Protein AF-0000000066918125 (afdb_homodimer)

Nearest PDB structures (foldseek):
  7vm0-assembly1_A  TM=7.387E-01  e=5.704E-17  Bacillus subtilis
  7vm0-assembly1_B  TM=7.144E-01  e=2.333E-16  Bacillus subtilis
  7cjx-assembly2_B  TM=9.044E-01  e=5.593E-10  Homo sapiens
  2o6l-assembly1_B  TM=8.848E-01  e=3.740E-10  Homo sapiens
  7yan-assembly2_D-2  TM=8.569E-01  e=4.136E-10  Homo sapiens

Structure (mmCIF, N/CA/C/O backbone):
data_AF-0000000066918125-model_v1
#
loop_
_entity.id
_entity.type
_entity.pdbx_description
1 polymer UDP-glucuronosyltransferase
#
loop_
_atom_site.group_PDB
_atom_site.id
_atom_site.type_symbol
_atom_site.label_atom_id
_atom_site.label_alt_id
_atom_site.label_comp_id
_atom_site.label_asym_id
_atom_site.label_entity_id
_atom_site.label_seq_id
_atom_site.pdbx_PDB_ins_code
_atom_site.Cartn_x
_atom_site.Cartn_y
_atom_site.Cartn_z
_atom_site.occupancy
_atom_site.B_iso_or_equiv
_atom_site.auth_seq_id
_atom_site.auth_comp_id
_atom_site.auth_asym_id
_atom_site.auth_atom_id
_atom_site.pdbx_PDB_model_num
ATOM 1 N N . MET A 1 1 ? 8.641 23.656 -49.906 1 49.31 1 MET A N 1
ATOM 2 C CA . MET A 1 1 ? 9.641 22.781 -49.281 1 49.31 1 MET A CA 1
ATOM 3 C C . MET A 1 1 ? 9.969 23.25 -47.875 1 49.31 1 MET A C 1
ATOM 5 O O . MET A 1 1 ? 10.211 22.438 -46.969 1 49.31 1 MET A O 1
ATOM 9 N N . ILE A 1 2 ? 9.742 24.562 -47.656 1 55.59 2 ILE A N 1
ATOM 10 C CA . ILE A 1 2 ? 10.078 25.094 -46.312 1 55.59 2 ILE A CA 1
ATOM 11 C C . ILE A 1 2 ? 8.938 24.812 -45.344 1 55.59 2 ILE A C 1
ATOM 13 O O . ILE A 1 2 ? 9.164 24.453 -44.188 1 55.59 2 ILE A O 1
ATOM 17 N N . LYS A 1 3 ? 7.672 24.906 -45.781 1 59.75 3 LYS A N 1
ATOM 18 C CA . LYS A 1 3 ? 6.547 24.656 -44.875 1 59.75 3 LYS A CA 1
ATOM 19 C C . LYS A 1 3 ? 6.477 23.203 -44.469 1 59.75 3 LYS A C 1
ATOM 21 O O . LYS A 1 3 ? 6.18 22.891 -43.312 1 59.75 3 LYS A O 1
ATOM 26 N N . SER A 1 4 ? 6.773 22.375 -45.469 1 57.41 4 SER A N 1
ATOM 27 C CA . SER A 1 4 ? 6.816 20.953 -45.094 1 57.41 4 SER A CA 1
ATOM 28 C C . SER A 1 4 ? 7.969 20.656 -44.156 1 57.41 4 SER A C 1
ATOM 30 O O . SER A 1 4 ? 7.832 19.828 -43.25 1 57.41 4 SER A O 1
ATOM 32 N N . PHE A 1 5 ? 9.062 21.516 -44.281 1 59.53 5 PHE A N 1
ATOM 33 C CA . PHE A 1 5 ? 10.188 21.328 -43.375 1 59.53 5 PHE A CA 1
ATOM 34 C C . PHE A 1 5 ? 9.859 21.844 -42 1 59.53 5 PHE A C 1
ATOM 36 O O . PHE A 1 5 ? 10.234 21.219 -41 1 59.53 5 PHE A O 1
ATOM 43 N N . MET A 1 6 ? 9.078 22.844 -41.938 1 59.34 6 MET A N 1
ATOM 44 C CA . MET A 1 6 ? 8.727 23.391 -40.625 1 59.34 6 MET A CA 1
ATOM 45 C C . MET A 1 6 ? 7.742 22.484 -39.906 1 59.34 6 MET A C 1
ATOM 47 O O . MET A 1 6 ? 7.82 22.312 -38.688 1 59.34 6 MET A O 1
ATOM 51 N N . TYR A 1 7 ? 6.844 21.906 -40.688 1 56.81 7 TYR A N 1
ATOM 52 C CA . TYR A 1 7 ? 5.93 20.969 -40.031 1 56.81 7 TYR A CA 1
ATOM 53 C C . TYR A 1 7 ? 6.668 19.703 -39.594 1 56.81 7 TYR A C 1
ATOM 55 O O . TYR A 1 7 ? 6.363 19.141 -38.531 1 56.81 7 TYR A O 1
ATOM 63 N N . LEU A 1 8 ? 7.738 19.359 -40.375 1 54.28 8 LEU A N 1
ATOM 64 C CA . LEU A 1 8 ? 8.547 18.234 -39.938 1 54.28 8 LEU A CA 1
ATOM 65 C C . LEU A 1 8 ? 9.344 18.578 -38.688 1 54.28 8 LEU A C 1
ATOM 67 O O . LEU A 1 8 ? 9.453 17.75 -37.781 1 54.28 8 LEU A O 1
ATOM 71 N N . ILE A 1 9 ? 9.891 19.797 -38.594 1 55.25 9 ILE A N 1
ATOM 72 C CA . ILE A 1 9 ? 10.625 20.203 -37.406 1 55.25 9 ILE A CA 1
ATOM 73 C C . ILE A 1 9 ? 9.656 20.328 -36.219 1 55.25 9 ILE A C 1
ATOM 75 O O . ILE A 1 9 ? 9.969 19.906 -35.125 1 55.25 9 ILE A O 1
ATOM 79 N N . LEU A 1 10 ? 8.445 20.797 -36.469 1 50.88 10 LEU A N 1
ATOM 80 C CA . LEU A 1 10 ? 7.48 20.906 -35.375 1 50.88 10 LEU A CA 1
ATOM 81 C C . LEU A 1 10 ? 6.996 19.531 -34.938 1 50.88 10 LEU A C 1
ATOM 83 O O . LEU A 1 10 ? 6.742 19.312 -33.75 1 50.88 10 LEU A O 1
ATOM 87 N N . PHE A 1 11 ? 6.863 18.625 -35.844 1 49.94 11 PHE A N 1
ATOM 88 C CA . PHE A 1 11 ? 6.496 17.266 -35.469 1 49.94 11 PHE A CA 1
ATOM 89 C C . PHE A 1 11 ? 7.609 16.594 -34.656 1 49.94 11 PHE A C 1
ATOM 91 O O . PHE A 1 11 ? 7.348 15.742 -33.812 1 49.94 11 PHE A O 1
ATOM 98 N N . LEU A 1 12 ? 8.875 16.906 -35 1 47.84 12 LEU A N 1
ATOM 99 C CA . LEU A 1 12 ? 9.969 16.297 -34.25 1 47.84 12 LEU A CA 1
ATOM 100 C C . LEU A 1 12 ? 10.023 16.859 -32.844 1 47.84 12 LEU A C 1
ATOM 102 O O . LEU A 1 12 ? 10.555 16.203 -31.922 1 47.84 12 LEU A O 1
ATOM 106 N N . ILE A 1 13 ? 9.562 18 -32.531 1 46.25 13 ILE A N 1
ATOM 107 C CA . ILE A 1 13 ? 9.711 18.609 -31.219 1 46.25 13 ILE A CA 1
ATOM 108 C C . ILE A 1 13 ? 8.695 18 -30.25 1 46.25 13 ILE A C 1
ATOM 110 O O . ILE A 1 13 ? 8.953 17.906 -29.062 1 46.25 13 ILE A O 1
ATOM 114 N N . PHE A 1 14 ? 7.52 17.609 -30.672 1 44.66 14 PHE A N 1
ATOM 115 C CA . PHE A 1 14 ? 6.555 17.156 -29.672 1 44.66 14 PHE A CA 1
ATOM 116 C C . PHE A 1 14 ? 6.652 15.656 -29.453 1 44.66 14 PHE A C 1
ATOM 118 O O . PHE A 1 14 ? 5.664 15.008 -29.094 1 44.66 14 PHE A O 1
ATOM 125 N N . PHE A 1 15 ? 7.594 14.961 -30.016 1 44.38 15 PHE A N 1
ATOM 126 C CA . PHE A 1 15 ? 7.637 13.586 -29.531 1 44.38 15 PHE A CA 1
ATOM 127 C C . PHE A 1 15 ? 7.941 13.547 -28.031 1 44.38 15 PHE A C 1
ATOM 129 O O . PHE A 1 15 ? 8.922 14.141 -27.578 1 44.38 15 PHE A O 1
ATOM 136 N N . PRO A 1 16 ? 7.047 13.32 -27.234 1 49.72 16 PRO A N 1
ATOM 137 C CA . PRO A 1 16 ? 7.43 13.117 -25.828 1 49.72 16 PRO A CA 1
ATOM 138 C C . PRO A 1 16 ? 8.758 12.383 -25.688 1 49.72 16 PRO A C 1
ATOM 140 O O . PRO A 1 16 ? 8.961 11.344 -26.328 1 49.72 16 PRO A O 1
ATOM 143 N N . LYS A 1 17 ? 9.906 13.102 -25.562 1 48.78 17 LYS A N 1
ATOM 144 C CA . LYS A 1 17 ? 11.203 12.492 -25.266 1 48.78 17 LYS A CA 1
ATOM 145 C C . LYS A 1 17 ? 11.047 11.289 -24.344 1 48.78 17 LYS A C 1
ATOM 147 O O . LYS A 1 17 ? 10.711 11.43 -23.172 1 48.78 17 LYS A O 1
ATOM 152 N N . TYR A 1 18 ? 10.594 10.172 -24.859 1 62.91 18 TYR A N 1
ATOM 153 C CA . TYR A 1 18 ? 10.656 8.938 -24.094 1 62.91 18 TYR A CA 1
ATOM 154 C C . TYR A 1 18 ? 12.102 8.555 -23.797 1 62.91 18 TYR A C 1
ATOM 156 O O . TYR A 1 18 ? 12.945 8.555 -24.688 1 62.91 18 TYR A O 1
ATOM 164 N N . ASP A 1 19 ? 12.531 8.766 -22.547 1 76.81 19 ASP A N 1
ATOM 165 C CA . ASP A 1 19 ? 13.852 8.312 -22.125 1 76.81 19 ASP A CA 1
ATOM 166 C C . ASP A 1 19 ? 14.055 6.832 -22.438 1 76.81 19 ASP A C 1
ATOM 168 O O . ASP A 1 19 ? 13.227 6 -22.062 1 76.81 19 ASP A O 1
ATOM 172 N N . CYS A 1 20 ? 14.797 6.52 -23.438 1 93.38 20 CYS A N 1
ATOM 173 C CA . CYS A 1 20 ? 15.195 5.148 -23.734 1 93.38 20 CYS A CA 1
ATOM 174 C C . CYS A 1 20 ? 16.234 4.648 -22.734 1 93.38 20 CYS A C 1
ATOM 176 O O . CYS A 1 20 ? 17.344 5.176 -22.672 1 93.38 20 CYS A O 1
ATOM 178 N N . TYR A 1 21 ? 15.844 3.701 -21.891 1 97.94 21 TYR A N 1
ATOM 179 C CA . TYR A 1 21 ? 16.75 3.164 -20.891 1 97.94 21 TYR A CA 1
ATOM 180 C C . TYR A 1 21 ? 17.344 1.834 -21.328 1 97.94 21 TYR A C 1
ATOM 182 O O . TYR A 1 21 ? 16.719 1.094 -22.094 1 97.94 21 TYR A O 1
ATOM 190 N N . LYS A 1 22 ? 18.562 1.578 -20.969 1 98.44 22 LYS A N 1
ATOM 191 C CA . LYS A 1 22 ? 19.172 0.26 -21.109 1 98.44 22 LYS A CA 1
ATOM 192 C C . LYS A 1 22 ? 18.781 -0.656 -19.953 1 98.44 22 LYS A C 1
ATOM 194 O O . LYS A 1 22 ? 19.203 -0.444 -18.812 1 98.44 22 LYS A O 1
ATOM 199 N N . ILE A 1 23 ? 18.016 -1.701 -20.297 1 98.81 23 ILE A N 1
ATOM 200 C CA . ILE A 1 23 ? 17.438 -2.535 -19.25 1 98.81 23 ILE A CA 1
ATOM 201 C C . ILE A 1 23 ? 17.906 -3.979 -19.422 1 98.81 23 ILE A C 1
ATOM 203 O O . ILE A 1 23 ? 17.906 -4.512 -20.531 1 98.81 23 ILE A O 1
ATOM 207 N N . LEU A 1 24 ? 18.391 -4.547 -18.359 1 98.81 24 LEU A N 1
ATOM 208 C CA . LEU A 1 24 ? 18.781 -5.949 -18.344 1 98.81 24 LEU A CA 1
ATOM 209 C C . LEU A 1 24 ? 17.766 -6.797 -17.594 1 98.81 24 LEU A C 1
ATOM 211 O O . LEU A 1 24 ? 17.469 -6.539 -16.422 1 98.81 24 LEU A O 1
ATOM 215 N N . VAL A 1 25 ? 17.203 -7.777 -18.25 1 98.62 25 VAL A N 1
ATOM 216 C CA . VAL A 1 25 ? 16.266 -8.711 -17.625 1 98.62 25 VAL A CA 1
ATOM 217 C C . VAL A 1 25 ? 16.953 -10.062 -17.422 1 98.62 25 VAL A C 1
ATOM 219 O O . VAL A 1 25 ? 17.469 -10.656 -18.375 1 98.62 25 VAL A O 1
ATOM 222 N N . PHE A 1 26 ? 16.984 -10.492 -16.203 1 98.06 26 PHE A N 1
ATOM 223 C CA . PHE A 1 26 ? 17.594 -11.781 -15.883 1 98.06 26 PHE A CA 1
ATOM 224 C C . PHE A 1 26 ? 16.531 -12.875 -15.82 1 98.06 26 PHE A C 1
ATOM 226 O O . PHE A 1 26 ? 15.648 -12.844 -14.961 1 98.06 26 PHE A O 1
ATOM 233 N N . ASN A 1 27 ? 16.578 -13.844 -16.641 1 96.19 27 ASN A N 1
ATOM 234 C CA . ASN A 1 27 ? 15.617 -14.945 -16.719 1 96.19 27 ASN A CA 1
ATOM 235 C C . ASN A 1 27 ? 16.266 -16.281 -16.375 1 96.19 27 ASN A C 1
ATOM 237 O O . ASN A 1 27 ? 17.125 -16.766 -17.125 1 96.19 27 ASN A O 1
ATOM 241 N N . HIS A 1 28 ? 15.719 -16.75 -15.188 1 91 28 HIS A N 1
ATOM 242 C CA . HIS A 1 28 ? 16.109 -18.125 -14.898 1 91 28 HIS A CA 1
ATOM 243 C C . HIS A 1 28 ? 15.297 -19.109 -15.727 1 91 28 HIS A C 1
ATOM 245 O O . HIS A 1 28 ? 14.078 -19.219 -15.562 1 91 28 HIS A O 1
ATOM 251 N N . VAL A 1 29 ? 15.852 -19.703 -16.75 1 88.06 29 VAL A N 1
ATOM 252 C CA . VAL A 1 29 ? 15.133 -20.609 -17.641 1 88.06 29 VAL A CA 1
ATOM 253 C C . VAL A 1 29 ? 14.898 -21.938 -16.938 1 88.06 29 VAL A C 1
ATOM 255 O O . VAL A 1 29 ? 15.352 -22.984 -17.406 1 88.06 29 VAL A O 1
ATOM 258 N N . PHE A 1 30 ? 14.148 -21.75 -15.734 1 84.69 30 PHE A N 1
ATOM 259 C CA . PHE A 1 30 ? 13.922 -22.875 -14.844 1 84.69 30 PHE A CA 1
ATOM 260 C C . PHE A 1 30 ? 12.617 -23.594 -15.188 1 84.69 30 PHE A C 1
ATOM 262 O O . PHE A 1 30 ? 12.625 -24.719 -15.68 1 84.69 30 PHE A O 1
ATOM 269 N N . VAL A 1 31 ? 11.508 -22.922 -15.008 1 82.75 31 VAL A N 1
ATOM 270 C CA . VAL A 1 31 ? 10.18 -23.438 -15.328 1 82.75 31 VAL A CA 1
ATOM 271 C C . VAL A 1 31 ? 9.484 -22.484 -16.297 1 82.75 31 VAL A C 1
ATOM 273 O O . VAL A 1 31 ? 9.766 -21.281 -16.312 1 82.75 31 VAL A O 1
ATOM 276 N N . SER A 1 32 ? 8.633 -23.094 -17.109 1 83 32 SER A N 1
ATOM 277 C CA . SER A 1 32 ? 8.016 -22.375 -18.219 1 83 32 SER A CA 1
ATOM 278 C C . SER A 1 32 ? 7.238 -21.156 -17.703 1 83 32 SER A C 1
ATOM 280 O O . SER A 1 32 ? 7.297 -20.078 -18.297 1 83 32 SER A O 1
ATOM 282 N N . SER A 1 33 ? 6.484 -21.281 -16.656 1 84.88 33 SER A N 1
ATOM 283 C CA . SER A 1 33 ? 5.645 -20.188 -16.172 1 84.88 33 SER A CA 1
ATOM 284 C C . SER A 1 33 ? 6.488 -19 -15.727 1 84.88 33 SER A C 1
ATOM 286 O O . SER A 1 33 ? 6.172 -17.844 -16.047 1 84.88 33 SER A O 1
ATOM 288 N N . HIS A 1 34 ? 7.566 -19.234 -15.008 1 89.75 34 HIS A N 1
ATOM 289 C CA . HIS A 1 34 ? 8.453 -18.172 -14.555 1 89.75 34 HIS A CA 1
ATOM 290 C C . HIS A 1 34 ? 9.195 -17.547 -15.727 1 89.75 34 HIS A C 1
ATOM 292 O O . HIS A 1 34 ? 9.312 -16.312 -15.805 1 89.75 34 HIS A O 1
ATOM 298 N N . SER A 1 35 ? 9.719 -18.438 -16.578 1 91.94 35 SER A N 1
ATOM 299 C CA . SER A 1 35 ? 10.445 -17.938 -17.75 1 91.94 35 SER A CA 1
ATOM 300 C C . SER A 1 35 ? 9.547 -17.094 -18.641 1 91.94 35 SER A C 1
ATOM 302 O O . SER A 1 35 ? 9.961 -16.016 -19.094 1 91.94 35 SER A O 1
ATOM 304 N N . ASN A 1 36 ? 8.328 -17.609 -18.891 1 90.94 36 ASN A N 1
ATOM 305 C CA . ASN A 1 36 ? 7.383 -16.859 -19.719 1 90.94 36 ASN A CA 1
ATOM 306 C C . ASN A 1 36 ? 7.082 -15.484 -19.109 1 90.94 36 ASN A C 1
ATOM 308 O O . ASN A 1 36 ? 6.902 -14.508 -19.844 1 90.94 36 ASN A O 1
ATOM 312 N N . PHE A 1 37 ? 6.977 -15.445 -17.859 1 93.31 37 PHE A N 1
ATOM 313 C CA . PHE A 1 37 ? 6.734 -14.188 -17.156 1 93.31 37 PHE A CA 1
ATOM 314 C C . PHE A 1 37 ? 7.848 -13.188 -17.438 1 93.31 37 PHE A C 1
ATOM 316 O O . PHE A 1 37 ? 7.586 -12.039 -17.797 1 93.31 37 PHE A O 1
ATOM 323 N N . MET A 1 38 ? 9.062 -13.602 -17.297 1 96.44 38 MET A N 1
ATOM 324 C CA . MET A 1 38 ? 10.211 -12.727 -17.516 1 96.44 38 MET A CA 1
ATOM 325 C C . MET A 1 38 ? 10.32 -12.32 -18.984 1 96.44 38 MET A C 1
ATOM 327 O O . MET A 1 38 ? 10.664 -11.18 -19.297 1 96.44 38 MET A O 1
ATOM 331 N N . VAL A 1 39 ? 10.031 -13.25 -19.844 1 96.38 39 VAL A N 1
ATOM 332 C CA . VAL A 1 39 ? 10.078 -12.977 -21.266 1 96.38 39 VAL A CA 1
ATOM 333 C C . VAL A 1 39 ? 9.039 -11.914 -21.625 1 96.38 39 VAL A C 1
ATOM 335 O O . VAL A 1 39 ? 9.336 -10.977 -22.375 1 96.38 39 VAL A O 1
ATOM 338 N N . LYS A 1 40 ? 7.852 -12.078 -21.078 1 95.94 40 LYS A N 1
ATOM 339 C CA . LYS A 1 40 ? 6.801 -11.102 -21.344 1 95.94 40 LYS A CA 1
ATOM 340 C C . LYS A 1 40 ? 7.203 -9.711 -20.844 1 95.94 40 LYS A C 1
ATOM 342 O O . LYS A 1 40 ? 6.879 -8.703 -21.484 1 95.94 40 LYS A O 1
ATOM 347 N N . ILE A 1 41 ? 7.867 -9.625 -19.734 1 97.88 41 ILE A N 1
ATOM 348 C CA . ILE A 1 41 ? 8.359 -8.359 -19.203 1 97.88 41 ILE A CA 1
ATOM 349 C C . ILE A 1 41 ? 9.359 -7.75 -20.172 1 97.88 41 ILE A C 1
ATOM 351 O O . ILE A 1 41 ? 9.258 -6.574 -20.531 1 97.88 41 ILE A O 1
ATOM 355 N N . ALA A 1 42 ? 10.289 -8.57 -20.609 1 98.31 42 ALA A N 1
ATOM 356 C CA . ALA A 1 42 ? 11.312 -8.094 -21.531 1 98.31 42 ALA A CA 1
ATOM 357 C C . ALA A 1 42 ? 10.688 -7.59 -22.828 1 98.31 42 ALA A C 1
ATOM 359 O O . ALA A 1 42 ? 11.055 -6.523 -23.328 1 98.31 42 ALA A O 1
ATOM 360 N N . ASN A 1 43 ? 9.766 -8.359 -23.344 1 97.75 43 ASN A N 1
ATOM 361 C CA . ASN A 1 43 ? 9.078 -7.961 -24.562 1 97.75 43 ASN A CA 1
ATOM 362 C C . ASN A 1 43 ? 8.32 -6.648 -24.375 1 97.75 43 ASN A C 1
ATOM 364 O O . ASN A 1 43 ? 8.367 -5.773 -25.25 1 97.75 43 ASN A O 1
ATOM 368 N N . LEU A 1 44 ? 7.598 -6.559 -23.281 1 97.25 44 LEU A N 1
ATOM 369 C CA . LEU A 1 44 ? 6.812 -5.363 -22.984 1 97.25 44 LEU A CA 1
ATOM 370 C C . LEU A 1 44 ? 7.703 -4.125 -22.938 1 97.25 44 LEU A C 1
ATOM 372 O O . LEU A 1 44 ? 7.352 -3.088 -23.516 1 97.25 44 LEU A O 1
ATOM 376 N N . LEU A 1 45 ? 8.82 -4.211 -22.297 1 98.25 45 LEU A N 1
ATOM 377 C CA . LEU A 1 45 ? 9.734 -3.086 -22.156 1 98.25 45 LEU A CA 1
ATOM 378 C C . LEU A 1 45 ? 10.375 -2.736 -23.5 1 98.25 45 LEU A C 1
ATOM 380 O O . LEU A 1 45 ? 10.57 -1.56 -23.812 1 98.25 45 LEU A O 1
ATOM 384 N N . SER A 1 46 ? 10.703 -3.789 -24.266 1 97.94 46 SER A N 1
ATOM 385 C CA . SER A 1 46 ? 11.227 -3.549 -25.609 1 97.94 46 SER A CA 1
ATOM 386 C C . SER A 1 46 ? 10.188 -2.859 -26.484 1 97.94 46 SER A C 1
ATOM 388 O O . SER A 1 46 ? 10.516 -1.923 -27.219 1 97.94 46 SER A O 1
ATOM 390 N N . ASP A 1 47 ? 8.977 -3.324 -26.422 1 96.5 47 ASP A N 1
ATOM 391 C CA . ASP A 1 47 ? 7.879 -2.732 -27.188 1 96.5 47 ASP A CA 1
ATOM 392 C C . ASP A 1 47 ? 7.664 -1.273 -26.797 1 96.5 47 ASP A C 1
ATOM 394 O O . ASP A 1 47 ? 7.219 -0.464 -27.609 1 96.5 47 ASP A O 1
ATOM 398 N N . ALA A 1 48 ? 7.914 -0.932 -25.562 1 96.69 48 ALA A N 1
ATOM 399 C CA . ALA A 1 48 ? 7.738 0.429 -25.062 1 96.69 48 ALA A CA 1
ATOM 400 C C . ALA A 1 48 ? 8.883 1.332 -25.516 1 96.69 48 ALA A C 1
ATOM 402 O O . ALA A 1 48 ? 8.891 2.529 -25.219 1 96.69 48 ALA A O 1
ATOM 403 N N . GLY A 1 49 ? 9.906 0.788 -26.188 1 97.06 49 GLY A N 1
ATOM 404 C CA . GLY A 1 49 ? 10.938 1.606 -26.797 1 97.06 49 GLY A CA 1
ATOM 405 C C . GLY A 1 49 ? 12.258 1.575 -26.047 1 97.06 49 GLY A C 1
ATOM 406 O O . GLY A 1 49 ? 13.203 2.271 -26.422 1 97.06 49 GLY A O 1
ATOM 407 N N . HIS A 1 50 ? 12.406 0.754 -25.031 1 98.25 50 HIS A N 1
ATOM 408 C CA . HIS A 1 50 ? 13.648 0.675 -24.281 1 98.25 50 HIS A CA 1
ATOM 409 C C . HIS A 1 50 ? 14.633 -0.284 -24.938 1 98.25 50 HIS A C 1
ATOM 411 O O . HIS A 1 50 ? 14.242 -1.118 -25.75 1 98.25 50 HIS A O 1
ATOM 417 N N . ASN A 1 51 ? 15.93 -0.082 -24.688 1 98.25 51 ASN A N 1
ATOM 418 C CA . ASN A 1 51 ? 16.984 -1.01 -25.094 1 98.25 51 ASN A CA 1
ATOM 419 C C . ASN A 1 51 ? 17.125 -2.164 -24.109 1 98.25 51 ASN A C 1
ATOM 421 O O . ASN A 1 51 ? 17.859 -2.057 -23.125 1 98.25 51 ASN A O 1
ATOM 425 N N . VAL A 1 52 ? 16.484 -3.283 -24.5 1 98.62 52 VAL A N 1
ATOM 426 C CA . VAL A 1 52 ? 16.359 -4.371 -23.531 1 98.62 52 VAL A CA 1
ATOM 427 C C . VAL A 1 52 ? 17.281 -5.527 -23.922 1 98.62 52 VAL A C 1
ATOM 429 O O . VAL A 1 52 ? 17.359 -5.891 -25.094 1 98.62 52 VAL A O 1
ATOM 432 N N . THR A 1 53 ? 18.016 -5.984 -23.016 1 98.62 53 THR A N 1
ATOM 433 C CA . THR A 1 53 ? 18.766 -7.234 -23.109 1 98.62 53 THR A CA 1
ATOM 434 C C . THR A 1 53 ? 18.219 -8.258 -22.125 1 98.62 53 THR A C 1
ATOM 436 O O . THR A 1 53 ? 17.984 -7.938 -20.953 1 98.62 53 THR A O 1
ATOM 439 N N . ILE A 1 54 ? 17.953 -9.422 -22.562 1 98.25 54 ILE A N 1
ATOM 440 C CA . ILE A 1 54 ? 17.516 -10.5 -21.672 1 98.25 54 ILE A CA 1
ATOM 441 C C . ILE A 1 54 ? 18.578 -11.586 -21.609 1 98.25 54 ILE A C 1
ATOM 443 O O . ILE A 1 54 ? 19.062 -12.062 -22.641 1 98.25 54 ILE A O 1
ATOM 447 N N . ILE A 1 55 ? 19 -11.898 -20.375 1 97.06 55 ILE A N 1
ATOM 448 C CA . ILE A 1 55 ? 19.938 -12.992 -20.156 1 97.06 55 ILE A CA 1
ATOM 449 C C . ILE A 1 55 ? 19.172 -14.289 -19.953 1 97.06 55 ILE A C 1
ATOM 451 O O . ILE A 1 55 ? 18.344 -14.398 -19.031 1 97.06 55 ILE A O 1
ATOM 455 N N . GLN A 1 56 ? 19.484 -15.195 -20.766 1 94.94 56 GLN A N 1
ATOM 456 C CA . GLN A 1 56 ? 18.953 -16.547 -20.594 1 94.94 56 GLN A CA 1
ATOM 457 C C . GLN A 1 56 ? 19.938 -17.438 -19.844 1 94.94 56 GLN A C 1
ATOM 459 O O . GLN A 1 56 ? 20.859 -17.984 -20.438 1 94.94 56 GLN A O 1
ATOM 464 N N . SER A 1 57 ? 19.719 -17.562 -18.516 1 91.94 57 SER A N 1
ATOM 465 C CA . SER A 1 57 ? 20.516 -18.484 -17.703 1 91.94 57 SER A CA 1
ATOM 466 C C . SER A 1 57 ? 20 -19.906 -17.828 1 91.94 57 SER A C 1
ATOM 468 O O . SER A 1 57 ? 19.047 -20.281 -17.125 1 91.94 57 SER A O 1
ATOM 470 N N . PRO A 1 58 ? 20.625 -20.719 -18.672 1 84.31 58 PRO A N 1
ATOM 471 C CA . PRO A 1 58 ? 20.016 -21.984 -19.078 1 84.31 58 PRO A CA 1
ATOM 472 C C . PRO A 1 58 ? 19.984 -23.016 -17.938 1 84.31 58 PRO A C 1
ATOM 474 O O . PRO A 1 58 ? 21.031 -23.328 -17.375 1 84.31 58 PRO A O 1
ATOM 477 N N . MET A 1 59 ? 18.844 -23.531 -17.656 1 89 59 MET A N 1
ATOM 478 C CA . MET A 1 59 ? 18.641 -24.578 -16.656 1 89 59 MET A CA 1
ATOM 479 C C . MET A 1 59 ? 17.859 -25.734 -17.25 1 89 59 MET A C 1
ATOM 481 O O . MET A 1 59 ? 18.188 -26.906 -17 1 89 59 MET A O 1
ATOM 485 N N . ASN A 1 60 ? 16.875 -25.375 -17.953 1 85.81 60 ASN A N 1
ATOM 486 C CA . ASN A 1 60 ? 15.969 -26.344 -18.578 1 85.81 60 ASN A CA 1
ATOM 487 C C . ASN A 1 60 ? 16.016 -26.25 -20.094 1 85.81 60 ASN A C 1
ATOM 489 O O . ASN A 1 60 ? 15.531 -25.281 -20.688 1 85.81 60 ASN A O 1
ATOM 493 N N . LYS A 1 61 ? 16.438 -27.312 -20.75 1 81.94 61 LYS A N 1
ATOM 494 C CA . LYS A 1 61 ? 16.672 -27.328 -22.188 1 81.94 61 LYS A CA 1
ATOM 495 C C . LYS A 1 61 ? 15.344 -27.328 -22.953 1 81.94 61 LYS A C 1
ATOM 497 O O . LYS A 1 61 ? 15.305 -26.969 -24.141 1 81.94 61 LYS A O 1
ATOM 502 N N . GLU A 1 62 ? 14.328 -27.625 -22.281 1 78.5 62 GLU A N 1
ATOM 503 C CA . GLU A 1 62 ? 13.039 -27.781 -22.953 1 78.5 62 GLU A CA 1
ATOM 504 C C . GLU A 1 62 ? 12.375 -26.422 -23.188 1 78.5 62 GLU A C 1
ATOM 506 O O . GLU A 1 62 ? 11.422 -26.328 -23.953 1 78.5 62 GLU A O 1
ATOM 511 N N . ILE A 1 63 ? 12.914 -25.469 -22.531 1 82.56 63 ILE A N 1
ATOM 512 C CA . ILE A 1 63 ? 12.297 -24.156 -22.656 1 82.56 63 ILE A CA 1
ATOM 513 C C . ILE A 1 63 ? 12.945 -23.391 -23.812 1 82.56 63 ILE A C 1
ATOM 515 O O . ILE A 1 63 ? 14.164 -23.203 -23.828 1 82.56 63 ILE A O 1
ATOM 519 N N . ASP A 1 64 ? 12.102 -23.047 -24.734 1 78.69 64 ASP A N 1
ATOM 520 C CA . ASP A 1 64 ? 12.602 -22.344 -25.922 1 78.69 64 ASP A CA 1
ATOM 521 C C . ASP A 1 64 ? 12.523 -20.828 -25.734 1 78.69 64 ASP A C 1
ATOM 523 O O . ASP A 1 64 ? 11.82 -20.344 -24.844 1 78.69 64 ASP A O 1
ATOM 527 N N . ASP A 1 65 ? 13.359 -20.188 -26.531 1 82.06 65 ASP A N 1
ATOM 528 C CA . ASP A 1 65 ? 13.445 -18.734 -26.438 1 82.06 65 ASP A CA 1
ATOM 529 C C . ASP A 1 65 ? 12.75 -18.078 -27.641 1 82.06 65 ASP A C 1
ATOM 531 O O . ASP A 1 65 ? 12.945 -16.891 -27.891 1 82.06 65 ASP A O 1
ATOM 535 N N . SER A 1 66 ? 11.914 -18.734 -28.328 1 82.81 66 SER A N 1
ATOM 536 C CA . SER A 1 66 ? 11.289 -18.219 -29.547 1 82.81 66 SER A CA 1
ATOM 537 C C . SER A 1 66 ? 10.305 -17.094 -29.234 1 82.81 66 SER A C 1
ATOM 539 O O . SER A 1 66 ? 9.961 -16.297 -30.109 1 82.81 66 SER A O 1
ATOM 541 N N . ASN A 1 67 ? 9.914 -17 -28.016 1 88.69 67 ASN A N 1
ATOM 542 C CA . ASN A 1 67 ? 8.914 -16.031 -27.625 1 88.69 67 ASN A CA 1
ATOM 543 C C . ASN A 1 67 ? 9.547 -14.688 -27.266 1 88.69 67 ASN A C 1
ATOM 545 O O . ASN A 1 67 ? 8.836 -13.703 -27.031 1 88.69 67 ASN A O 1
ATOM 549 N N . ILE A 1 68 ? 10.852 -14.648 -27.281 1 95.19 68 ILE A N 1
ATOM 550 C CA . ILE A 1 68 ? 11.539 -13.398 -26.984 1 95.19 68 ILE A CA 1
ATOM 551 C C . ILE A 1 68 ? 11.555 -12.516 -28.234 1 95.19 68 ILE A C 1
ATOM 553 O O . ILE A 1 68 ? 12.172 -12.875 -29.25 1 95.19 68 ILE A O 1
ATOM 557 N N . LYS A 1 69 ? 10.859 -11.469 -28.172 1 94.25 69 LYS A N 1
ATOM 558 C CA . LYS A 1 69 ? 10.719 -10.555 -29.312 1 94.25 69 LYS A CA 1
ATOM 559 C C . LYS A 1 69 ? 11.227 -9.164 -28.969 1 94.25 69 LYS A C 1
ATOM 561 O O . LYS A 1 69 ? 10.734 -8.531 -28.016 1 94.25 69 LYS A O 1
ATOM 566 N N . GLY A 1 70 ? 12.156 -8.688 -29.719 1 94.06 70 GLY A N 1
ATOM 567 C CA . GLY A 1 70 ? 12.602 -7.32 -29.516 1 94.06 70 GLY A CA 1
ATOM 568 C C . GLY A 1 70 ? 13.898 -7.23 -28.734 1 94.06 70 GLY A C 1
ATOM 569 O O . GLY A 1 70 ? 14.875 -6.641 -29.203 1 94.06 70 GLY A O 1
ATOM 570 N N . PRO A 1 71 ? 13.992 -7.832 -27.562 1 97.25 71 PRO A N 1
ATOM 571 C CA . PRO A 1 71 ? 15.203 -7.758 -26.734 1 97.25 71 PRO A CA 1
ATOM 572 C C . PRO A 1 71 ? 16.391 -8.461 -27.375 1 97.25 71 PRO A C 1
ATOM 574 O O . PRO A 1 71 ? 16.219 -9.422 -28.125 1 97.25 71 PRO A O 1
ATOM 577 N N . LYS A 1 72 ? 17.516 -7.977 -27.047 1 97.56 72 LYS A N 1
ATOM 578 C CA . LYS A 1 72 ? 18.734 -8.734 -27.359 1 97.56 72 LYS A CA 1
ATOM 579 C C . LYS A 1 72 ? 18.875 -9.93 -26.422 1 97.56 72 LYS A C 1
ATOM 581 O O . LYS A 1 72 ? 18.75 -9.805 -25.203 1 97.56 72 LYS A O 1
ATOM 586 N N . ILE A 1 73 ? 19.125 -11.055 -27.062 1 96.88 73 ILE A N 1
ATOM 587 C CA . ILE A 1 73 ? 19.25 -12.281 -26.266 1 96.88 73 ILE A CA 1
ATOM 588 C C . ILE A 1 73 ? 20.734 -12.586 -26.031 1 96.88 73 ILE A C 1
ATOM 590 O O . ILE A 1 73 ? 21.531 -12.57 -26.969 1 96.88 73 ILE A O 1
ATOM 594 N N . VAL A 1 74 ? 21.062 -12.828 -24.766 1 96.44 74 VAL A N 1
ATOM 595 C CA . VAL A 1 74 ? 22.422 -13.273 -24.453 1 96.44 74 VAL A CA 1
ATOM 596 C C . VAL A 1 74 ? 22.359 -14.484 -23.516 1 96.44 74 VAL A C 1
ATOM 598 O O . VAL A 1 74 ? 21.375 -14.672 -22.797 1 96.44 74 VAL A O 1
ATOM 601 N N . ALA A 1 75 ? 23.359 -15.289 -23.547 1 94.75 75 ALA A N 1
ATOM 602 C CA . ALA A 1 75 ? 23.469 -16.5 -22.734 1 94.75 75 ALA A CA 1
ATOM 603 C C . ALA A 1 75 ? 24.922 -16.922 -22.594 1 94.75 75 ALA A C 1
ATOM 605 O O . ALA A 1 75 ? 25.781 -16.484 -23.344 1 94.75 75 ALA A O 1
ATOM 606 N N . PRO A 1 76 ? 25.172 -17.719 -21.547 1 95.12 76 PRO A N 1
ATOM 607 C CA . PRO A 1 76 ? 26.516 -18.312 -21.5 1 95.12 76 PRO A CA 1
ATOM 608 C C . PRO A 1 76 ? 26.859 -19.109 -22.766 1 95.12 76 PRO A C 1
ATOM 610 O O . PRO A 1 76 ? 25.984 -19.703 -23.375 1 95.12 76 PRO A O 1
ATOM 613 N N . SER A 1 77 ? 28.156 -19.156 -23.078 1 93.56 77 SER A N 1
ATOM 614 C CA . SER A 1 77 ? 28.641 -19.766 -24.312 1 93.56 77 SER A CA 1
ATOM 615 C C . SER A 1 77 ? 28.438 -21.266 -24.328 1 93.56 77 SER A C 1
ATOM 617 O O . SER A 1 77 ? 28.312 -21.875 -25.391 1 93.56 77 SER A O 1
ATOM 619 N N . LYS A 1 78 ? 28.469 -21.875 -23.109 1 92.62 78 LYS A N 1
ATOM 620 C CA . LYS A 1 78 ? 28.266 -23.312 -22.984 1 92.62 78 LYS A CA 1
ATOM 621 C C . LYS A 1 78 ? 27.25 -23.641 -21.906 1 92.62 78 LYS A C 1
ATOM 623 O O . LYS A 1 78 ? 27.125 -22.891 -20.922 1 92.62 78 LYS A O 1
ATOM 628 N N . ARG A 1 79 ? 26.594 -24.703 -22.188 1 91.56 79 ARG A N 1
ATOM 629 C CA . ARG A 1 79 ? 25.75 -25.234 -21.125 1 91.56 79 ARG A CA 1
ATOM 630 C C . ARG A 1 79 ? 26.562 -26.094 -20.141 1 91.56 79 ARG A C 1
ATOM 632 O O . ARG A 1 79 ? 27.625 -26.594 -20.484 1 91.56 79 ARG A O 1
ATOM 639 N N . ASN A 1 80 ? 26.078 -26.188 -18.953 1 92 80 ASN A N 1
ATOM 640 C CA . ASN A 1 80 ? 26.672 -27.031 -17.922 1 92 80 ASN A CA 1
ATOM 641 C C . ASN A 1 80 ? 25.875 -28.312 -17.719 1 92 80 ASN A C 1
ATOM 643 O O . ASN A 1 80 ? 24.75 -28.281 -17.25 1 92 80 ASN A O 1
ATOM 647 N N . PRO A 1 81 ? 26.484 -29.453 -17.969 1 90.88 81 PRO A N 1
ATOM 648 C CA . PRO A 1 81 ? 25.75 -30.719 -17.891 1 90.88 81 PRO A CA 1
ATOM 649 C C . PRO A 1 81 ? 25.219 -31.016 -16.484 1 90.88 81 PRO A C 1
ATOM 651 O O . PRO A 1 81 ? 24.172 -31.641 -16.344 1 90.88 81 PRO A O 1
ATOM 654 N N . ASP A 1 82 ? 25.969 -30.609 -15.492 1 89.75 82 ASP A N 1
ATOM 655 C CA . ASP A 1 82 ? 25.516 -30.844 -14.125 1 89.75 82 ASP A CA 1
ATOM 656 C C . ASP A 1 82 ? 24.219 -30.078 -13.828 1 89.75 82 ASP A C 1
ATOM 658 O O . ASP A 1 82 ? 23.359 -30.562 -13.109 1 89.75 82 ASP A O 1
ATOM 662 N N . ILE A 1 83 ? 24.156 -28.906 -14.383 1 91.56 83 ILE A N 1
ATOM 663 C CA . ILE A 1 83 ? 22.953 -28.109 -14.227 1 91.56 83 ILE A CA 1
ATOM 664 C C . ILE A 1 83 ? 21.797 -28.719 -15.031 1 91.56 83 ILE A C 1
ATOM 666 O O . ILE A 1 83 ? 20.688 -28.844 -14.531 1 91.56 83 ILE A O 1
ATOM 670 N N . ASP A 1 84 ? 22.109 -29.172 -16.172 1 88.88 84 ASP A N 1
ATOM 671 C CA . ASP A 1 84 ? 21.109 -29.781 -17.031 1 88.88 84 ASP A CA 1
ATOM 672 C C . ASP A 1 84 ? 20.547 -31.062 -16.406 1 88.88 84 ASP A C 1
ATOM 674 O O . ASP A 1 84 ? 19.359 -31.344 -16.547 1 88.88 84 ASP A O 1
ATOM 678 N N . ALA A 1 85 ? 21.406 -31.734 -15.727 1 85.88 85 ALA A N 1
ATOM 679 C CA . ALA A 1 85 ? 21.016 -33.031 -15.141 1 85.88 85 ALA A CA 1
ATOM 680 C C . ALA A 1 85 ? 20.016 -32.844 -14.008 1 85.88 85 ALA A C 1
ATOM 682 O O . ALA A 1 85 ? 19.172 -33.688 -13.766 1 85.88 85 ALA A O 1
ATOM 683 N N . LYS A 1 86 ? 20.078 -31.734 -13.43 1 84.31 86 LYS A N 1
ATOM 684 C CA . LYS A 1 86 ? 19.203 -31.484 -12.289 1 84.31 86 LYS A CA 1
ATOM 685 C C . LYS A 1 86 ? 17.797 -31.141 -12.742 1 84.31 86 LYS A C 1
ATOM 687 O O . LYS A 1 86 ? 16.875 -31.016 -11.922 1 84.31 86 LYS A O 1
ATOM 692 N N . SER A 1 87 ? 17.641 -30.969 -14.008 1 79.56 87 SER A N 1
ATOM 693 C CA . SER A 1 87 ? 16.281 -30.75 -14.531 1 79.56 87 SER A CA 1
ATOM 694 C C . SER A 1 87 ? 15.375 -31.922 -14.219 1 79.56 87 SER A C 1
ATOM 696 O O . SER A 1 87 ? 14.148 -31.797 -14.242 1 79.56 87 SER A O 1
ATOM 698 N N . SER A 1 88 ? 16.047 -33 -13.891 1 72.06 88 SER A N 1
ATOM 699 C CA . SER A 1 88 ? 15.305 -34.188 -13.492 1 72.06 88 SER A CA 1
ATOM 700 C C . SER A 1 88 ? 14.453 -33.938 -12.258 1 72.06 88 SER A C 1
ATOM 702 O O . SER A 1 88 ? 13.445 -34.594 -12.031 1 72.06 88 SER A O 1
ATOM 704 N N . VAL A 1 89 ? 14.898 -32.969 -11.484 1 69.69 89 VAL A N 1
ATOM 705 C CA . VAL A 1 89 ? 14.133 -32.594 -10.312 1 69.69 89 VAL A CA 1
ATOM 706 C C . VAL A 1 89 ? 12.727 -32.156 -10.734 1 69.69 89 VAL A C 1
ATOM 708 O O . VAL A 1 89 ? 11.742 -32.469 -10.055 1 69.69 89 VAL A O 1
ATOM 711 N N . LEU A 1 90 ? 12.641 -31.422 -11.797 1 72.38 90 LEU A N 1
ATOM 712 C CA . LEU A 1 90 ? 11.352 -30.984 -12.32 1 72.38 90 LEU A CA 1
ATOM 713 C C . LEU A 1 90 ? 10.516 -32.188 -12.758 1 72.38 90 LEU A C 1
ATOM 715 O O . LEU A 1 90 ? 9.289 -32.156 -12.625 1 72.38 90 LEU A O 1
ATOM 719 N N . ASN A 1 91 ? 11.211 -33.156 -13.195 1 70.19 91 ASN A N 1
ATOM 720 C CA . ASN A 1 91 ? 10.5 -34.375 -13.594 1 70.19 91 ASN A CA 1
ATOM 721 C C . ASN A 1 91 ? 9.812 -35.031 -12.406 1 70.19 91 ASN A C 1
ATOM 723 O O . ASN A 1 91 ? 8.695 -35.531 -12.531 1 70.19 91 ASN A O 1
ATOM 727 N N . ARG A 1 92 ? 10.438 -34.906 -11.367 1 67.31 92 ARG A N 1
ATOM 728 C CA . ARG A 1 92 ? 9.844 -35.469 -10.156 1 67.31 92 ARG A CA 1
ATOM 729 C C . ARG A 1 92 ? 8.594 -34.688 -9.75 1 67.31 92 ARG A C 1
ATOM 731 O O . ARG A 1 92 ? 7.586 -35.281 -9.367 1 67.31 92 ARG A O 1
ATOM 738 N N . VAL A 1 93 ? 8.727 -33.438 -9.867 1 68.81 93 VAL A N 1
ATOM 739 C CA . VAL A 1 93 ? 7.566 -32.625 -9.539 1 68.81 93 VAL A CA 1
ATOM 740 C C . VAL A 1 93 ? 6.43 -32.906 -10.516 1 68.81 93 VAL A C 1
ATOM 742 O O . VAL A 1 93 ? 5.277 -33.094 -10.102 1 68.81 93 VAL A O 1
ATOM 745 N N . ASN A 1 94 ? 6.773 -33.062 -11.711 1 70.19 94 ASN A N 1
ATOM 746 C CA . ASN A 1 94 ? 5.793 -33.344 -12.758 1 70.19 94 ASN A CA 1
ATOM 747 C C . ASN A 1 94 ? 5.098 -34.688 -12.516 1 70.19 94 ASN A C 1
ATOM 749 O O . ASN A 1 94 ? 3.889 -34.812 -12.719 1 70.19 94 ASN A O 1
ATOM 753 N N . GLU A 1 95 ? 5.914 -35.531 -12.031 1 69.75 95 GLU A N 1
ATOM 754 C CA . GLU A 1 95 ? 5.406 -36.906 -11.891 1 69.75 95 GLU A CA 1
ATOM 755 C C . GLU A 1 95 ? 4.625 -37.062 -10.594 1 69.75 95 GLU A C 1
ATOM 757 O O . GLU A 1 95 ? 3.664 -37.844 -10.531 1 69.75 95 GLU A O 1
ATOM 762 N N . GLN A 1 96 ? 4.977 -36.25 -9.688 1 76.44 96 GLN A N 1
ATOM 763 C CA . GLN A 1 96 ? 4.438 -36.562 -8.367 1 76.44 96 GLN A CA 1
ATOM 764 C C . GLN A 1 96 ? 3.467 -35.469 -7.906 1 76.44 96 GLN A C 1
ATOM 766 O O . GLN A 1 96 ? 2.955 -35.531 -6.785 1 76.44 96 GLN A O 1
ATOM 771 N N . SER A 1 97 ? 3.18 -34.562 -8.734 1 81.06 97 SER A N 1
ATOM 772 C CA . SER A 1 97 ? 2.35 -33.438 -8.336 1 81.06 97 SER A CA 1
ATOM 773 C C . SER A 1 97 ? 0.948 -33.875 -7.945 1 81.06 97 SER A C 1
ATOM 775 O O . SER A 1 97 ? 0.343 -33.312 -7.027 1 81.06 97 SER A O 1
ATOM 777 N N . TRP A 1 98 ? 0.45 -34.969 -8.562 1 87.44 98 TRP A N 1
ATOM 778 C CA . TRP A 1 98 ? -0.917 -35.438 -8.336 1 87.44 98 TRP A CA 1
ATOM 779 C C . TRP A 1 98 ? -1.001 -36.281 -7.066 1 87.44 98 TRP A C 1
ATOM 781 O O . TRP A 1 98 ? -2.064 -36.375 -6.453 1 87.44 98 TRP A O 1
ATOM 791 N N . THR A 1 99 ? 0.133 -36.812 -6.695 1 82.06 99 THR A N 1
ATOM 792 C CA . THR A 1 99 ? 0.046 -37.812 -5.625 1 82.06 99 THR A CA 1
ATOM 793 C C . THR A 1 99 ? 0.815 -37.344 -4.391 1 82.06 99 THR A C 1
ATOM 795 O O . THR A 1 99 ? 0.533 -37.781 -3.273 1 82.06 99 THR A O 1
ATOM 798 N N . GLN A 1 100 ? 1.712 -36.531 -4.602 1 76.69 100 GLN A N 1
ATOM 799 C CA . GLN A 1 100 ? 2.572 -36.125 -3.488 1 76.69 100 GLN A CA 1
ATOM 800 C C . GLN A 1 100 ? 1.846 -35.188 -2.539 1 76.69 100 GLN A C 1
ATOM 802 O O . GLN A 1 100 ? 1.047 -34.375 -2.977 1 76.69 100 GLN A O 1
ATOM 807 N N . ASN A 1 101 ? 2.143 -35.531 -1.249 1 69.12 101 ASN A N 1
ATOM 808 C CA . ASN A 1 101 ? 1.617 -34.625 -0.251 1 69.12 101 ASN A CA 1
ATOM 809 C C . ASN A 1 101 ? 2.449 -33.344 -0.174 1 69.12 101 ASN A C 1
ATOM 811 O O . ASN A 1 101 ? 3.471 -33.312 0.516 1 69.12 101 ASN A O 1
ATOM 815 N N . ASN A 1 102 ? 2.031 -32.406 -0.842 1 63.5 102 ASN A N 1
ATOM 816 C CA . ASN A 1 102 ? 2.775 -31.156 -0.926 1 63.5 102 ASN A CA 1
ATOM 817 C C . ASN A 1 102 ? 2.348 -30.188 0.163 1 63.5 102 ASN A C 1
ATOM 819 O O . ASN A 1 102 ? 2.676 -29 0.1 1 63.5 102 ASN A O 1
ATOM 823 N N . GLU A 1 103 ? 1.634 -30.719 1.143 1 62.97 103 GLU A N 1
ATOM 824 C CA . GLU A 1 103 ? 1.152 -29.797 2.174 1 62.97 103 GLU A CA 1
ATOM 825 C C . GLU A 1 103 ? 2.006 -29.891 3.436 1 62.97 103 GLU A C 1
ATOM 827 O O . GLU A 1 103 ? 1.899 -29.047 4.328 1 62.97 103 GLU A O 1
ATOM 832 N N . ASN A 1 104 ? 2.889 -30.938 3.4 1 66.38 104 ASN A N 1
ATOM 833 C CA . ASN A 1 104 ? 3.826 -31.031 4.516 1 66.38 104 ASN A CA 1
ATOM 834 C C . ASN A 1 104 ? 4.926 -29.984 4.414 1 66.38 104 ASN A C 1
ATOM 836 O O . ASN A 1 104 ? 5.703 -29.984 3.461 1 66.38 104 ASN A O 1
ATOM 840 N N . PRO A 1 105 ? 4.953 -29.109 5.391 1 68.06 105 PRO A N 1
ATOM 841 C CA . PRO A 1 105 ? 5.902 -28 5.316 1 68.06 105 PRO A CA 1
ATOM 842 C C . PRO A 1 105 ? 7.352 -28.469 5.219 1 68.06 105 PRO A C 1
ATOM 844 O O . PRO A 1 105 ? 8.172 -27.828 4.555 1 68.06 105 PRO A O 1
ATOM 847 N N . ILE A 1 106 ? 7.645 -29.656 5.832 1 69.25 106 ILE A N 1
ATOM 848 C CA . ILE A 1 106 ? 9.016 -30.156 5.832 1 69.25 106 ILE A CA 1
ATOM 849 C C . ILE A 1 106 ? 9.414 -30.562 4.418 1 69.25 106 ILE A C 1
ATOM 851 O O . ILE A 1 106 ? 10.539 -30.312 3.982 1 69.25 106 ILE A O 1
ATOM 855 N N . ASP A 1 107 ? 8.516 -31.234 3.732 1 67.56 107 ASP A N 1
ATOM 856 C CA . ASP A 1 107 ? 8.781 -31.656 2.361 1 67.56 107 ASP A CA 1
ATOM 857 C C . ASP A 1 107 ? 8.945 -30.438 1.438 1 67.56 107 ASP A C 1
ATOM 859 O O . ASP A 1 107 ? 9.789 -30.453 0.538 1 67.56 107 ASP A O 1
ATOM 863 N N . ILE A 1 108 ? 8.25 -29.516 1.714 1 68.44 108 ILE A N 1
ATOM 864 C CA . ILE A 1 108 ? 8.32 -28.297 0.918 1 68.44 108 ILE A CA 1
ATOM 865 C C . ILE A 1 108 ? 9.672 -27.625 1.117 1 68.44 108 ILE A C 1
ATOM 867 O O . ILE A 1 108 ? 10.305 -27.188 0.152 1 68.44 108 ILE A O 1
ATOM 871 N N . ILE A 1 109 ? 10.125 -27.625 2.352 1 72.69 109 ILE A N 1
ATOM 872 C CA . ILE A 1 109 ? 11.398 -27 2.686 1 72.69 109 ILE A CA 1
ATOM 873 C C . ILE A 1 109 ? 12.531 -27.703 1.937 1 72.69 109 ILE A C 1
ATOM 875 O O . ILE A 1 109 ? 13.375 -27.047 1.319 1 72.69 109 ILE A O 1
ATOM 879 N N . ASN A 1 110 ? 12.453 -29.062 1.962 1 71.81 110 ASN A N 1
ATOM 880 C CA . ASN A 1 110 ? 13.539 -29.797 1.329 1 71.81 110 ASN A CA 1
ATOM 881 C C . ASN A 1 110 ? 13.531 -29.625 -0.186 1 71.81 110 ASN A C 1
ATOM 883 O O . ASN A 1 110 ? 14.594 -29.453 -0.798 1 71.81 110 ASN A O 1
ATOM 887 N N . GLU A 1 111 ? 12.406 -29.688 -0.741 1 70.88 111 GLU A N 1
ATOM 888 C CA . GLU A 1 111 ? 12.273 -29.5 -2.182 1 70.88 111 GLU A CA 1
ATOM 889 C C . GLU A 1 111 ? 12.734 -28.109 -2.604 1 70.88 111 GLU A C 1
ATOM 891 O O . GLU A 1 111 ? 13.414 -27.953 -3.619 1 70.88 111 GLU A O 1
ATOM 896 N N . LEU A 1 112 ? 12.492 -27.219 -1.829 1 76.38 112 LEU A N 1
ATOM 897 C CA . LEU A 1 112 ? 12.812 -25.844 -2.195 1 76.38 112 LEU A CA 1
ATOM 898 C C . LEU A 1 112 ? 14.281 -25.547 -1.935 1 76.38 112 LEU A C 1
ATOM 900 O O . LEU A 1 112 ? 14.883 -24.703 -2.619 1 76.38 112 LEU A O 1
ATOM 904 N N . LYS A 1 113 ? 14.836 -26.344 -1.001 1 78.38 113 LYS A N 1
ATOM 905 C CA . LYS A 1 113 ? 16.281 -26.219 -0.795 1 78.38 113 LYS A CA 1
ATOM 906 C C . LYS A 1 113 ? 17.047 -26.688 -2.025 1 78.38 113 LYS A C 1
ATOM 908 O O . LYS A 1 113 ? 17.984 -26.016 -2.461 1 78.38 113 LYS A O 1
ATOM 913 N N . ASP A 1 114 ? 16.703 -27.828 -2.541 1 80.88 114 ASP A N 1
ATOM 914 C CA . ASP A 1 114 ? 17.359 -28.359 -3.74 1 80.88 114 ASP A CA 1
ATOM 915 C C . ASP A 1 114 ? 17.203 -27.406 -4.914 1 80.88 114 ASP A C 1
ATOM 917 O O . ASP A 1 114 ? 18.141 -27.203 -5.684 1 80.88 114 ASP A O 1
ATOM 921 N N . THR A 1 115 ? 16.094 -26.922 -4.98 1 84.69 115 THR A N 1
ATOM 922 C CA . THR A 1 115 ? 15.82 -25.969 -6.051 1 84.69 115 THR A CA 1
ATOM 923 C C . THR A 1 115 ? 16.703 -24.734 -5.898 1 84.69 115 THR A C 1
ATOM 925 O O . THR A 1 115 ? 17.234 -24.219 -6.883 1 84.69 115 THR A O 1
ATOM 928 N N . SER A 1 116 ? 16.859 -24.281 -4.668 1 88.44 116 SER A N 1
ATOM 929 C CA . SER A 1 116 ? 17.688 -23.109 -4.41 1 88.44 116 SER A CA 1
ATOM 930 C C . SER A 1 116 ? 19.125 -23.344 -4.828 1 88.44 116 SER A C 1
ATOM 932 O O . SER A 1 116 ? 19.781 -22.453 -5.367 1 88.44 116 SER A O 1
ATOM 934 N N . GLU A 1 117 ? 19.609 -24.531 -4.586 1 89.25 117 GLU A N 1
ATOM 935 C CA . GLU A 1 117 ? 20.969 -24.875 -4.98 1 89.25 117 GLU A CA 1
ATOM 936 C C . GLU A 1 117 ? 21.109 -24.938 -6.5 1 89.25 117 GLU A C 1
ATOM 938 O O . GLU A 1 117 ? 22.125 -24.531 -7.055 1 89.25 117 GLU A O 1
ATOM 943 N N . TRP A 1 118 ? 20.109 -25.516 -7.078 1 90.94 118 TRP A N 1
ATOM 944 C CA . TRP A 1 118 ? 20.078 -25.594 -8.539 1 90.94 118 TRP A CA 1
ATOM 945 C C . TRP A 1 118 ? 20.141 -24.188 -9.148 1 90.94 118 TRP A C 1
ATOM 947 O O . TRP A 1 118 ? 20.953 -23.922 -10.031 1 90.94 118 TRP A O 1
ATOM 957 N N . LEU A 1 119 ? 19.344 -23.297 -8.625 1 92.94 119 LEU A N 1
ATOM 958 C CA . LEU A 1 119 ? 19.281 -21.922 -9.102 1 92.94 119 LEU A CA 1
ATOM 959 C C . LEU A 1 119 ? 20.594 -21.203 -8.867 1 92.94 119 LEU A C 1
ATOM 961 O O . LEU A 1 119 ? 21.078 -20.484 -9.742 1 92.94 119 LEU A O 1
ATOM 965 N N . ALA A 1 120 ? 21.156 -21.422 -7.711 1 93.5 120 ALA A N 1
ATOM 966 C CA . ALA A 1 120 ? 22.422 -20.797 -7.375 1 93.5 120 ALA A CA 1
ATOM 967 C C . ALA A 1 120 ? 23.531 -21.266 -8.312 1 93.5 120 ALA A C 1
ATOM 969 O O . ALA A 1 120 ? 24.391 -20.484 -8.719 1 93.5 120 ALA A O 1
ATOM 970 N N . SER A 1 121 ? 23.547 -22.531 -8.617 1 93.12 121 SER A N 1
ATOM 971 C CA . SER A 1 121 ? 24.547 -23.078 -9.531 1 93.12 121 SER A CA 1
ATOM 972 C C . SER A 1 121 ? 24.438 -22.453 -10.914 1 93.12 121 SER A C 1
ATOM 974 O O . SER A 1 121 ? 25.438 -22.219 -11.586 1 93.12 121 SER A O 1
ATOM 976 N N . SER A 1 122 ? 23.25 -22.281 -11.352 1 94.31 122 SER A N 1
ATOM 977 C CA . SER A 1 122 ? 23.016 -21.641 -12.641 1 94.31 122 SER A CA 1
ATOM 978 C C . SER A 1 122 ? 23.547 -20.219 -12.648 1 94.31 122 SER A C 1
ATOM 980 O O . SER A 1 122 ? 24.156 -19.781 -13.633 1 94.31 122 SER A O 1
ATOM 982 N N . CYS A 1 123 ? 23.312 -19.453 -11.586 1 95.38 123 CYS A N 1
ATOM 983 C CA . CYS A 1 123 ? 23.844 -18.094 -11.461 1 95.38 123 CYS A CA 1
ATOM 984 C C . CYS A 1 123 ? 25.375 -18.109 -11.508 1 95.38 123 CYS A C 1
ATOM 986 O O . CYS A 1 123 ? 25.984 -17.281 -12.188 1 95.38 123 CYS A O 1
ATOM 988 N N . GLU A 1 124 ? 25.922 -19.062 -10.773 1 94.94 124 GLU A N 1
ATOM 989 C CA . GLU A 1 124 ? 27.375 -19.203 -10.766 1 94.94 124 GLU A CA 1
ATOM 990 C C . GLU A 1 124 ? 27.906 -19.453 -12.172 1 94.94 124 GLU A C 1
ATOM 992 O O . GLU A 1 124 ? 28.891 -18.828 -12.594 1 94.94 124 GLU A O 1
ATOM 997 N N . HIS A 1 125 ? 27.328 -20.359 -12.828 1 95.19 125 HIS A N 1
ATOM 998 C CA . HIS A 1 125 ? 27.734 -20.703 -14.188 1 95.19 125 HIS A CA 1
ATOM 999 C C . HIS A 1 125 ? 27.641 -19.484 -15.102 1 95.19 125 HIS A C 1
ATOM 1001 O O . HIS A 1 125 ? 28.516 -19.266 -15.953 1 95.19 125 HIS A O 1
ATOM 1007 N N . THR A 1 126 ? 26.641 -18.688 -14.969 1 96.06 126 THR A N 1
ATOM 1008 C CA . THR A 1 126 ? 26.391 -17.516 -15.805 1 96.06 126 THR A CA 1
ATOM 1009 C C . THR A 1 126 ? 27.5 -16.484 -15.609 1 96.06 126 THR A C 1
ATOM 1011 O O . THR A 1 126 ? 28.062 -15.984 -16.578 1 96.06 126 THR A O 1
ATOM 1014 N N . ILE A 1 127 ? 27.844 -16.172 -14.383 1 95.12 127 ILE A N 1
ATOM 1015 C CA . ILE A 1 127 ? 28.797 -15.094 -14.125 1 95.12 127 ILE A CA 1
ATOM 1016 C C . ILE A 1 127 ? 30.219 -15.578 -14.414 1 95.12 127 ILE A C 1
ATOM 1018 O O . ILE A 1 127 ? 31.141 -14.773 -14.586 1 95.12 127 ILE A O 1
ATOM 1022 N N . LYS A 1 128 ? 30.453 -16.844 -14.484 1 94.19 128 LYS A N 1
ATOM 1023 C CA . LYS A 1 128 ? 31.781 -17.391 -14.727 1 94.19 128 LYS A CA 1
ATOM 1024 C C . LYS A 1 128 ? 32.125 -17.406 -16.219 1 94.19 128 LYS A C 1
ATOM 1026 O O . LYS A 1 128 ? 33.25 -17.656 -16.609 1 94.19 128 LYS A O 1
ATOM 1031 N N . ASP A 1 129 ? 31.109 -17.219 -17.031 1 95.81 129 ASP A N 1
ATOM 1032 C CA . ASP A 1 129 ? 31.391 -17.062 -18.453 1 95.81 129 ASP A CA 1
ATOM 1033 C C . ASP A 1 129 ? 32.125 -15.758 -18.734 1 95.81 129 ASP A C 1
ATOM 1035 O O . ASP A 1 129 ? 31.562 -14.672 -18.625 1 95.81 129 ASP A O 1
ATOM 1039 N N . PRO A 1 130 ? 33.375 -15.844 -19.125 1 94.38 130 PRO A N 1
ATOM 1040 C CA . PRO A 1 130 ? 34.188 -14.633 -19.203 1 94.38 130 PRO A CA 1
ATOM 1041 C C . PRO A 1 130 ? 33.688 -13.672 -20.297 1 94.38 130 PRO A C 1
ATOM 1043 O O . PRO A 1 130 ? 33.625 -12.461 -20.062 1 94.38 130 PRO A O 1
ATOM 1046 N N . ASN A 1 131 ? 33.406 -14.195 -21.469 1 95.38 131 ASN A N 1
ATOM 1047 C CA . ASN A 1 131 ? 32.969 -13.336 -22.562 1 95.38 131 ASN A CA 1
ATOM 1048 C C . ASN A 1 131 ? 31.656 -12.617 -22.219 1 95.38 131 ASN A C 1
ATOM 1050 O O . ASN A 1 131 ? 31.5 -11.43 -22.484 1 95.38 131 ASN A O 1
ATOM 1054 N N . LEU A 1 132 ? 30.75 -13.359 -21.688 1 96.44 132 LEU A N 1
ATOM 1055 C CA . LEU A 1 132 ? 29.484 -12.773 -21.281 1 96.44 132 LEU A CA 1
ATOM 1056 C C . LEU A 1 132 ? 29.672 -11.703 -20.219 1 96.44 132 LEU A C 1
ATOM 1058 O O . LEU A 1 132 ? 29.078 -10.625 -20.297 1 96.44 132 LEU A O 1
ATOM 1062 N N . THR A 1 133 ? 30.453 -11.992 -19.281 1 95.06 133 THR A N 1
ATOM 1063 C CA . THR A 1 133 ? 30.688 -11.078 -18.172 1 95.06 133 THR A CA 1
ATOM 1064 C C . THR A 1 133 ? 31.281 -9.766 -18.672 1 95.06 133 THR A C 1
ATOM 1066 O O . THR A 1 133 ? 30.844 -8.688 -18.266 1 95.06 133 THR A O 1
ATOM 1069 N N . VAL A 1 134 ? 32.281 -9.891 -19.5 1 96 134 VAL A N 1
ATOM 1070 C CA . VAL A 1 134 ? 32.938 -8.688 -20.031 1 96 134 VAL A CA 1
ATOM 1071 C C . VAL A 1 134 ? 31.891 -7.84 -20.781 1 96 134 VAL A C 1
ATOM 1073 O O . VAL A 1 134 ? 31.797 -6.633 -20.547 1 96 134 VAL A O 1
ATOM 1076 N N . LYS A 1 135 ? 31.141 -8.477 -21.594 1 96.31 135 LYS A N 1
ATOM 1077 C CA . LYS A 1 135 ? 30.125 -7.785 -22.391 1 96.31 135 LYS A CA 1
ATOM 1078 C C . LYS A 1 135 ? 29.094 -7.094 -21.5 1 96.31 135 LYS A C 1
ATOM 1080 O O . LYS A 1 135 ? 28.766 -5.93 -21.719 1 96.31 135 LYS A O 1
ATOM 1085 N N . MET A 1 136 ? 28.578 -7.785 -20.531 1 97 136 MET A N 1
ATOM 1086 C CA . MET A 1 136 ? 27.516 -7.266 -19.672 1 97 136 MET A CA 1
ATOM 1087 C C . MET A 1 136 ? 28.016 -6.133 -18.797 1 97 136 MET A C 1
ATOM 1089 O O . MET A 1 136 ? 27.312 -5.156 -18.562 1 97 136 MET A O 1
ATOM 1093 N N . ARG A 1 137 ? 29.172 -6.207 -18.281 1 95.5 137 ARG A N 1
ATOM 1094 C CA . ARG A 1 137 ? 29.719 -5.184 -17.406 1 95.5 137 ARG A CA 1
ATOM 1095 C C . ARG A 1 137 ? 30.016 -3.896 -18.172 1 95.5 137 ARG A C 1
ATOM 1097 O O . ARG A 1 137 ? 29.922 -2.801 -17.609 1 95.5 137 ARG A O 1
ATOM 1104 N N . GLU A 1 138 ? 30.281 -3.986 -19.406 1 96.5 138 GLU A N 1
ATOM 1105 C CA . GLU A 1 138 ? 30.625 -2.83 -20.234 1 96.5 138 GLU A CA 1
ATOM 1106 C C . GLU A 1 138 ? 29.375 -2.09 -20.688 1 96.5 138 GLU A C 1
ATOM 1108 O O . GLU A 1 138 ? 29.453 -0.916 -21.062 1 96.5 138 GLU A O 1
ATOM 1113 N N . GLU A 1 139 ? 28.266 -2.727 -20.656 1 96.19 139 GLU A N 1
ATOM 1114 C CA . GLU A 1 139 ? 27.031 -2.145 -21.172 1 96.19 139 GLU A CA 1
ATOM 1115 C C . GLU A 1 139 ? 26.547 -1.01 -20.281 1 96.19 139 GLU A C 1
ATOM 1117 O O . GLU A 1 139 ? 25.859 -0.1 -20.734 1 96.19 139 GLU A O 1
ATOM 1122 N N . ASN A 1 140 ? 26.859 -1.048 -18.938 1 95.06 140 ASN A N 1
ATOM 1123 C CA . ASN A 1 140 ? 26.422 -0.036 -17.984 1 95.06 140 ASN A CA 1
ATOM 1124 C C . ASN A 1 140 ? 24.906 0.119 -18 1 95.06 140 ASN A C 1
ATOM 1126 O O . ASN A 1 140 ? 24.391 1.221 -18.203 1 95.06 140 ASN A O 1
ATOM 1130 N N . PHE A 1 141 ? 24.172 -0.897 -17.688 1 98.56 141 PHE A N 1
ATOM 1131 C CA . PHE A 1 141 ? 22.719 -0.926 -17.688 1 98.56 141 PHE A CA 1
ATOM 1132 C C . PHE A 1 141 ? 22.156 0.041 -16.656 1 98.56 141 PHE A C 1
ATOM 1134 O O . PHE A 1 141 ? 22.688 0.151 -15.547 1 98.56 141 PHE A O 1
ATOM 1141 N N . ASP A 1 142 ? 21.062 0.745 -17.062 1 98.38 142 ASP A N 1
ATOM 1142 C CA . ASP A 1 142 ? 20.375 1.662 -16.172 1 98.38 142 ASP A CA 1
ATOM 1143 C C . ASP A 1 142 ? 19.594 0.899 -15.102 1 98.38 142 ASP A C 1
ATOM 1145 O O . ASP A 1 142 ? 19.453 1.365 -13.969 1 98.38 142 ASP A O 1
ATOM 1149 N N . LEU A 1 143 ? 19.047 -0.197 -15.531 1 98.69 143 LEU A N 1
ATOM 1150 C CA . LEU A 1 143 ? 18.156 -0.933 -14.648 1 98.69 143 LEU A CA 1
ATOM 1151 C C . LEU A 1 143 ? 18.219 -2.43 -14.93 1 98.69 143 LEU A C 1
ATOM 1153 O O . LEU A 1 143 ? 18.328 -2.842 -16.094 1 98.69 143 LEU A O 1
ATOM 1157 N N . GLY A 1 144 ? 18.203 -3.176 -13.883 1 98.75 144 GLY A N 1
ATOM 1158 C CA . GLY A 1 144 ? 18.078 -4.621 -13.953 1 98.75 144 GLY A CA 1
ATOM 1159 C C . GLY A 1 144 ? 16.797 -5.141 -13.305 1 98.75 144 GLY A C 1
ATOM 1160 O O . GLY A 1 144 ? 16.328 -4.59 -12.312 1 98.75 144 GLY A O 1
ATOM 1161 N N . ILE A 1 145 ? 16.234 -6.242 -13.867 1 98.69 145 ILE A N 1
ATOM 1162 C CA . ILE A 1 145 ? 15.047 -6.867 -13.312 1 98.69 145 ILE A CA 1
ATOM 1163 C C . ILE A 1 145 ? 15.297 -8.352 -13.07 1 98.69 145 ILE A C 1
ATOM 1165 O O . ILE A 1 145 ? 15.812 -9.055 -13.945 1 98.69 145 ILE A O 1
ATOM 1169 N N . SER A 1 146 ? 15 -8.781 -11.891 1 97.44 146 SER A N 1
ATOM 1170 C CA . SER A 1 146 ? 15.133 -10.188 -11.523 1 97.44 146 SER A CA 1
ATOM 1171 C C . SER A 1 146 ? 13.938 -10.656 -10.703 1 97.44 146 SER A C 1
ATOM 1173 O O . SER A 1 146 ? 13.273 -9.852 -10.055 1 97.44 146 SER A O 1
ATOM 1175 N N . GLU A 1 147 ? 13.688 -11.922 -10.789 1 95.5 147 GLU A N 1
ATOM 1176 C CA . GLU A 1 147 ? 12.602 -12.508 -10.008 1 95.5 147 GLU A CA 1
ATOM 1177 C C . GLU A 1 147 ? 13.086 -12.938 -8.625 1 95.5 147 GLU A C 1
ATOM 1179 O O . GLU A 1 147 ? 14.195 -13.461 -8.484 1 95.5 147 GLU A O 1
ATOM 1184 N N . ILE A 1 148 ? 12.258 -12.781 -7.621 1 93.38 148 ILE A N 1
ATOM 1185 C CA . ILE A 1 148 ? 12.672 -13.008 -6.242 1 93.38 148 ILE A CA 1
ATOM 1186 C C . ILE A 1 148 ? 12.633 -14.5 -5.93 1 93.38 148 ILE A C 1
ATOM 1188 O O . ILE A 1 148 ? 13.203 -14.953 -4.934 1 93.38 148 ILE A O 1
ATOM 1192 N N . PHE A 1 149 ? 11.977 -15.273 -6.777 1 88 149 PHE A N 1
ATOM 1193 C CA . PHE A 1 149 ? 12.008 -16.719 -6.605 1 88 149 PHE A CA 1
ATOM 1194 C C . PHE A 1 149 ? 13.445 -17.234 -6.594 1 88 149 PHE A C 1
ATOM 1196 O O . PHE A 1 149 ? 13.75 -18.203 -5.91 1 88 149 PHE A O 1
ATOM 1203 N N . ALA A 1 150 ? 14.289 -16.531 -7.348 1 90 150 ALA A N 1
ATOM 1204 C CA . ALA A 1 150 ? 15.727 -16.812 -7.383 1 90 150 ALA A CA 1
ATOM 1205 C C . ALA A 1 150 ? 16.531 -15.578 -6.996 1 90 150 ALA A C 1
ATOM 1207 O O . ALA A 1 150 ? 17.062 -14.875 -7.867 1 90 150 ALA A O 1
ATOM 1208 N N . PRO A 1 151 ? 16.766 -15.469 -5.711 1 93.75 151 PRO A N 1
ATOM 1209 C CA . PRO A 1 151 ? 17.391 -14.227 -5.262 1 93.75 151 PRO A CA 1
ATOM 1210 C C . PRO A 1 151 ? 18.812 -14.047 -5.797 1 93.75 151 PRO A C 1
ATOM 1212 O O . PRO A 1 151 ? 19.312 -12.922 -5.84 1 93.75 151 PRO A O 1
ATOM 1215 N N . CYS A 1 152 ? 19.453 -15.156 -6.23 1 95.56 152 CYS A N 1
ATOM 1216 C CA . CYS A 1 152 ? 20.812 -15.055 -6.758 1 95.56 152 CYS A CA 1
ATOM 1217 C C . CYS A 1 152 ? 20.844 -14.188 -8.016 1 95.56 152 CYS A C 1
ATOM 1219 O O . CYS A 1 152 ? 21.891 -13.664 -8.383 1 95.56 152 CYS A O 1
ATOM 1221 N N . GLY A 1 153 ? 19.688 -14.055 -8.703 1 97.06 153 GLY A N 1
ATOM 1222 C CA . GLY A 1 153 ? 19.609 -13.164 -9.844 1 97.06 153 GLY A CA 1
ATOM 1223 C C . GLY A 1 153 ? 20 -11.734 -9.516 1 97.06 153 GLY A C 1
ATOM 1224 O O . GLY A 1 153 ? 20.562 -11.023 -10.352 1 97.06 153 GLY A O 1
ATOM 1225 N N . LEU A 1 154 ? 19.703 -11.273 -8.305 1 97.38 154 LEU A N 1
ATOM 1226 C CA . LEU A 1 154 ? 20.094 -9.945 -7.852 1 97.38 154 LEU A CA 1
ATOM 1227 C C . LEU A 1 154 ? 21.609 -9.82 -7.789 1 97.38 154 LEU A C 1
ATOM 1229 O O . LEU A 1 154 ? 22.172 -8.758 -8.078 1 97.38 154 LEU A O 1
ATOM 1233 N N . GLY A 1 155 ? 22.219 -10.906 -7.355 1 97.06 155 GLY A N 1
ATOM 1234 C CA . GLY A 1 155 ? 23.672 -10.922 -7.336 1 97.06 155 GLY A CA 1
ATOM 1235 C C . GLY A 1 155 ? 24.281 -10.812 -8.719 1 97.06 155 GLY A C 1
ATOM 1236 O O . GLY A 1 155 ? 25.297 -10.133 -8.898 1 97.06 155 GLY A O 1
ATOM 1237 N N . VAL A 1 156 ? 23.688 -11.484 -9.664 1 97.31 156 VAL A N 1
ATOM 1238 C CA . VAL A 1 156 ? 24.156 -11.43 -11.047 1 97.31 156 VAL A CA 1
ATOM 1239 C C . VAL A 1 156 ? 24.062 -9.992 -11.562 1 97.31 156 VAL A C 1
ATOM 1241 O O . VAL A 1 156 ? 25 -9.492 -12.188 1 97.31 156 VAL A O 1
ATOM 1244 N N . LEU A 1 157 ? 22.938 -9.352 -11.305 1 97.75 157 LEU A N 1
ATOM 1245 C CA . LEU A 1 157 ? 22.766 -7.969 -11.734 1 97.75 157 LEU A CA 1
ATOM 1246 C C . LEU A 1 157 ? 23.828 -7.066 -11.125 1 97.75 157 LEU A C 1
ATOM 1248 O O . LEU A 1 157 ? 24.391 -6.211 -11.805 1 97.75 157 LEU A O 1
ATOM 1252 N N . LYS A 1 158 ? 24.047 -7.27 -9.828 1 96.56 158 LYS A N 1
ATOM 1253 C CA . LYS A 1 158 ? 25.094 -6.504 -9.164 1 96.56 158 LYS A CA 1
ATOM 1254 C C . LYS A 1 158 ? 26.469 -6.809 -9.773 1 96.56 158 LYS A C 1
ATOM 1256 O O . LYS A 1 158 ? 27.266 -5.895 -10.008 1 96.56 158 LYS A O 1
ATOM 1261 N N . TYR A 1 159 ? 26.734 -8.094 -10.008 1 96.06 159 TYR A N 1
ATOM 1262 C CA . TYR A 1 159 ? 27.984 -8.539 -10.602 1 96.06 159 TYR A CA 1
ATOM 1263 C C . TYR A 1 159 ? 28.219 -7.887 -11.961 1 96.06 159 TYR A C 1
ATOM 1265 O O . TYR A 1 159 ? 29.359 -7.598 -12.336 1 96.06 159 TYR A O 1
ATOM 1273 N N . TYR A 1 160 ? 27.219 -7.574 -12.68 1 96.81 160 TYR A N 1
ATOM 1274 C CA . TYR A 1 160 ? 27.312 -7 -14.016 1 96.81 160 TYR A CA 1
ATOM 1275 C C . TYR A 1 160 ? 27.188 -5.48 -13.969 1 96.81 160 TYR A C 1
ATOM 1277 O O . TYR A 1 160 ? 26.953 -4.836 -14.992 1 96.81 160 TYR A O 1
ATOM 1285 N N . ASN A 1 161 ? 27.188 -4.848 -12.844 1 95.38 161 ASN A N 1
ATOM 1286 C CA . ASN A 1 161 ? 27.281 -3.41 -12.609 1 95.38 161 ASN A CA 1
ATOM 1287 C C . ASN A 1 161 ? 26 -2.691 -13.016 1 95.38 161 ASN A C 1
ATOM 1289 O O . ASN A 1 161 ? 26.047 -1.592 -13.57 1 95.38 161 ASN A O 1
ATOM 1293 N N . VAL A 1 162 ? 24.922 -3.373 -12.828 1 97.62 162 VAL A N 1
ATOM 1294 C CA . VAL A 1 162 ? 23.656 -2.705 -13.078 1 97.62 162 VAL A CA 1
ATOM 1295 C C . VAL A 1 162 ? 23.422 -1.612 -12.039 1 97.62 162 VAL A C 1
ATOM 1297 O O . VAL A 1 162 ? 23.656 -1.826 -10.844 1 97.62 162 VAL A O 1
ATOM 1300 N N . ARG A 1 163 ? 22.953 -0.471 -12.469 1 97.12 163 ARG A N 1
ATOM 1301 C CA . ARG A 1 163 ? 22.906 0.701 -11.602 1 97.12 163 ARG A CA 1
ATOM 1302 C C . ARG A 1 163 ? 21.75 0.598 -10.609 1 97.12 163 ARG A C 1
ATOM 1304 O O . ARG A 1 163 ? 21.906 0.886 -9.422 1 97.12 163 ARG A O 1
ATOM 1311 N N . ASN A 1 164 ? 20.562 0.281 -11.109 1 98 164 ASN A N 1
ATOM 1312 C CA . ASN A 1 164 ? 19.344 0.16 -10.305 1 98 164 ASN A CA 1
ATOM 1313 C C . ASN A 1 164 ? 18.641 -1.174 -10.547 1 98 164 ASN A C 1
ATOM 1315 O O . ASN A 1 164 ? 18.891 -1.835 -11.555 1 98 164 ASN A O 1
ATOM 1319 N N . THR A 1 165 ? 17.844 -1.576 -9.578 1 98.12 165 THR A N 1
ATOM 1320 C CA . THR A 1 165 ? 17.203 -2.875 -9.742 1 98.12 165 THR A CA 1
ATOM 1321 C C . THR A 1 165 ? 15.734 -2.801 -9.336 1 98.12 165 THR A C 1
ATOM 1323 O O . THR A 1 165 ? 15.359 -1.99 -8.484 1 98.12 165 THR A O 1
ATOM 1326 N N . ILE A 1 166 ? 14.945 -3.576 -10 1 98 166 ILE A N 1
ATOM 1327 C CA . ILE A 1 166 ? 13.586 -3.932 -9.617 1 98 166 ILE A CA 1
ATOM 1328 C C . ILE A 1 166 ? 13.477 -5.445 -9.445 1 98 166 ILE A C 1
ATOM 1330 O O . ILE A 1 166 ? 14.039 -6.207 -10.234 1 98 166 ILE A O 1
ATOM 1334 N N . THR A 1 167 ? 12.797 -5.816 -8.383 1 97.19 167 THR A N 1
ATOM 1335 C CA . THR A 1 167 ? 12.492 -7.23 -8.195 1 97.19 167 THR A CA 1
ATOM 1336 C C . THR A 1 167 ? 11.031 -7.516 -8.531 1 97.19 167 THR A C 1
ATOM 1338 O O . THR A 1 167 ? 10.156 -6.699 -8.242 1 97.19 167 THR A O 1
ATOM 1341 N N . VAL A 1 168 ? 10.805 -8.672 -9.156 1 96.88 168 VAL A N 1
ATOM 1342 C CA . VAL A 1 168 ? 9.445 -9.023 -9.539 1 96.88 168 VAL A CA 1
ATOM 1343 C C . VAL A 1 168 ? 9.102 -10.414 -9.016 1 96.88 168 VAL A C 1
ATOM 1345 O O . VAL A 1 168 ? 9.992 -11.18 -8.641 1 96.88 168 VAL A O 1
ATOM 1348 N N . SER A 1 169 ? 7.828 -10.656 -8.938 1 94.69 169 SER A N 1
ATOM 1349 C CA . SER A 1 169 ? 7.312 -11.984 -8.609 1 94.69 169 SER A CA 1
ATOM 1350 C C . SER A 1 169 ? 6.199 -12.391 -9.57 1 94.69 169 SER A C 1
ATOM 1352 O O . SER A 1 169 ? 5.234 -11.648 -9.766 1 94.69 169 SER A O 1
ATOM 1354 N N . SER A 1 170 ? 6.336 -13.562 -10.156 1 92 170 SER A N 1
ATOM 1355 C CA . SER A 1 170 ? 5.332 -14.07 -11.086 1 92 170 SER A CA 1
ATOM 1356 C C . SER A 1 170 ? 4.086 -14.547 -10.352 1 92 170 SER A C 1
ATOM 1358 O O . SER A 1 170 ? 3.021 -14.695 -10.945 1 92 170 SER A O 1
ATOM 1360 N N . GLY A 1 171 ? 4.164 -14.781 -9.094 1 87.5 171 GLY A N 1
ATOM 1361 C CA . GLY A 1 171 ? 3.047 -15.18 -8.258 1 87.5 171 GLY A CA 1
ATOM 1362 C C . GLY A 1 171 ? 2.736 -14.172 -7.164 1 87.5 171 GLY A C 1
ATOM 1363 O O . GLY A 1 171 ? 2.922 -12.969 -7.352 1 87.5 171 GLY A O 1
ATOM 1364 N N . ALA A 1 172 ? 2.031 -14.664 -6.133 1 79.88 172 ALA A N 1
ATOM 1365 C CA . ALA A 1 172 ? 1.69 -13.805 -4.996 1 79.88 172 ALA A CA 1
ATOM 1366 C C . ALA A 1 172 ? 2.916 -13.523 -4.133 1 79.88 172 ALA A C 1
ATOM 1368 O O . ALA A 1 172 ? 4.012 -14.023 -4.418 1 79.88 172 ALA A O 1
ATOM 1369 N N . TYR A 1 173 ? 2.686 -12.797 -3.143 1 74.19 173 TYR A N 1
ATOM 1370 C CA . TYR A 1 173 ? 3.695 -12.469 -2.143 1 74.19 173 TYR A CA 1
ATOM 1371 C C . TYR A 1 173 ? 4.066 -13.688 -1.313 1 74.19 173 TYR A C 1
ATOM 1373 O O . TYR A 1 173 ? 3.201 -14.5 -0.97 1 74.19 173 TYR A O 1
ATOM 1381 N N . PHE A 1 174 ? 5.367 -13.781 -1.169 1 83.25 174 PHE A N 1
ATOM 1382 C CA . PHE A 1 174 ? 5.727 -14.664 -0.06 1 83.25 174 PHE A CA 1
ATOM 1383 C C . PHE A 1 174 ? 5.895 -13.859 1.228 1 83.25 174 PHE A C 1
ATOM 1385 O O . PHE A 1 174 ? 6.465 -12.773 1.218 1 83.25 174 PHE A O 1
ATOM 1392 N N . ASP A 1 175 ? 5.402 -14.344 2.252 1 87.56 175 ASP A N 1
ATOM 1393 C CA . ASP A 1 175 ? 5.422 -13.648 3.537 1 87.56 175 ASP A CA 1
ATOM 1394 C C . ASP A 1 175 ? 6.852 -13.328 3.965 1 87.56 175 ASP A C 1
ATOM 1396 O O . ASP A 1 175 ? 7.102 -12.297 4.594 1 87.56 175 ASP A O 1
ATOM 1400 N N . SER A 1 176 ? 7.723 -14.156 3.527 1 87.56 176 SER A N 1
ATOM 1401 C CA . SER A 1 176 ? 9.125 -13.953 3.865 1 87.56 176 SER A CA 1
ATOM 1402 C C . SER A 1 176 ? 9.68 -12.703 3.182 1 87.56 176 SER A C 1
ATOM 1404 O O . SER A 1 176 ? 10.578 -12.047 3.711 1 87.56 176 SER A O 1
ATOM 1406 N N . ASN A 1 177 ? 9.18 -12.398 2.016 1 88.25 177 ASN A N 1
ATOM 1407 C CA . ASN A 1 177 ? 9.68 -11.242 1.282 1 88.25 177 ASN A CA 1
ATOM 1408 C C . ASN A 1 177 ? 9.234 -9.93 1.931 1 88.25 177 ASN A C 1
ATOM 1410 O O . ASN A 1 177 ? 10.023 -8.984 2.023 1 88.25 177 ASN A O 1
ATOM 1414 N N . TYR A 1 178 ? 8.023 -9.891 2.381 1 85.75 178 TYR A N 1
ATOM 1415 C CA . TYR A 1 178 ? 7.578 -8.688 3.072 1 85.75 178 TYR A CA 1
ATOM 1416 C C . TYR A 1 178 ? 8.305 -8.523 4.402 1 85.75 178 TYR A C 1
ATOM 1418 O O . TYR A 1 178 ? 8.68 -7.406 4.777 1 85.75 178 TYR A O 1
ATOM 1426 N N . ALA A 1 179 ? 8.469 -9.641 4.988 1 86.31 179 ALA A N 1
ATOM 1427 C CA . ALA A 1 179 ? 9.211 -9.602 6.25 1 86.31 179 ALA A CA 1
ATOM 1428 C C . ALA A 1 179 ? 10.633 -9.094 6.031 1 86.31 179 ALA A C 1
ATOM 1430 O O . ALA A 1 179 ? 11.164 -8.344 6.855 1 86.31 179 ALA A O 1
ATOM 1431 N N . ALA A 1 180 ? 11.18 -9.508 4.973 1 87.81 180 ALA A N 1
ATOM 1432 C CA . ALA A 1 180 ? 12.547 -9.125 4.66 1 87.81 180 ALA A CA 1
ATOM 1433 C C . ALA A 1 180 ? 12.656 -7.621 4.422 1 87.81 180 ALA A C 1
ATOM 1435 O O . ALA A 1 180 ? 13.727 -7.031 4.613 1 87.81 180 ALA A O 1
ATOM 1436 N N . LEU A 1 181 ? 11.609 -7.004 4.039 1 86.81 181 LEU A N 1
ATOM 1437 C CA . LEU A 1 181 ? 11.609 -5.566 3.805 1 86.81 181 LEU A CA 1
ATOM 1438 C C . LEU A 1 181 ? 11.164 -4.812 5.055 1 86.81 181 LEU A C 1
ATOM 1440 O O . LEU A 1 181 ? 10.969 -3.596 5.016 1 86.81 181 LEU A O 1
ATOM 1444 N N . GLY A 1 182 ? 10.969 -5.574 6.133 1 81.94 182 GLY A N 1
ATOM 1445 C CA . GLY A 1 182 ? 10.758 -4.957 7.434 1 81.94 182 GLY A CA 1
ATOM 1446 C C . GLY A 1 182 ? 9.289 -4.84 7.805 1 81.94 182 GLY A C 1
ATOM 1447 O O . GLY A 1 182 ? 8.953 -4.254 8.836 1 81.94 182 GLY A O 1
ATOM 1448 N N . LEU A 1 183 ? 8.43 -5.359 7.016 1 85.62 183 LEU A N 1
ATOM 1449 C CA . LEU A 1 183 ? 7.004 -5.301 7.309 1 85.62 183 LEU A CA 1
ATOM 1450 C C . LEU A 1 183 ? 6.602 -6.406 8.281 1 85.62 183 LEU A C 1
ATOM 1452 O O . LEU A 1 183 ? 6.961 -7.57 8.086 1 85.62 183 LEU A O 1
ATOM 1456 N N . PRO A 1 184 ? 5.895 -5.957 9.312 1 83.94 184 PRO A N 1
ATOM 1457 C CA . PRO A 1 184 ? 5.363 -7.004 10.195 1 83.94 184 PRO A CA 1
ATOM 1458 C C . PRO A 1 184 ? 4.344 -7.898 9.492 1 83.94 184 PRO A C 1
ATOM 1460 O O . PRO A 1 184 ? 3.447 -7.398 8.805 1 83.94 184 PRO A O 1
ATOM 1463 N N . VAL A 1 185 ? 4.566 -9.211 9.688 1 85.81 185 VAL A N 1
ATOM 1464 C CA . VAL A 1 185 ? 3.641 -10.18 9.109 1 85.81 185 VAL A CA 1
ATOM 1465 C C . VAL A 1 185 ? 2.627 -10.625 10.156 1 85.81 185 VAL A C 1
ATOM 1467 O O . VAL A 1 185 ? 3 -11.195 11.18 1 85.81 185 VAL A O 1
ATOM 1470 N N . PRO A 1 186 ? 1.364 -10.289 9.891 1 87.62 186 PRO A N 1
ATOM 1471 C CA . PRO A 1 186 ? 0.358 -10.711 10.867 1 87.62 186 PRO A CA 1
ATOM 1472 C C . PRO A 1 186 ? -0.011 -12.188 10.742 1 87.62 186 PRO A C 1
ATOM 1474 O O . PRO A 1 186 ? -1.127 -12.516 10.328 1 87.62 186 PRO A O 1
ATOM 1477 N N . VAL A 1 187 ? 0.811 -12.992 11.266 1 88.62 187 VAL A N 1
ATOM 1478 C CA . VAL A 1 187 ? 0.712 -14.438 11.078 1 88.62 187 VAL A CA 1
ATOM 1479 C C . VAL A 1 187 ? -0.531 -14.961 11.781 1 88.62 187 VAL A C 1
ATOM 1481 O O . VAL A 1 187 ? -1.117 -15.961 11.359 1 88.62 187 VAL A O 1
ATOM 1484 N N . SER A 1 188 ? -0.933 -14.281 12.797 1 89.62 188 SER A N 1
ATOM 1485 C CA . SER A 1 188 ? -2.098 -14.727 13.555 1 89.62 188 SER A CA 1
ATOM 1486 C C . SER A 1 188 ? -3.395 -14.344 12.852 1 89.62 188 SER A C 1
ATOM 1488 O O . SER A 1 188 ? -4.465 -14.852 13.195 1 89.62 188 SER A O 1
ATOM 1490 N N . GLN A 1 189 ? -3.336 -13.492 11.883 1 88.19 189 GLN A N 1
ATOM 1491 C CA . GLN A 1 189 ? -4.535 -12.953 11.25 1 88.19 189 GLN A CA 1
ATOM 1492 C C . GLN A 1 189 ? -4.641 -13.406 9.797 1 88.19 189 GLN A C 1
ATOM 1494 O O . GLN A 1 189 ? -5.742 -13.633 9.289 1 88.19 189 GLN A O 1
ATOM 1499 N N . LEU A 1 190 ? -3.545 -13.508 9.203 1 86.44 190 LEU A N 1
ATOM 1500 C CA . LEU A 1 190 ? -3.51 -13.766 7.766 1 86.44 190 LEU A CA 1
ATOM 1501 C C . LEU A 1 190 ? -2.793 -15.078 7.465 1 86.44 190 LEU A C 1
ATOM 1503 O O . LEU A 1 190 ? -1.69 -15.312 7.965 1 86.44 190 LEU A O 1
ATOM 1507 N N . SER A 1 191 ? -3.49 -15.812 6.676 1 86.69 191 SER A N 1
ATOM 1508 C CA . SER A 1 191 ? -2.857 -17.062 6.277 1 86.69 191 SER A CA 1
ATOM 1509 C C . SER A 1 191 ? -1.665 -16.812 5.359 1 86.69 191 SER A C 1
ATOM 1511 O O . SER A 1 191 ? -1.685 -15.891 4.547 1 86.69 191 SER A O 1
ATOM 1513 N N . THR A 1 192 ? -0.687 -17.656 5.551 1 85.75 192 THR A N 1
ATOM 1514 C CA . THR A 1 192 ? 0.521 -17.516 4.742 1 85.75 192 THR A CA 1
ATOM 1515 C C . THR A 1 192 ? 0.289 -18.047 3.33 1 85.75 192 THR A C 1
ATOM 1517 O O . THR A 1 192 ? -0.718 -18.703 3.066 1 85.75 192 THR A O 1
ATOM 1520 N N . THR A 1 193 ? 1.19 -17.781 2.453 1 78.94 193 THR A N 1
ATOM 1521 C CA . THR A 1 193 ? 1.081 -18.109 1.036 1 78.94 193 THR A CA 1
ATOM 1522 C C . THR A 1 193 ? 1.023 -19.625 0.836 1 78.94 193 THR A C 1
ATOM 1524 O O . THR A 1 193 ? 0.38 -20.109 -0.097 1 78.94 193 THR A O 1
ATOM 1527 N N . ILE A 1 194 ? 1.606 -20.406 1.73 1 75.75 194 ILE A N 1
ATOM 1528 C CA . ILE A 1 194 ? 1.716 -21.844 1.468 1 75.75 194 ILE A CA 1
ATOM 1529 C C . ILE A 1 194 ? 0.771 -22.609 2.389 1 75.75 194 ILE A C 1
ATOM 1531 O O . ILE A 1 194 ? 0.701 -23.844 2.33 1 75.75 194 ILE A O 1
ATOM 1535 N N . ALA A 1 195 ? 0.025 -21.812 3.217 1 76.62 195 ALA A N 1
ATOM 1536 C CA . ALA A 1 195 ? -0.913 -22.484 4.109 1 76.62 195 ALA A CA 1
ATOM 1537 C C . ALA A 1 195 ? -2.348 -22.344 3.611 1 76.62 195 ALA A C 1
ATOM 1539 O O . ALA A 1 195 ? -2.902 -21.234 3.617 1 76.62 195 ALA A O 1
ATOM 1540 N N . PRO A 1 196 ? -2.926 -23.344 3.08 1 74.31 196 PRO A N 1
ATOM 1541 C CA . PRO A 1 196 ? -4.312 -23.297 2.605 1 74.31 196 PRO A CA 1
ATOM 1542 C C . PRO A 1 196 ? -5.316 -23.109 3.738 1 74.31 196 PRO A C 1
ATOM 1544 O O . PRO A 1 196 ? -6.238 -23.906 3.896 1 74.31 196 PRO A O 1
ATOM 1547 N N . LEU A 1 197 ? -5.121 -22.031 4.453 1 83.56 197 LEU A N 1
ATOM 1548 C CA . LEU A 1 197 ? -5.965 -21.844 5.625 1 83.56 197 LEU A CA 1
ATOM 1549 C C . LEU A 1 197 ? -7 -20.75 5.379 1 83.56 197 LEU A C 1
ATOM 1551 O O . LEU A 1 197 ? -6.809 -19.906 4.512 1 83.56 197 LEU A O 1
ATOM 1555 N N . PRO A 1 198 ? -8.039 -20.938 6.105 1 82.31 198 PRO A N 1
ATOM 1556 C CA . PRO A 1 198 ? -9.07 -19.891 5.969 1 82.31 198 PRO A CA 1
ATOM 1557 C C . PRO A 1 198 ? -8.656 -18.578 6.609 1 82.31 198 PRO A C 1
ATOM 1559 O O . PRO A 1 198 ? -7.699 -18.531 7.387 1 82.31 198 PRO A O 1
ATOM 1562 N N . GLN A 1 199 ? -9.391 -17.516 6.227 1 78.25 199 GLN A N 1
ATOM 1563 C CA . GLN A 1 199 ? -9.133 -16.188 6.785 1 78.25 199 GLN A CA 1
ATOM 1564 C C . GLN A 1 199 ? -9.375 -16.172 8.289 1 78.25 199 GLN A C 1
ATOM 1566 O O . GLN A 1 199 ? -8.625 -15.547 9.039 1 78.25 199 GLN A O 1
ATOM 1571 N N . GLU A 1 200 ? -10.477 -16.812 8.672 1 84.38 200 GLU A N 1
ATOM 1572 C CA . GLU A 1 200 ? -10.719 -16.984 10.102 1 84.38 200 GLU A CA 1
ATOM 1573 C C . GLU A 1 200 ? -10.172 -18.312 10.594 1 84.38 200 GLU A C 1
ATOM 1575 O O . GLU A 1 200 ? -10.742 -19.375 10.312 1 84.38 200 GLU A O 1
ATOM 1580 N N . MET A 1 201 ? -9.141 -18.172 11.352 1 89.62 201 MET A N 1
ATOM 1581 C CA . MET A 1 201 ? -8.438 -19.375 11.781 1 89.62 201 MET A CA 1
ATOM 1582 C C . MET A 1 201 ? -8.766 -19.703 13.234 1 89.62 201 MET A C 1
ATOM 1584 O O . MET A 1 201 ? -8.867 -18.812 14.07 1 89.62 201 MET A O 1
ATOM 1588 N N . ASN A 1 202 ? -8.977 -20.984 13.5 1 90.69 202 ASN A N 1
ATOM 1589 C CA . ASN A 1 202 ? -9.031 -21.422 14.891 1 90.69 202 ASN A CA 1
ATOM 1590 C C . ASN A 1 202 ? -7.641 -21.547 15.492 1 90.69 202 ASN A C 1
ATOM 1592 O O . ASN A 1 202 ? -6.641 -21.234 14.844 1 90.69 202 ASN A O 1
ATOM 1596 N N . MET A 1 203 ? -7.559 -21.984 16.719 1 91 203 MET A N 1
ATOM 1597 C CA . MET A 1 203 ? -6.289 -22 17.438 1 91 203 MET A CA 1
ATOM 1598 C C . MET A 1 203 ? -5.289 -22.938 16.75 1 91 203 MET A C 1
ATOM 1600 O O . MET A 1 203 ? -4.125 -22.562 16.562 1 91 203 MET A O 1
ATOM 1604 N N . PHE A 1 204 ? -5.723 -24.141 16.422 1 90 204 PHE A N 1
ATOM 1605 C CA . PHE A 1 204 ? -4.848 -25.109 15.773 1 90 204 PHE A CA 1
ATOM 1606 C C . PHE A 1 204 ? -4.402 -24.609 14.406 1 90 204 PHE A C 1
ATOM 1608 O O . PHE A 1 204 ? -3.236 -24.766 14.031 1 90 204 PHE A O 1
ATOM 1615 N N . GLU A 1 205 ? -5.262 -24 13.672 1 90.19 205 GLU A N 1
ATOM 1616 C CA . GLU A 1 205 ? -4.949 -23.453 12.359 1 90.19 205 GLU A CA 1
ATOM 1617 C C . GLU A 1 205 ? -3.934 -22.312 12.461 1 90.19 205 GLU A C 1
ATOM 1619 O O . GLU A 1 205 ? -3.045 -22.188 11.617 1 90.19 205 GLU A O 1
ATOM 1624 N N . ARG A 1 206 ? -4.098 -21.531 13.453 1 92.12 206 ARG A N 1
ATOM 1625 C CA . ARG A 1 206 ? -3.146 -20.453 13.68 1 92.12 206 ARG A CA 1
ATOM 1626 C C . ARG A 1 206 ? -1.748 -21 13.945 1 92.12 206 ARG A C 1
ATOM 1628 O O . ARG A 1 206 ? -0.753 -20.406 13.523 1 92.12 206 ARG A O 1
ATOM 1635 N N . LEU A 1 207 ? -1.721 -22.109 14.695 1 89.88 207 LEU A N 1
ATOM 1636 C CA . LEU A 1 207 ? -0.433 -22.734 14.961 1 89.88 207 LEU A CA 1
ATOM 1637 C C . LEU A 1 207 ? 0.188 -23.281 13.68 1 89.88 207 LEU A C 1
ATOM 1639 O O . LEU A 1 207 ? 1.385 -23.094 13.445 1 89.88 207 LEU A O 1
ATOM 1643 N N . ILE A 1 208 ? -0.619 -23.906 12.875 1 87.62 208 ILE A N 1
ATOM 1644 C CA . ILE A 1 208 ? -0.149 -24.422 11.594 1 87.62 208 ILE A CA 1
ATOM 1645 C C . ILE A 1 208 ? 0.366 -23.266 10.742 1 87.62 208 ILE A C 1
ATOM 1647 O O . ILE A 1 208 ? 1.396 -23.391 10.07 1 87.62 208 ILE A O 1
ATOM 1651 N N . ASN A 1 209 ? -0.345 -22.172 10.836 1 90.12 209 ASN A N 1
ATOM 1652 C CA . ASN A 1 209 ? 0.046 -21 10.078 1 90.12 209 ASN A CA 1
ATOM 1653 C C . ASN A 1 209 ? 1.4 -20.453 10.531 1 90.12 209 ASN A C 1
ATOM 1655 O O . ASN A 1 209 ? 2.209 -20.031 9.711 1 90.12 209 ASN A O 1
ATOM 1659 N N . LEU A 1 210 ? 1.591 -20.5 11.789 1 90.19 210 LEU A N 1
ATOM 1660 C CA . LEU A 1 210 ? 2.871 -20.047 12.336 1 90.19 210 LEU A CA 1
ATOM 1661 C C . LEU A 1 210 ? 4.008 -20.938 11.844 1 90.19 210 LEU A C 1
ATOM 1663 O O . LEU A 1 210 ? 5.066 -20.438 11.461 1 90.19 210 LEU A O 1
ATOM 1667 N N . ILE A 1 211 ? 3.795 -22.188 11.852 1 87.62 211 ILE A N 1
ATOM 1668 C CA . ILE A 1 211 ? 4.793 -23.141 11.383 1 87.62 211 ILE A CA 1
ATOM 1669 C C . ILE A 1 211 ? 5.062 -22.922 9.898 1 87.62 211 ILE A C 1
ATOM 1671 O O . ILE A 1 211 ? 6.215 -22.969 9.453 1 87.62 211 ILE A O 1
ATOM 1675 N N . SER A 1 212 ? 3.99 -22.719 9.188 1 85.81 212 SER A N 1
ATOM 1676 C CA . SER A 1 212 ? 4.125 -22.438 7.762 1 85.81 212 SER A CA 1
ATOM 1677 C C . SER A 1 212 ? 4.961 -21.188 7.512 1 85.81 212 SER A C 1
ATOM 1679 O O . SER A 1 212 ? 5.793 -21.172 6.602 1 85.81 212 SER A O 1
ATOM 1681 N N . PHE A 1 213 ? 4.75 -20.203 8.305 1 89.19 213 PHE A N 1
ATOM 1682 C CA . PHE A 1 213 ? 5.516 -18.969 8.172 1 89.19 213 PHE A CA 1
ATOM 1683 C C . PHE A 1 213 ? 6.996 -19.219 8.438 1 89.19 213 PHE A C 1
ATOM 1685 O O . PHE A 1 213 ? 7.855 -18.734 7.703 1 89.19 213 PHE A O 1
ATOM 1692 N N . MET A 1 214 ? 7.254 -19.984 9.445 1 88 214 MET A N 1
ATOM 1693 C CA . MET A 1 214 ? 8.641 -20.297 9.797 1 88 214 MET A CA 1
ATOM 1694 C C . MET A 1 214 ? 9.305 -21.109 8.688 1 88 214 MET A C 1
ATOM 1696 O O . MET A 1 214 ? 10.492 -20.906 8.391 1 88 214 MET A O 1
ATOM 1700 N N . ALA A 1 215 ? 8.562 -21.922 8.094 1 84.81 215 ALA A N 1
ATOM 1701 C CA . ALA A 1 215 ? 9.086 -22.719 6.984 1 84.81 215 ALA A CA 1
ATOM 1702 C C . ALA A 1 215 ? 9.422 -21.828 5.789 1 84.81 215 ALA A C 1
ATOM 1704 O O . ALA A 1 215 ? 10.477 -22 5.168 1 84.81 215 ALA A O 1
ATOM 1705 N N . GLU A 1 216 ? 8.516 -20.938 5.473 1 85.62 216 GLU A N 1
ATOM 1706 C CA . GLU A 1 216 ? 8.766 -20.016 4.367 1 85.62 216 GLU A CA 1
ATOM 1707 C C . GLU A 1 216 ? 10.016 -19.172 4.625 1 85.62 216 GLU A C 1
ATOM 1709 O O . GLU A 1 216 ? 10.812 -18.953 3.713 1 85.62 216 GLU A O 1
ATOM 1714 N N . LYS A 1 217 ? 10.109 -18.734 5.766 1 87.81 217 LYS A N 1
ATOM 1715 C CA . LYS A 1 217 ? 11.273 -17.938 6.133 1 87.81 217 LYS A CA 1
ATOM 1716 C C . LYS A 1 217 ? 12.562 -18.734 6.012 1 87.81 217 LYS A C 1
ATOM 1718 O O . LYS A 1 217 ? 13.586 -18.219 5.562 1 87.81 217 LYS A O 1
ATOM 1723 N N . LYS A 1 218 ? 12.531 -19.953 6.484 1 88.69 218 LYS A N 1
ATOM 1724 C CA . LYS A 1 218 ? 13.703 -20.812 6.391 1 88.69 218 LYS A CA 1
ATOM 1725 C C . LYS A 1 218 ? 14.117 -21.016 4.938 1 88.69 218 LYS A C 1
ATOM 1727 O O . LYS A 1 218 ? 15.297 -20.922 4.602 1 88.69 218 LYS A O 1
ATOM 1732 N N . VAL A 1 219 ? 13.133 -21.25 4.125 1 86.88 219 VAL A N 1
ATOM 1733 C CA . VAL A 1 219 ? 13.398 -21.484 2.707 1 86.88 219 VAL A CA 1
ATOM 1734 C C . VAL A 1 219 ? 14.031 -20.234 2.102 1 86.88 219 VAL A C 1
ATOM 1736 O O . VAL A 1 219 ? 15.008 -20.328 1.35 1 86.88 219 VAL A O 1
ATOM 1739 N N . TYR A 1 220 ? 13.5 -19.156 2.42 1 90.25 220 TYR A N 1
ATOM 1740 C CA . TYR A 1 220 ? 14.031 -17.891 1.922 1 90.25 220 TYR A CA 1
ATOM 1741 C C . TYR A 1 220 ? 15.461 -17.672 2.395 1 90.25 220 TYR A C 1
ATOM 1743 O O . TYR A 1 220 ? 16.344 -17.312 1.602 1 90.25 220 TYR A O 1
ATOM 1751 N N . ASN A 1 221 ? 15.695 -17.891 3.646 1 90.75 221 ASN A N 1
ATOM 1752 C CA . ASN A 1 221 ? 17.031 -17.703 4.211 1 90.75 221 ASN A CA 1
ATOM 1753 C C . ASN A 1 221 ? 18.031 -18.672 3.605 1 90.75 221 ASN A C 1
ATOM 1755 O O . ASN A 1 221 ? 19.188 -18.312 3.373 1 90.75 221 ASN A O 1
ATOM 1759 N N . ASP A 1 222 ? 17.625 -19.859 3.398 1 90.38 222 ASP A N 1
ATOM 1760 C CA . ASP A 1 222 ? 18.5 -20.844 2.77 1 90.38 222 ASP A CA 1
ATOM 1761 C C . ASP A 1 222 ? 18.859 -20.422 1.347 1 90.38 222 ASP A C 1
ATOM 1763 O O . ASP A 1 222 ? 20 -20.594 0.922 1 90.38 222 ASP A O 1
ATOM 1767 N N . ALA A 1 223 ? 17.875 -19.953 0.641 1 92.25 223 ALA A N 1
ATOM 1768 C CA . ALA A 1 223 ? 18.125 -19.484 -0.718 1 92.25 223 ALA A CA 1
ATOM 1769 C C . ALA A 1 223 ? 19.141 -18.344 -0.723 1 92.25 223 ALA A C 1
ATOM 1771 O O . ALA A 1 223 ? 20.016 -18.281 -1.594 1 92.25 223 ALA A O 1
ATOM 1772 N N . LEU A 1 224 ? 19 -17.438 0.229 1 94.31 224 LEU A N 1
ATOM 1773 C CA . LEU A 1 224 ? 19.953 -16.344 0.356 1 94.31 224 LEU A CA 1
ATOM 1774 C C . LEU A 1 224 ? 21.359 -16.875 0.67 1 94.31 224 LEU A C 1
ATOM 1776 O O . LEU A 1 224 ? 22.344 -16.391 0.11 1 94.31 224 LEU A O 1
ATOM 1780 N N . GLU A 1 225 ? 21.375 -17.828 1.555 1 93.75 225 GLU A N 1
ATOM 1781 C CA . GLU A 1 225 ? 22.656 -18.375 1.983 1 93.75 225 GLU A CA 1
ATOM 1782 C C . GLU A 1 225 ? 23.375 -19.047 0.823 1 93.75 225 GLU A C 1
ATOM 1784 O O . GLU A 1 225 ? 24.562 -18.797 0.598 1 93.75 225 GLU A O 1
ATOM 1789 N N . VAL A 1 226 ? 22.734 -19.891 0.112 1 93.44 226 VAL A N 1
ATOM 1790 C CA . VAL A 1 226 ? 23.344 -20.609 -1 1 93.44 226 VAL A CA 1
ATOM 1791 C C . VAL A 1 226 ? 23.75 -19.625 -2.094 1 93.44 226 VAL A C 1
ATOM 1793 O O . VAL A 1 226 ? 24.812 -19.766 -2.705 1 93.44 226 VAL A O 1
ATOM 1796 N N . GLY A 1 227 ? 22.875 -18.641 -2.377 1 94.38 227 GLY A N 1
ATOM 1797 C CA . GLY A 1 227 ? 23.219 -17.625 -3.348 1 94.38 227 GLY A CA 1
ATOM 1798 C C . GLY A 1 227 ? 24.422 -16.781 -2.945 1 94.38 227 GLY A C 1
ATOM 1799 O O . GLY A 1 227 ? 25.297 -16.531 -3.766 1 94.38 227 GLY A O 1
ATOM 1800 N N . ASN A 1 228 ? 24.406 -16.375 -1.684 1 95.88 228 ASN A N 1
ATOM 1801 C CA . ASN A 1 228 ? 25.531 -15.578 -1.179 1 95.88 228 ASN A CA 1
ATOM 1802 C C . ASN A 1 228 ? 26.844 -16.344 -1.287 1 95.88 228 ASN A C 1
ATOM 1804 O O . ASN A 1 228 ? 27.891 -15.75 -1.552 1 95.88 228 ASN A O 1
ATOM 1808 N N . ALA A 1 229 ? 26.812 -17.609 -1.04 1 93.62 229 ALA A N 1
ATOM 1809 C CA . ALA A 1 229 ? 28 -18.453 -1.108 1 93.62 229 ALA A CA 1
ATOM 1810 C C . ALA A 1 229 ? 28.625 -18.406 -2.504 1 93.62 229 ALA A C 1
ATOM 1812 O O . ALA A 1 229 ? 29.844 -18.469 -2.648 1 93.62 229 ALA A O 1
ATOM 1813 N N . VAL A 1 230 ? 27.828 -18.281 -3.518 1 93.69 230 VAL A N 1
ATOM 1814 C CA . VAL A 1 230 ? 28.312 -18.219 -4.895 1 93.69 230 VAL A CA 1
ATOM 1815 C C . VAL A 1 230 ? 29.156 -16.953 -5.082 1 93.69 230 VAL A C 1
ATOM 1817 O O . VAL A 1 230 ? 30.266 -17.031 -5.629 1 93.69 230 VAL A O 1
ATOM 1820 N N . PHE A 1 231 ? 28.656 -15.867 -4.605 1 93.94 231 PHE A N 1
ATOM 1821 C CA . PHE A 1 231 ? 29.281 -14.578 -4.898 1 93.94 231 PHE A CA 1
ATOM 1822 C C . PHE A 1 231 ? 30.438 -14.32 -3.953 1 93.94 231 PHE A C 1
ATOM 1824 O O . PHE A 1 231 ? 31.328 -13.523 -4.262 1 93.94 231 PHE A O 1
ATOM 1831 N N . LYS A 1 232 ? 30.375 -14.891 -2.803 1 91.31 232 LYS A N 1
ATOM 1832 C CA . LYS A 1 232 ? 31.5 -14.773 -1.885 1 91.31 232 LYS A CA 1
ATOM 1833 C C . LYS A 1 232 ? 32.781 -15.297 -2.521 1 91.31 232 LYS A C 1
ATOM 1835 O O . LYS A 1 232 ? 33.875 -14.766 -2.266 1 91.31 232 LYS A O 1
ATOM 1840 N N . LYS A 1 233 ? 32.719 -16.141 -3.418 1 84.94 233 LYS A N 1
ATOM 1841 C CA . LYS A 1 233 ? 33.844 -16.797 -4.055 1 84.94 233 LYS A CA 1
ATOM 1842 C C . LYS A 1 233 ? 34.344 -16 -5.266 1 84.94 233 LYS A C 1
ATOM 1844 O O . LYS A 1 233 ? 35.531 -16.031 -5.602 1 84.94 233 LYS A O 1
ATOM 1849 N N . VAL A 1 234 ? 33.406 -15.297 -5.859 1 82.88 234 VAL A N 1
ATOM 1850 C CA . VAL A 1 234 ? 33.719 -14.875 -7.223 1 82.88 234 VAL A CA 1
ATOM 1851 C C . VAL A 1 234 ? 33.719 -13.352 -7.312 1 82.88 234 VAL A C 1
ATOM 1853 O O . VAL A 1 234 ? 34.219 -12.781 -8.273 1 82.88 234 VAL A O 1
ATOM 1856 N N . TYR A 1 235 ? 33.219 -12.625 -6.363 1 82.31 235 TYR A N 1
ATOM 1857 C CA . TYR A 1 235 ? 33.062 -11.188 -6.5 1 82.31 235 TYR A CA 1
ATOM 1858 C C . TYR A 1 235 ? 34.25 -10.453 -5.871 1 82.31 235 TYR A C 1
ATOM 1860 O O . TYR A 1 235 ? 34.25 -10.211 -4.66 1 82.31 235 TYR A O 1
ATOM 1868 N N . PRO A 1 236 ? 35.156 -10.047 -6.57 1 71.94 236 PRO A N 1
ATOM 1869 C CA . PRO A 1 236 ? 36.438 -9.484 -6.094 1 71.94 236 PRO A CA 1
ATOM 1870 C C . PRO A 1 236 ? 36.25 -8.102 -5.469 1 71.94 236 PRO A C 1
ATOM 1872 O O . PRO A 1 236 ? 37.062 -7.695 -4.625 1 71.94 236 PRO A O 1
ATOM 1875 N N . GLU A 1 237 ? 35.281 -7.367 -5.879 1 77.56 237 GLU A N 1
ATOM 1876 C CA . GLU A 1 237 ? 35.156 -5.953 -5.543 1 77.56 237 GLU A CA 1
ATOM 1877 C C . GLU A 1 237 ? 34.562 -5.773 -4.156 1 77.56 237 GLU A C 1
ATOM 1879 O O . GLU A 1 237 ? 34.469 -4.652 -3.656 1 77.56 237 GLU A O 1
ATOM 1884 N N . GLY A 1 238 ? 34.188 -6.926 -3.555 1 80.44 238 GLY A N 1
ATOM 1885 C CA . GLY A 1 238 ? 33.562 -6.801 -2.25 1 80.44 238 GLY A CA 1
ATOM 1886 C C . GLY A 1 238 ? 32.688 -7.98 -1.896 1 80.44 238 GLY A C 1
ATOM 1887 O O . GLY A 1 238 ? 33.062 -9.133 -2.127 1 80.44 238 GLY A O 1
ATOM 1888 N N . GLN A 1 239 ? 31.703 -7.578 -1.147 1 87.56 239 GLN A N 1
ATOM 1889 C CA . GLN A 1 239 ? 30.766 -8.602 -0.718 1 87.56 239 GLN A CA 1
ATOM 1890 C C . GLN A 1 239 ? 29.375 -8.336 -1.277 1 87.56 239 GLN A C 1
ATOM 1892 O O . GLN A 1 239 ? 28.906 -7.195 -1.292 1 87.56 239 GLN A O 1
ATOM 1897 N N . ILE A 1 240 ? 28.938 -9.312 -1.963 1 92.62 240 ILE A N 1
ATOM 1898 C CA . ILE A 1 240 ? 27.547 -9.281 -2.379 1 92.62 240 ILE A CA 1
ATOM 1899 C C . ILE A 1 240 ? 26.672 -9.961 -1.326 1 92.62 240 ILE A C 1
ATOM 1901 O O . ILE A 1 240 ? 26.953 -11.094 -0.923 1 92.62 240 ILE A O 1
ATOM 1905 N N . ASP A 1 241 ? 25.766 -9.219 -0.762 1 95.12 241 ASP A N 1
ATOM 1906 C CA . ASP A 1 241 ? 24.734 -9.703 0.163 1 95.12 241 ASP A CA 1
ATOM 1907 C C . ASP A 1 241 ? 23.344 -9.625 -0.462 1 95.12 241 ASP A C 1
ATOM 1909 O O . ASP A 1 241 ? 22.781 -8.539 -0.596 1 95.12 241 ASP A O 1
ATOM 1913 N N . LEU A 1 242 ? 22.844 -10.781 -0.735 1 96.19 242 LEU A N 1
ATOM 1914 C CA . LEU A 1 242 ? 21.578 -10.844 -1.465 1 96.19 242 LEU A CA 1
ATOM 1915 C C . LEU A 1 242 ? 20.453 -10.219 -0.653 1 96.19 242 LEU A C 1
ATOM 1917 O O . LEU A 1 242 ? 19.531 -9.617 -1.218 1 96.19 242 LEU A O 1
ATOM 1921 N N . HIS A 1 243 ? 20.469 -10.375 0.635 1 93.56 243 HIS A N 1
ATOM 1922 C CA . HIS A 1 243 ? 19.453 -9.75 1.488 1 93.56 243 HIS A CA 1
ATOM 1923 C C . HIS A 1 243 ? 19.516 -8.227 1.375 1 93.56 243 HIS A C 1
ATOM 1925 O O . HIS A 1 243 ? 18.469 -7.574 1.271 1 93.56 243 HIS A O 1
ATOM 1931 N N . LYS A 1 244 ? 20.672 -7.711 1.417 1 93.12 244 LYS A N 1
ATOM 1932 C CA . LYS A 1 244 ? 20.859 -6.273 1.271 1 93.12 244 LYS A CA 1
ATOM 1933 C C . LYS A 1 244 ? 20.406 -5.793 -0.106 1 93.12 244 LYS A C 1
ATOM 1935 O O . LYS A 1 244 ? 19.766 -4.746 -0.226 1 93.12 244 LYS A O 1
ATOM 1940 N N . LEU A 1 245 ? 20.766 -6.562 -1.13 1 95.44 245 LEU A N 1
ATOM 1941 C CA . LEU A 1 245 ? 20.375 -6.188 -2.484 1 95.44 245 LEU A CA 1
ATOM 1942 C C . LEU A 1 245 ? 18.844 -6.164 -2.625 1 95.44 245 LEU A C 1
ATOM 1944 O O . LEU A 1 245 ? 18.297 -5.293 -3.301 1 95.44 245 LEU A O 1
ATOM 1948 N N . PHE A 1 246 ? 18.203 -7.117 -2.068 1 94.81 246 PHE A N 1
ATOM 1949 C CA . PHE A 1 246 ? 16.75 -7.145 -2.125 1 94.81 246 PHE A CA 1
ATOM 1950 C C . PHE A 1 246 ? 16.156 -5.914 -1.447 1 94.81 246 PHE A C 1
ATOM 1952 O O . PHE A 1 246 ? 15.234 -5.289 -1.979 1 94.81 246 PHE A O 1
ATOM 1959 N N . LYS A 1 247 ? 16.688 -5.531 -0.304 1 91.75 247 LYS A N 1
ATOM 1960 C CA . LYS A 1 247 ? 16.219 -4.355 0.42 1 91.75 247 LYS A CA 1
ATOM 1961 C C . LYS A 1 247 ? 16.438 -3.084 -0.392 1 91.75 247 LYS A C 1
ATOM 1963 O O . LYS A 1 247 ? 15.672 -2.125 -0.28 1 91.75 247 LYS A O 1
ATOM 1968 N N . GLU A 1 248 ? 17.406 -3.164 -1.207 1 93.31 248 GLU A N 1
ATOM 1969 C CA . GLU A 1 248 ? 17.812 -1.968 -1.939 1 93.31 248 GLU A CA 1
ATOM 1970 C C . GLU A 1 248 ? 17.109 -1.879 -3.289 1 93.31 248 GLU A C 1
ATOM 1972 O O . GLU A 1 248 ? 17.281 -0.904 -4.023 1 93.31 248 GLU A O 1
ATOM 1977 N N . THR A 1 249 ? 16.328 -2.891 -3.637 1 95.56 249 THR A N 1
ATOM 1978 C CA . THR A 1 249 ? 15.57 -2.791 -4.883 1 95.56 249 THR A CA 1
ATOM 1979 C C . THR A 1 249 ? 14.648 -1.577 -4.859 1 95.56 249 THR A C 1
ATOM 1981 O O . THR A 1 249 ? 14.141 -1.197 -3.801 1 95.56 249 THR A O 1
ATOM 1984 N N . ALA A 1 250 ? 14.438 -0.973 -6.008 1 96.81 250 ALA A N 1
ATOM 1985 C CA . ALA A 1 250 ? 13.586 0.211 -6.074 1 96.81 250 ALA A CA 1
ATOM 1986 C C . ALA A 1 250 ? 12.133 -0.145 -5.793 1 96.81 250 ALA A C 1
ATOM 1988 O O . ALA A 1 250 ? 11.461 0.529 -5.004 1 96.81 250 ALA A O 1
ATOM 1989 N N . TYR A 1 251 ? 11.695 -1.198 -6.453 1 96.44 251 TYR A N 1
ATOM 1990 C CA . TYR A 1 251 ? 10.336 -1.688 -6.273 1 96.44 251 TYR A CA 1
ATOM 1991 C C . TYR A 1 251 ? 10.297 -3.211 -6.27 1 96.44 251 TYR A C 1
ATOM 1993 O O . TYR A 1 251 ? 11.164 -3.859 -6.867 1 96.44 251 TYR A O 1
ATOM 2001 N N . PHE A 1 252 ? 9.383 -3.721 -5.531 1 95.31 252 PHE A N 1
ATOM 2002 C CA . PHE A 1 252 ? 8.984 -5.125 -5.594 1 95.31 252 PHE A CA 1
ATOM 2003 C C . PHE A 1 252 ? 7.609 -5.273 -6.227 1 95.31 252 PHE A C 1
ATOM 2005 O O . PHE A 1 252 ? 6.594 -5 -5.582 1 95.31 252 PHE A O 1
ATOM 2012 N N . ILE A 1 253 ? 7.582 -5.738 -7.484 1 96.38 253 ILE A N 1
ATOM 2013 C CA . ILE A 1 253 ? 6.34 -5.762 -8.25 1 96.38 253 ILE A CA 1
ATOM 2014 C C . ILE A 1 253 ? 5.828 -7.195 -8.359 1 96.38 253 ILE A C 1
ATOM 2016 O O . ILE A 1 253 ? 6.527 -8.078 -8.867 1 96.38 253 ILE A O 1
ATOM 2020 N N . ILE A 1 254 ? 4.605 -7.352 -7.953 1 93.44 254 ILE A N 1
ATOM 2021 C CA . ILE A 1 254 ? 4.062 -8.695 -7.801 1 93.44 254 ILE A CA 1
ATOM 2022 C C . ILE A 1 254 ? 2.912 -8.906 -8.781 1 93.44 254 ILE A C 1
ATOM 2024 O O . ILE A 1 254 ? 2.107 -7.992 -9.008 1 93.44 254 ILE A O 1
ATOM 2028 N N . ASN A 1 255 ? 2.854 -10.125 -9.289 1 93.62 255 ASN A N 1
ATOM 2029 C CA . ASN A 1 255 ? 1.795 -10.484 -10.227 1 93.62 255 ASN A CA 1
ATOM 2030 C C . ASN A 1 255 ? 0.526 -10.914 -9.5 1 93.62 255 ASN A C 1
ATOM 2032 O O . ASN A 1 255 ? -0.001 -12 -9.758 1 93.62 255 ASN A O 1
ATOM 2036 N N . SER A 1 256 ? 0.074 -10.234 -8.547 1 92.5 256 SER A N 1
ATOM 2037 C CA . SER A 1 256 ? -1.204 -10.406 -7.867 1 92.5 256 SER A CA 1
ATOM 2038 C C . SER A 1 256 ? -2.047 -9.141 -7.941 1 92.5 256 SER A C 1
ATOM 2040 O O . SER A 1 256 ? -1.517 -8.047 -8.141 1 92.5 256 SER A O 1
ATOM 2042 N N . ASP A 1 257 ? -3.283 -9.367 -7.891 1 94.25 257 ASP A N 1
ATOM 2043 C CA . ASP A 1 257 ? -4.227 -8.25 -7.93 1 94.25 257 ASP A CA 1
ATOM 2044 C C . ASP A 1 257 ? -4.977 -8.125 -6.605 1 94.25 257 ASP A C 1
ATOM 2046 O O . ASP A 1 257 ? -5.5 -9.109 -6.082 1 94.25 257 ASP A O 1
ATOM 2050 N N . PRO A 1 258 ? -5.027 -6.863 -6.117 1 92.62 258 PRO A N 1
ATOM 2051 C CA . PRO A 1 258 ? -5.727 -6.695 -4.84 1 92.62 258 PRO A CA 1
ATOM 2052 C C . PRO A 1 258 ? -7.18 -7.156 -4.898 1 92.62 258 PRO A C 1
ATOM 2054 O O . PRO A 1 258 ? -7.734 -7.594 -3.887 1 92.62 258 PRO A O 1
ATOM 2057 N N . LEU A 1 259 ? -7.832 -7.121 -6.008 1 95.25 259 LEU A N 1
ATOM 2058 C CA . LEU A 1 259 ? -9.25 -7.438 -6.129 1 95.25 259 LEU A CA 1
ATOM 2059 C C . LEU A 1 259 ? -9.492 -8.938 -5.977 1 95.25 259 LEU A C 1
ATOM 2061 O O . LEU A 1 259 ? -10.625 -9.375 -5.762 1 95.25 259 LEU A O 1
ATOM 2065 N N . VAL A 1 260 ? -8.43 -9.727 -6.105 1 94.06 260 VAL A N 1
ATOM 2066 C CA . VAL A 1 260 ? -8.578 -11.164 -5.938 1 94.06 260 VAL A CA 1
ATOM 2067 C C . VAL A 1 260 ? -7.562 -11.672 -4.918 1 94.06 260 VAL A C 1
ATOM 2069 O O . VAL A 1 260 ? -7.047 -12.789 -5.047 1 94.06 260 VAL A O 1
ATOM 2072 N N . SER A 1 261 ? -7.18 -10.805 -4.023 1 88.94 261 SER A N 1
ATOM 2073 C CA . SER A 1 261 ? -6.305 -11.133 -2.906 1 88.94 261 SER A CA 1
ATOM 2074 C C . SER A 1 261 ? -6.816 -10.531 -1.602 1 88.94 261 SER A C 1
ATOM 2076 O O . SER A 1 261 ? -7.523 -9.523 -1.613 1 88.94 261 SER A O 1
ATOM 2078 N N . TYR A 1 262 ? -6.469 -11.188 -0.49 1 82.56 262 TYR A N 1
ATOM 2079 C CA . TYR A 1 262 ? -6.762 -10.57 0.8 1 82.56 262 TYR A CA 1
ATOM 2080 C C . TYR A 1 262 ? -5.906 -9.328 1.022 1 82.56 262 TYR A C 1
ATOM 2082 O O . TYR A 1 262 ? -4.832 -9.195 0.434 1 82.56 262 TYR A O 1
ATOM 2090 N N . GLY A 1 263 ? -6.531 -8.547 1.859 1 81.5 263 GLY A N 1
ATOM 2091 C CA . GLY A 1 263 ? -5.719 -7.41 2.258 1 81.5 263 GLY A CA 1
ATOM 2092 C C . GLY A 1 263 ? -4.418 -7.809 2.934 1 81.5 263 GLY A C 1
ATOM 2093 O O . GLY A 1 263 ? -4.418 -8.625 3.857 1 81.5 263 GLY A O 1
ATOM 2094 N N . THR A 1 264 ? -3.279 -7.465 2.361 1 82.56 264 THR A N 1
ATOM 2095 C CA . THR A 1 264 ? -1.951 -7.75 2.895 1 82.56 264 THR A CA 1
ATOM 2096 C C . THR A 1 264 ? -1.201 -6.453 3.193 1 82.56 264 THR A C 1
ATOM 2098 O O . THR A 1 264 ? -1.342 -5.469 2.469 1 82.56 264 THR A O 1
ATOM 2101 N N . PRO A 1 265 ? -0.454 -6.531 4.332 1 83.81 265 PRO A N 1
ATOM 2102 C CA . PRO A 1 265 ? 0.378 -5.355 4.59 1 83.81 265 PRO A CA 1
ATOM 2103 C C . PRO A 1 265 ? 1.297 -5.016 3.416 1 83.81 265 PRO A C 1
ATOM 2105 O O . PRO A 1 265 ? 1.837 -5.914 2.77 1 83.81 265 PRO A O 1
ATOM 2108 N N . SER A 1 266 ? 1.422 -3.771 3.221 1 87.94 266 SER A N 1
ATOM 2109 C CA . SER A 1 266 ? 2.232 -3.293 2.107 1 87.94 266 SER A CA 1
ATOM 2110 C C . SER A 1 266 ? 2.959 -2.002 2.467 1 87.94 266 SER A C 1
ATOM 2112 O O . SER A 1 266 ? 2.787 -1.473 3.566 1 87.94 266 SER A O 1
ATOM 2114 N N . THR A 1 267 ? 3.908 -1.565 1.639 1 88.56 267 THR A N 1
ATOM 2115 C CA . THR A 1 267 ? 4.582 -0.272 1.64 1 88.56 267 THR A CA 1
ATOM 2116 C C . THR A 1 267 ? 4.629 0.315 0.232 1 88.56 267 THR A C 1
ATOM 2118 O O . THR A 1 267 ? 4.281 -0.359 -0.739 1 88.56 267 THR A O 1
ATOM 2121 N N . PRO A 1 268 ? 5.031 1.542 0.103 1 89.69 268 PRO A N 1
ATOM 2122 C CA . PRO A 1 268 ? 5.129 2.115 -1.24 1 89.69 268 PRO A CA 1
ATOM 2123 C C . PRO A 1 268 ? 6.105 1.358 -2.139 1 89.69 268 PRO A C 1
ATOM 2125 O O . PRO A 1 268 ? 6.07 1.513 -3.361 1 89.69 268 PRO A O 1
ATOM 2128 N N . LYS A 1 269 ? 6.891 0.557 -1.561 1 91.69 269 LYS A N 1
ATOM 2129 C CA . LYS A 1 269 ? 7.848 -0.235 -2.326 1 91.69 269 LYS A CA 1
ATOM 2130 C C . LYS A 1 269 ? 7.172 -1.433 -2.984 1 91.69 269 LYS A C 1
ATOM 2132 O O . LYS A 1 269 ? 7.625 -1.916 -4.023 1 91.69 269 LYS A O 1
ATOM 2137 N N . PHE A 1 270 ? 6.09 -1.912 -2.432 1 92 270 PHE A N 1
ATOM 2138 C CA . PHE A 1 270 ? 5.375 -3.096 -2.891 1 92 270 PHE A CA 1
ATOM 2139 C C . PHE A 1 270 ? 4.234 -2.707 -3.824 1 92 270 PHE A C 1
ATOM 2141 O O . PHE A 1 270 ? 3.359 -1.924 -3.453 1 92 270 PHE A O 1
ATOM 2148 N N . LEU A 1 271 ? 4.293 -3.281 -4.992 1 93.5 271 LEU A N 1
ATOM 2149 C CA . LEU A 1 271 ? 3.25 -2.965 -5.965 1 93.5 271 LEU A CA 1
ATOM 2150 C C . LEU A 1 271 ? 2.561 -4.234 -6.457 1 93.5 271 LEU A C 1
ATOM 2152 O O . LEU A 1 271 ? 3.217 -5.133 -6.988 1 93.5 271 LEU A O 1
ATOM 2156 N N . GLN A 1 272 ? 1.252 -4.352 -6.25 1 93.44 272 GLN A N 1
ATOM 2157 C CA . GLN A 1 272 ? 0.448 -5.426 -6.82 1 93.44 272 GLN A CA 1
ATOM 2158 C C . GLN A 1 272 ? -0.164 -5.004 -8.156 1 93.44 272 GLN A C 1
ATOM 2160 O O . GLN A 1 272 ? -1.188 -4.32 -8.188 1 93.44 272 GLN A O 1
ATOM 2165 N N . LEU A 1 273 ? 0.452 -5.477 -9.227 1 95.06 273 LEU A N 1
ATOM 2166 C CA . LEU A 1 273 ? -0.004 -5.094 -10.555 1 95.06 273 LEU A CA 1
ATOM 2167 C C . LEU A 1 273 ? -0.427 -6.316 -11.367 1 95.06 273 LEU A C 1
ATOM 2169 O O . LEU A 1 273 ? -0.015 -6.48 -12.516 1 95.06 273 LEU A O 1
ATOM 2173 N N . GLY A 1 274 ? -1.204 -7.133 -10.719 1 92.38 274 GLY A N 1
ATOM 2174 C CA . GLY A 1 274 ? -1.612 -8.391 -11.312 1 92.38 274 GLY A CA 1
ATOM 2175 C C . GLY A 1 274 ? -2.236 -8.234 -12.688 1 92.38 274 GLY A C 1
ATOM 2176 O O . GLY A 1 274 ? -3.064 -7.344 -12.898 1 92.38 274 GLY A O 1
ATOM 2177 N N . GLY A 1 275 ? -1.759 -9.094 -13.695 1 89.12 275 GLY A N 1
ATOM 2178 C CA . GLY A 1 275 ? -2.326 -9.133 -15.031 1 89.12 275 GLY A CA 1
ATOM 2179 C C . GLY A 1 275 ? -1.771 -8.062 -15.953 1 89.12 275 GLY A C 1
ATOM 2180 O O . GLY A 1 275 ? -2.289 -7.848 -17.047 1 89.12 275 GLY A O 1
ATOM 2181 N N . PHE A 1 276 ? -0.711 -7.352 -15.516 1 90.19 276 PHE A N 1
ATOM 2182 C CA . PHE A 1 276 ? -0.183 -6.258 -16.312 1 90.19 276 PHE A CA 1
ATOM 2183 C C . PHE A 1 276 ? 0.446 -6.785 -17.609 1 90.19 276 PHE A C 1
ATOM 2185 O O . PHE A 1 276 ? 0.693 -6.02 -18.531 1 90.19 276 PHE A O 1
ATOM 2192 N N . LEU A 1 277 ? 0.606 -8.094 -17.719 1 91.06 277 LEU A N 1
ATOM 2193 C CA . LEU A 1 277 ? 1.208 -8.68 -18.906 1 91.06 277 LEU A CA 1
ATOM 2194 C C . LEU A 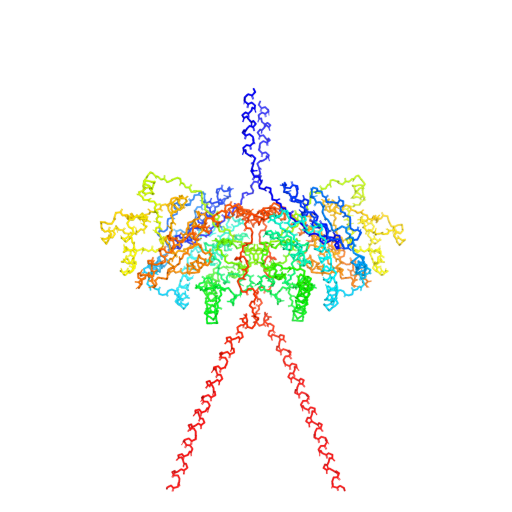1 277 ? 0.142 -9.305 -19.797 1 91.06 277 LEU A C 1
ATOM 2196 O O . LEU A 1 277 ? 0.464 -9.93 -20.812 1 91.06 277 LEU A O 1
ATOM 2200 N N . ASN A 1 278 ? -1.09 -9.156 -19.328 1 86.94 278 ASN A N 1
ATOM 2201 C CA . ASN A 1 278 ? -2.164 -9.734 -20.141 1 86.94 278 ASN A CA 1
ATOM 2202 C C . ASN A 1 278 ? -2.334 -8.992 -21.453 1 86.94 278 ASN A C 1
ATOM 2204 O O . ASN A 1 278 ? -2.268 -7.762 -21.5 1 86.94 278 ASN A O 1
ATOM 2208 N N . SER A 1 279 ? -2.457 -9.719 -22.484 1 85 279 SER A N 1
ATOM 2209 C CA . SER A 1 279 ? -2.721 -9.164 -23.812 1 85 279 SER A CA 1
ATOM 2210 C C . SER A 1 279 ? -4.219 -9.062 -24.078 1 85 279 SER A C 1
ATOM 2212 O O . SER A 1 279 ? -5.031 -9.484 -23.25 1 85 279 SER A O 1
ATOM 2214 N N . ASN A 1 280 ? -4.504 -8.461 -25.156 1 90.94 280 ASN A N 1
ATOM 2215 C CA . ASN A 1 280 ? -5.883 -8.516 -25.625 1 90.94 280 ASN A CA 1
ATOM 2216 C C . ASN A 1 280 ? -6.219 -9.883 -26.219 1 90.94 280 ASN A C 1
ATOM 2218 O O . ASN A 1 280 ? -5.391 -10.484 -26.906 1 90.94 280 ASN A O 1
ATOM 2222 N N . PRO A 1 281 ? -7.367 -10.336 -2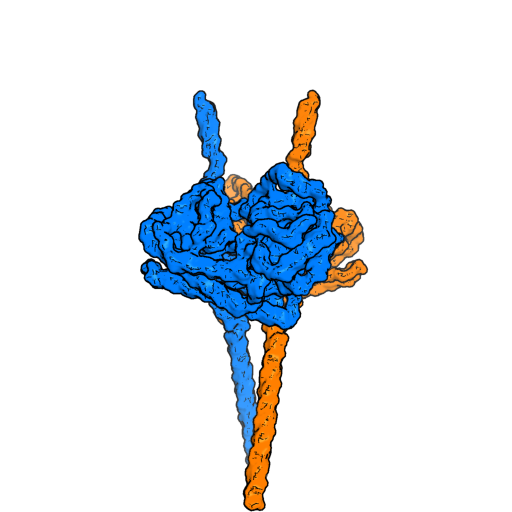5.797 1 94.94 281 PRO A N 1
ATOM 2223 C CA . PRO A 1 281 ? -7.762 -11.617 -26.375 1 94.94 281 PRO A CA 1
ATOM 2224 C C . PRO A 1 281 ? -7.914 -11.562 -27.891 1 94.94 281 PRO A C 1
ATOM 2226 O O . PRO A 1 281 ? -8.344 -10.539 -28.438 1 94.94 281 PRO A O 1
ATOM 2229 N N . LYS A 1 282 ? -7.637 -12.633 -28.531 1 94.5 282 LYS A N 1
ATOM 2230 C CA . LYS A 1 282 ? -7.805 -12.773 -29.984 1 94.5 282 LYS A CA 1
ATOM 2231 C C . LYS A 1 282 ? -9.117 -13.484 -30.312 1 94.5 282 LYS A C 1
ATOM 2233 O O . LYS A 1 282 ? -9.617 -14.289 -29.516 1 94.5 282 LYS A O 1
ATOM 2238 N N . PRO A 1 283 ? -9.57 -13.133 -31.516 1 95.06 283 PRO A N 1
ATOM 2239 C CA . PRO A 1 283 ? -10.773 -13.859 -31.938 1 95.06 283 PRO A CA 1
ATOM 2240 C C . PRO A 1 283 ? -10.531 -15.359 -32.094 1 95.06 283 PRO A C 1
ATOM 2242 O O . PRO A 1 283 ? -9.477 -15.773 -32.594 1 95.06 283 PRO A O 1
ATOM 2245 N N . LEU A 1 284 ? -11.57 -16.094 -31.719 1 96.81 284 LEU A N 1
ATOM 2246 C CA . LEU A 1 284 ? -11.461 -17.547 -31.812 1 96.81 284 LEU A CA 1
ATOM 2247 C C . LEU A 1 284 ? -11.594 -18 -33.25 1 96.81 284 LEU A C 1
ATOM 2249 O O . LEU A 1 284 ? -12.383 -17.438 -34.031 1 96.81 284 LEU A O 1
ATOM 2253 N N . SER A 1 285 ? -10.805 -19.016 -33.656 1 96.5 285 SER A N 1
ATOM 2254 C CA . SER A 1 285 ? -10.953 -19.625 -35 1 96.5 285 SER A CA 1
ATOM 2255 C C . SER A 1 285 ? -12.305 -20.297 -35.156 1 96.5 285 SER A C 1
ATOM 2257 O O . SER A 1 285 ? -13.039 -20.453 -34.188 1 96.5 285 SER A O 1
ATOM 2259 N N . GLU A 1 286 ? -12.594 -20.672 -36.344 1 96.62 286 GLU A N 1
ATOM 2260 C CA . GLU A 1 286 ? -13.867 -21.312 -36.656 1 96.62 286 GLU A CA 1
ATOM 2261 C C . GLU A 1 286 ? -14.016 -22.625 -35.906 1 96.62 286 GLU A C 1
ATOM 2263 O O . GLU A 1 286 ? -15.117 -22.984 -35.469 1 96.62 286 GLU A O 1
ATOM 2268 N N . LYS A 1 287 ? -12.961 -23.219 -35.719 1 96.38 287 LYS A N 1
ATOM 2269 C CA . LYS A 1 287 ? -12.961 -24.5 -35.031 1 96.38 287 LYS A CA 1
ATOM 2270 C C . LYS A 1 287 ? -13.508 -24.344 -33.594 1 96.38 287 LYS A C 1
ATOM 2272 O O . LYS A 1 287 ? -14.438 -25.047 -33.219 1 96.38 287 LYS A O 1
ATOM 2277 N N . TRP A 1 288 ? -12.977 -23.469 -32.906 1 97.25 288 TRP A N 1
ATOM 2278 C CA . TRP A 1 288 ? -13.375 -23.266 -31.5 1 97.25 288 TRP A CA 1
ATOM 2279 C C . TRP A 1 288 ? -14.789 -22.688 -31.422 1 97.25 288 TRP A C 1
ATOM 2281 O O . TRP A 1 288 ? -15.555 -23.047 -30.531 1 97.25 288 TRP A O 1
ATOM 2291 N N . ASN A 1 289 ? -15.102 -21.797 -32.344 1 96.75 289 ASN A N 1
ATOM 2292 C CA . ASN A 1 289 ? -16.438 -21.234 -32.406 1 96.75 289 ASN A CA 1
ATOM 2293 C C . ASN A 1 289 ? -17.5 -22.312 -32.594 1 96.75 289 ASN A C 1
ATOM 2295 O O . ASN A 1 289 ? -18.547 -22.281 -31.922 1 96.75 289 ASN A O 1
ATOM 2299 N N . LYS A 1 290 ? -17.234 -23.219 -33.438 1 97.12 290 LYS A N 1
ATOM 2300 C CA . LYS A 1 290 ? -18.172 -24.312 -33.688 1 97.12 290 LYS A CA 1
ATOM 2301 C C . LYS A 1 290 ? -18.359 -25.156 -32.438 1 97.12 290 LYS A C 1
ATOM 2303 O O . LYS A 1 290 ? -19.5 -25.516 -32.094 1 97.12 290 LYS A O 1
ATOM 2308 N N . LEU A 1 291 ? -17.312 -25.469 -31.781 1 97.56 291 LEU A N 1
ATOM 2309 C CA . LEU A 1 291 ? -17.375 -26.312 -30.594 1 97.56 291 LEU A CA 1
ATOM 2310 C C . LEU A 1 291 ? -18.188 -25.625 -29.484 1 97.56 291 LEU A C 1
ATOM 2312 O O . LEU A 1 291 ? -18.969 -26.281 -28.797 1 97.56 291 LEU A O 1
ATOM 2316 N N . LEU A 1 292 ? -18.016 -24.312 -29.312 1 98.06 292 LEU A N 1
ATOM 2317 C CA . LEU A 1 292 ? -18.672 -23.562 -28.25 1 98.06 292 LEU A CA 1
ATOM 2318 C C . LEU A 1 292 ? -20.172 -23.438 -28.531 1 98.06 292 LEU A C 1
ATOM 2320 O O . LEU A 1 292 ? -20.938 -23.094 -27.625 1 98.06 292 LEU A O 1
ATOM 2324 N N . ASN A 1 293 ? -20.562 -23.719 -29.766 1 97.75 293 ASN A N 1
ATOM 2325 C CA . ASN A 1 293 ? -21.969 -23.625 -30.125 1 97.75 293 ASN A CA 1
ATOM 2326 C C . ASN A 1 293 ? -22.656 -24.984 -30.078 1 97.75 293 ASN A C 1
ATOM 2328 O O . ASN A 1 293 ? -23.875 -25.062 -30.234 1 97.75 293 ASN A O 1
ATOM 2332 N N . GLU A 1 294 ? -21.906 -26.031 -29.828 1 97.5 294 GLU A N 1
ATOM 2333 C CA . GLU A 1 294 ? -22.469 -27.375 -29.844 1 97.5 294 GLU A CA 1
ATOM 2334 C C . GLU A 1 294 ? -23.484 -27.562 -28.703 1 97.5 294 GLU A C 1
ATOM 2336 O O . GLU A 1 294 ? -24.469 -28.266 -28.859 1 97.5 294 GLU A O 1
ATOM 2341 N N . ARG A 1 295 ? -23.172 -27.016 -27.609 1 97.88 295 ARG A N 1
ATOM 2342 C CA . ARG A 1 295 ? -24.031 -27.078 -26.438 1 97.88 295 ARG A CA 1
ATOM 2343 C C . ARG A 1 295 ? -24.141 -25.719 -25.766 1 97.88 295 ARG A C 1
ATOM 2345 O O . ARG A 1 295 ? -23.375 -24.797 -26.062 1 97.88 295 ARG A O 1
ATOM 2352 N N . LYS A 1 296 ? -25.047 -25.547 -24.875 1 96.44 296 LYS A N 1
ATOM 2353 C CA . LYS A 1 296 ? -25.328 -24.266 -24.234 1 96.44 296 LYS A CA 1
ATOM 2354 C C . LYS A 1 296 ? -24.297 -23.969 -23.156 1 96.44 296 LYS A C 1
ATOM 2356 O O . LYS A 1 296 ? -24.031 -22.797 -22.844 1 96.44 296 LYS A O 1
ATOM 2361 N N . THR A 1 297 ? -23.844 -25 -22.547 1 98.06 297 THR A N 1
ATOM 2362 C CA . THR A 1 297 ? -22.891 -24.859 -21.453 1 98.06 297 THR A CA 1
ATOM 2363 C C . THR A 1 297 ? -21.516 -25.391 -21.844 1 98.06 297 THR A C 1
ATOM 2365 O O . THR A 1 297 ? -21.406 -26.516 -22.375 1 98.06 297 THR A O 1
ATOM 2368 N N . ASN A 1 298 ? -20.484 -24.609 -21.641 1 98.69 298 ASN A N 1
ATOM 2369 C CA . ASN A 1 298 ? -19.125 -24.984 -22 1 98.69 298 ASN A CA 1
ATOM 2370 C C . ASN A 1 298 ? -18.188 -24.875 -20.781 1 98.69 298 ASN A C 1
ATOM 2372 O O . ASN A 1 298 ? -18.234 -23.906 -20.031 1 98.69 298 ASN A O 1
ATOM 2376 N N . VAL A 1 299 ? -17.359 -25.891 -20.609 1 98.81 299 VAL A N 1
ATOM 2377 C CA . VAL A 1 299 ? -16.406 -25.953 -19.516 1 98.81 299 VAL A CA 1
ATOM 2378 C C . VAL A 1 299 ? -15 -26.141 -20.062 1 98.81 299 VAL A C 1
ATOM 2380 O O . VAL A 1 299 ? -14.766 -27.031 -20.875 1 98.81 299 VAL A O 1
ATOM 2383 N N . LEU A 1 300 ? -14.102 -25.266 -19.688 1 98.75 300 LEU A N 1
ATOM 2384 C CA . LEU A 1 300 ? -12.688 -25.422 -20 1 98.75 300 LEU A CA 1
ATOM 2385 C C . LEU A 1 300 ? -11.953 -26.172 -18.891 1 98.75 300 LEU A C 1
ATOM 2387 O O . LEU A 1 300 ? -12.078 -25.812 -17.719 1 98.75 300 LEU A O 1
ATOM 2391 N N . VAL A 1 301 ? -11.242 -27.219 -19.266 1 98.38 301 VAL A N 1
ATOM 2392 C CA . VAL A 1 301 ? -10.469 -28.016 -18.312 1 98.38 301 VAL A CA 1
ATOM 2393 C C . VAL A 1 301 ? -8.992 -27.938 -18.656 1 98.38 301 VAL A C 1
ATOM 2395 O O . VAL A 1 301 ? -8.562 -28.484 -19.688 1 98.38 301 VAL A O 1
ATOM 2398 N N . SER A 1 302 ? -8.242 -27.281 -17.844 1 96.75 302 SER A N 1
ATOM 2399 C CA . SER A 1 302 ? -6.809 -27.109 -18.062 1 96.75 302 SER A CA 1
ATOM 2400 C C . SER A 1 302 ? -6.047 -27.031 -16.75 1 96.75 302 SER A C 1
ATOM 2402 O O . SER A 1 302 ? -6.355 -26.203 -15.898 1 96.75 302 SER A O 1
ATOM 2404 N N . PHE A 1 303 ? -5.023 -27.844 -16.547 1 92.75 303 PHE A N 1
ATOM 2405 C CA . PHE A 1 303 ? -4.266 -27.891 -15.305 1 92.75 303 PHE A CA 1
ATOM 2406 C C . PHE A 1 303 ? -2.867 -27.312 -15.5 1 92.75 303 PHE A C 1
ATOM 2408 O O . PHE A 1 303 ? -1.899 -27.812 -14.922 1 92.75 303 PHE A O 1
ATOM 2415 N N . GLY A 1 304 ? -2.719 -26.375 -16.391 1 82.56 304 GLY A N 1
ATOM 2416 C CA . GLY A 1 304 ? -1.482 -25.625 -16.547 1 82.56 304 GLY A CA 1
ATOM 2417 C C . GLY A 1 304 ? -0.469 -26.328 -17.438 1 82.56 304 GLY A C 1
ATOM 2418 O O . GLY A 1 304 ? -0.806 -27.266 -18.156 1 82.56 304 GLY A O 1
ATOM 2419 N N . SER A 1 305 ? 0.767 -25.828 -17.453 1 72.31 305 SER A N 1
ATOM 2420 C CA . SER A 1 305 ? 1.789 -26.281 -18.391 1 72.31 305 SER A CA 1
ATOM 2421 C C . SER A 1 305 ? 2.742 -27.266 -17.719 1 72.31 305 SER A C 1
ATOM 2423 O O . SER A 1 305 ? 3.449 -28.016 -18.406 1 72.31 305 SER A O 1
ATOM 2425 N N . ILE A 1 306 ? 2.688 -27.281 -16.422 1 74.5 306 ILE A N 1
ATOM 2426 C CA . ILE A 1 306 ? 3.703 -28.047 -15.719 1 74.5 306 ILE A CA 1
ATOM 2427 C C . ILE A 1 306 ? 3.213 -29.484 -15.516 1 74.5 306 ILE A C 1
ATOM 2429 O O . ILE A 1 306 ? 3.908 -30.438 -15.867 1 74.5 306 ILE A O 1
ATOM 2433 N N . VAL A 1 307 ? 2.002 -29.594 -15.102 1 83.06 307 VAL A N 1
ATOM 2434 C CA . VAL A 1 307 ? 1.489 -30.906 -14.719 1 83.06 307 VAL A CA 1
ATOM 2435 C C . VAL A 1 307 ? 0.905 -31.609 -15.945 1 83.06 307 VAL A C 1
ATOM 2437 O O . VAL A 1 307 ? 0.37 -30.953 -16.844 1 83.06 307 VAL A O 1
ATOM 2440 N N . LYS A 1 308 ? 1.076 -32.906 -15.906 1 87.88 308 LYS A N 1
ATOM 2441 C CA . LYS A 1 308 ? 0.529 -33.75 -16.969 1 87.88 308 LYS A CA 1
ATOM 2442 C C . LYS A 1 308 ? -0.727 -34.469 -16.5 1 87.88 308 LYS A C 1
ATOM 2444 O O . LYS A 1 308 ? -0.646 -35.406 -15.703 1 87.88 308 LYS A O 1
ATOM 2449 N N . PRO A 1 309 ? -1.81 -34.094 -17.047 1 91.88 309 PRO A N 1
ATOM 2450 C CA . PRO A 1 309 ? -3.061 -34.719 -16.625 1 91.88 309 PRO A CA 1
ATOM 2451 C C . PRO A 1 309 ? -3.047 -36.219 -16.812 1 91.88 309 PRO A C 1
ATOM 2453 O O . PRO A 1 309 ? -3.762 -36.938 -16.109 1 91.88 309 PRO A O 1
ATOM 2456 N N . SER A 1 310 ? -2.244 -36.719 -17.734 1 91.62 310 SER A N 1
ATOM 2457 C CA . SER A 1 310 ? -2.17 -38.156 -17.938 1 91.62 310 SER A CA 1
ATOM 2458 C C . SER A 1 310 ? -1.611 -38.875 -16.719 1 91.62 310 SER A C 1
ATOM 2460 O O . SER A 1 310 ? -1.768 -40.094 -16.578 1 91.62 310 SER A O 1
ATOM 2462 N N . LYS A 1 311 ? -0.957 -38.125 -15.852 1 90.25 311 LYS A N 1
ATOM 2463 C CA . LYS A 1 311 ? -0.324 -38.719 -14.672 1 90.25 311 LYS A CA 1
ATOM 2464 C C . LYS A 1 311 ? -1.273 -38.719 -13.477 1 90.25 311 LYS A C 1
ATOM 2466 O O . LYS A 1 311 ? -0.905 -39.156 -12.391 1 90.25 311 LYS A O 1
ATOM 2471 N N . MET A 1 312 ? -2.449 -38.25 -13.703 1 93.19 312 MET A N 1
ATOM 2472 C CA . MET A 1 312 ? -3.471 -38.438 -12.68 1 93.19 312 MET A CA 1
ATOM 2473 C C . MET A 1 312 ? -3.592 -39.875 -12.273 1 93.19 312 MET A C 1
ATOM 2475 O O . MET A 1 312 ? -3.344 -40.781 -13.086 1 93.19 312 MET A O 1
ATOM 2479 N N . THR A 1 313 ? -3.967 -40.094 -11.031 1 93.44 313 THR A N 1
ATOM 2480 C CA . THR A 1 313 ? -4.246 -41.469 -10.641 1 93.44 313 THR A CA 1
ATOM 2481 C C . THR A 1 313 ? -5.418 -42.031 -11.438 1 93.44 313 THR A C 1
ATOM 2483 O O . THR A 1 313 ? -6.195 -41.281 -12.023 1 93.44 313 THR A O 1
ATOM 2486 N N . ASN A 1 314 ? -5.477 -43.312 -11.43 1 94.69 314 ASN A N 1
ATOM 2487 C CA . ASN A 1 314 ? -6.605 -43.938 -12.117 1 94.69 314 ASN A CA 1
ATOM 2488 C C . ASN A 1 314 ? -7.938 -43.5 -11.523 1 94.69 314 ASN A C 1
ATOM 2490 O O . ASN A 1 314 ? -8.906 -43.281 -12.258 1 94.69 314 ASN A O 1
ATOM 2494 N N . ASN A 1 315 ? -7.941 -43.375 -10.25 1 96.25 315 ASN A N 1
ATOM 2495 C CA . ASN A 1 315 ? -9.156 -42.906 -9.586 1 96.25 315 ASN A CA 1
ATOM 2496 C C . ASN A 1 315 ? -9.539 -41.5 -10.016 1 96.25 315 ASN A C 1
ATOM 2498 O O . ASN A 1 315 ? -10.719 -41.219 -10.266 1 96.25 315 ASN A O 1
ATOM 2502 N N . MET A 1 316 ? -8.602 -40.625 -10.07 1 96.5 316 MET A N 1
ATOM 2503 C CA . MET A 1 316 ? -8.852 -39.25 -10.492 1 96.5 316 MET A CA 1
ATOM 2504 C C . MET A 1 316 ? -9.398 -39.219 -11.922 1 96.5 316 MET A C 1
ATOM 2506 O O . MET A 1 316 ? -10.367 -38.5 -12.195 1 96.5 316 MET A O 1
ATOM 2510 N N . LYS A 1 317 ? -8.781 -39.969 -12.789 1 96.19 317 LYS A N 1
ATOM 2511 C CA . LYS A 1 317 ? -9.242 -40.031 -14.172 1 96.19 317 LYS A CA 1
ATOM 2512 C C . LYS A 1 317 ? -10.672 -40.562 -14.25 1 96.19 317 LYS A C 1
ATOM 2514 O O . LYS A 1 317 ? -11.516 -39.969 -14.93 1 96.19 317 LYS A O 1
ATOM 2519 N N . ASN A 1 318 ? -10.836 -41.594 -13.562 1 96.75 318 ASN A N 1
ATOM 2520 C CA . ASN A 1 318 ? -12.164 -42.188 -13.547 1 96.75 318 ASN A CA 1
ATOM 2521 C C . ASN A 1 318 ? -13.211 -41.188 -13.055 1 96.75 318 ASN A C 1
ATOM 2523 O O . ASN A 1 318 ? -14.297 -41.094 -13.633 1 96.75 318 ASN A O 1
ATOM 2527 N N . ASN A 1 319 ? -12.891 -40.531 -11.984 1 97.81 319 ASN A N 1
ATOM 2528 C CA . ASN A 1 319 ? -13.82 -39.562 -11.422 1 97.81 319 ASN A CA 1
ATOM 2529 C C . ASN A 1 319 ? -14.094 -38.406 -12.391 1 97.81 319 ASN A C 1
ATOM 2531 O O . ASN A 1 319 ? -15.242 -38.031 -12.594 1 97.81 319 ASN A O 1
ATOM 2535 N N . LEU A 1 320 ? -13.062 -37.906 -12.969 1 97.75 320 LEU A N 1
ATOM 2536 C CA . LEU A 1 320 ? -13.188 -36.781 -13.906 1 97.75 320 LEU A CA 1
ATOM 2537 C C . LEU A 1 320 ? -14.016 -37.188 -15.117 1 97.75 320 LEU A C 1
ATOM 2539 O O . LEU A 1 320 ? -14.922 -36.469 -15.531 1 97.75 320 LEU A O 1
ATOM 2543 N N . PHE A 1 321 ? -13.742 -38.344 -15.672 1 97.38 321 PHE A N 1
ATOM 2544 C CA . PHE A 1 321 ? -14.406 -38.812 -16.891 1 97.38 321 PHE A CA 1
ATOM 2545 C C . PHE A 1 321 ? -15.844 -39.219 -16.594 1 97.38 321 PHE A C 1
ATOM 2547 O O . PHE A 1 321 ? -16.734 -39.031 -17.438 1 97.38 321 PHE A O 1
ATOM 2554 N N . ARG A 1 322 ? -16.016 -39.812 -15.438 1 97.44 322 ARG A N 1
ATOM 2555 C CA . ARG A 1 322 ? -17.391 -40.094 -15.016 1 97.44 322 ARG A CA 1
ATOM 2556 C C . ARG A 1 322 ? -18.219 -38.812 -14.953 1 97.44 322 ARG A C 1
ATOM 2558 O O . ARG A 1 322 ? -19.375 -38.781 -15.359 1 97.44 322 ARG A O 1
ATOM 2565 N N . LEU A 1 323 ? -17.641 -37.75 -14.406 1 98.19 323 LEU A N 1
ATOM 2566 C CA . LEU A 1 323 ? -18.297 -36.438 -14.359 1 98.19 323 LEU A CA 1
ATOM 2567 C C . LEU A 1 323 ? -18.703 -35.969 -15.75 1 98.19 323 LEU A C 1
ATOM 2569 O O . LEU A 1 323 ? -19.812 -35.5 -15.953 1 98.19 323 LEU A O 1
ATOM 2573 N N . PHE A 1 324 ? -17.828 -36.156 -16.734 1 98.25 324 PHE A N 1
ATOM 2574 C CA . PHE A 1 324 ? -18.094 -35.781 -18.109 1 98.25 324 PHE A CA 1
ATOM 2575 C C . PHE A 1 324 ? -19.281 -36.594 -18.656 1 98.25 324 PHE A C 1
ATOM 2577 O O . PHE A 1 324 ? -20.188 -36 -19.281 1 98.25 324 PHE A O 1
ATOM 2584 N N . LYS A 1 325 ? -19.203 -37.812 -18.391 1 97.31 325 LYS A N 1
ATOM 2585 C CA . LYS A 1 325 ? -20.219 -38.75 -18.922 1 97.31 325 LYS A CA 1
ATOM 2586 C C . LYS A 1 325 ? -21.594 -38.438 -18.344 1 97.31 325 LYS A C 1
ATOM 2588 O O . LYS A 1 325 ? -22.609 -38.562 -19.031 1 97.31 325 LYS A O 1
ATOM 2593 N N . GLU A 1 326 ? -21.594 -38.062 -17.156 1 97.31 326 GLU A N 1
ATOM 2594 C CA . GLU A 1 326 ? -22.844 -37.812 -16.469 1 97.31 326 GLU A CA 1
ATOM 2595 C C . GLU A 1 326 ? -23.438 -36.469 -16.859 1 97.31 326 GLU A C 1
ATOM 2597 O O . GLU A 1 326 ? -24.562 -36.156 -16.5 1 97.31 326 GLU A O 1
ATOM 2602 N N . HIS A 1 327 ? -22.766 -35.688 -17.609 1 97.75 327 HIS A N 1
ATOM 2603 C CA . HIS A 1 327 ? -23.25 -34.375 -18.062 1 97.75 327 HIS A CA 1
ATOM 2604 C C . HIS A 1 327 ? -23.125 -34.25 -19.562 1 97.75 327 HIS A C 1
ATOM 2606 O O . HIS A 1 327 ? -22.422 -33.375 -20.062 1 97.75 327 HIS A O 1
ATOM 2612 N N . PRO A 1 328 ? -23.875 -35 -20.281 1 97 328 PRO A N 1
ATOM 2613 C CA . PRO A 1 328 ? -23.75 -35.031 -21.75 1 97 328 PRO A CA 1
ATOM 2614 C C . PRO A 1 328 ? -24.188 -33.719 -22.391 1 97 328 PRO A C 1
ATOM 2616 O O . PRO A 1 328 ? -23.875 -33.469 -23.562 1 97 328 PRO A O 1
ATOM 2619 N N . ASN A 1 329 ? -24.859 -32.875 -21.672 1 97.31 329 ASN A N 1
ATOM 2620 C CA . ASN A 1 329 ? -25.359 -31.594 -22.219 1 97.31 329 ASN A CA 1
ATOM 2621 C C . ASN A 1 329 ? -24.312 -30.484 -22.094 1 97.31 329 ASN A C 1
ATOM 2623 O O . ASN A 1 329 ? -24.562 -29.344 -22.484 1 97.31 329 ASN A O 1
ATOM 2627 N N . ILE A 1 330 ? -23.172 -30.812 -21.562 1 98.44 330 ILE A N 1
ATOM 2628 C CA . ILE A 1 330 ? -22.094 -29.859 -21.375 1 98.44 330 ILE A CA 1
ATOM 2629 C C . ILE A 1 330 ? -20.938 -30.188 -22.297 1 98.44 330 ILE A C 1
ATOM 2631 O O . ILE A 1 330 ? -20.578 -31.359 -22.469 1 98.44 330 ILE A O 1
ATOM 2635 N N . THR A 1 331 ? -20.453 -29.188 -23 1 98.69 331 THR A N 1
ATOM 2636 C CA . THR A 1 331 ? -19.203 -29.344 -23.75 1 98.69 331 THR A CA 1
ATOM 2637 C C . THR A 1 331 ? -18 -29.172 -22.844 1 98.69 331 THR A C 1
ATOM 2639 O O . THR A 1 331 ? -17.859 -28.141 -22.188 1 98.69 331 THR A O 1
ATOM 2642 N N . PHE A 1 332 ? -17.172 -30.172 -22.812 1 98.62 332 PHE A N 1
ATOM 2643 C CA . PHE A 1 332 ? -15.922 -30.078 -22.062 1 98.62 332 PHE A CA 1
ATOM 2644 C C . PHE A 1 332 ? -14.734 -29.938 -23.016 1 98.62 332 PHE A C 1
ATOM 2646 O O . PHE A 1 332 ? -14.469 -30.844 -23.828 1 98.62 332 PHE A O 1
ATOM 2653 N N . LEU A 1 333 ? -14.078 -28.828 -23 1 98.38 333 LEU A N 1
ATOM 2654 C CA . LEU A 1 333 ? -12.805 -28.625 -23.688 1 98.38 333 LEU A CA 1
ATOM 2655 C C . LEU A 1 333 ? -11.633 -28.938 -22.75 1 98.38 333 LEU A C 1
ATOM 2657 O O . LEU A 1 333 ? -11.312 -28.141 -21.875 1 98.38 333 LEU A O 1
ATOM 2661 N N . CYS A 1 334 ? -10.953 -30.016 -23.031 1 97.5 334 CYS A N 1
ATOM 2662 C CA . CYS A 1 334 ? -10.016 -30.547 -22.047 1 97.5 334 CYS A CA 1
ATOM 2663 C C . CYS A 1 334 ? -8.602 -30.594 -22.609 1 97.5 334 CYS A C 1
ATOM 2665 O O . CYS A 1 334 ? -8.359 -31.234 -23.641 1 97.5 334 CYS A O 1
ATOM 2667 N N . LYS A 1 335 ? -7.699 -29.922 -21.953 1 96.81 335 LYS A N 1
ATOM 2668 C CA . LYS A 1 335 ? -6.281 -30.062 -22.266 1 96.81 335 LYS A CA 1
ATOM 2669 C C . LYS A 1 335 ? -5.723 -31.359 -21.688 1 96.81 335 LYS A C 1
ATOM 2671 O O . LYS A 1 335 ? -5.844 -31.609 -20.484 1 96.81 335 LYS A O 1
ATOM 2676 N N . TYR A 1 336 ? -5.141 -32.156 -22.547 1 94.75 336 TYR A N 1
ATOM 2677 C CA . TYR A 1 336 ? -4.582 -33.469 -22.172 1 94.75 336 TYR A CA 1
ATOM 2678 C C . TYR A 1 336 ? -3.303 -33.75 -22.938 1 94.75 336 TYR A C 1
ATOM 2680 O O . TYR A 1 336 ? -3.227 -33.5 -24.141 1 94.75 336 TYR A O 1
ATOM 2688 N N . ASP A 1 337 ? -2.256 -34.188 -22.25 1 91.44 337 ASP A N 1
ATOM 2689 C CA . ASP A 1 337 ? -0.917 -34.281 -22.828 1 91.44 337 ASP A CA 1
ATOM 2690 C C . ASP A 1 337 ? -0.751 -35.531 -23.656 1 91.44 337 ASP A C 1
ATOM 2692 O O . ASP A 1 337 ? 0.244 -35.688 -24.375 1 91.44 337 ASP A O 1
ATOM 2696 N N . GLU A 1 338 ? -1.697 -36.438 -23.625 1 93.06 338 GLU A N 1
ATOM 2697 C CA . GLU A 1 338 ? -1.666 -37.688 -24.422 1 93.06 338 GLU A CA 1
ATOM 2698 C C . GLU A 1 338 ? -2.867 -37.781 -25.359 1 93.06 338 GLU A C 1
ATOM 2700 O O . GLU A 1 338 ? -3.631 -36.812 -25.484 1 93.06 338 GLU A O 1
ATOM 2705 N N . LYS A 1 339 ? -2.838 -38.906 -26 1 93 339 LYS A N 1
ATOM 2706 C CA . LYS A 1 339 ? -3.994 -39.156 -26.859 1 93 339 LYS A CA 1
ATOM 2707 C C . LYS A 1 339 ? -5.262 -39.344 -26.031 1 93 339 LYS A C 1
ATOM 2709 O O . LYS A 1 339 ? -5.188 -39.625 -24.828 1 93 339 LYS A O 1
ATOM 2714 N N . ARG A 1 340 ? -6.336 -39.156 -26.719 1 94.62 340 ARG A N 1
ATOM 2715 C CA . ARG A 1 340 ? -7.629 -39.344 -26.078 1 94.62 340 ARG A CA 1
ATOM 2716 C C . ARG A 1 340 ? -7.68 -40.656 -25.297 1 94.62 340 ARG A C 1
ATOM 2718 O O . ARG A 1 340 ? -7.426 -41.719 -25.859 1 94.62 340 ARG A O 1
ATOM 2725 N N . PRO A 1 341 ? -7.965 -40.562 -24.047 1 94.06 341 PRO A N 1
ATOM 2726 C CA . PRO A 1 341 ? -8.055 -41.781 -23.25 1 94.06 341 PRO A CA 1
ATOM 2727 C C . PRO A 1 341 ? -9.164 -42.719 -23.719 1 94.06 341 PRO A C 1
ATOM 2729 O O . PRO A 1 341 ? -10.242 -42.25 -24.109 1 94.06 341 PRO A O 1
ATOM 2732 N N . GLU A 1 342 ? -8.961 -43.969 -23.531 1 92.06 342 GLU A N 1
ATOM 2733 C CA . GLU A 1 342 ? -9.914 -44.969 -23.953 1 92.06 342 GLU A CA 1
ATOM 2734 C C . GLU A 1 342 ? -11.234 -44.844 -23.203 1 92.06 342 GLU A C 1
ATOM 2736 O O . GLU A 1 342 ? -12.305 -45.125 -23.766 1 92.06 342 GLU A O 1
ATOM 2741 N N . LEU A 1 343 ? -11.102 -44.5 -22 1 91.31 343 LEU A N 1
ATOM 2742 C CA . LEU A 1 343 ? -12.281 -44.375 -21.141 1 91.31 343 LEU A CA 1
ATOM 2743 C C . LEU A 1 343 ? -13.258 -43.344 -21.703 1 91.31 343 LEU A C 1
ATOM 2745 O O . LEU A 1 343 ? -14.422 -43.312 -21.297 1 91.31 343 LEU A O 1
ATOM 2749 N N . LEU A 1 344 ? -12.781 -42.5 -22.531 1 94.31 344 LEU A N 1
ATOM 2750 C CA . LEU A 1 344 ? -13.625 -41.438 -23.094 1 94.31 344 LEU A CA 1
ATOM 2751 C C . LEU A 1 344 ? -14.094 -41.812 -24.5 1 94.31 344 LEU A C 1
ATOM 2753 O O . LEU A 1 344 ? -14.656 -40.969 -25.203 1 94.31 344 LEU A O 1
ATOM 2757 N N . ASN A 1 345 ? -13.828 -43.062 -24.703 1 90.56 345 ASN A N 1
ATOM 2758 C CA . ASN A 1 345 ? -14.328 -43.5 -26 1 90.56 345 ASN A CA 1
ATOM 2759 C C . ASN A 1 345 ? -15.852 -43.406 -26.078 1 90.56 345 ASN A C 1
ATOM 2761 O O . ASN A 1 345 ? -16.547 -43.688 -25.094 1 90.56 345 ASN A O 1
ATOM 2765 N N . LYS A 1 346 ? -16.469 -42.906 -26.953 1 90.38 346 LYS A N 1
ATOM 2766 C CA . LYS A 1 346 ? -17.906 -42.781 -27.234 1 90.38 346 LYS A CA 1
ATOM 2767 C C . LYS A 1 346 ? -18.516 -41.625 -26.438 1 90.38 346 LYS A C 1
ATOM 2769 O O . LYS A 1 346 ? -19.719 -41.594 -26.203 1 90.38 346 LYS A O 1
ATOM 2774 N N . VAL A 1 347 ? -17.703 -40.969 -25.766 1 95.25 347 VAL A N 1
ATOM 2775 C CA . VAL A 1 347 ? -18.172 -39.75 -25.094 1 95.25 347 VAL A CA 1
ATOM 2776 C C . VAL A 1 347 ? -18.062 -38.562 -26.031 1 95.25 347 VAL A C 1
ATOM 2778 O O . VAL A 1 347 ? -16.953 -38.094 -26.297 1 95.25 347 VAL A O 1
ATOM 2781 N N . ASP A 1 348 ? -19.094 -38 -26.516 1 95.31 348 ASP A N 1
ATOM 2782 C CA . ASP A 1 348 ? -19.078 -37.062 -27.656 1 95.31 348 ASP A CA 1
ATOM 2783 C C . ASP A 1 348 ? -19.031 -35.625 -27.172 1 95.31 348 ASP A C 1
ATOM 2785 O O . ASP A 1 348 ? -18.844 -34.688 -27.984 1 95.31 348 ASP A O 1
ATOM 2789 N N . ASN A 1 349 ? -19.203 -35.438 -25.875 1 98 349 ASN A N 1
ATOM 2790 C CA . ASN A 1 349 ? -19.234 -34.031 -25.406 1 98 349 ASN A CA 1
ATOM 2791 C C . ASN A 1 349 ? -17.891 -33.625 -24.844 1 98 349 ASN A C 1
ATOM 2793 O O . ASN A 1 349 ? -17.781 -32.562 -24.203 1 98 349 ASN A O 1
ATOM 2797 N N . VAL A 1 350 ? -16.844 -34.469 -24.969 1 98.19 350 VAL A N 1
ATOM 2798 C CA . VAL A 1 350 ? -15.516 -34.156 -24.469 1 98.19 350 VAL A CA 1
ATOM 2799 C C . VAL A 1 350 ? -14.539 -34 -25.625 1 98.19 350 VAL A C 1
ATOM 2801 O O . VAL A 1 350 ? -14.367 -34.906 -26.438 1 98.19 350 VAL A O 1
ATOM 2804 N N . TYR A 1 351 ? -13.914 -32.875 -25.703 1 97.62 351 TYR A N 1
ATOM 2805 C CA . TYR A 1 351 ? -12.922 -32.594 -26.75 1 97.62 351 TYR A CA 1
ATOM 2806 C C . TYR A 1 351 ? -11.531 -32.469 -26.141 1 97.62 351 TYR A C 1
ATOM 2808 O O . TYR A 1 351 ? -11.273 -31.578 -25.344 1 97.62 351 TYR A O 1
ATOM 2816 N N . ILE A 1 352 ? -10.641 -33.312 -26.547 1 96.56 352 ILE A N 1
ATOM 2817 C CA . ILE A 1 352 ? -9.305 -33.438 -25.969 1 96.56 352 ILE A CA 1
ATOM 2818 C C . ILE A 1 352 ? -8.281 -32.812 -26.922 1 96.56 352 ILE A C 1
ATOM 2820 O O . ILE A 1 352 ? -8.25 -33.156 -28.109 1 96.56 352 ILE A O 1
ATOM 2824 N N . TYR A 1 353 ? -7.492 -31.922 -26.391 1 95.5 353 TYR A N 1
ATOM 2825 C CA . TYR A 1 353 ? -6.434 -31.297 -27.172 1 95.5 353 TYR A CA 1
ATOM 2826 C C . TYR A 1 353 ? -5.145 -31.203 -26.359 1 95.5 353 TYR A C 1
ATOM 2828 O O . TYR A 1 353 ? -5.184 -31.062 -25.141 1 95.5 353 TYR A O 1
ATOM 2836 N N . LYS A 1 354 ? -4.035 -31.25 -27.016 1 93.75 354 LYS A N 1
ATOM 2837 C CA . LYS A 1 354 ? -2.746 -31.062 -26.359 1 93.75 354 LYS A CA 1
ATOM 2838 C C . LYS A 1 354 ? -2.518 -29.594 -26.016 1 93.75 354 LYS A C 1
ATOM 2840 O O . LYS A 1 354 ? -1.793 -29.281 -25.062 1 93.75 354 LYS A O 1
ATOM 2845 N N . TRP A 1 355 ? -3.084 -28.812 -26.844 1 91.88 355 TRP A N 1
ATOM 2846 C CA . TRP A 1 355 ? -3.002 -27.375 -26.625 1 91.88 355 TRP A CA 1
ATOM 2847 C C . TRP A 1 355 ? -4.348 -26.703 -26.875 1 91.88 355 TRP A C 1
ATOM 2849 O O . TRP A 1 355 ? -5.082 -27.094 -27.781 1 91.88 355 TRP A O 1
ATOM 2859 N N . LEU A 1 356 ? -4.711 -25.703 -26 1 94.81 356 LEU A N 1
ATOM 2860 C CA . LEU A 1 356 ? -5.918 -24.891 -26.125 1 94.81 356 LEU A CA 1
ATOM 2861 C C . LEU A 1 356 ? -5.594 -23.406 -26 1 94.81 356 LEU A C 1
ATOM 2863 O O . LEU A 1 356 ? -4.711 -23.016 -25.219 1 94.81 356 LEU A O 1
ATOM 2867 N N . PRO A 1 357 ? -6.215 -22.578 -26.766 1 95.5 357 PRO A N 1
ATOM 2868 C CA . PRO A 1 357 ? -6.074 -21.141 -26.531 1 95.5 357 PRO A CA 1
ATOM 2869 C C . PRO A 1 357 ? -6.812 -20.672 -25.281 1 95.5 357 PRO A C 1
ATOM 2871 O O . PRO A 1 357 ? -7.805 -19.953 -25.375 1 95.5 357 PRO A O 1
ATOM 2874 N N . GLN A 1 358 ? -6.301 -21.031 -24.172 1 95.75 358 GLN A N 1
ATOM 2875 C CA . GLN A 1 358 ? -6.941 -20.859 -22.859 1 95.75 358 GLN A CA 1
ATOM 2876 C C . GLN A 1 358 ? -7.418 -19.422 -22.688 1 95.75 358 GLN A C 1
ATOM 2878 O O . GLN A 1 358 ? -8.578 -19.188 -22.344 1 95.75 358 GLN A O 1
ATOM 2883 N N . TYR A 1 359 ? -6.508 -18.469 -22.922 1 95.69 359 TYR A N 1
ATOM 2884 C CA . TYR A 1 359 ? -6.809 -17.062 -22.703 1 95.69 359 TYR A CA 1
ATOM 2885 C C . TYR A 1 359 ? -7.984 -16.609 -23.562 1 95.69 359 TYR A C 1
ATOM 2887 O O . TYR A 1 359 ? -8.906 -15.961 -23.062 1 95.69 359 TYR A O 1
ATOM 2895 N N . ASP A 1 360 ? -7.961 -16.969 -24.797 1 97.75 360 ASP A N 1
ATOM 2896 C CA . ASP A 1 360 ? -9 -16.578 -25.75 1 97.75 360 ASP A CA 1
ATOM 2897 C C . ASP A 1 360 ? -10.32 -17.281 -25.438 1 97.75 360 ASP A C 1
ATOM 2899 O O . ASP A 1 360 ? -11.391 -16.703 -25.625 1 97.75 360 ASP A O 1
ATOM 2903 N N . LEU A 1 361 ? -10.25 -18.484 -25.031 1 98.12 361 LEU A N 1
ATOM 2904 C CA . LEU A 1 361 ? -11.453 -19.219 -24.656 1 98.12 361 LEU A CA 1
ATOM 2905 C C . LEU A 1 361 ? -12.094 -18.609 -23.422 1 98.12 361 LEU A C 1
ATOM 2907 O O . LEU A 1 361 ? -13.312 -18.438 -23.375 1 98.12 361 LEU A O 1
ATOM 2911 N N . LEU A 1 362 ? -11.273 -18.266 -22.469 1 98.06 362 LEU A N 1
ATOM 2912 C CA . LEU A 1 362 ? -11.781 -17.641 -21.25 1 98.06 362 LEU A CA 1
ATOM 2913 C C . LEU A 1 362 ? -12.461 -16.312 -21.562 1 98.06 362 LEU A C 1
ATOM 2915 O O . LEU A 1 362 ? -13.406 -15.922 -20.875 1 98.06 362 LEU A O 1
ATOM 2919 N N . ALA A 1 363 ? -11.992 -15.672 -22.547 1 97.94 363 ALA A N 1
ATOM 2920 C CA . ALA A 1 363 ? -12.516 -14.359 -22.922 1 97.94 363 ALA A CA 1
ATOM 2921 C C . ALA A 1 363 ? -13.867 -14.484 -23.609 1 97.94 363 ALA A C 1
ATOM 2923 O O . ALA A 1 363 ? -14.578 -13.492 -23.781 1 97.94 363 ALA A O 1
ATOM 2924 N N . ASP A 1 364 ? -14.266 -15.68 -24.062 1 98 364 ASP A N 1
ATOM 2925 C CA . ASP A 1 364 ? -15.531 -15.883 -24.766 1 98 364 ASP A CA 1
ATOM 2926 C C . ASP A 1 364 ? -16.703 -15.945 -23.797 1 98 364 ASP A C 1
ATOM 2928 O O . ASP A 1 364 ? -16.672 -16.719 -22.828 1 98 364 ASP A O 1
ATOM 2932 N N . PRO A 1 365 ? -17.703 -15.172 -24.031 1 96.06 365 PRO A N 1
ATOM 2933 C CA . PRO A 1 365 ? -18.828 -15.125 -23.094 1 96.06 365 PRO A CA 1
ATOM 2934 C C . PRO A 1 365 ? -19.578 -16.453 -23 1 96.06 365 PRO A C 1
ATOM 2936 O O . PRO A 1 365 ? -20.359 -16.656 -22.062 1 96.06 365 PRO A O 1
ATOM 2939 N N . ARG A 1 366 ? -19.422 -17.406 -23.922 1 97.56 366 ARG A N 1
ATOM 2940 C CA . ARG A 1 366 ? -20.125 -18.688 -23.906 1 97.56 366 ARG A CA 1
ATOM 2941 C C . ARG A 1 366 ? -19.438 -19.672 -22.969 1 97.56 366 ARG A C 1
ATOM 2943 O O . ARG A 1 366 ? -19.953 -20.766 -22.719 1 97.56 366 ARG A O 1
ATOM 2950 N N . LEU A 1 367 ? -18.188 -19.312 -22.375 1 98.25 367 LEU A N 1
ATOM 2951 C CA . LEU A 1 367 ? -17.531 -20.172 -21.406 1 98.25 367 LEU A CA 1
ATOM 2952 C C . LEU A 1 367 ? -18.172 -20.016 -20.016 1 98.25 367 LEU A C 1
ATOM 2954 O O . LEU A 1 367 ? -18.312 -18.906 -19.516 1 98.25 367 LEU A O 1
ATOM 2958 N N . ASN A 1 368 ? -18.453 -21.172 -19.391 1 98.38 368 ASN A N 1
ATOM 2959 C CA . ASN A 1 368 ? -19.25 -21.125 -18.172 1 98.38 368 ASN A CA 1
ATOM 2960 C C . ASN A 1 368 ? -18.422 -21.438 -16.938 1 98.38 368 ASN A C 1
ATOM 2962 O O . ASN A 1 368 ? -18.734 -21 -15.828 1 98.38 368 ASN A O 1
ATOM 2966 N N . LEU A 1 369 ? -17.453 -22.203 -17.125 1 98.75 369 LEU A N 1
ATOM 2967 C CA . LEU A 1 369 ? -16.672 -22.672 -15.992 1 98.75 369 LEU A CA 1
ATOM 2968 C C . LEU A 1 369 ? -15.25 -23.016 -16.406 1 98.75 369 LEU A C 1
ATOM 2970 O O . LEU A 1 369 ? -15.023 -23.531 -17.516 1 98.75 369 LEU A O 1
ATOM 2974 N N . PHE A 1 370 ? -14.305 -22.734 -15.602 1 98.81 370 PHE A N 1
ATOM 2975 C CA . PHE A 1 370 ? -12.898 -23.062 -15.797 1 98.81 370 PHE A CA 1
ATOM 2976 C C . PHE A 1 370 ? -12.414 -24.031 -14.727 1 98.81 370 PHE A C 1
ATOM 2978 O O . PHE A 1 370 ? -12.336 -23.688 -13.547 1 98.81 370 PHE A O 1
ATOM 2985 N N . VAL A 1 371 ? -12.148 -25.266 -15.062 1 98.62 371 VAL A N 1
ATOM 2986 C CA . VAL A 1 371 ? -11.531 -26.25 -14.18 1 98.62 371 VAL A CA 1
ATOM 2987 C C . VAL A 1 371 ? -10.016 -26.156 -14.289 1 98.62 371 VAL A C 1
ATOM 2989 O O . VAL A 1 371 ? -9.445 -26.391 -15.359 1 98.62 371 VAL A O 1
ATOM 2992 N N . THR A 1 372 ? -9.336 -25.859 -13.188 1 97.56 372 THR A N 1
ATOM 2993 C CA . THR A 1 372 ? -7.91 -25.531 -13.242 1 97.56 372 THR A CA 1
ATOM 2994 C C . THR A 1 372 ? -7.219 -25.938 -11.938 1 97.56 372 THR A C 1
ATOM 2996 O O . THR A 1 372 ? -7.875 -26.344 -10.984 1 97.56 372 THR A O 1
ATOM 2999 N N . HIS A 1 373 ? -5.93 -25.953 -11.969 1 94.38 373 HIS A N 1
ATOM 3000 C CA . HIS A 1 373 ? -5.172 -26.219 -10.75 1 94.38 373 HIS A CA 1
ATOM 3001 C C . HIS A 1 373 ? -5.09 -24.969 -9.875 1 94.38 373 HIS A C 1
ATOM 3003 O O . HIS A 1 373 ? -4.648 -25.047 -8.727 1 94.38 373 HIS A O 1
ATOM 3009 N N . GLY A 1 374 ? -5.484 -23.797 -10.422 1 93.5 374 GLY A N 1
ATOM 3010 C CA . GLY A 1 374 ? -5.641 -22.609 -9.594 1 93.5 374 GLY A CA 1
ATOM 3011 C C . GLY A 1 374 ? -4.352 -21.828 -9.422 1 93.5 374 GLY A C 1
ATOM 3012 O O . GLY A 1 374 ? -4.102 -21.25 -8.359 1 93.5 374 GLY A O 1
ATOM 3013 N N . GLY A 1 375 ? -3.459 -21.812 -10.461 1 91.69 375 GLY A N 1
ATOM 3014 C CA . GLY A 1 375 ? -2.293 -20.953 -10.438 1 91.69 375 GLY A CA 1
ATOM 3015 C C . GLY A 1 375 ? -2.643 -19.469 -10.539 1 91.69 375 GLY A C 1
ATOM 3016 O O . GLY A 1 375 ? -3.775 -19.125 -10.875 1 91.69 375 GLY A O 1
ATOM 3017 N N . MET A 1 376 ? -1.694 -18.641 -10.273 1 91.44 376 MET A N 1
ATOM 3018 C CA . MET A 1 376 ? -1.93 -17.203 -10.234 1 91.44 376 MET A CA 1
ATOM 3019 C C . MET A 1 376 ? -2.393 -16.688 -11.594 1 91.44 376 MET A C 1
ATOM 3021 O O . MET A 1 376 ? -3.338 -15.906 -11.68 1 91.44 376 MET A O 1
ATOM 3025 N N . ASN A 1 377 ? -1.749 -17.125 -12.688 1 92.06 377 ASN A N 1
ATOM 3026 C CA . ASN A 1 377 ? -2.156 -16.672 -14.016 1 92.06 377 ASN A CA 1
ATOM 3027 C C . ASN A 1 377 ? -3.582 -17.109 -14.344 1 92.06 377 ASN A C 1
ATOM 3029 O O . ASN A 1 377 ? -4.355 -16.344 -14.914 1 92.06 377 ASN A O 1
ATOM 3033 N N . SER A 1 378 ? -3.859 -18.375 -14.008 1 94.38 378 SER A N 1
ATOM 3034 C CA . SER A 1 378 ? -5.211 -18.875 -14.234 1 94.38 378 SER A CA 1
ATOM 3035 C C . SER A 1 378 ? -6.242 -18.062 -13.453 1 94.38 378 SER A C 1
ATOM 3037 O O . SER A 1 378 ? -7.293 -17.719 -13.992 1 94.38 378 SER A O 1
ATOM 3039 N N . LEU A 1 379 ? -5.887 -17.828 -12.25 1 95.56 379 LEU A N 1
ATOM 3040 C CA . LEU A 1 379 ? -6.777 -17.031 -11.398 1 95.56 379 LEU A CA 1
ATOM 3041 C C . LEU A 1 379 ? -7.004 -15.648 -11.984 1 95.56 379 LEU A C 1
ATOM 3043 O O . LEU A 1 379 ? -8.148 -15.195 -12.094 1 95.56 379 LEU A O 1
ATOM 3047 N N . LEU A 1 380 ? -5.973 -14.984 -12.383 1 95.94 380 LEU A N 1
ATOM 3048 C CA . LEU A 1 380 ? -6.066 -13.633 -12.914 1 95.94 380 LEU A CA 1
ATOM 3049 C C . LEU A 1 380 ? -6.836 -13.617 -14.234 1 95.94 380 LEU A C 1
ATOM 3051 O O . LEU A 1 380 ? -7.641 -12.711 -14.477 1 95.94 380 LEU A O 1
ATOM 3055 N N . GLU A 1 381 ? -6.602 -14.625 -15.102 1 96.38 381 GLU A N 1
ATOM 3056 C CA . GLU A 1 381 ? -7.301 -14.703 -16.375 1 96.38 381 GLU A CA 1
ATOM 3057 C C . GLU A 1 381 ? -8.797 -14.93 -16.188 1 96.38 381 GLU A C 1
ATOM 3059 O O . GLU A 1 381 ? -9.625 -14.242 -16.781 1 96.38 381 GLU A O 1
ATOM 3064 N N . ALA A 1 382 ? -9.078 -15.883 -15.328 1 97.81 382 ALA A N 1
ATOM 3065 C CA . ALA A 1 382 ? -10.477 -16.188 -15.062 1 97.81 382 ALA A CA 1
ATOM 3066 C C . ALA A 1 382 ? -11.188 -14.977 -14.453 1 97.81 382 ALA A C 1
ATOM 3068 O O . ALA A 1 382 ? -12.312 -14.656 -14.836 1 97.81 382 ALA A O 1
ATOM 3069 N N . ALA A 1 383 ? -10.547 -14.312 -13.523 1 97.5 383 ALA A N 1
ATOM 3070 C CA . ALA A 1 383 ? -11.117 -13.133 -12.875 1 97.5 383 ALA A CA 1
ATOM 3071 C C . ALA A 1 383 ? -11.336 -12.008 -13.883 1 97.5 383 ALA A C 1
ATOM 3073 O O . ALA A 1 383 ? -12.375 -11.352 -13.875 1 97.5 383 ALA A O 1
ATOM 3074 N N . LYS A 1 384 ? -10.383 -11.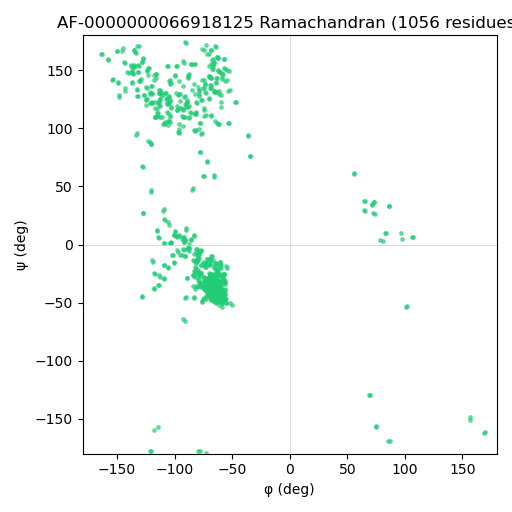805 -14.695 1 97.44 384 LYS A N 1
ATOM 3075 C CA . LYS A 1 384 ? -10.453 -10.758 -15.703 1 97.44 384 LYS A CA 1
ATOM 3076 C C . LYS A 1 384 ? -11.688 -10.922 -16.594 1 97.44 384 LYS A C 1
ATOM 3078 O O . LYS A 1 384 ? -12.344 -9.945 -16.938 1 97.44 384 LYS A O 1
ATOM 3083 N N . PHE A 1 385 ? -12.008 -12.156 -16.906 1 98.19 385 PHE A N 1
ATOM 3084 C CA . PHE A 1 385 ? -13.062 -12.391 -17.891 1 98.19 385 PHE A CA 1
ATOM 3085 C C . PHE A 1 385 ? -14.352 -12.836 -17.203 1 98.19 385 PHE A C 1
ATOM 3087 O O . PHE A 1 385 ? -15.352 -13.109 -17.875 1 98.19 385 PHE A O 1
ATOM 3094 N N . GLY A 1 386 ? -14.367 -12.922 -15.883 1 98.44 386 GLY A N 1
ATOM 3095 C CA . GLY A 1 386 ? -15.562 -13.195 -15.109 1 98.44 386 GLY A CA 1
ATOM 3096 C C . GLY A 1 386 ? -16.016 -14.633 -15.211 1 98.44 386 GLY A C 1
ATOM 3097 O O . GLY A 1 386 ? -17.219 -14.906 -15.281 1 98.44 386 GLY A O 1
ATOM 3098 N N . VAL A 1 387 ? -15.078 -15.57 -15.273 1 98.75 387 VAL A N 1
ATOM 3099 C CA . VAL A 1 387 ? -15.414 -16.984 -15.383 1 98.75 387 VAL A CA 1
ATOM 3100 C C . VAL A 1 387 ? -15.211 -17.672 -14.031 1 98.75 387 VAL A C 1
ATOM 3102 O O . VAL A 1 387 ? -14.109 -17.641 -13.477 1 98.75 387 VAL A O 1
ATOM 3105 N N . PRO A 1 388 ? -16.25 -18.344 -13.477 1 98.81 388 PRO A N 1
ATOM 3106 C CA . PRO A 1 388 ? -16.062 -19.094 -12.242 1 98.81 388 PRO A CA 1
ATOM 3107 C C . PRO A 1 388 ? -15.047 -20.234 -12.391 1 98.81 388 PRO A C 1
ATOM 3109 O O . PRO A 1 388 ? -14.812 -20.719 -13.5 1 98.81 388 PRO A O 1
ATOM 3112 N N . MET A 1 389 ? -14.539 -20.672 -11.234 1 98.81 389 MET A N 1
ATOM 3113 C CA . MET A 1 389 ? -13.461 -21.656 -11.305 1 98.81 389 MET A CA 1
ATOM 3114 C C . MET A 1 389 ? -13.758 -22.859 -10.414 1 98.81 389 MET A C 1
ATOM 3116 O O . MET A 1 389 ? -14.336 -22.719 -9.336 1 98.81 389 MET A O 1
ATOM 3120 N N . LEU A 1 390 ? -13.422 -23.984 -10.852 1 98.81 390 LEU A N 1
ATOM 3121 C CA . LEU A 1 390 ? -13.219 -25.172 -10.031 1 98.81 390 LEU A CA 1
ATOM 3122 C C . LEU A 1 390 ? -11.734 -25.484 -9.875 1 98.81 390 LEU A C 1
ATOM 3124 O O . LEU A 1 390 ? -11.102 -26.016 -10.781 1 98.81 390 LEU A O 1
ATOM 3128 N N . ASP A 1 391 ? -11.25 -25.188 -8.672 1 97.5 391 ASP A N 1
ATOM 3129 C CA . ASP A 1 391 ? -9.812 -25.297 -8.445 1 97.5 391 ASP A CA 1
ATOM 3130 C C . ASP A 1 391 ? -9.461 -26.656 -7.828 1 97.5 391 ASP A C 1
ATOM 3132 O O . ASP A 1 391 ? -10.078 -27.078 -6.852 1 97.5 391 ASP A O 1
ATOM 3136 N N . ILE A 1 392 ? -8.523 -27.281 -8.414 1 95.94 392 ILE A N 1
ATOM 3137 C CA . ILE A 1 392 ? -7.895 -28.484 -7.875 1 95.94 392 ILE A CA 1
ATOM 3138 C C . ILE A 1 392 ? -6.398 -28.234 -7.672 1 95.94 392 ILE A C 1
ATOM 3140 O O . ILE A 1 392 ? -5.582 -28.641 -8.5 1 95.94 392 ILE A O 1
ATOM 3144 N N . PRO A 1 393 ? -6.059 -27.688 -6.516 1 92 393 PRO A N 1
ATOM 3145 C CA . PRO A 1 393 ? -4.66 -27.312 -6.297 1 92 393 PRO A CA 1
ATOM 3146 C C . PRO A 1 393 ? -3.73 -28.516 -6.195 1 92 393 PRO A C 1
ATOM 3148 O O . PRO A 1 393 ? -4.102 -29.531 -5.613 1 92 393 PRO A O 1
ATOM 3151 N N . LEU A 1 394 ? -2.566 -28.359 -6.727 1 87.94 394 LEU A N 1
ATOM 3152 C CA . LEU A 1 394 ? -1.63 -29.469 -6.781 1 87.94 394 LEU A CA 1
ATOM 3153 C C . LEU A 1 394 ? -0.366 -29.156 -5.984 1 87.94 394 LEU A C 1
ATOM 3155 O O . LEU A 1 394 ? 0.222 -30.062 -5.375 1 87.94 394 LEU A O 1
ATOM 3159 N N . PHE A 1 395 ? 0.099 -27.922 -6.035 1 79.88 395 PHE A N 1
ATOM 3160 C CA . PHE A 1 395 ? 1.314 -27.578 -5.309 1 79.88 395 PHE A CA 1
ATOM 3161 C C . PHE A 1 395 ? 1.441 -26.062 -5.152 1 79.88 395 PHE A C 1
ATOM 3163 O O . PHE A 1 395 ? 0.692 -25.297 -5.77 1 79.88 395 PHE A O 1
ATOM 3170 N N . GLY A 1 396 ? 2.311 -25.672 -4.234 1 78.88 396 GLY A N 1
ATOM 3171 C CA . GLY A 1 396 ? 2.729 -24.281 -4.082 1 78.88 396 GLY A CA 1
ATOM 3172 C C . GLY A 1 396 ? 1.628 -23.391 -3.555 1 78.88 396 GLY A C 1
ATOM 3173 O O . GLY A 1 396 ? 0.997 -23.688 -2.543 1 78.88 396 GLY A O 1
ATOM 3174 N N . ASP A 1 397 ? 1.474 -22.266 -4.32 1 81.69 397 ASP A N 1
ATOM 3175 C CA . ASP A 1 397 ? 0.55 -21.234 -3.873 1 81.69 397 ASP A CA 1
ATOM 3176 C C . ASP A 1 397 ? -0.875 -21.516 -4.336 1 81.69 397 ASP A C 1
ATOM 3178 O O . ASP A 1 397 ? -1.805 -20.781 -4.016 1 81.69 397 ASP A O 1
ATOM 3182 N N . GLN A 1 398 ? -1.071 -22.641 -4.961 1 89.5 398 GLN A N 1
ATOM 3183 C CA . GLN A 1 398 ? -2.363 -22.953 -5.566 1 89.5 398 GLN A CA 1
ATOM 3184 C C . GLN A 1 398 ? -3.436 -23.156 -4.5 1 89.5 398 GLN A C 1
ATOM 3186 O O . GLN A 1 398 ? -4.594 -22.781 -4.695 1 89.5 398 GLN A O 1
ATOM 3191 N N . SER A 1 399 ? -2.994 -23.75 -3.424 1 87.5 399 SER A N 1
ATOM 3192 C CA . SER A 1 399 ? -3.967 -23.984 -2.363 1 87.5 399 SER A CA 1
ATOM 3193 C C . SER A 1 399 ? -4.484 -22.672 -1.781 1 87.5 399 SER A C 1
ATOM 3195 O O . SER A 1 399 ? -5.672 -22.562 -1.471 1 87.5 399 SER A O 1
ATOM 3197 N N . LYS A 1 400 ? -3.604 -21.766 -1.592 1 86.94 400 LYS A N 1
ATOM 3198 C CA . LYS A 1 400 ? -4.023 -20.453 -1.107 1 86.94 400 LYS A CA 1
ATOM 3199 C C . LYS A 1 400 ? -4.914 -19.75 -2.127 1 86.94 400 LYS A C 1
ATOM 3201 O O . LYS A 1 400 ? -5.914 -19.141 -1.762 1 86.94 400 LYS A O 1
ATOM 3206 N N . ASN A 1 401 ? -4.535 -19.812 -3.367 1 91.69 401 ASN A N 1
ATOM 3207 C CA . ASN A 1 401 ? -5.359 -19.234 -4.422 1 91.69 401 ASN A CA 1
ATOM 3208 C C . ASN A 1 401 ? -6.766 -19.844 -4.426 1 91.69 401 ASN A C 1
ATOM 3210 O O . ASN A 1 401 ? -7.754 -19.109 -4.547 1 91.69 401 ASN A O 1
ATOM 3214 N N . ALA A 1 402 ? -6.77 -21.141 -4.289 1 93.5 402 ALA A N 1
ATOM 3215 C CA . ALA A 1 402 ? -8.047 -21.859 -4.285 1 93.5 402 ALA A CA 1
ATOM 3216 C C . ALA A 1 402 ? -8.922 -21.406 -3.117 1 93.5 402 ALA A C 1
ATOM 3218 O O . ALA A 1 402 ? -10.133 -21.25 -3.264 1 93.5 402 ALA A O 1
ATOM 3219 N N . LYS A 1 403 ? -8.328 -21.25 -2.027 1 91.12 403 LYS A N 1
ATOM 3220 C CA . LYS A 1 403 ? -9.07 -20.781 -0.861 1 91.12 403 LYS A CA 1
ATOM 3221 C C . LYS A 1 403 ? -9.617 -19.375 -1.089 1 91.12 403 LYS A C 1
ATOM 3223 O O . LYS A 1 403 ? -10.734 -19.062 -0.679 1 91.12 403 LYS A O 1
ATOM 3228 N N . THR A 1 404 ? -8.859 -18.562 -1.632 1 90.56 404 THR A N 1
ATOM 3229 C CA . THR A 1 404 ? -9.289 -17.203 -1.965 1 90.56 404 THR A CA 1
ATOM 3230 C C . THR A 1 404 ? -10.477 -17.234 -2.924 1 90.56 404 THR A C 1
ATOM 3232 O O . THR A 1 404 ? -11.445 -16.5 -2.748 1 90.56 404 THR A O 1
ATOM 3235 N N . VAL A 1 405 ? -10.375 -18.094 -3.889 1 95.56 405 VAL A N 1
ATOM 3236 C CA . VAL A 1 405 ? -11.445 -18.266 -4.867 1 95.56 405 VAL A CA 1
ATOM 3237 C C . VAL A 1 405 ? -12.742 -18.641 -4.156 1 95.56 405 VAL A C 1
ATOM 3239 O O . VAL A 1 405 ? -13.805 -18.094 -4.457 1 95.56 405 VAL A O 1
ATOM 3242 N N . GLU A 1 406 ? -12.648 -19.469 -3.221 1 94.94 406 GLU A N 1
ATOM 3243 C CA . GLU A 1 406 ? -13.82 -19.906 -2.471 1 94.94 406 GLU A CA 1
ATOM 3244 C C . GLU A 1 406 ? -14.367 -18.766 -1.598 1 94.94 406 GLU A C 1
ATOM 3246 O O . GLU A 1 406 ? -15.57 -18.5 -1.594 1 94.94 406 GLU A O 1
ATOM 3251 N N . GLU A 1 407 ? -13.523 -18.141 -0.975 1 91.75 407 GLU A N 1
ATOM 3252 C CA . GLU A 1 407 ? -13.938 -17.109 -0.015 1 91.75 407 GLU A CA 1
ATOM 3253 C C . GLU A 1 407 ? -14.555 -15.914 -0.72 1 91.75 407 GLU A C 1
ATOM 3255 O O . GLU A 1 407 ? -15.469 -15.281 -0.191 1 91.75 407 GLU A O 1
ATOM 3260 N N . LEU A 1 408 ? -14.078 -15.617 -1.844 1 93.75 408 LEU A N 1
ATOM 3261 C CA . LEU A 1 408 ? -14.602 -14.477 -2.59 1 93.75 408 LEU A CA 1
ATOM 3262 C C . LEU A 1 408 ? -15.789 -14.891 -3.457 1 93.75 408 LEU A C 1
ATOM 3264 O O . LEU A 1 408 ? -16.344 -14.062 -4.176 1 93.75 408 LEU A O 1
ATOM 3268 N N . LYS A 1 409 ? -16.109 -16.172 -3.441 1 97.06 409 LYS A N 1
ATOM 3269 C CA . LYS A 1 409 ? -17.234 -16.734 -4.195 1 97.06 409 LYS A CA 1
ATOM 3270 C C . LYS A 1 409 ? -17 -16.609 -5.699 1 97.06 409 LYS A C 1
ATOM 3272 O O . LYS A 1 409 ? -17.922 -16.281 -6.453 1 97.06 409 LYS A O 1
ATOM 3277 N N . LEU A 1 410 ? -15.758 -16.797 -6.074 1 98.12 410 LEU A N 1
ATOM 3278 C CA . LEU A 1 410 ? -15.383 -16.828 -7.484 1 98.12 410 LEU A CA 1
ATOM 3279 C C . LEU A 1 410 ? -15.445 -18.25 -8.031 1 98.12 410 LEU A C 1
ATOM 3281 O O . LEU A 1 410 ? -15.336 -18.469 -9.234 1 98.12 410 LEU A O 1
ATOM 3285 N N . GLY A 1 411 ? -15.602 -19.125 -7.156 1 98.5 411 GLY A N 1
ATOM 3286 C CA . GLY A 1 411 ? -15.641 -20.547 -7.48 1 98.5 411 GLY A CA 1
ATOM 3287 C C . GLY A 1 411 ? -15.578 -21.438 -6.258 1 98.5 411 GLY A C 1
ATOM 3288 O O . GLY A 1 411 ? -15.953 -21.031 -5.16 1 98.5 411 GLY A O 1
ATOM 3289 N N . ARG A 1 412 ? -15.227 -22.672 -6.547 1 98.25 412 ARG A N 1
ATOM 3290 C CA . ARG A 1 412 ? -15.047 -23.688 -5.512 1 98.25 412 ARG A CA 1
ATOM 3291 C C . ARG A 1 412 ? -13.766 -24.469 -5.734 1 98.25 412 ARG A C 1
ATOM 3293 O O . ARG A 1 412 ? -13.133 -24.359 -6.789 1 98.25 412 ARG A O 1
ATOM 3300 N N . SER A 1 413 ? -13.398 -25.188 -4.684 1 96.75 413 SER A N 1
ATOM 3301 C CA . SER A 1 413 ? -12.188 -26 -4.805 1 96.75 413 SER A CA 1
ATOM 3302 C C . SER A 1 413 ? -12.398 -27.406 -4.242 1 96.75 413 SER A C 1
ATOM 3304 O O . SER A 1 413 ? -13.32 -27.625 -3.457 1 96.75 413 SER A O 1
ATOM 3306 N N . ILE A 1 414 ? -11.648 -28.312 -4.73 1 96.06 414 ILE A N 1
ATOM 3307 C CA . ILE A 1 414 ? -11.594 -29.672 -4.195 1 96.06 414 ILE A CA 1
ATOM 3308 C C . ILE A 1 414 ? -10.133 -30.094 -4.039 1 96.06 414 ILE A C 1
ATOM 3310 O O . ILE A 1 414 ? -9.305 -29.828 -4.91 1 96.06 414 ILE A O 1
ATOM 3314 N N . SER A 1 415 ? -9.805 -30.672 -2.875 1 91.88 415 SER A N 1
ATOM 3315 C CA . SER A 1 415 ? -8.438 -31.141 -2.68 1 91.88 415 SER A CA 1
ATOM 3316 C C . SER A 1 415 ? -8.117 -32.312 -3.609 1 91.88 415 SER A C 1
ATOM 3318 O O . SER A 1 415 ? -9.016 -33.031 -4.023 1 91.88 415 SER A O 1
ATOM 3320 N N . LYS A 1 416 ? -6.93 -32.438 -3.9 1 91.81 416 LYS A N 1
ATOM 3321 C CA . LYS A 1 416 ? -6.555 -33.562 -4.766 1 91.81 416 LYS A CA 1
ATOM 3322 C C . LYS A 1 416 ? -6.879 -34.906 -4.109 1 91.81 416 LYS A C 1
ATOM 3324 O O . LYS A 1 416 ? -7.168 -35.875 -4.797 1 91.81 416 LYS A O 1
ATOM 3329 N N . TYR A 1 417 ? -6.957 -34.906 -2.82 1 92.19 417 TYR A N 1
ATOM 3330 C CA . TYR A 1 417 ? -7.293 -36.125 -2.104 1 92.19 417 TYR A CA 1
ATOM 3331 C C . TYR A 1 417 ? -8.781 -36.438 -2.242 1 92.19 417 TYR A C 1
ATOM 3333 O O . TYR A 1 417 ? -9.148 -37.594 -2.502 1 92.19 417 TYR A O 1
ATOM 3341 N N . ASP A 1 418 ? -9.5 -35.438 -2.037 1 94.62 418 ASP A N 1
ATOM 3342 C CA . ASP A 1 418 ? -10.938 -35.625 -2.225 1 94.62 418 ASP A CA 1
ATOM 3343 C C . ASP A 1 418 ? -11.266 -35.906 -3.686 1 94.62 418 ASP A C 1
ATOM 3345 O O . ASP A 1 418 ? -12.156 -36.719 -3.975 1 94.62 418 ASP A O 1
ATOM 3349 N N . PHE A 1 419 ? -10.57 -35.281 -4.551 1 95.94 419 PHE A N 1
ATOM 3350 C CA . PHE A 1 419 ? -10.727 -35.531 -5.977 1 95.94 419 PHE A CA 1
ATOM 3351 C C . PHE A 1 419 ? -10.445 -37 -6.312 1 95.94 419 PHE A C 1
ATOM 3353 O O . PHE A 1 419 ? -11.133 -37.594 -7.137 1 95.94 419 PHE A O 1
ATOM 3360 N N . ASP A 1 420 ? -9.5 -37.531 -5.691 1 95.44 420 ASP A N 1
ATOM 3361 C CA . ASP A 1 420 ? -9.086 -38.938 -5.918 1 95.44 420 ASP A CA 1
ATOM 3362 C C . ASP A 1 420 ? -10.078 -39.906 -5.297 1 95.44 420 ASP A C 1
ATOM 3364 O O . ASP A 1 420 ? -10.422 -40.906 -5.914 1 95.44 420 ASP A O 1
ATOM 3368 N N . LYS A 1 421 ? -10.617 -39.594 -4.148 1 95.31 421 LYS A N 1
ATOM 3369 C CA . LYS A 1 421 ? -11.281 -40.625 -3.348 1 95.31 421 LYS A CA 1
ATOM 3370 C C . LYS A 1 421 ? -12.797 -40.469 -3.414 1 95.31 421 LYS A C 1
ATOM 3372 O O . LYS A 1 421 ? -13.531 -41.438 -3.119 1 95.31 421 LYS A O 1
ATOM 3377 N N . ASP A 1 422 ? -13.234 -39.312 -3.771 1 96.25 422 ASP A N 1
ATOM 3378 C CA . ASP A 1 422 ? -14.641 -39.031 -3.516 1 96.25 422 ASP A CA 1
ATOM 3379 C C . ASP A 1 422 ? -15.312 -38.438 -4.746 1 96.25 422 ASP A C 1
ATOM 3381 O O . ASP A 1 422 ? -15.453 -37.219 -4.84 1 96.25 422 ASP A O 1
ATOM 3385 N N . TYR A 1 423 ? -15.938 -39.25 -5.496 1 97.94 423 TYR A N 1
ATOM 3386 C CA . TYR A 1 423 ? -16.609 -38.781 -6.691 1 97.94 423 TYR A CA 1
ATOM 3387 C C . TYR A 1 423 ? -17.812 -37.906 -6.324 1 97.94 423 TYR A C 1
ATOM 3389 O O . TYR A 1 423 ? -18.109 -36.906 -7 1 97.94 423 TYR A O 1
ATOM 3397 N N . ASP A 1 424 ? -18.547 -38.25 -5.32 1 98.19 424 ASP A N 1
ATOM 3398 C CA . ASP A 1 424 ? -19.734 -37.5 -4.926 1 98.19 424 ASP A CA 1
ATOM 3399 C C . ASP A 1 424 ? -19.406 -36.062 -4.547 1 98.19 424 ASP A C 1
ATOM 3401 O O . ASP A 1 424 ? -20.156 -35.156 -4.844 1 98.19 424 ASP A O 1
ATOM 3405 N N . LYS A 1 425 ? -18.312 -35.969 -3.922 1 97.94 425 LYS A N 1
ATOM 3406 C CA . LYS A 1 425 ? -17.875 -34.594 -3.574 1 97.94 425 LYS A CA 1
ATOM 3407 C C . LYS A 1 425 ? -17.578 -33.781 -4.828 1 97.94 425 LYS A C 1
ATOM 3409 O O . LYS A 1 425 ? -17.953 -32.625 -4.922 1 97.94 425 LYS A O 1
ATOM 3414 N N . LEU A 1 426 ? -16.844 -34.406 -5.707 1 98.31 426 LEU A N 1
ATOM 3415 C CA . LEU A 1 426 ? -16.547 -33.75 -6.973 1 98.31 426 LEU A CA 1
ATOM 3416 C C . LEU A 1 426 ? -17.844 -33.344 -7.68 1 98.31 426 LEU A C 1
ATOM 3418 O O . LEU A 1 426 ? -17.969 -32.219 -8.125 1 98.31 426 LEU A O 1
ATOM 3422 N N . LYS A 1 427 ? -18.734 -34.281 -7.781 1 98.31 427 LYS A N 1
ATOM 3423 C CA . LYS A 1 427 ? -20 -34.031 -8.453 1 98.31 427 LYS A CA 1
ATOM 3424 C C . LYS A 1 427 ? -20.781 -32.906 -7.77 1 98.31 427 LYS A C 1
ATOM 3426 O O . LYS A 1 427 ? -21.344 -32.031 -8.438 1 98.31 427 LYS A O 1
ATOM 3431 N N . ASN A 1 428 ? -20.812 -32.938 -6.453 1 98.25 428 ASN A N 1
ATOM 3432 C CA . ASN A 1 428 ? -21.547 -31.906 -5.699 1 98.25 428 ASN A CA 1
ATOM 3433 C C . ASN A 1 428 ? -20.953 -30.531 -5.91 1 98.25 428 ASN A C 1
ATOM 3435 O O . ASN A 1 428 ? -21.688 -29.547 -6.078 1 98.25 428 ASN A O 1
ATOM 3439 N N . VAL A 1 429 ? -19.641 -30.438 -5.82 1 98.31 429 VAL A N 1
ATOM 3440 C CA . VAL A 1 429 ? -18.953 -29.156 -6.027 1 98.31 429 VAL A CA 1
ATOM 3441 C C . VAL A 1 429 ? -19.25 -28.641 -7.434 1 98.31 429 VAL A C 1
ATOM 3443 O O . VAL A 1 429 ? -19.578 -27.469 -7.613 1 98.31 429 VAL A O 1
ATOM 3446 N N . PHE A 1 430 ? -19.156 -29.547 -8.422 1 98.5 430 PHE A N 1
ATOM 3447 C CA . PHE A 1 430 ? -19.406 -29.172 -9.812 1 98.5 430 PHE A CA 1
ATOM 3448 C C . PHE A 1 430 ? -20.828 -28.703 -10 1 98.5 430 PHE A C 1
ATOM 3450 O O . PHE A 1 430 ? -21.062 -27.656 -10.609 1 98.5 430 PHE A O 1
ATOM 3457 N N . ASN A 1 431 ? -21.75 -29.406 -9.461 1 98.25 431 ASN A N 1
ATOM 3458 C CA . ASN A 1 431 ? -23.156 -29.047 -9.602 1 98.25 431 ASN A CA 1
ATOM 3459 C C . ASN A 1 431 ? -23.469 -27.719 -8.922 1 98.25 431 ASN A C 1
ATOM 3461 O O . ASN A 1 431 ? -24.281 -26.938 -9.422 1 98.25 431 ASN A O 1
ATOM 3465 N N . ASP A 1 432 ? -22.891 -27.516 -7.797 1 98.31 432 ASP A N 1
ATOM 3466 C CA . ASP A 1 432 ? -23.062 -26.234 -7.117 1 98.31 432 ASP A CA 1
ATOM 3467 C C . ASP A 1 432 ? -22.578 -25.078 -7.988 1 98.31 432 ASP A C 1
ATOM 3469 O O . ASP A 1 432 ? -23.266 -24.062 -8.102 1 98.31 432 ASP A O 1
ATOM 3473 N N . LEU A 1 433 ? -21.469 -25.266 -8.617 1 98.38 433 LEU A N 1
ATOM 3474 C CA . LEU A 1 433 ? -20.891 -24.234 -9.477 1 98.38 433 LEU A CA 1
ATOM 3475 C C . LEU A 1 433 ? -21.781 -23.984 -10.68 1 98.38 433 LEU A C 1
ATOM 3477 O O . LEU A 1 433 ? -21.938 -22.828 -11.109 1 98.38 433 LEU A O 1
ATOM 3481 N N . MET A 1 434 ? -22.375 -25.031 -11.203 1 97.19 434 MET A N 1
ATOM 3482 C CA . MET A 1 434 ? -23.172 -24.938 -12.43 1 97.19 434 MET A CA 1
ATOM 3483 C C . MET A 1 434 ? -24.547 -24.328 -12.133 1 97.19 434 MET A C 1
ATOM 3485 O O . MET A 1 434 ? -25.125 -23.672 -12.992 1 97.19 434 MET A O 1
ATOM 3489 N N . ASN A 1 435 ? -24.969 -24.469 -10.891 1 96.88 435 ASN A N 1
ATOM 3490 C CA . ASN A 1 435 ? -26.359 -24.141 -10.641 1 96.88 435 ASN A CA 1
ATOM 3491 C C . ASN A 1 435 ? -26.5 -22.922 -9.742 1 96.88 435 ASN A C 1
ATOM 3493 O O . ASN A 1 435 ? -27.547 -22.297 -9.695 1 96.88 435 ASN A O 1
ATOM 3497 N N . ASN A 1 436 ? -25.531 -22.672 -8.938 1 97.81 436 ASN A N 1
ATOM 3498 C CA . ASN A 1 436 ? -25.578 -21.531 -8.039 1 97.81 436 ASN A CA 1
ATOM 3499 C C . ASN A 1 436 ? -25.047 -20.266 -8.711 1 97.81 436 ASN A C 1
ATOM 3501 O O . ASN A 1 436 ? -23.859 -20.141 -8.961 1 97.81 436 ASN A O 1
ATOM 3505 N N . LYS A 1 437 ? -25.844 -19.328 -8.922 1 97.69 437 LYS A N 1
ATOM 3506 C CA . LYS A 1 437 ? -25.547 -18.141 -9.711 1 97.69 437 LYS A CA 1
ATOM 3507 C C . LYS A 1 437 ? -24.578 -17.219 -8.977 1 97.69 437 LYS A C 1
ATOM 3509 O O . LYS A 1 437 ? -24.016 -16.297 -9.578 1 97.69 437 LYS A O 1
ATOM 3514 N N . ILE A 1 438 ? -24.375 -17.469 -7.719 1 98.31 438 ILE A N 1
ATOM 3515 C CA . ILE A 1 438 ? -23.547 -16.562 -6.914 1 98.31 438 ILE A CA 1
ATOM 3516 C C . ILE A 1 438 ? -22.141 -16.516 -7.484 1 98.31 438 ILE A C 1
ATOM 3518 O O . ILE A 1 438 ? -21.5 -15.461 -7.477 1 98.31 438 ILE A O 1
ATOM 3522 N N . TYR A 1 439 ? -21.672 -17.594 -8.008 1 98.5 439 TYR A N 1
ATOM 3523 C CA . TYR A 1 439 ? -20.297 -17.656 -8.508 1 98.5 439 TYR A CA 1
ATOM 3524 C C . TYR A 1 439 ? -20.156 -16.875 -9.805 1 98.5 439 TYR A C 1
ATOM 3526 O O . TYR A 1 439 ? -19.188 -16.125 -9.992 1 98.5 439 TYR A O 1
ATOM 3534 N N . LEU A 1 440 ? -21.125 -17.062 -10.688 1 98.25 440 LEU A N 1
ATOM 3535 C CA . LEU A 1 440 ? -21.094 -16.312 -11.938 1 98.25 440 LEU A CA 1
ATOM 3536 C C . LEU A 1 440 ? -21.266 -14.82 -11.688 1 98.25 440 LEU A C 1
ATOM 3538 O O . LEU A 1 440 ? -20.547 -14 -12.25 1 98.25 440 LEU A O 1
ATOM 3542 N N . ASP A 1 441 ? -22.219 -14.469 -10.836 1 98.12 441 ASP A N 1
ATOM 3543 C CA . ASP A 1 441 ? -22.5 -13.07 -10.547 1 98.12 441 ASP A CA 1
ATOM 3544 C C . ASP A 1 441 ? -21.281 -12.375 -9.93 1 98.12 441 ASP A C 1
ATOM 3546 O O . ASP A 1 441 ? -20.938 -11.258 -10.32 1 98.12 441 ASP A O 1
ATOM 3550 N N . THR A 1 442 ? -20.656 -13.023 -9.008 1 97.94 442 THR A N 1
ATOM 3551 C CA . THR A 1 442 ? -19.5 -12.438 -8.344 1 97.94 442 THR A CA 1
ATOM 3552 C C . THR A 1 442 ? -18.312 -12.336 -9.305 1 97.94 442 THR A C 1
ATOM 3554 O O . THR A 1 442 ? -17.578 -11.344 -9.289 1 97.94 442 THR A O 1
ATOM 3557 N N . SER A 1 443 ? -18.109 -13.359 -10.094 1 98.5 443 SER A N 1
ATOM 3558 C CA . SER A 1 443 ? -17.031 -13.336 -11.078 1 98.5 443 SER A CA 1
ATOM 3559 C C . SER A 1 443 ? -17.219 -12.188 -12.062 1 98.5 443 SER A C 1
ATOM 3561 O O . SER A 1 443 ? -16.25 -11.5 -12.406 1 98.5 443 SER A O 1
ATOM 3563 N N . LYS A 1 444 ? -18.406 -12.008 -12.484 1 98.31 444 LYS A N 1
ATOM 3564 C CA . LYS A 1 444 ? -18.688 -10.914 -13.414 1 98.31 444 LYS A CA 1
ATOM 3565 C C . LYS A 1 444 ? -18.469 -9.555 -12.75 1 98.31 444 LYS A C 1
ATOM 3567 O O . LYS A 1 444 ? -17.969 -8.625 -13.391 1 98.31 444 LYS A O 1
ATOM 3572 N N . LYS A 1 445 ? -18.891 -9.469 -11.531 1 97.75 445 LYS A N 1
ATOM 3573 C CA . LYS A 1 445 ? -18.672 -8.234 -10.789 1 97.75 445 LYS A CA 1
ATOM 3574 C C . LYS A 1 445 ? -17.172 -7.918 -10.688 1 97.75 445 LYS A C 1
ATOM 3576 O O . LYS A 1 445 ? -16.766 -6.781 -10.938 1 97.75 445 LYS A O 1
ATOM 3581 N N . ILE A 1 446 ? -16.391 -8.906 -10.352 1 97.69 446 ILE A N 1
ATOM 3582 C CA . ILE A 1 446 ? -14.953 -8.719 -10.219 1 97.69 446 ILE A CA 1
ATOM 3583 C C . ILE A 1 446 ? -14.359 -8.352 -11.578 1 97.69 446 ILE A C 1
ATOM 3585 O O . ILE A 1 446 ? -13.492 -7.48 -11.664 1 97.69 446 ILE A O 1
ATOM 3589 N N . SER A 1 447 ? -14.805 -9.023 -12.562 1 97.88 447 SER A N 1
ATOM 3590 C CA . SER A 1 447 ? -14.359 -8.703 -13.914 1 97.88 447 SER A CA 1
ATOM 3591 C C . SER A 1 447 ? -14.617 -7.238 -14.25 1 97.88 447 SER A C 1
ATOM 3593 O O . SER A 1 447 ? -13.734 -6.559 -14.781 1 97.88 447 SER A O 1
ATOM 3595 N N . LEU A 1 448 ? -15.789 -6.781 -13.953 1 97.81 448 LEU A N 1
ATOM 3596 C CA . LEU A 1 448 ? -16.141 -5.387 -14.203 1 97.81 448 LEU A CA 1
ATOM 3597 C C . LEU A 1 448 ? -15.273 -4.449 -13.375 1 97.81 448 LEU A C 1
ATOM 3599 O O . LEU A 1 448 ? -14.836 -3.404 -13.867 1 97.81 448 LEU A O 1
ATOM 3603 N N . MET A 1 449 ? -15.031 -4.758 -12.125 1 97.5 449 MET A N 1
ATOM 3604 C CA . MET A 1 449 ? -14.172 -3.959 -11.25 1 97.5 449 MET A CA 1
ATOM 3605 C C . MET A 1 449 ? -12.758 -3.863 -11.82 1 97.5 449 MET A C 1
ATOM 3607 O O . MET A 1 449 ? -12.156 -2.789 -11.82 1 97.5 449 MET A O 1
ATOM 3611 N N . MET A 1 450 ? -12.273 -4.992 -12.289 1 96.44 450 MET A N 1
ATOM 3612 C CA . MET A 1 450 ? -10.93 -5.004 -12.859 1 96.44 450 MET A CA 1
ATOM 3613 C C . MET A 1 450 ? -10.859 -4.137 -14.109 1 96.44 450 MET A C 1
ATOM 3615 O O . MET A 1 450 ? -9.867 -3.443 -14.336 1 96.44 450 MET A O 1
ATOM 3619 N N . ALA A 1 451 ? -11.906 -4.16 -14.883 1 95.62 451 ALA A N 1
ATOM 3620 C CA . ALA A 1 451 ? -11.961 -3.387 -16.125 1 95.62 451 ALA A CA 1
ATOM 3621 C C . ALA A 1 451 ? -12.023 -1.891 -15.828 1 95.62 451 ALA A C 1
ATOM 3623 O O . ALA A 1 451 ? -11.57 -1.076 -16.641 1 95.62 451 ALA A O 1
ATOM 3624 N N . GLN A 1 452 ? -12.539 -1.567 -14.656 1 95.5 452 GLN A N 1
ATOM 3625 C CA . GLN A 1 452 ? -12.781 -0.158 -14.367 1 95.5 452 GLN A CA 1
ATOM 3626 C C . GLN A 1 452 ? -11.898 0.321 -13.219 1 95.5 452 GLN A C 1
ATOM 3628 O O . GLN A 1 452 ? -12.172 1.358 -12.609 1 95.5 452 GLN A O 1
ATOM 3633 N N . ARG A 1 453 ? -10.953 -0.474 -12.867 1 94.38 453 ARG A N 1
ATOM 3634 C CA . ARG A 1 453 ? -10.102 -0.067 -11.758 1 94.38 453 ARG A CA 1
ATOM 3635 C C . ARG A 1 453 ? -9.445 1.281 -12.039 1 94.38 453 ARG A C 1
ATOM 3637 O O . ARG A 1 453 ? -9.32 1.688 -13.195 1 94.38 453 ARG A O 1
ATOM 3644 N N . PRO A 1 454 ? -8.977 2.01 -11.023 1 94.75 454 PRO A N 1
ATOM 3645 C CA . PRO A 1 454 ? -8.539 3.406 -11.125 1 94.75 454 PRO A CA 1
ATOM 3646 C C . PRO A 1 454 ? -7.25 3.566 -11.922 1 94.75 454 PRO A C 1
ATOM 3648 O O . PRO A 1 454 ? -6.891 4.684 -12.297 1 94.75 454 PRO A O 1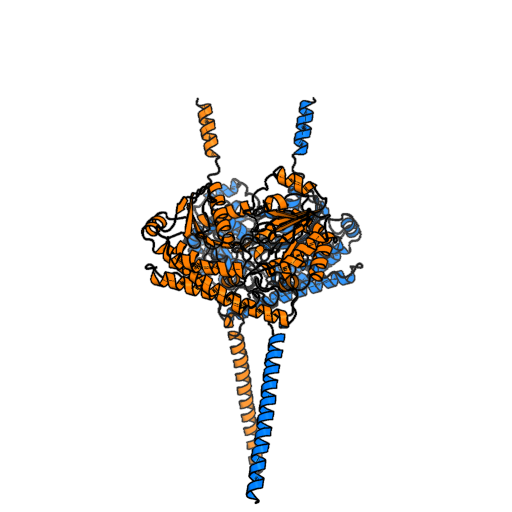
ATOM 3651 N N . TYR A 1 455 ? -6.566 2.484 -12.188 1 94.06 455 TYR A N 1
ATOM 3652 C CA . TYR A 1 455 ? -5.316 2.559 -12.93 1 94.06 455 TYR A CA 1
ATOM 3653 C C . TYR A 1 455 ? -5.164 1.362 -13.867 1 94.06 455 TYR A C 1
ATOM 3655 O O . TYR A 1 455 ? -5.797 0.323 -13.656 1 94.06 455 TYR A O 1
ATOM 3663 N N . ASP A 1 456 ? -4.379 1.532 -14.891 1 94.44 456 ASP A N 1
ATOM 3664 C CA . ASP A 1 456 ? -3.99 0.434 -15.766 1 94.44 456 ASP A CA 1
ATOM 3665 C C . ASP A 1 456 ? -2.676 -0.196 -15.312 1 94.44 456 ASP A C 1
ATOM 3667 O O . ASP A 1 456 ? -1.633 0.462 -15.312 1 94.44 456 ASP A O 1
ATOM 3671 N N . PRO A 1 457 ? -2.721 -1.426 -14.938 1 95.5 457 PRO A N 1
ATOM 3672 C CA . PRO A 1 457 ? -1.525 -2.045 -14.359 1 95.5 457 PRO A CA 1
ATOM 3673 C C . PRO A 1 457 ? -0.334 -2.035 -15.312 1 95.5 457 PRO A C 1
ATOM 3675 O O . PRO A 1 457 ? 0.81 -1.88 -14.875 1 95.5 457 PRO A O 1
ATOM 3678 N N . LYS A 1 458 ? -0.555 -2.23 -16.578 1 96 458 LYS A N 1
ATOM 3679 C CA . LYS A 1 458 ? 0.522 -2.242 -17.562 1 96 458 LYS A CA 1
ATOM 3680 C C . LYS A 1 458 ? 1.215 -0.886 -17.641 1 96 458 LYS A C 1
ATOM 3682 O O . LYS A 1 458 ? 2.445 -0.807 -17.594 1 96 458 LYS A O 1
ATOM 3687 N N . THR A 1 459 ? 0.423 0.157 -17.75 1 95.81 459 THR A N 1
ATOM 3688 C CA . THR A 1 459 ? 0.96 1.512 -17.797 1 95.81 459 THR A CA 1
ATOM 3689 C C . THR A 1 459 ? 1.723 1.84 -16.516 1 95.81 459 THR A C 1
ATOM 3691 O O . THR A 1 459 ? 2.805 2.432 -16.578 1 95.81 459 THR A O 1
ATOM 3694 N N . LEU A 1 460 ? 1.147 1.496 -15.453 1 96.56 460 LEU A N 1
ATOM 3695 C CA . LEU A 1 460 ? 1.794 1.769 -14.172 1 96.56 460 LEU A CA 1
ATOM 3696 C C . LEU A 1 460 ? 3.125 1.033 -14.07 1 96.56 460 LEU A C 1
ATOM 3698 O O . LEU A 1 460 ? 4.102 1.578 -13.547 1 96.56 460 LEU A O 1
ATOM 3702 N N . PHE A 1 461 ? 3.154 -0.212 -14.562 1 97.56 461 PHE A N 1
ATOM 3703 C CA . PHE A 1 461 ? 4.398 -0.97 -14.555 1 97.56 461 PHE A CA 1
ATOM 3704 C C . PHE A 1 461 ? 5.484 -0.239 -15.336 1 97.56 461 PHE A C 1
ATOM 3706 O O . PHE A 1 461 ? 6.598 -0.054 -14.836 1 97.56 461 PHE A O 1
ATOM 3713 N N . LEU A 1 462 ? 5.172 0.166 -16.516 1 97.88 462 LEU A N 1
ATOM 3714 C CA . LEU A 1 462 ? 6.129 0.859 -17.359 1 97.88 462 LEU A CA 1
ATOM 3715 C C . LEU A 1 462 ? 6.629 2.135 -16.703 1 97.88 462 LEU A C 1
ATOM 3717 O O . LEU A 1 462 ? 7.832 2.4 -16.688 1 97.88 462 LEU A O 1
ATOM 3721 N N . LYS A 1 463 ? 5.742 2.852 -16.094 1 97.5 463 LYS A N 1
ATOM 3722 C CA . LYS A 1 463 ? 6.109 4.121 -15.477 1 97.5 463 LYS A CA 1
ATOM 3723 C C . LYS A 1 463 ? 6.984 3.896 -14.242 1 97.5 463 LYS A C 1
ATOM 3725 O O . LYS A 1 463 ? 7.898 4.676 -13.977 1 97.5 463 LYS A O 1
ATOM 3730 N N . TYR A 1 464 ? 6.703 2.857 -13.492 1 97.88 464 TYR A N 1
ATOM 3731 C CA . TYR A 1 464 ? 7.523 2.551 -12.328 1 97.88 464 TYR A CA 1
ATOM 3732 C C . TYR A 1 464 ? 8.922 2.105 -12.75 1 97.88 464 TYR A C 1
ATOM 3734 O O . TYR A 1 464 ? 9.906 2.434 -12.086 1 97.88 464 TYR A O 1
ATOM 3742 N N . VAL A 1 465 ? 8.945 1.329 -13.82 1 98.12 465 VAL A N 1
ATOM 3743 C CA . VAL A 1 465 ? 10.242 0.905 -14.344 1 98.12 465 VAL A CA 1
ATOM 3744 C C . VAL A 1 465 ? 11.055 2.129 -14.758 1 98.12 465 VAL A C 1
ATOM 3746 O O . VAL A 1 465 ? 12.234 2.242 -14.398 1 98.12 465 VAL A O 1
ATOM 3749 N N . GLU A 1 466 ? 10.469 3.025 -15.461 1 98.19 466 GLU A N 1
ATOM 3750 C CA . GLU A 1 466 ? 11.156 4.234 -15.906 1 98.19 466 GLU A CA 1
ATOM 3751 C C . GLU A 1 466 ? 11.578 5.098 -14.719 1 98.19 466 GLU A C 1
ATOM 3753 O O . GLU A 1 466 ? 12.68 5.645 -14.703 1 98.19 466 GLU A O 1
ATOM 3758 N N . PHE A 1 467 ? 10.664 5.234 -13.781 1 98 467 PHE A N 1
ATOM 3759 C CA . PHE A 1 467 ? 10.969 5.996 -12.57 1 98 467 PHE A CA 1
ATOM 3760 C C . PHE A 1 467 ? 12.164 5.398 -11.844 1 98 467 PHE A C 1
ATOM 3762 O O . PHE A 1 467 ? 13.055 6.125 -11.398 1 98 467 PHE A O 1
ATOM 3769 N N . ALA A 1 468 ? 12.195 4.086 -11.742 1 98.06 468 ALA A N 1
ATOM 3770 C CA . ALA A 1 468 ? 13.289 3.387 -11.07 1 98.06 468 ALA A CA 1
ATOM 3771 C C . ALA A 1 468 ? 14.594 3.516 -11.859 1 98.06 468 ALA A C 1
ATOM 3773 O O . ALA A 1 468 ? 15.672 3.621 -11.273 1 98.06 468 ALA A O 1
ATOM 3774 N N . ALA A 1 469 ? 14.484 3.449 -13.156 1 98.12 469 ALA A N 1
ATOM 3775 C CA . ALA A 1 469 ? 15.672 3.584 -13.992 1 98.12 469 ALA A CA 1
ATOM 3776 C C . ALA A 1 469 ? 16.312 4.961 -13.82 1 98.12 469 ALA A C 1
ATOM 3778 O O . ALA A 1 469 ? 17.531 5.086 -13.797 1 98.12 469 ALA A O 1
ATOM 3779 N N . LYS A 1 470 ? 15.523 5.898 -13.648 1 97.25 470 LYS A N 1
ATOM 3780 C CA . LYS A 1 470 ? 16 7.277 -13.594 1 97.25 470 LYS A CA 1
ATOM 3781 C C . LYS A 1 470 ? 16.5 7.629 -12.195 1 97.25 470 LYS A C 1
ATOM 3783 O O . LYS A 1 470 ? 17.562 8.234 -12.039 1 97.25 470 LYS A O 1
ATOM 3788 N N . PHE A 1 471 ? 15.727 7.246 -11.125 1 96.75 471 PHE A N 1
ATOM 3789 C CA . PHE A 1 471 ? 15.984 7.793 -9.797 1 96.75 471 PHE A CA 1
ATOM 3790 C C . PHE A 1 471 ? 16.578 6.73 -8.883 1 96.75 471 PHE A C 1
ATOM 3792 O O . PHE A 1 471 ? 17.141 7.051 -7.832 1 96.75 471 PHE A O 1
ATOM 3799 N N . GLY A 1 472 ? 16.422 5.445 -9.281 1 96.25 472 GLY A N 1
ATOM 3800 C CA . GLY A 1 472 ? 16.969 4.371 -8.477 1 96.25 472 GLY A CA 1
ATOM 3801 C C . GLY A 1 472 ? 16.156 4.098 -7.219 1 96.25 472 GLY A C 1
ATOM 3802 O O . GLY A 1 472 ? 14.938 4.277 -7.203 1 96.25 472 GLY A O 1
ATOM 3803 N N . ARG A 1 473 ? 16.797 3.537 -6.281 1 93.12 473 ARG A N 1
ATOM 3804 C CA . ARG A 1 473 ? 16.141 3.125 -5.047 1 93.12 473 ARG A CA 1
ATOM 3805 C C . ARG A 1 473 ? 15.742 4.332 -4.207 1 93.12 473 ARG A C 1
ATOM 3807 O O . ARG A 1 473 ? 16.438 5.348 -4.199 1 93.12 473 ARG A O 1
ATOM 3814 N N . ILE A 1 474 ? 14.633 4.219 -3.533 1 92.12 474 ILE A N 1
ATOM 3815 C CA . ILE A 1 474 ? 14.164 5.184 -2.541 1 92.12 474 ILE A CA 1
ATOM 3816 C C . ILE A 1 474 ? 14.258 4.57 -1.145 1 92.12 474 ILE A C 1
ATOM 3818 O O . ILE A 1 474 ? 13.375 3.824 -0.725 1 92.12 474 ILE A O 1
ATOM 3822 N N . ASP A 1 475 ? 15.18 4.934 -0.434 1 86.81 475 ASP A N 1
ATOM 3823 C CA . ASP A 1 475 ? 15.547 4.27 0.811 1 86.81 475 ASP A CA 1
ATOM 3824 C C . ASP A 1 475 ? 14.406 4.316 1.821 1 86.81 475 ASP A C 1
ATOM 3826 O O . ASP A 1 475 ? 14.141 3.332 2.518 1 86.81 475 ASP A O 1
ATOM 3830 N N . HIS A 1 476 ? 13.75 5.402 1.815 1 87.75 476 HIS A N 1
ATOM 3831 C CA . HIS A 1 476 ? 12.781 5.586 2.891 1 87.75 476 HIS A CA 1
ATOM 3832 C C . HIS A 1 476 ? 11.461 4.906 2.564 1 87.75 476 HIS A C 1
ATOM 3834 O O . HIS A 1 476 ? 10.492 5.016 3.326 1 87.75 476 HIS A O 1
ATOM 3840 N N . PHE A 1 477 ? 11.406 4.148 1.487 1 90.19 477 PHE A N 1
ATOM 3841 C CA . PHE A 1 477 ? 10.25 3.307 1.213 1 90.19 477 PHE A CA 1
ATOM 3842 C C . PHE A 1 477 ? 10.305 2.025 2.035 1 90.19 477 PHE A C 1
ATOM 3844 O O . PHE A 1 477 ? 9.289 1.34 2.193 1 90.19 477 PHE A O 1
ATOM 3851 N N . THR A 1 478 ? 11.5 1.658 2.426 1 86.19 478 THR A N 1
ATOM 3852 C CA . THR A 1 478 ? 11.664 0.541 3.35 1 86.19 478 THR A CA 1
ATOM 3853 C C . THR A 1 478 ? 11.398 0.983 4.785 1 86.19 478 THR A C 1
ATOM 3855 O O . THR A 1 478 ? 11.812 2.07 5.191 1 86.19 478 THR A O 1
ATOM 3858 N N . ILE A 1 479 ? 10.633 0.136 5.527 1 85.06 479 ILE A N 1
ATOM 3859 C CA . ILE A 1 479 ? 10.391 0.472 6.93 1 85.06 479 ILE A CA 1
ATOM 3860 C C . ILE A 1 479 ? 11.719 0.523 7.684 1 85.06 479 ILE A C 1
ATOM 3862 O O . ILE A 1 479 ? 12.539 -0.386 7.562 1 85.06 479 ILE A O 1
ATOM 3866 N N . PRO A 1 480 ? 11.859 1.579 8.344 1 79.81 480 PRO A N 1
ATOM 3867 C CA . PRO A 1 480 ? 13.102 1.683 9.109 1 79.81 480 PRO A CA 1
ATOM 3868 C C . PRO A 1 480 ? 13.273 0.546 10.117 1 79.81 480 PRO A C 1
ATOM 3870 O O . PRO A 1 480 ? 12.289 0.066 10.688 1 79.81 480 PRO A O 1
ATOM 3873 N N . GLY A 1 481 ? 14.539 0.121 10.273 1 78.31 481 GLY A N 1
ATOM 3874 C CA . GLY A 1 481 ? 14.828 -0.924 11.242 1 78.31 481 GLY A CA 1
ATOM 3875 C C . GLY A 1 481 ? 14.352 -2.295 10.805 1 78.31 481 GLY A C 1
ATOM 3876 O O . GLY A 1 481 ? 13.969 -3.123 11.633 1 78.31 481 GLY A O 1
ATOM 3877 N N . ALA A 1 482 ? 14.273 -2.506 9.602 1 78.56 482 ALA A N 1
ATOM 3878 C CA . ALA A 1 482 ? 13.781 -3.762 9.039 1 78.56 482 ALA A CA 1
ATOM 3879 C C . ALA A 1 482 ? 14.555 -4.953 9.602 1 78.56 482 ALA A C 1
ATOM 3881 O O . ALA A 1 482 ? 14.023 -6.062 9.68 1 78.56 482 ALA A O 1
ATOM 3882 N N . ASP A 1 483 ? 15.742 -4.707 10.133 1 80.44 483 ASP A N 1
ATOM 3883 C CA . ASP A 1 483 ? 16.562 -5.805 10.633 1 80.44 483 ASP A CA 1
ATOM 3884 C C . ASP A 1 483 ? 16.641 -5.785 12.156 1 80.44 483 ASP A C 1
ATOM 3886 O O . ASP A 1 483 ? 17.547 -6.355 12.75 1 80.44 483 ASP A O 1
ATOM 3890 N N . ILE A 1 484 ? 15.688 -5.156 12.711 1 83.88 484 ILE A N 1
ATOM 3891 C CA . ILE A 1 484 ? 15.664 -5.113 14.172 1 83.88 484 ILE A CA 1
ATOM 3892 C C . ILE A 1 484 ? 15.445 -6.52 14.727 1 83.88 484 ILE A C 1
ATOM 3894 O O . ILE A 1 484 ? 14.633 -7.281 14.195 1 83.88 484 ILE A O 1
ATOM 3898 N N . PRO A 1 485 ? 16.266 -6.879 15.688 1 86.06 485 PRO A N 1
ATOM 3899 C CA . PRO A 1 485 ? 16.031 -8.211 16.266 1 86.06 485 PRO A CA 1
ATOM 3900 C C . PRO A 1 485 ? 14.703 -8.32 17 1 86.06 485 PRO A C 1
ATOM 3902 O O . PRO A 1 485 ? 14.195 -7.32 17.516 1 86.06 485 PRO A O 1
ATOM 3905 N N . TYR A 1 486 ? 14.211 -9.555 17.109 1 82.38 486 TYR A N 1
ATOM 3906 C CA . TYR A 1 486 ? 12.891 -9.789 17.672 1 82.38 486 TYR A CA 1
ATOM 3907 C C . TYR A 1 486 ? 12.836 -9.352 19.141 1 82.38 486 TYR A C 1
ATOM 3909 O O . TYR A 1 486 ? 11.797 -8.891 19.609 1 82.38 486 TYR A O 1
ATOM 3917 N N . TRP A 1 487 ? 13.906 -9.555 19.844 1 87.69 487 TRP A N 1
ATOM 3918 C CA . TRP A 1 487 ? 13.883 -9.203 21.25 1 87.69 487 TRP A CA 1
ATOM 3919 C C . TRP A 1 487 ? 13.75 -7.691 21.438 1 87.69 487 TRP A C 1
ATOM 3921 O O . TRP A 1 487 ? 13.18 -7.223 22.422 1 87.69 487 TRP A O 1
ATOM 3931 N N . LYS A 1 488 ? 14.25 -6.957 20.469 1 88.81 488 LYS A N 1
ATOM 3932 C CA . LYS A 1 488 ? 14.047 -5.508 20.469 1 88.81 488 LYS A CA 1
ATOM 3933 C C . LYS A 1 488 ? 12.672 -5.145 19.938 1 88.81 488 LYS A C 1
ATOM 3935 O O . LYS A 1 488 ? 12 -4.254 20.469 1 88.81 488 LYS A O 1
ATOM 3940 N N . PHE A 1 489 ? 12.289 -5.91 18.984 1 86.81 489 PHE A N 1
ATOM 3941 C CA . PHE A 1 489 ? 11.008 -5.648 18.344 1 86.81 489 PHE A CA 1
ATOM 3942 C C . PHE A 1 489 ? 9.852 -5.852 19.312 1 86.81 489 PHE A C 1
ATOM 3944 O O . PHE A 1 489 ? 8.891 -5.086 19.312 1 86.81 489 PHE A O 1
ATOM 3951 N N . LEU A 1 490 ? 10 -6.797 20.234 1 84.88 490 LEU A N 1
ATOM 3952 C CA . LEU A 1 490 ? 8.93 -7.16 21.156 1 84.88 490 LEU A CA 1
ATOM 3953 C C . LEU A 1 490 ? 9.141 -6.52 22.516 1 84.88 490 LEU A C 1
ATOM 3955 O O . LEU A 1 490 ? 8.477 -6.883 23.5 1 84.88 490 LEU A O 1
ATOM 3959 N N . TYR A 1 491 ? 10.062 -5.664 22.688 1 90.38 491 TYR A N 1
ATOM 3960 C CA . TYR A 1 491 ? 10.336 -4.902 23.891 1 90.38 491 TYR A CA 1
ATOM 3961 C C . TYR A 1 491 ? 10.766 -5.82 25.031 1 90.38 491 TYR A C 1
ATOM 3963 O O . TYR A 1 491 ? 10.477 -5.547 26.203 1 90.38 491 TYR A O 1
ATOM 3971 N N . ILE A 1 492 ? 11.383 -6.898 24.672 1 89.19 492 ILE A N 1
ATOM 3972 C CA . ILE A 1 492 ? 11.859 -7.816 25.703 1 89.19 492 ILE A CA 1
ATOM 3973 C C . ILE A 1 492 ? 12.969 -7.152 26.516 1 89.19 492 ILE A C 1
ATOM 3975 O O . ILE A 1 492 ? 13.07 -7.355 27.719 1 89.19 492 ILE A O 1
ATOM 3979 N N . ASP A 1 493 ? 13.789 -6.418 25.812 1 90.38 493 ASP A N 1
ATOM 3980 C CA . ASP A 1 493 ? 14.852 -5.684 26.5 1 90.38 493 ASP A CA 1
ATOM 3981 C C . ASP A 1 493 ? 14.281 -4.715 27.531 1 90.38 493 ASP A C 1
ATOM 3983 O O . ASP A 1 493 ? 14.734 -4.676 28.672 1 90.38 493 ASP A O 1
ATOM 3987 N N . VAL A 1 494 ? 13.227 -4.016 27.203 1 90.12 494 VAL A N 1
ATOM 3988 C CA . VAL A 1 494 ? 12.586 -3.057 28.094 1 90.12 494 VAL A CA 1
ATOM 3989 C C . VAL A 1 494 ? 11.883 -3.799 29.234 1 90.12 494 VAL A C 1
ATOM 3991 O O . VAL A 1 494 ? 12.008 -3.416 30.391 1 90.12 494 VAL A O 1
ATOM 3994 N N . MET A 1 495 ? 11.203 -4.84 28.922 1 89.88 495 MET A N 1
ATOM 3995 C CA . MET A 1 495 ? 10.484 -5.621 29.922 1 89.88 495 MET A CA 1
ATOM 3996 C C . MET A 1 495 ? 11.445 -6.238 30.922 1 89.88 495 MET A C 1
ATOM 3998 O O . MET A 1 495 ? 11.164 -6.281 32.125 1 89.88 495 MET A O 1
ATOM 4002 N N . THR A 1 496 ? 12.531 -6.719 30.453 1 90.19 496 THR A N 1
ATOM 4003 C CA . THR A 1 496 ? 13.523 -7.34 31.312 1 90.19 496 THR A CA 1
ATOM 4004 C C . THR A 1 496 ? 14.062 -6.332 32.344 1 90.19 496 THR A C 1
ATOM 4006 O O . THR A 1 496 ? 14.234 -6.652 33.5 1 90.19 496 THR A O 1
ATOM 4009 N N . ILE A 1 497 ? 14.297 -5.176 31.906 1 90.06 497 ILE A N 1
ATOM 4010 C CA . ILE A 1 497 ? 14.797 -4.129 32.781 1 90.06 497 ILE A CA 1
ATOM 4011 C C . ILE A 1 497 ? 13.719 -3.771 33.812 1 90.06 497 ILE A C 1
ATOM 4013 O O . ILE A 1 497 ? 14.016 -3.619 35 1 90.06 497 ILE A O 1
ATOM 4017 N N . PHE A 1 498 ? 12.539 -3.688 33.344 1 89.94 498 PHE A N 1
ATOM 4018 C CA . PHE A 1 498 ? 11.43 -3.354 34.25 1 89.94 498 PHE A CA 1
ATOM 4019 C C . PHE A 1 498 ? 11.219 -4.445 35.281 1 89.94 498 PHE A C 1
ATOM 4021 O O . PHE A 1 498 ? 11.094 -4.16 36.469 1 89.94 498 PHE A O 1
ATOM 4028 N N . ILE A 1 499 ? 11.156 -5.648 34.844 1 91.06 499 ILE A N 1
ATOM 4029 C CA . ILE A 1 499 ? 10.969 -6.781 35.75 1 91.06 499 ILE A CA 1
ATOM 4030 C C . ILE A 1 499 ? 12.156 -6.887 36.688 1 91.06 499 ILE A C 1
ATOM 4032 O O . ILE A 1 499 ? 11.984 -7.121 37.906 1 91.06 499 ILE A O 1
ATOM 4036 N N . GLY A 1 500 ? 13.32 -6.68 36.188 1 91.06 500 GLY A N 1
ATOM 4037 C CA . GLY A 1 500 ? 14.508 -6.684 37.031 1 91.06 500 GLY A CA 1
ATOM 4038 C C . GLY A 1 500 ? 14.477 -5.625 38.094 1 91.06 500 GLY A C 1
ATOM 4039 O O . GLY A 1 500 ? 14.82 -5.898 39.25 1 91.06 500 GLY A O 1
ATOM 4040 N N . THR A 1 501 ? 14.078 -4.504 37.75 1 91.69 501 THR A N 1
ATOM 4041 C CA . THR A 1 501 ? 13.977 -3.406 38.688 1 91.69 501 THR A CA 1
ATOM 4042 C C . THR A 1 501 ? 12.93 -3.709 39.75 1 91.69 501 THR A C 1
ATOM 4044 O O . THR A 1 501 ? 13.148 -3.443 40.938 1 91.69 501 THR A O 1
ATOM 4047 N N . LEU A 1 502 ? 11.867 -4.254 39.312 1 92.44 502 LEU A N 1
ATOM 4048 C CA . LEU A 1 502 ? 10.828 -4.633 40.25 1 92.44 502 LEU A CA 1
ATOM 4049 C C . LEU A 1 502 ? 11.328 -5.707 41.219 1 92.44 502 LEU A C 1
ATOM 4051 O O . LEU A 1 502 ? 11.039 -5.652 42.406 1 92.44 502 LEU A O 1
ATOM 4055 N N . CYS A 1 503 ? 11.992 -6.617 40.625 1 93.56 503 CYS A N 1
ATOM 4056 C CA . CYS A 1 503 ? 12.562 -7.672 41.469 1 93.56 503 CYS A CA 1
ATOM 4057 C C . CYS A 1 503 ? 13.562 -7.098 42.469 1 93.56 503 CYS A C 1
ATOM 4059 O O . CYS A 1 503 ? 13.586 -7.508 43.625 1 93.56 503 CYS A O 1
ATOM 4061 N N . LEU A 1 504 ? 14.328 -6.199 42.031 1 94.19 504 LEU A N 1
ATOM 4062 C CA . LEU A 1 504 ? 15.305 -5.551 42.906 1 94.19 504 LEU A CA 1
ATOM 4063 C C . LEU A 1 504 ? 14.609 -4.789 44.031 1 94.19 504 LEU A C 1
ATOM 4065 O O . LEU A 1 504 ? 15.039 -4.852 45.188 1 94.19 504 LEU A O 1
ATOM 4069 N N . ILE A 1 505 ? 13.617 -4.078 43.656 1 93.81 505 ILE A N 1
ATOM 4070 C CA . ILE A 1 505 ? 12.844 -3.342 44.656 1 93.81 505 ILE A CA 1
ATOM 4071 C C . ILE A 1 505 ? 12.258 -4.316 45.656 1 93.81 505 ILE A C 1
ATOM 4073 O O . ILE A 1 505 ? 12.297 -4.066 46.875 1 93.81 505 ILE A O 1
ATOM 4077 N N . PHE A 1 506 ? 11.695 -5.371 45.125 1 94.38 506 PHE A N 1
ATOM 4078 C CA . PHE A 1 506 ? 11.125 -6.395 46 1 94.38 506 PHE A CA 1
ATOM 4079 C C . PHE A 1 506 ? 12.188 -6.977 46.938 1 94.38 506 PHE A C 1
ATOM 4081 O O . PHE A 1 506 ? 11.945 -7.152 48.125 1 94.38 506 PHE A O 1
ATOM 4088 N N . PHE A 1 507 ? 13.305 -7.23 46.406 1 94.31 507 PHE A N 1
ATOM 4089 C CA . PHE A 1 507 ? 14.406 -7.797 47.156 1 94.31 507 PHE A CA 1
ATOM 4090 C C . PHE A 1 507 ? 14.859 -6.828 48.25 1 94.31 507 PHE A C 1
ATOM 4092 O O . PHE A 1 507 ? 15.07 -7.23 49.406 1 94.31 507 PHE A O 1
ATOM 4099 N N . ILE A 1 508 ? 15 -5.621 47.906 1 95 508 ILE A N 1
ATOM 4100 C CA . ILE A 1 508 ? 15.43 -4.598 48.844 1 95 508 ILE A CA 1
ATOM 4101 C C . ILE A 1 508 ? 14.391 -4.434 49.938 1 95 508 ILE A C 1
ATOM 4103 O O . ILE A 1 508 ? 14.734 -4.328 51.125 1 95 508 ILE A O 1
ATOM 4107 N N . THR A 1 509 ? 13.18 -4.363 49.531 1 94.94 509 THR A N 1
ATOM 4108 C CA . THR A 1 509 ? 12.094 -4.23 50.5 1 94.94 509 THR A CA 1
ATOM 4109 C C . THR A 1 509 ? 12.086 -5.41 51.469 1 94.94 509 THR A C 1
ATOM 4111 O O . THR A 1 509 ? 11.898 -5.227 52.656 1 94.94 509 THR A O 1
ATOM 4114 N N . LYS A 1 510 ? 12.242 -6.555 50.906 1 94.69 510 LYS A N 1
ATOM 4115 C CA . LYS A 1 510 ? 12.297 -7.754 51.75 1 94.69 510 LYS A CA 1
ATOM 4116 C C . LYS A 1 510 ? 13.461 -7.691 52.719 1 94.69 510 LYS A C 1
ATOM 4118 O O . LYS A 1 510 ? 13.32 -8.078 53.875 1 94.69 510 LYS A O 1
ATOM 4123 N N . MET A 1 511 ? 14.547 -7.234 52.281 1 94.94 511 MET A N 1
ATOM 4124 C CA . MET A 1 511 ? 15.727 -7.109 53.125 1 94.94 511 MET A CA 1
ATOM 4125 C C . MET A 1 511 ? 15.508 -6.082 54.219 1 94.94 511 MET A C 1
ATOM 4127 O O . MET A 1 511 ? 15.93 -6.285 55.375 1 94.94 511 MET A O 1
ATOM 4131 N N . VAL A 1 512 ? 14.867 -5.039 53.781 1 94.56 512 VAL A N 1
ATOM 4132 C CA . VAL A 1 512 ? 14.586 -3.969 54.719 1 94.56 512 VAL A CA 1
ATOM 4133 C C . VAL A 1 512 ? 13.625 -4.469 55.812 1 94.56 512 VAL A C 1
ATOM 4135 O O . VAL A 1 512 ? 13.828 -4.23 57 1 94.56 512 VAL A O 1
ATOM 4138 N N . ILE A 1 513 ? 12.625 -5.172 55.375 1 94.19 513 ILE A N 1
ATOM 4139 C CA . ILE A 1 513 ? 11.641 -5.723 56.312 1 94.19 513 ILE A CA 1
ATOM 4140 C C . ILE A 1 513 ? 12.312 -6.73 57.219 1 94.19 513 ILE A C 1
ATOM 4142 O O . ILE A 1 513 ? 12.055 -6.738 58.438 1 94.19 513 ILE A O 1
ATOM 4146 N N . LYS A 1 514 ? 13.133 -7.523 56.688 1 93.88 514 LYS A N 1
ATOM 4147 C CA . LYS A 1 514 ? 13.859 -8.516 57.469 1 93.88 514 LYS A CA 1
ATOM 4148 C C . LYS A 1 514 ? 14.75 -7.84 58.5 1 93.88 514 LYS A C 1
ATOM 4150 O O . LYS A 1 514 ? 14.828 -8.289 59.656 1 93.88 514 LYS A O 1
ATOM 4155 N N . ASN A 1 515 ? 15.352 -6.746 58.188 1 92.75 515 ASN A N 1
ATOM 4156 C CA . ASN A 1 515 ? 16.219 -6.016 59.094 1 92.75 515 ASN A CA 1
ATOM 4157 C C . ASN A 1 515 ? 15.43 -5.309 60.188 1 92.75 515 ASN A C 1
ATOM 4159 O O . ASN A 1 515 ? 15.867 -5.258 61.344 1 92.75 515 ASN A O 1
ATOM 4163 N N . ILE A 1 516 ? 14.328 -4.801 59.781 1 92.69 516 ILE A N 1
ATOM 4164 C CA . ILE A 1 516 ? 13.461 -4.137 60.75 1 92.69 516 ILE A CA 1
ATOM 4165 C C . ILE A 1 516 ? 12.938 -5.16 61.75 1 92.69 516 ILE A C 1
ATOM 4167 O O . ILE A 1 516 ? 12.922 -4.902 62.969 1 92.69 516 ILE A O 1
ATOM 4171 N N . LYS A 1 517 ? 12.547 -6.281 61.281 1 91.94 517 LYS A N 1
ATOM 4172 C CA . LYS A 1 517 ? 12.07 -7.352 62.156 1 91.94 517 LYS A CA 1
ATOM 4173 C C . LYS A 1 517 ? 13.172 -7.816 63.094 1 91.94 517 LYS A C 1
ATOM 4175 O O . LYS A 1 517 ? 12.914 -8.078 64.25 1 91.94 517 LYS A O 1
ATOM 4180 N N . LYS A 1 518 ? 14.32 -7.848 62.656 1 91.62 518 LYS A N 1
ATOM 4181 C CA . LYS A 1 518 ? 15.461 -8.242 63.469 1 91.62 518 LYS A CA 1
ATOM 4182 C C . LYS A 1 518 ? 15.719 -7.211 64.562 1 91.62 518 LYS A C 1
ATOM 4184 O O . LYS A 1 518 ? 16.016 -7.574 65.688 1 91.62 518 LYS A O 1
ATOM 4189 N N . ILE A 1 519 ? 15.523 -5.98 64.25 1 89.88 519 ILE A N 1
ATOM 4190 C CA . ILE A 1 519 ? 15.758 -4.898 65.25 1 89.88 519 ILE A CA 1
ATOM 4191 C C . ILE A 1 519 ? 14.664 -4.91 66.312 1 89.88 519 ILE A C 1
ATOM 4193 O O . ILE A 1 519 ? 14.953 -4.777 67.5 1 89.88 519 ILE A O 1
ATOM 4197 N N . PHE A 1 520 ? 13.516 -5.188 65.938 1 89.06 520 PHE A N 1
ATOM 4198 C CA . PHE A 1 520 ? 12.398 -5.195 66.875 1 89.06 520 PHE A CA 1
ATOM 4199 C C . PHE A 1 520 ? 12.414 -6.457 67.688 1 89.06 520 PHE A C 1
ATOM 4201 O O . PHE A 1 520 ? 12.062 -6.418 68.875 1 89.06 520 PHE A O 1
ATOM 4208 N N . PHE A 1 521 ? 12.789 -7.555 67.125 1 84.5 521 PHE A N 1
ATOM 4209 C CA . PHE A 1 521 ? 12.852 -8.797 67.875 1 84.5 521 PHE A CA 1
ATOM 4210 C C . PHE A 1 521 ? 14.047 -8.797 68.812 1 84.5 521 PHE A C 1
ATOM 4212 O O . PHE A 1 521 ? 13.984 -9.359 69.938 1 84.5 521 PHE A O 1
ATOM 4219 N N . ASN A 1 522 ? 15.039 -8.195 68.438 1 79.38 522 ASN A N 1
ATOM 4220 C CA . ASN A 1 522 ? 16.188 -8.086 69.375 1 79.38 522 ASN A CA 1
ATOM 4221 C C . ASN A 1 522 ? 15.922 -7.102 70.5 1 79.38 522 ASN A C 1
ATOM 4223 O O . ASN A 1 522 ? 16.406 -7.297 71.625 1 79.38 522 ASN A O 1
ATOM 4227 N N . ASN A 1 523 ? 15.195 -6.203 70.312 1 74.06 523 ASN A N 1
ATOM 4228 C CA . ASN A 1 523 ? 14.828 -5.273 71.375 1 74.06 523 ASN A CA 1
ATOM 4229 C C . ASN A 1 523 ? 13.852 -5.906 72.375 1 74.06 523 ASN A C 1
ATOM 4231 O O . ASN A 1 523 ? 13.828 -5.551 73.562 1 74.06 523 ASN A O 1
ATOM 4235 N N . LYS A 1 524 ? 13.133 -6.727 72.062 1 65.88 524 LYS A N 1
ATOM 4236 C CA . LYS A 1 524 ? 12.266 -7.441 72.938 1 65.88 524 LYS A CA 1
ATOM 4237 C C . LYS A 1 524 ? 13.062 -8.43 73.812 1 65.88 524 LYS A C 1
ATOM 4239 O O . LYS A 1 524 ? 12.758 -8.641 75 1 65.88 524 LYS A O 1
ATOM 4244 N N . LYS A 1 525 ? 13.898 -8.961 73.25 1 61.62 525 LYS A N 1
ATOM 4245 C CA . LYS A 1 525 ? 14.688 -9.906 74.062 1 61.62 525 LYS A CA 1
ATOM 4246 C C . LYS A 1 525 ? 15.523 -9.18 75.125 1 61.62 525 LYS A C 1
ATOM 4248 O O . LYS A 1 525 ? 15.719 -9.688 76.25 1 61.62 525 LYS A O 1
ATOM 4253 N N . ASN A 1 526 ? 15.969 -8.148 75 1 66 526 ASN A N 1
ATOM 4254 C CA . ASN A 1 526 ? 16.75 -7.395 76 1 66 526 ASN A CA 1
ATOM 4255 C C . ASN A 1 526 ? 15.852 -6.746 77.062 1 66 526 ASN A C 1
ATOM 4257 O O . ASN A 1 526 ? 16.312 -6.422 78.125 1 66 526 ASN A O 1
ATOM 4261 N N . GLN A 1 527 ? 14.797 -6.508 76.875 1 56.31 527 GLN A N 1
ATOM 4262 C CA . GLN A 1 527 ? 13.938 -5.965 77.938 1 56.31 527 GLN A CA 1
ATOM 4263 C C . GLN A 1 527 ? 13.461 -7.062 78.875 1 56.31 527 GLN A C 1
ATOM 4265 O O . GLN A 1 527 ? 12.977 -6.777 79.938 1 56.31 527 GLN A O 1
ATOM 4270 N N . LYS A 1 528 ? 13.312 -8.242 78.375 1 53.69 528 LYS A N 1
ATOM 4271 C CA . LYS A 1 528 ? 12.906 -9.242 79.375 1 53.69 528 LYS A CA 1
ATOM 4272 C C . LYS A 1 528 ? 14.055 -9.594 80.312 1 53.69 528 LYS A C 1
ATOM 4274 O O . LYS A 1 528 ? 13.867 -10.328 81.312 1 53.69 528 LYS A O 1
ATOM 4279 N N . ILE A 1 529 ? 15.141 -9.391 80.062 1 57.75 529 ILE A N 1
ATOM 4280 C CA . ILE A 1 529 ? 16.234 -9.703 81 1 57.75 529 ILE A CA 1
ATOM 4281 C C . ILE A 1 529 ? 16.453 -8.523 81.938 1 57.75 529 ILE A C 1
ATOM 4283 O O . ILE A 1 529 ? 17.203 -8.641 82.875 1 57.75 529 ILE A O 1
ATOM 4287 N N . ASP A 1 530 ? 15.797 -7.453 81.75 1 41.38 530 ASP A N 1
ATOM 4288 C CA . ASP A 1 530 ? 15.836 -6.559 82.938 1 41.38 530 ASP A CA 1
ATOM 4289 C C . ASP A 1 530 ? 14.602 -6.734 83.812 1 41.38 530 ASP A C 1
ATOM 4291 O O . ASP A 1 530 ? 13.484 -6.871 83.25 1 41.38 530 ASP A O 1
ATOM 4295 N N . MET B 1 1 ? -28.047 19.734 -44 1 49.34 1 MET B N 1
ATOM 4296 C CA . MET B 1 1 ? -28.625 19.703 -42.656 1 49.34 1 MET B CA 1
ATOM 4297 C C . MET B 1 1 ? -28.531 18.297 -42.062 1 49.34 1 MET B C 1
ATOM 4299 O O . MET B 1 1 ? -28.328 18.141 -40.844 1 49.34 1 MET B O 1
ATOM 4303 N N . ILE B 1 2 ? -28.438 17.297 -42.938 1 55.41 2 ILE B N 1
ATOM 4304 C CA . ILE B 1 2 ? -28.391 15.922 -42.438 1 55.41 2 ILE B CA 1
ATOM 4305 C C . ILE B 1 2 ? -26.953 15.562 -42.062 1 55.41 2 ILE B C 1
ATOM 4307 O O . ILE B 1 2 ? -26.719 14.914 -41.031 1 55.41 2 ILE B O 1
ATOM 4311 N N . LYS B 1 3 ? -25.969 16.031 -42.781 1 60.34 3 LYS B N 1
ATOM 4312 C CA . LYS B 1 3 ? -24.578 15.695 -42.469 1 60.34 3 LYS B CA 1
ATOM 4313 C C . LYS B 1 3 ? -24.141 16.375 -41.188 1 60.34 3 LYS B C 1
ATOM 4315 O O . LYS B 1 3 ? -23.422 15.773 -40.375 1 60.34 3 LYS B O 1
ATOM 4320 N N . SER B 1 4 ? -24.594 17.578 -41.062 1 57.97 4 SER B N 1
ATOM 4321 C CA . SER B 1 4 ? -24.297 18.25 -39.812 1 57.97 4 SER B CA 1
ATOM 4322 C C . SER B 1 4 ? -24.984 17.562 -38.625 1 57.97 4 SER B C 1
ATOM 4324 O O . SER B 1 4 ? -24.422 17.469 -37.531 1 57.97 4 SER B O 1
ATOM 4326 N N . PHE B 1 5 ? -26.203 16.938 -38.969 1 60.06 5 PHE B N 1
ATOM 4327 C CA . PHE B 1 5 ? -26.906 16.219 -37.938 1 60.06 5 PHE B CA 1
ATOM 4328 C C . PHE B 1 5 ? -26.219 14.906 -37.594 1 60.06 5 PHE B C 1
ATOM 4330 O O . PHE B 1 5 ? -26.125 14.523 -36.438 1 60.06 5 PHE B O 1
ATOM 4337 N N . MET B 1 6 ? -25.609 14.312 -38.562 1 59.53 6 MET B N 1
ATOM 4338 C CA . MET B 1 6 ? -24.938 13.047 -38.312 1 59.53 6 MET B CA 1
ATOM 4339 C C . MET B 1 6 ? -23.625 13.273 -37.562 1 59.53 6 MET B C 1
ATOM 4341 O O . MET B 1 6 ? -23.266 12.484 -36.688 1 59.53 6 MET B O 1
ATOM 4345 N N . TYR B 1 7 ? -22.969 14.359 -37.906 1 57.03 7 TYR B N 1
ATOM 4346 C CA . TYR B 1 7 ? -21.75 14.656 -37.156 1 57.03 7 TYR B CA 1
ATOM 4347 C C . TYR B 1 7 ? -22.078 15.047 -35.719 1 57.03 7 TYR B C 1
ATOM 4349 O O . TYR B 1 7 ? -21.344 14.695 -34.781 1 57.03 7 TYR B O 1
ATOM 4357 N N . LEU B 1 8 ? -23.281 15.68 -35.562 1 54.62 8 LEU B N 1
ATOM 4358 C CA . LEU B 1 8 ? -23.719 16 -34.219 1 54.62 8 LEU B CA 1
ATOM 4359 C C . LEU B 1 8 ? -24.078 14.727 -33.438 1 54.62 8 LEU B C 1
ATOM 4361 O O . LEU B 1 8 ? -23.734 14.586 -32.25 1 54.62 8 LEU B O 1
ATOM 4365 N N . ILE B 1 9 ? -24.734 13.758 -34.125 1 55.91 9 ILE B N 1
ATOM 4366 C CA . ILE B 1 9 ? -25.062 12.5 -33.438 1 55.91 9 ILE B CA 1
ATOM 4367 C C . ILE B 1 9 ? -23.797 11.703 -33.188 1 55.91 9 ILE B C 1
ATOM 4369 O O . ILE B 1 9 ? -23.641 11.117 -32.094 1 55.91 9 ILE B O 1
ATOM 4373 N N . LEU B 1 10 ? -22.828 11.773 -34.062 1 51.5 10 LEU B N 1
ATOM 4374 C CA . LEU B 1 10 ? -21.578 11.055 -33.844 1 51.5 10 LEU B CA 1
ATOM 4375 C C . LEU B 1 10 ? -20.766 11.711 -32.719 1 51.5 10 LEU B C 1
ATOM 4377 O O . LEU B 1 10 ? -20.094 11.023 -31.953 1 51.5 10 LEU B O 1
ATOM 4381 N N . PHE B 1 11 ? -20.812 12.992 -32.656 1 50.56 11 PHE B N 1
ATOM 4382 C CA . PHE B 1 11 ? -20.125 13.672 -31.562 1 50.56 11 PHE B CA 1
ATOM 4383 C C . PHE B 1 11 ? -20.781 13.352 -30.234 1 50.56 11 PHE B C 1
ATOM 4385 O O . PHE B 1 11 ? -20.094 13.297 -29.203 1 50.56 11 PHE B O 1
ATOM 4392 N N . LEU B 1 12 ? -22.109 13.211 -30.203 1 48.44 12 LEU B N 1
ATOM 4393 C CA . LEU B 1 12 ? -22.781 12.891 -28.953 1 48.44 12 LEU B CA 1
ATOM 4394 C C . LEU B 1 12 ? -22.438 11.469 -28.5 1 48.44 12 LEU B C 1
ATOM 4396 O O . LEU B 1 12 ? -22.5 11.164 -27.312 1 48.44 12 LEU B O 1
ATOM 4400 N N . ILE B 1 13 ? -22.094 10.586 -29.328 1 46.53 13 ILE B N 1
ATOM 4401 C CA . ILE B 1 13 ? -21.891 9.195 -28.953 1 46.53 13 ILE B CA 1
ATOM 4402 C C . ILE B 1 13 ? -20.516 9.047 -28.281 1 46.53 13 ILE B C 1
ATOM 4404 O O . ILE B 1 13 ? -20.328 8.18 -27.422 1 46.53 13 ILE B O 1
ATOM 4408 N N . PHE B 1 14 ? -19.516 9.805 -28.609 1 44.91 14 PHE B N 1
ATOM 4409 C CA . PHE B 1 14 ? -18.219 9.523 -28.016 1 44.91 14 PHE B CA 1
ATOM 4410 C C . PHE B 1 14 ? -18 10.336 -26.75 1 44.91 14 PHE B C 1
ATOM 4412 O O . PHE B 1 14 ? -16.875 10.672 -26.391 1 44.91 14 PHE B O 1
ATOM 4419 N N . PHE B 1 15 ? -18.953 11.055 -26.25 1 44.72 15 PHE B N 1
ATOM 4420 C CA . PHE B 1 15 ? -18.625 11.602 -24.938 1 44.72 15 PHE B CA 1
ATOM 4421 C C . PHE B 1 15 ? -18.375 10.484 -23.938 1 44.72 15 PHE B C 1
ATOM 4423 O O . PHE B 1 15 ? -19.203 9.586 -23.766 1 44.72 15 PHE B O 1
ATOM 4430 N N . PRO B 1 16 ? -17.219 10.219 -23.609 1 49.75 16 PRO B N 1
ATOM 4431 C CA . PRO B 1 16 ? -17.047 9.266 -22.516 1 49.75 16 PRO B CA 1
ATOM 4432 C C . PRO B 1 16 ? -18.125 9.414 -21.438 1 49.75 16 PRO B C 1
ATOM 4434 O O . PRO B 1 16 ? -18.391 10.523 -20.969 1 49.75 16 PRO B O 1
ATOM 4437 N N . LYS B 1 17 ? -19.234 8.641 -21.5 1 48.94 17 LYS B N 1
ATOM 4438 C CA . LYS B 1 17 ? -20.25 8.586 -20.453 1 48.94 17 LYS B CA 1
ATOM 4439 C C 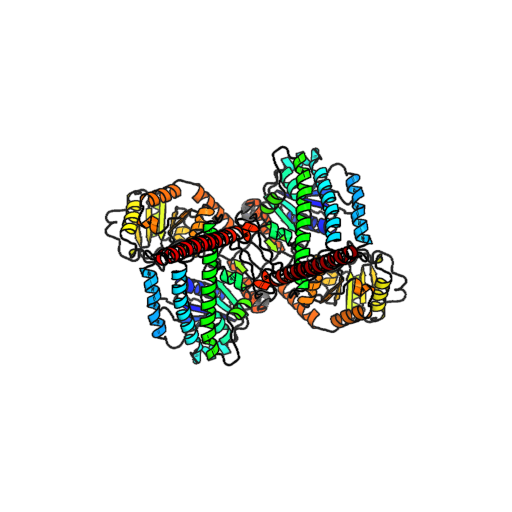. LYS B 1 17 ? -19.609 8.75 -19.078 1 48.94 17 LYS B C 1
ATOM 4441 O O . LYS B 1 17 ? -18.891 7.863 -18.609 1 48.94 17 LYS B O 1
ATOM 4446 N N . TYR B 1 18 ? -19.234 9.961 -18.703 1 62.88 18 TYR B N 1
ATOM 4447 C CA . TYR B 1 18 ? -18.844 10.195 -17.328 1 62.88 18 TYR B CA 1
ATOM 4448 C C . TYR B 1 18 ? -20.031 9.984 -16.391 1 62.88 18 TYR B C 1
ATOM 4450 O O . TYR B 1 18 ? -21.125 10.5 -16.625 1 62.88 18 TYR B O 1
ATOM 4458 N N . ASP B 1 19 ? -20.016 8.859 -15.656 1 76.56 19 ASP B N 1
ATOM 4459 C CA . ASP B 1 19 ? -21.031 8.625 -14.633 1 76.56 19 ASP B CA 1
ATOM 4460 C C . ASP B 1 19 ? -21.109 9.789 -13.648 1 76.56 19 ASP B C 1
ATOM 4462 O O . ASP B 1 19 ? -20.078 10.203 -13.102 1 76.56 19 ASP B O 1
ATOM 4466 N N . CYS B 1 20 ? -22.094 10.609 -13.742 1 93.38 20 CYS B N 1
ATOM 4467 C CA . CYS B 1 20 ? -22.344 11.664 -12.766 1 93.38 20 CYS B CA 1
ATOM 4468 C C . CYS B 1 20 ? -22.906 11.086 -11.477 1 93.38 20 CYS B C 1
ATOM 4470 O O . CYS B 1 20 ? -24.016 10.531 -11.469 1 93.38 20 CYS B O 1
ATOM 4472 N N . TYR B 1 21 ? -22.125 11.125 -10.414 1 97.94 21 TYR B N 1
ATOM 4473 C CA . TYR B 1 21 ? -22.547 10.578 -9.125 1 97.94 21 TYR B CA 1
ATOM 4474 C C . TYR B 1 21 ? -23.031 11.68 -8.195 1 97.94 21 TYR B C 1
ATOM 4476 O O . TYR B 1 21 ? -22.594 12.828 -8.297 1 97.94 21 TYR B O 1
ATOM 4484 N N . LYS B 1 22 ? -24.016 11.383 -7.395 1 98.44 22 LYS B N 1
ATOM 4485 C CA . LYS B 1 22 ? -24.422 12.25 -6.293 1 98.44 22 LYS B CA 1
ATOM 4486 C C . LYS B 1 22 ? -23.531 12.047 -5.07 1 98.44 22 LYS B C 1
ATOM 4488 O O . LYS B 1 22 ? -23.578 10.992 -4.434 1 98.44 22 LYS B O 1
ATOM 4493 N N . ILE B 1 23 ? -22.781 13.094 -4.746 1 98.81 23 ILE B N 1
ATOM 4494 C CA . ILE B 1 23 ? -21.766 12.945 -3.709 1 98.81 23 ILE B CA 1
ATOM 4495 C C . ILE B 1 23 ? -22.031 13.938 -2.58 1 98.81 23 ILE B C 1
ATOM 4497 O O . ILE B 1 23 ? -22.297 15.109 -2.828 1 98.81 23 ILE B O 1
ATOM 4501 N N . LEU B 1 24 ? -22.016 13.453 -1.39 1 98.81 24 LEU B N 1
ATOM 4502 C CA . LEU B 1 24 ? -22.156 14.273 -0.196 1 98.81 24 LEU B CA 1
ATOM 4503 C C . LEU B 1 24 ? -20.828 14.43 0.526 1 98.81 24 LEU B C 1
ATOM 4505 O O . LEU B 1 24 ? -20.203 13.438 0.917 1 98.81 24 LEU B O 1
ATOM 4509 N N . VAL B 1 25 ? -20.375 15.633 0.692 1 98.62 25 VAL B N 1
ATOM 4510 C CA . VAL B 1 25 ? -19.156 15.93 1.437 1 98.62 25 VAL B CA 1
ATOM 4511 C C . VAL B 1 25 ? -19.5 16.547 2.787 1 98.62 25 VAL B C 1
ATOM 4513 O O . VAL B 1 25 ? -20.219 17.547 2.85 1 98.62 25 VAL B O 1
ATOM 4516 N N . PHE B 1 26 ? -19.062 15.898 3.824 1 98.12 26 PHE B N 1
ATOM 4517 C CA . PHE B 1 26 ? -19.312 16.406 5.168 1 98.12 26 PHE B CA 1
ATOM 4518 C C . PHE B 1 26 ? -18.141 17.234 5.664 1 98.12 26 PHE B C 1
ATOM 4520 O O . PHE B 1 26 ? -17.031 16.703 5.848 1 98.12 26 PHE B O 1
ATOM 4527 N N . ASN B 1 27 ? -18.297 18.469 5.93 1 96.31 27 ASN B N 1
ATOM 4528 C CA . ASN B 1 27 ? -17.266 19.391 6.379 1 96.31 27 ASN B CA 1
ATOM 4529 C C . ASN B 1 27 ? -17.531 19.891 7.793 1 96.31 27 ASN B C 1
ATOM 4531 O O . ASN B 1 27 ? -18.5 20.609 8.023 1 96.31 27 ASN B O 1
ATOM 4535 N N . HIS B 1 28 ? -16.562 19.406 8.633 1 91.06 28 HIS B N 1
ATOM 4536 C CA . HIS B 1 28 ? -16.594 20.016 9.961 1 91.06 28 HIS B CA 1
ATOM 4537 C C . HIS B 1 28 ? -15.969 21.406 9.938 1 91.06 28 HIS B C 1
ATOM 4539 O O . HIS B 1 28 ? -14.766 21.547 9.703 1 91.06 28 HIS B O 1
ATOM 4545 N N . VAL B 1 29 ? -16.703 22.453 9.984 1 88.44 29 VAL B N 1
ATOM 4546 C CA . VAL B 1 29 ? -16.203 23.812 9.906 1 88.44 29 VAL B CA 1
ATOM 4547 C C . VAL B 1 29 ? -15.547 24.203 11.234 1 88.44 29 VAL B C 1
ATOM 4549 O O . VAL B 1 29 ? -15.969 25.156 11.891 1 88.44 29 VAL B O 1
ATOM 4552 N N . PHE B 1 30 ? -14.484 23.312 11.531 1 84.88 30 PHE B N 1
ATOM 4553 C CA . PHE B 1 30 ? -13.812 23.422 12.82 1 84.88 30 PHE B CA 1
ATOM 4554 C C . PHE B 1 30 ? -12.594 24.328 12.719 1 84.88 30 PHE B C 1
ATOM 4556 O O . PHE B 1 30 ? -12.57 25.422 13.289 1 84.88 30 PHE B O 1
ATOM 4563 N N . VAL B 1 31 ? -11.609 23.938 11.953 1 83.06 31 VAL B N 1
ATOM 4564 C CA . VAL B 1 31 ? -10.398 24.719 11.711 1 83.06 31 VAL B CA 1
ATOM 4565 C C . VAL B 1 31 ? -10.219 24.938 10.211 1 83.06 31 VAL B C 1
ATOM 4567 O O . VAL B 1 31 ? -10.672 24.109 9.398 1 83.06 31 VAL B O 1
ATOM 4570 N N . SER B 1 32 ? -9.617 26.062 9.914 1 83.19 32 SER B N 1
ATOM 4571 C CA . SER B 1 32 ? -9.523 26.5 8.531 1 83.19 32 SER B CA 1
ATOM 4572 C C . SER B 1 32 ? -8.82 25.469 7.66 1 83.19 32 SER B C 1
ATOM 4574 O O . SER B 1 32 ? -9.242 25.203 6.531 1 83.19 32 SER B O 1
ATOM 4576 N N . SER B 1 33 ? -7.75 24.875 8.102 1 85.19 33 SER B N 1
ATOM 4577 C CA . SER B 1 33 ? -6.98 23.938 7.289 1 85.19 33 SER B CA 1
ATOM 4578 C C . SER B 1 33 ? -7.805 22.703 6.934 1 85.19 33 SER B C 1
ATOM 4580 O O . SER B 1 33 ? -7.805 22.266 5.785 1 85.19 33 SER B O 1
ATOM 4582 N N . HIS B 1 34 ? -8.531 22.156 7.895 1 90 34 HIS B N 1
ATOM 4583 C CA . HIS B 1 34 ? -9.375 20.984 7.66 1 90 34 HIS B CA 1
ATOM 4584 C C . HIS B 1 34 ? -10.555 21.344 6.758 1 90 34 HIS B C 1
ATOM 4586 O O . HIS B 1 34 ? -10.875 20.594 5.832 1 90 34 HIS B O 1
ATOM 4592 N N . SER B 1 35 ? -11.188 22.469 7.105 1 92.06 35 SER B N 1
ATOM 4593 C CA . SER B 1 35 ? -12.328 22.906 6.312 1 92.06 35 SER B CA 1
ATOM 4594 C C . SER B 1 35 ? -11.93 23.156 4.863 1 92.06 35 SER B C 1
ATOM 4596 O O . SER B 1 35 ? -12.633 22.75 3.936 1 92.06 35 SER B O 1
ATOM 4598 N N . ASN B 1 36 ? -10.797 23.875 4.688 1 91.19 36 ASN B N 1
ATOM 4599 C CA . ASN B 1 36 ? -10.312 24.156 3.34 1 91.19 36 ASN B CA 1
ATOM 4600 C C . ASN B 1 36 ? -10.047 22.875 2.564 1 91.19 36 ASN B C 1
ATOM 4602 O O . ASN B 1 36 ? -10.273 22.812 1.354 1 91.19 36 ASN B O 1
ATOM 4606 N N . PHE B 1 37 ? -9.531 21.922 3.227 1 93.5 37 PHE B N 1
ATOM 4607 C CA . PHE B 1 37 ? -9.266 20.625 2.609 1 93.5 37 PHE B CA 1
ATOM 4608 C C . PHE B 1 37 ? -10.547 20 2.076 1 93.5 37 PHE B C 1
ATOM 4610 O O . PHE B 1 37 ? -10.602 19.578 0.922 1 93.5 37 PHE B O 1
ATOM 4617 N N . MET B 1 38 ? -11.57 19.984 2.863 1 96.62 38 MET B N 1
ATOM 4618 C CA . MET B 1 38 ? -12.844 19.391 2.471 1 96.62 38 MET B CA 1
ATOM 4619 C C . MET B 1 38 ? -13.5 20.203 1.357 1 96.62 38 MET B C 1
ATOM 4621 O O . MET B 1 38 ? -14.102 19.641 0.442 1 96.62 38 MET B O 1
ATOM 4625 N N . VAL B 1 39 ? -13.367 21.484 1.464 1 96.5 39 VAL B N 1
ATOM 4626 C CA . VAL B 1 39 ? -13.938 22.375 0.449 1 96.5 39 VAL B CA 1
ATOM 4627 C C . VAL B 1 39 ? -13.258 22.125 -0.895 1 96.5 39 VAL B C 1
ATOM 4629 O O . VAL B 1 39 ? -13.922 22.016 -1.927 1 96.5 39 VAL B O 1
ATOM 4632 N N . LYS B 1 40 ? -11.945 22 -0.854 1 96.12 40 LYS B N 1
ATOM 4633 C CA . LYS B 1 40 ? -11.211 21.734 -2.086 1 96.12 40 LYS B CA 1
ATOM 4634 C C . LYS B 1 40 ? -11.633 20.406 -2.697 1 96.12 40 LYS B C 1
ATOM 4636 O O . LYS B 1 40 ? -11.695 20.266 -3.922 1 96.12 40 LYS B O 1
ATOM 4641 N N . ILE B 1 41 ? -11.891 19.406 -1.897 1 98 41 ILE B N 1
ATOM 4642 C CA . ILE B 1 41 ? -12.367 18.109 -2.377 1 98 41 ILE B CA 1
ATOM 4643 C C . ILE B 1 41 ? -13.727 18.281 -3.059 1 98 41 ILE B C 1
ATOM 4645 O O . ILE B 1 41 ? -13.93 17.797 -4.176 1 98 41 ILE B O 1
ATOM 4649 N N . ALA B 1 42 ? -14.594 19 -2.383 1 98.38 42 ALA B N 1
ATOM 4650 C CA . ALA B 1 42 ? -15.93 19.219 -2.936 1 98.38 42 ALA B CA 1
ATOM 4651 C C . ALA B 1 42 ? -15.859 19.953 -4.27 1 98.38 42 ALA B C 1
ATOM 4653 O O . ALA B 1 42 ? -16.531 19.578 -5.234 1 98.38 42 ALA B O 1
ATOM 4654 N N . ASN B 1 43 ? -15.055 20.984 -4.297 1 97.88 43 ASN B N 1
ATOM 4655 C CA . ASN B 1 43 ? -14.883 21.734 -5.531 1 97.88 43 ASN B CA 1
ATOM 4656 C C . ASN B 1 43 ? -14.328 20.875 -6.656 1 97.88 43 ASN B C 1
ATOM 4658 O O . ASN B 1 43 ? -14.797 20.938 -7.793 1 97.88 43 ASN B O 1
ATOM 4662 N N . LEU B 1 44 ? -13.297 20.094 -6.328 1 97.38 44 LEU B N 1
ATOM 4663 C CA . LEU B 1 44 ? -12.664 19.219 -7.305 1 97.38 44 LEU B CA 1
ATOM 4664 C C . LEU B 1 44 ? -13.672 18.25 -7.91 1 97.38 44 LEU B C 1
ATOM 4666 O O . LEU B 1 44 ? -13.695 18.062 -9.125 1 97.38 44 LEU B O 1
ATOM 4670 N N . LEU B 1 45 ? -14.484 17.656 -7.098 1 98.31 45 LEU B N 1
ATOM 4671 C CA . LEU B 1 45 ? -15.469 16.688 -7.551 1 98.31 45 LEU B CA 1
ATOM 4672 C C . LEU B 1 45 ? -16.562 17.344 -8.383 1 98.31 45 LEU B C 1
ATOM 4674 O O . LEU B 1 45 ? -17.031 16.781 -9.367 1 98.31 45 LEU B O 1
ATOM 4678 N N . SER B 1 46 ? -16.953 18.547 -7.93 1 97.94 46 SER B N 1
ATOM 4679 C CA . SER B 1 46 ? -17.922 19.312 -8.711 1 97.94 46 SER B CA 1
ATOM 4680 C C . SER B 1 46 ? -17.359 19.672 -10.086 1 97.94 46 SER B C 1
ATOM 4682 O O . SER B 1 46 ? -18.047 19.562 -11.094 1 97.94 46 SER B O 1
ATOM 4684 N N . ASP B 1 47 ? -16.141 20.125 -10.109 1 96.56 47 ASP B N 1
ATOM 4685 C CA . ASP B 1 47 ? -15.469 20.469 -11.352 1 96.56 47 ASP B CA 1
ATOM 4686 C C . ASP B 1 47 ? -15.359 19.266 -12.281 1 96.56 47 ASP B C 1
ATOM 4688 O O . ASP B 1 47 ? -15.352 19.422 -13.5 1 96.56 47 ASP B O 1
ATOM 4692 N N . ALA B 1 48 ? -15.25 18.094 -11.727 1 96.69 48 ALA B N 1
ATOM 4693 C CA . ALA B 1 48 ? -15.133 16.859 -12.508 1 96.69 48 ALA B CA 1
ATOM 4694 C C . ALA B 1 48 ? -16.484 16.438 -13.062 1 96.69 48 ALA B C 1
ATOM 4696 O O . ALA B 1 48 ? -16.578 15.445 -13.789 1 96.69 48 ALA B O 1
ATOM 4697 N N . GLY B 1 49 ? -17.578 17.125 -12.703 1 97.06 49 GLY B N 1
ATOM 4698 C CA . GLY B 1 49 ? -18.875 16.891 -13.328 1 97.06 49 GLY B CA 1
ATOM 4699 C C . GLY B 1 49 ? -19.844 16.156 -12.43 1 97.06 49 GLY B C 1
ATOM 4700 O O . GLY B 1 49 ? -20.953 15.828 -12.844 1 97.06 49 GLY B O 1
ATOM 4701 N N . HIS B 1 50 ? -19.516 15.906 -11.18 1 98.25 50 HIS B N 1
ATOM 4702 C CA . HIS B 1 50 ? -20.406 15.203 -10.266 1 98.25 50 HIS B CA 1
ATOM 4703 C C . HIS B 1 50 ? -21.391 16.156 -9.602 1 98.25 50 HIS B C 1
ATOM 4705 O O . HIS B 1 50 ? -21.172 17.375 -9.594 1 98.25 50 HIS B O 1
ATOM 4711 N N . ASN B 1 51 ? -22.547 15.648 -9.164 1 98.25 51 ASN B N 1
ATOM 4712 C CA . ASN B 1 51 ? -23.5 16.391 -8.359 1 98.25 51 ASN B CA 1
ATOM 4713 C C . ASN B 1 51 ? -23.125 16.375 -6.883 1 98.25 51 ASN B C 1
ATOM 4715 O O . ASN B 1 51 ? -23.5 15.461 -6.148 1 98.25 51 ASN B O 1
ATOM 4719 N N . VAL B 1 52 ? -22.484 17.5 -6.492 1 98.62 52 VAL B N 1
ATOM 4720 C CA . VAL B 1 52 ? -21.875 17.5 -5.172 1 98.62 52 VAL B CA 1
ATOM 4721 C C . VAL B 1 52 ? -22.672 18.406 -4.23 1 98.62 52 VAL B C 1
ATOM 4723 O O . VAL B 1 52 ? -23.062 19.5 -4.605 1 98.62 52 VAL B O 1
ATOM 4726 N N . THR B 1 53 ? -22.984 17.906 -3.121 1 98.62 53 THR B N 1
ATOM 4727 C CA . THR B 1 53 ? -23.516 18.672 -1.993 1 98.62 53 THR B CA 1
ATOM 4728 C C . THR B 1 53 ? -22.516 18.672 -0.835 1 98.62 53 THR B C 1
ATOM 4730 O O . THR B 1 53 ? -21.969 17.641 -0.479 1 98.62 53 THR B O 1
ATOM 4733 N N . ILE B 1 54 ? -22.234 19.797 -0.314 1 98.25 54 ILE B N 1
ATOM 4734 C CA . ILE B 1 54 ? -21.359 19.906 0.85 1 98.25 54 ILE B CA 1
ATOM 4735 C C . ILE B 1 54 ? -22.172 20.391 2.055 1 98.25 54 ILE B C 1
ATOM 4737 O O . ILE B 1 54 ? -22.875 21.406 1.973 1 98.25 54 ILE B O 1
ATOM 4741 N N . ILE B 1 55 ? -22.094 19.609 3.131 1 97.19 55 ILE B N 1
ATOM 4742 C CA . ILE B 1 55 ? -22.719 20.016 4.391 1 97.19 55 ILE B CA 1
ATOM 4743 C C . ILE B 1 55 ? -21.719 20.828 5.219 1 97.19 55 ILE B C 1
ATOM 4745 O O . ILE B 1 55 ? -20.625 20.344 5.531 1 97.19 55 ILE B O 1
ATOM 4749 N N . GLN B 1 56 ? -22.156 21.969 5.539 1 95 56 GLN B N 1
ATOM 4750 C CA . GLN B 1 56 ? -21.375 22.781 6.461 1 95 56 GLN B CA 1
ATOM 4751 C C . GLN B 1 56 ? -21.891 22.656 7.891 1 95 56 GLN B C 1
ATOM 4753 O O . GLN B 1 56 ? -22.859 23.328 8.273 1 95 56 GLN B O 1
ATOM 4758 N N . SER B 1 57 ? -21.25 21.766 8.68 1 92 57 SER B N 1
ATOM 4759 C CA . SER B 1 57 ? -21.562 21.641 10.094 1 92 57 SER B CA 1
ATOM 4760 C C . SER B 1 57 ? -20.906 22.75 10.914 1 92 57 SER B C 1
ATOM 4762 O O . SER B 1 57 ? -19.719 22.656 11.242 1 92 57 SER B O 1
ATOM 4764 N N . PRO B 1 58 ? -21.688 23.797 11.242 1 84.88 58 PRO B N 1
ATOM 4765 C CA . PRO B 1 58 ? -21.062 25.016 11.75 1 84.88 58 PRO B CA 1
ATOM 4766 C C . PRO B 1 58 ? -20.484 24.859 13.156 1 84.88 58 PRO B C 1
ATOM 4768 O O . PRO B 1 58 ? -21.219 24.484 14.086 1 84.88 58 PRO B O 1
ATOM 4771 N N . MET B 1 59 ? -19.25 25.156 13.312 1 89.44 59 MET B N 1
ATOM 4772 C CA . MET B 1 59 ? -18.562 25.125 14.594 1 89.44 59 MET B CA 1
ATOM 4773 C C . MET B 1 59 ? -17.844 26.438 14.852 1 89.44 59 MET B C 1
ATOM 4775 O O . MET B 1 59 ? -17.891 26.969 15.961 1 89.44 59 MET B O 1
ATOM 4779 N N . ASN B 1 60 ? -17.203 26.875 13.852 1 86.19 60 ASN B N 1
ATOM 4780 C CA . ASN B 1 60 ? -16.422 28.109 13.898 1 86.19 60 ASN B CA 1
ATOM 4781 C C . ASN B 1 60 ? -16.984 29.172 12.961 1 86.19 60 ASN B C 1
ATOM 4783 O O . ASN B 1 60 ? -16.859 29.062 11.742 1 86.19 60 ASN B O 1
ATOM 4787 N N . LYS B 1 61 ? -17.438 30.281 13.508 1 82.12 61 LYS B N 1
ATOM 4788 C CA . LYS B 1 61 ? -18.125 31.328 12.75 1 82.12 61 LYS B CA 1
ATOM 4789 C C . LYS B 1 61 ? -17.156 32.094 11.875 1 82.12 61 LYS B C 1
ATOM 4791 O O . LYS B 1 61 ? -17.562 32.75 10.914 1 82.12 61 LYS B O 1
ATOM 4796 N N . GLU B 1 62 ? -15.922 31.969 12.156 1 79 62 GLU B N 1
ATOM 4797 C CA . GLU B 1 62 ? -14.922 32.781 11.461 1 79 62 GLU B CA 1
ATOM 4798 C C . GLU B 1 62 ? -14.586 32.156 10.102 1 79 62 GLU B C 1
ATOM 4800 O O . GLU B 1 62 ? -13.953 32.812 9.266 1 79 62 GLU B O 1
ATOM 4805 N N . ILE B 1 63 ? -15.016 30.953 9.945 1 82.69 63 ILE B N 1
ATOM 4806 C CA . ILE B 1 63 ? -14.672 30.297 8.695 1 82.69 63 ILE B CA 1
ATOM 4807 C C . ILE B 1 63 ? -15.75 30.578 7.648 1 82.69 63 ILE B C 1
ATOM 4809 O O . ILE B 1 63 ? -16.938 30.312 7.879 1 82.69 63 ILE B O 1
ATOM 4813 N N . ASP B 1 64 ? -15.281 31.156 6.555 1 79.06 64 ASP B N 1
ATOM 4814 C CA . ASP B 1 64 ? -16.219 31.531 5.492 1 79.06 64 ASP B CA 1
ATOM 4815 C C . ASP B 1 64 ? -16.359 30.406 4.469 1 79.06 64 ASP B C 1
ATOM 4817 O O . ASP B 1 64 ? -15.516 29.516 4.387 1 79.06 64 ASP B O 1
ATOM 4821 N N . ASP B 1 65 ? -17.531 30.5 3.828 1 82.81 65 ASP B N 1
ATOM 4822 C CA . ASP B 1 65 ? -17.844 29.469 2.834 1 82.81 65 ASP B CA 1
ATOM 4823 C C . ASP B 1 65 ? -17.688 30.016 1.417 1 82.81 65 ASP B C 1
ATOM 4825 O O . ASP B 1 65 ? -18.141 29.406 0.454 1 82.81 65 ASP B O 1
ATOM 4829 N N . SER B 1 66 ? -17.031 31.094 1.215 1 83.25 66 SER B N 1
ATOM 4830 C CA . SER B 1 66 ? -16.922 31.75 -0.083 1 83.25 66 SER B CA 1
ATOM 4831 C C . SER B 1 66 ? -16.094 30.922 -1.056 1 83.25 66 SER B C 1
ATOM 4833 O O . SER B 1 66 ? -16.188 31.094 -2.271 1 83.25 66 SER B O 1
ATOM 4835 N N . ASN B 1 67 ? -15.344 30.016 -0.543 1 89.06 67 ASN B N 1
ATOM 4836 C CA . ASN B 1 67 ? -14.445 29.234 -1.384 1 89.06 67 ASN B CA 1
ATOM 4837 C C . ASN B 1 67 ? -15.141 28 -1.949 1 89.06 67 ASN B C 1
ATOM 4839 O O . ASN B 1 67 ? -14.562 27.281 -2.77 1 89.06 67 ASN B O 1
ATOM 4843 N N . ILE B 1 68 ? -16.359 27.812 -1.55 1 95.5 68 ILE B N 1
ATOM 4844 C CA . ILE B 1 68 ? -17.109 26.672 -2.076 1 95.5 68 ILE B CA 1
ATOM 4845 C C . ILE B 1 68 ? -17.688 27.031 -3.449 1 95.5 68 ILE B C 1
ATOM 4847 O O . ILE B 1 68 ? -18.547 27.906 -3.568 1 95.5 68 ILE B O 1
ATOM 4851 N N . LYS B 1 69 ? -17.188 26.406 -4.434 1 94.5 69 LYS B N 1
ATOM 4852 C CA . LYS B 1 69 ? -17.578 26.688 -5.812 1 94.5 69 LYS B CA 1
ATOM 4853 C C . LYS B 1 69 ? -18.141 25.438 -6.488 1 94.5 69 LYS B C 1
ATOM 4855 O O . LYS B 1 69 ? -17.453 24.422 -6.598 1 94.5 69 LYS B O 1
ATOM 4860 N N . GLY B 1 70 ? -19.328 25.531 -6.945 1 94.38 70 GLY B N 1
ATOM 4861 C CA . GLY B 1 70 ? -19.891 24.422 -7.691 1 94.38 70 GLY B CA 1
ATOM 4862 C C . GLY B 1 70 ? -20.859 23.578 -6.871 1 94.38 70 GLY B C 1
ATOM 4863 O O . GLY B 1 70 ? -22.016 23.391 -7.262 1 94.38 70 GLY B O 1
ATOM 4864 N N . PRO B 1 71 ? -20.469 23.094 -5.688 1 97.38 71 PRO B N 1
ATOM 4865 C CA . PRO B 1 71 ? -21.344 22.25 -4.867 1 97.38 71 PRO B CA 1
ATOM 4866 C C . PRO B 1 71 ? -22.547 23 -4.324 1 97.38 71 PRO B C 1
ATOM 4868 O O . PRO B 1 71 ? -22.484 24.203 -4.113 1 97.38 71 PRO B O 1
ATOM 4871 N N . LYS B 1 72 ? -23.578 22.266 -4.129 1 97.62 72 LYS B N 1
ATOM 4872 C CA . LYS B 1 72 ? -24.672 22.797 -3.334 1 97.62 72 LYS B CA 1
ATOM 4873 C C . LYS B 1 72 ? -24.312 22.859 -1.854 1 97.62 72 LYS B C 1
ATOM 4875 O O . LYS B 1 72 ? -23.797 21.891 -1.292 1 97.62 72 LYS B O 1
ATOM 4880 N N . ILE B 1 73 ? -24.562 24.031 -1.307 1 96.94 73 ILE B N 1
ATOM 4881 C CA . ILE B 1 73 ? -24.234 24.219 0.1 1 96.94 73 ILE B CA 1
ATOM 4882 C C . ILE B 1 73 ? -25.469 24.016 0.963 1 96.94 73 ILE B C 1
ATOM 4884 O O . ILE B 1 73 ? -26.531 24.578 0.685 1 96.94 73 ILE B O 1
ATOM 4888 N N . VAL B 1 74 ? -25.328 23.172 1.98 1 96.44 74 VAL B N 1
ATOM 4889 C CA . VAL B 1 74 ? -26.406 23 2.947 1 96.44 74 VAL B CA 1
ATOM 4890 C C . VAL B 1 74 ? -25.844 23.109 4.367 1 96.44 74 VAL B C 1
ATOM 4892 O O . VAL B 1 74 ? -24.672 22.844 4.598 1 96.44 74 VAL B O 1
ATOM 4895 N N . ALA B 1 75 ? -26.656 23.5 5.277 1 94.69 75 ALA B N 1
ATOM 4896 C CA . ALA B 1 75 ? -26.297 23.656 6.684 1 94.69 75 ALA B CA 1
ATOM 4897 C C . ALA B 1 75 ? -27.531 23.594 7.574 1 94.69 75 ALA B C 1
ATOM 4899 O O . ALA B 1 75 ? -28.656 23.75 7.098 1 94.69 75 ALA B O 1
ATOM 4900 N N . PRO B 1 76 ? -27.281 23.297 8.852 1 95 76 PRO B N 1
ATOM 4901 C CA . PRO B 1 76 ? -28.422 23.422 9.766 1 95 76 PRO B CA 1
ATOM 4902 C C . PRO B 1 76 ? -29.031 24.828 9.742 1 95 76 PRO B C 1
ATOM 4904 O O . PRO B 1 76 ? -28.328 25.812 9.547 1 95 76 PRO B O 1
ATOM 4907 N N . SER B 1 77 ? -30.328 24.906 10.031 1 93.44 77 SER B N 1
ATOM 4908 C CA . SER B 1 77 ? -31.109 26.125 9.93 1 93.44 77 SER B CA 1
ATOM 4909 C C . SER B 1 77 ? -30.672 27.141 10.984 1 93.44 77 SER B C 1
ATOM 4911 O O . SER B 1 77 ? -30.812 28.359 10.781 1 93.44 77 SER B O 1
ATOM 4913 N N . LYS B 1 78 ? -30.219 26.625 12.133 1 92.5 78 LYS B N 1
ATOM 4914 C CA . LYS B 1 78 ? -29.781 27.5 13.219 1 92.5 78 LYS B CA 1
ATOM 4915 C C . LYS B 1 78 ? -28.422 27.047 13.75 1 92.5 78 LYS B C 1
ATOM 4917 O O . LYS B 1 78 ? -28.078 25.875 13.695 1 92.5 78 LYS B O 1
ATOM 4922 N N . ARG B 1 79 ? -27.734 28.062 14.18 1 91.5 79 ARG B N 1
ATOM 4923 C CA . ARG B 1 79 ? -26.5 27.75 14.898 1 91.5 79 ARG B CA 1
ATOM 4924 C C . ARG B 1 79 ? -26.797 27.438 16.359 1 91.5 79 ARG B C 1
ATOM 4926 O O . ARG B 1 79 ? -27.828 27.859 16.906 1 91.5 79 ARG B O 1
ATOM 4933 N N . ASN B 1 80 ? -25.938 26.703 16.953 1 92 80 ASN B N 1
ATOM 4934 C CA . ASN B 1 80 ? -26.016 26.391 18.375 1 92 80 ASN B CA 1
ATOM 4935 C C . ASN B 1 80 ? -25.016 27.203 19.188 1 92 80 ASN B C 1
ATOM 4937 O O . ASN B 1 80 ? -23.812 27.016 19.062 1 92 80 ASN B O 1
ATOM 4941 N N . PRO B 1 81 ? -25.484 28.016 20.094 1 91 81 PRO B N 1
ATOM 4942 C CA . PRO B 1 81 ? -24.594 28.906 20.844 1 91 81 PRO B CA 1
ATOM 4943 C C . PRO B 1 81 ? -23.578 28.141 21.688 1 91 81 PRO B C 1
ATOM 4945 O O . PRO B 1 81 ? -22.453 28.609 21.875 1 91 81 PRO B O 1
ATOM 4948 N N . ASP B 1 82 ? -24 27.016 22.203 1 89.81 82 ASP B N 1
ATOM 4949 C CA . ASP B 1 82 ? -23.078 26.219 23.016 1 89.81 82 ASP B CA 1
ATOM 4950 C C . ASP B 1 82 ? -21.906 25.703 22.188 1 89.81 82 ASP B C 1
ATOM 4952 O O . ASP B 1 82 ? -20.781 25.625 22.688 1 89.81 82 ASP B O 1
ATOM 4956 N N . ILE B 1 83 ? -22.203 25.375 20.984 1 91.62 83 ILE B N 1
ATOM 4957 C CA . ILE B 1 83 ? -21.156 24.922 20.062 1 91.62 83 ILE B CA 1
ATOM 4958 C C . ILE B 1 83 ? -20.281 26.109 19.672 1 91.62 83 ILE B C 1
ATOM 4960 O O . ILE B 1 83 ? -19.047 26 19.672 1 91.62 83 ILE B O 1
ATOM 4964 N N . ASP B 1 84 ? -20.875 27.203 19.453 1 89 84 ASP B N 1
ATOM 4965 C CA . ASP B 1 84 ? -20.141 28.406 19.078 1 89 84 ASP B CA 1
ATOM 4966 C C . ASP B 1 84 ? -19.203 28.844 20.203 1 89 84 ASP B C 1
ATOM 4968 O O . ASP B 1 84 ? -18.094 29.328 19.938 1 89 84 ASP B O 1
ATOM 4972 N N . ALA B 1 85 ? -19.656 28.641 21.391 1 86 85 ALA B N 1
ATOM 4973 C CA . ALA B 1 85 ? -18.906 29.094 22.547 1 86 85 ALA B CA 1
ATOM 4974 C C . ALA B 1 85 ? -17.625 28.281 22.719 1 86 85 ALA B C 1
ATOM 4976 O O . ALA B 1 85 ? -16.625 28.797 23.234 1 86 85 ALA B O 1
ATOM 4977 N N . LYS B 1 86 ? -17.656 27.141 22.25 1 84.56 86 LYS B N 1
ATOM 4978 C CA . LYS B 1 86 ? -16.5 26.266 22.406 1 84.56 86 LYS B CA 1
ATOM 4979 C C . LYS B 1 86 ? -15.391 26.594 21.422 1 84.56 86 LYS B C 1
ATOM 4981 O O . LYS B 1 86 ? -14.297 26.047 21.484 1 84.56 86 LYS B O 1
ATOM 4986 N N . SER B 1 87 ? -15.711 27.469 20.5 1 79.69 87 SER B N 1
ATOM 4987 C CA . SER B 1 87 ? -14.672 27.922 19.594 1 79.69 87 SER B CA 1
ATOM 4988 C C . SER B 1 87 ? -13.531 28.609 20.344 1 79.69 87 SER B C 1
ATOM 4990 O O . SER B 1 87 ? -12.422 28.734 19.812 1 79.69 87 SER B O 1
ATOM 4992 N N . SER B 1 88 ? -13.859 28.953 21.562 1 72.44 88 SER B N 1
ATOM 4993 C CA . SER B 1 88 ? -12.852 29.547 22.438 1 72.44 88 SER B CA 1
ATOM 4994 C C . SER B 1 88 ? -11.688 28.594 22.656 1 72.44 88 SER B C 1
ATOM 4996 O O . SER B 1 88 ? -10.57 29.016 22.953 1 72.44 88 SER B O 1
ATOM 4998 N N . VAL B 1 89 ? -12 27.312 22.516 1 70.5 89 VAL B N 1
ATOM 4999 C CA . VAL B 1 89 ? -10.945 26.312 22.641 1 70.5 89 VAL B CA 1
ATOM 5000 C C . VAL B 1 89 ? -9.852 26.578 21.609 1 70.5 89 VAL B C 1
ATOM 5002 O O . VAL B 1 89 ? -8.664 26.422 21.906 1 70.5 89 VAL B O 1
ATOM 5005 N N . LEU B 1 90 ? -10.234 26.938 20.438 1 72.94 90 LEU B N 1
ATOM 5006 C CA . LEU B 1 90 ? -9.273 27.25 19.391 1 72.94 90 LEU B CA 1
ATOM 5007 C C . LEU B 1 90 ? -8.445 28.469 19.75 1 72.94 90 LEU B C 1
ATOM 5009 O O . LEU B 1 90 ? -7.262 28.547 19.406 1 72.94 90 LEU B O 1
ATOM 5013 N N . ASN B 1 91 ? -9.078 29.312 20.469 1 70.81 91 ASN B N 1
ATOM 5014 C CA . ASN B 1 91 ? -8.352 30.5 20.922 1 70.81 91 ASN B CA 1
ATOM 5015 C C . ASN B 1 91 ? -7.219 30.125 21.875 1 70.81 91 ASN B C 1
ATOM 5017 O O . ASN B 1 91 ? -6.141 30.734 21.828 1 70.81 91 ASN B O 1
ATOM 5021 N N . ARG B 1 92 ? -7.492 29.172 22.562 1 67.94 92 ARG B N 1
ATOM 5022 C CA . ARG B 1 92 ? -6.461 28.703 23.484 1 67.94 92 ARG B CA 1
ATOM 5023 C C . ARG B 1 92 ? -5.281 28.094 22.734 1 67.94 92 ARG B C 1
ATOM 5025 O O . ARG B 1 92 ? -4.125 28.359 23.078 1 67.94 92 ARG B O 1
ATOM 5032 N N . VAL B 1 93 ? -5.633 27.375 21.781 1 69.44 93 VAL B N 1
ATOM 5033 C CA . VAL B 1 93 ? -4.582 26.781 20.969 1 69.44 93 VAL B CA 1
ATOM 5034 C C . VAL B 1 93 ? -3.789 27.875 20.25 1 69.44 93 VAL B C 1
ATOM 5036 O O . VAL B 1 93 ? -2.557 27.844 20.234 1 69.44 93 VAL B O 1
ATOM 5039 N N . ASN B 1 94 ? -4.484 28.812 19.781 1 70.75 94 ASN B N 1
ATOM 5040 C CA . ASN B 1 94 ? -3.863 29.922 19.078 1 70.75 94 ASN B CA 1
ATOM 5041 C C . ASN B 1 94 ? -2.928 30.719 19.984 1 70.75 94 ASN B C 1
ATOM 5043 O O . ASN B 1 94 ? -1.854 31.141 19.562 1 70.75 94 ASN B O 1
ATOM 5047 N N . GLU B 1 95 ? -3.398 30.781 21.172 1 70.19 95 GLU B N 1
ATOM 5048 C CA . GLU B 1 95 ? -2.668 31.641 22.109 1 70.19 95 GLU B CA 1
ATOM 5049 C C . GLU B 1 95 ? -1.492 30.891 22.734 1 70.19 95 GLU B C 1
ATOM 5051 O O . GLU B 1 95 ? -0.458 31.484 23.031 1 70.19 95 GLU B O 1
ATOM 5056 N N . GLN B 1 96 ? -1.655 29.625 22.766 1 76.75 96 GLN B N 1
ATOM 5057 C CA . GLN B 1 96 ? -0.677 28.922 23.578 1 76.75 96 GLN B CA 1
ATOM 5058 C C . GLN B 1 96 ? 0.212 28.031 22.719 1 76.75 96 GLN B C 1
ATOM 5060 O O . GLN B 1 96 ? 1.072 27.312 23.234 1 76.75 96 GLN B O 1
ATOM 5065 N N . SER B 1 97 ? 0.068 28.109 21.469 1 81.44 97 SER B N 1
ATOM 5066 C CA . SER B 1 97 ? 0.797 27.203 20.578 1 81.44 97 SER B CA 1
ATOM 5067 C C . SER B 1 97 ? 2.303 27.422 20.688 1 81.44 97 SER B C 1
ATOM 5069 O O . SER B 1 97 ? 3.08 26.469 20.609 1 81.44 97 SER B O 1
ATOM 5071 N N . TRP B 1 98 ? 2.736 28.656 20.984 1 87.62 98 TRP B N 1
ATOM 5072 C CA . TRP B 1 98 ? 4.156 28.984 21.016 1 87.62 98 TRP B CA 1
ATOM 5073 C C . TRP B 1 98 ? 4.781 28.609 22.344 1 87.62 98 TRP B C 1
ATOM 5075 O O . TRP B 1 98 ? 5.988 28.375 22.438 1 87.62 98 TRP B O 1
ATOM 5085 N N . THR B 1 99 ? 3.932 28.516 23.359 1 82.06 99 THR B N 1
ATOM 5086 C CA . THR B 1 99 ? 4.516 28.391 24.688 1 82.06 99 THR B CA 1
ATOM 5087 C C . THR B 1 99 ? 4.129 27.047 25.312 1 82.06 99 THR B C 1
ATOM 5089 O O . THR B 1 99 ? 4.828 26.531 26.188 1 82.06 99 THR B O 1
ATOM 5092 N N . GLN B 1 100 ? 3.09 26.547 24.891 1 76.75 100 GLN B N 1
ATOM 5093 C CA . GLN B 1 100 ? 2.59 25.344 25.531 1 76.75 100 GLN B CA 1
ATOM 5094 C C . GLN B 1 100 ? 3.434 24.125 25.156 1 76.75 100 GLN B C 1
ATOM 5096 O O . GLN B 1 100 ? 3.91 24.031 24.016 1 76.75 100 GLN B O 1
ATOM 5101 N N . ASN B 1 101 ? 3.633 23.344 26.266 1 69.56 101 ASN B N 1
ATOM 5102 C CA . ASN B 1 101 ? 4.312 22.078 25.984 1 69.56 101 ASN B CA 1
ATOM 5103 C C . ASN B 1 101 ? 3.371 21.062 25.344 1 69.56 101 ASN B C 1
ATOM 5105 O O . ASN B 1 101 ? 2.611 20.391 26.031 1 69.56 101 ASN B O 1
ATOM 5109 N N . ASN B 1 102 ? 3.443 21.031 24.109 1 63.28 102 ASN B N 1
ATOM 5110 C CA . ASN B 1 102 ? 2.545 20.172 23.359 1 63.28 102 ASN B CA 1
ATOM 5111 C C . ASN B 1 102 ? 3.146 18.781 23.156 1 63.28 102 ASN B C 1
ATOM 5113 O O . ASN B 1 102 ? 2.65 18 22.344 1 63.28 102 ASN B O 1
ATOM 5117 N N . GLU B 1 103 ? 4.211 18.531 23.891 1 62.09 103 GLU B N 1
ATOM 5118 C CA . GLU B 1 103 ? 4.848 17.234 23.688 1 62.09 103 GLU B CA 1
ATOM 5119 C C . GLU B 1 103 ? 4.469 16.25 24.781 1 62.09 103 GLU B C 1
ATOM 5121 O O . GLU B 1 103 ? 4.73 15.055 24.672 1 62.09 103 GLU B O 1
ATOM 5126 N N . ASN B 1 104 ? 3.783 16.844 25.812 1 65.19 104 ASN B N 1
ATOM 5127 C CA . ASN B 1 104 ? 3.281 15.961 26.859 1 65.19 104 ASN B CA 1
ATOM 5128 C C . ASN B 1 104 ? 2.062 15.172 26.391 1 65.19 104 ASN B C 1
ATOM 5130 O O . ASN B 1 104 ? 1.029 15.758 26.047 1 65.19 104 ASN B O 1
ATOM 5134 N N . PRO B 1 105 ? 2.223 13.883 26.328 1 66.75 105 PRO B N 1
ATOM 5135 C CA . PRO B 1 105 ? 1.146 13.055 25.781 1 66.75 105 PRO B CA 1
ATOM 5136 C C . PRO B 1 105 ? -0.171 13.219 26.531 1 66.75 105 PRO B C 1
ATOM 5138 O O . PRO B 1 105 ? -1.244 13.164 25.922 1 66.75 105 PRO B O 1
ATOM 5141 N N . ILE B 1 106 ? -0.057 13.508 27.844 1 68.44 106 ILE B N 1
ATOM 5142 C CA . ILE B 1 106 ? -1.264 13.633 28.656 1 68.44 106 ILE B CA 1
ATOM 5143 C C . ILE B 1 106 ? -2.035 14.883 28.25 1 68.44 106 ILE B C 1
ATOM 5145 O O . ILE B 1 106 ? -3.266 14.867 28.172 1 68.44 106 ILE B O 1
ATOM 5149 N N . ASP B 1 107 ? -1.333 15.961 28.031 1 67.31 107 ASP B N 1
ATOM 5150 C CA . ASP B 1 107 ? -1.966 17.203 27.609 1 67.31 107 ASP B CA 1
ATOM 5151 C C . ASP B 1 107 ? -2.6 17.062 26.234 1 67.31 107 ASP B C 1
ATOM 5153 O O . ASP B 1 107 ? -3.678 17.594 25.969 1 67.31 107 ASP B O 1
ATOM 5157 N N . ILE B 1 108 ? -1.996 16.344 25.484 1 68.25 108 ILE B N 1
ATOM 5158 C CA . ILE B 1 108 ? -2.498 16.109 24.141 1 68.25 108 ILE B CA 1
ATOM 5159 C C . ILE B 1 108 ? -3.795 15.312 24.203 1 68.25 108 ILE B C 1
ATOM 5161 O O . ILE B 1 108 ? -4.77 15.633 23.516 1 68.25 108 ILE B O 1
ATOM 5165 N N . ILE B 1 109 ? -3.797 14.344 25.094 1 72.62 109 ILE B N 1
ATOM 5166 C CA . ILE B 1 109 ? -4.969 13.484 25.234 1 72.62 109 ILE B CA 1
ATOM 5167 C C . ILE B 1 109 ? -6.164 14.32 25.672 1 72.62 109 ILE B C 1
ATOM 5169 O O . ILE B 1 109 ? -7.25 14.211 25.109 1 72.62 109 ILE B O 1
ATOM 5173 N N . ASN B 1 110 ? -5.895 15.203 26.688 1 71.44 110 ASN B N 1
ATOM 5174 C CA . ASN B 1 110 ? -7.004 15.992 27.203 1 71.44 110 ASN B CA 1
ATOM 5175 C C . ASN B 1 110 ? -7.527 16.984 26.172 1 71.44 110 ASN B C 1
ATOM 5177 O O . ASN B 1 110 ? -8.742 17.156 26.031 1 71.44 110 ASN B O 1
ATOM 5181 N N . GLU B 1 111 ? -6.652 17.609 25.531 1 71.06 111 GLU B N 1
ATOM 5182 C CA . GLU B 1 111 ? -7.031 18.562 24.484 1 71.06 111 GLU B CA 1
ATOM 5183 C C . GLU B 1 111 ? -7.809 17.891 23.375 1 71.06 111 GLU B C 1
ATOM 5185 O O . GLU B 1 111 ? -8.805 18.422 22.875 1 71.06 111 GLU B O 1
ATOM 5190 N N . LEU B 1 112 ? -7.441 16.781 23.094 1 76.38 112 LEU B N 1
ATOM 5191 C CA . LEU B 1 112 ? -8.07 16.094 21.969 1 76.38 112 LEU B CA 1
ATOM 5192 C C . LEU B 1 112 ? -9.398 15.477 22.391 1 76.38 112 LEU B C 1
ATOM 5194 O O . LEU B 1 112 ? -10.32 15.359 21.578 1 76.38 112 LEU B O 1
ATOM 5198 N N . LYS B 1 113 ? -9.469 15.227 23.703 1 77.94 113 LYS B N 1
ATOM 5199 C CA . LYS B 1 113 ? -10.766 14.773 24.219 1 77.94 113 LYS B CA 1
ATOM 5200 C C . LYS B 1 113 ? -11.82 15.867 24.109 1 77.94 113 LYS B C 1
ATOM 5202 O O . LYS B 1 113 ? -12.945 15.609 23.672 1 77.94 113 LYS B O 1
ATOM 5207 N N . ASP B 1 114 ? -11.492 17.047 24.547 1 80.62 114 ASP B N 1
ATOM 5208 C CA . ASP B 1 114 ? -12.406 18.188 24.453 1 80.62 114 ASP B CA 1
ATOM 5209 C C . ASP B 1 114 ? -12.812 18.453 23.016 1 80.62 114 ASP B C 1
ATOM 5211 O O . ASP B 1 114 ? -13.977 18.75 22.734 1 80.62 114 ASP B O 1
ATOM 5215 N N . THR B 1 115 ? -11.875 18.359 22.25 1 85 115 THR B N 1
ATOM 5216 C CA . THR B 1 115 ? -12.141 18.578 20.828 1 85 115 THR B CA 1
ATOM 5217 C C . THR B 1 115 ? -13.102 17.516 20.297 1 85 115 THR B C 1
ATOM 5219 O O . THR B 1 115 ? -14 17.828 19.5 1 85 115 THR B O 1
ATOM 5222 N N . SER B 1 116 ? -12.898 16.297 20.719 1 88.69 116 SER B N 1
ATOM 5223 C CA . SER B 1 116 ? -13.766 15.211 20.281 1 88.69 116 SER B CA 1
ATOM 5224 C C . SER B 1 116 ? -15.211 15.453 20.703 1 88.69 116 SER B C 1
ATOM 5226 O O . SER B 1 116 ? -16.141 15.172 19.938 1 88.69 116 SER B O 1
ATOM 5228 N N . GLU B 1 117 ? -15.391 15.969 21.891 1 89.19 117 GLU B N 1
ATOM 5229 C CA . GLU B 1 117 ? -16.734 16.281 22.375 1 89.19 117 GLU B CA 1
ATOM 5230 C C . GLU B 1 117 ? -17.359 17.422 21.578 1 89.19 117 GLU B C 1
ATOM 5232 O O . GLU B 1 117 ? -18.547 17.406 21.281 1 89.19 117 GLU B O 1
ATOM 5237 N N . TRP B 1 118 ? -16.531 18.391 21.344 1 91.06 118 TRP B N 1
ATOM 5238 C CA . TRP B 1 118 ? -16.969 19.516 20.531 1 91.06 118 TRP B CA 1
ATOM 5239 C C . TRP B 1 118 ? -17.453 19.047 19.156 1 91.06 118 TRP B C 1
ATOM 5241 O O . TRP B 1 118 ? -18.547 19.406 18.734 1 91.06 118 TRP B O 1
ATOM 5251 N N . LEU B 1 119 ? -16.688 18.203 18.547 1 93.12 119 LEU B N 1
ATOM 5252 C CA . LEU B 1 119 ? -17 17.688 17.219 1 93.12 119 LEU B CA 1
ATOM 5253 C C . LEU B 1 119 ? -18.25 16.828 17.266 1 93.12 119 LEU B C 1
ATOM 5255 O O . LEU B 1 119 ? -19.109 16.938 16.391 1 93.12 119 LEU B O 1
ATOM 5259 N N . ALA B 1 120 ? -18.344 16.031 18.281 1 93.56 120 ALA B N 1
ATOM 5260 C CA . ALA B 1 120 ? -19.516 15.172 18.422 1 93.56 120 ALA B CA 1
ATOM 5261 C C . ALA B 1 120 ? -20.781 16 18.609 1 93.56 120 ALA B C 1
ATOM 5263 O O . ALA B 1 120 ? -21.844 15.656 18.062 1 93.56 120 ALA B O 1
ATOM 5264 N N . SER B 1 121 ? -20.703 17.031 19.375 1 93.19 121 SER B N 1
ATOM 5265 C CA . SER B 1 121 ? -21.859 17.906 19.594 1 93.19 121 SER B CA 1
ATOM 5266 C C . SER B 1 121 ? -22.312 18.562 18.281 1 93.19 121 SER B C 1
ATOM 5268 O O . SER B 1 121 ? -23.516 18.75 18.062 1 93.19 121 SER B O 1
ATOM 5270 N N . SER B 1 122 ? -21.391 18.969 17.516 1 94.38 122 SER B N 1
ATOM 5271 C CA . SER B 1 122 ? -21.703 19.547 16.219 1 94.38 122 SER B CA 1
ATOM 5272 C C . SER B 1 122 ? -22.422 18.547 15.32 1 94.38 122 SER B C 1
ATOM 5274 O O . SER B 1 122 ? -23.391 18.891 14.633 1 94.38 122 SER B O 1
ATOM 5276 N N . CYS B 1 123 ? -21.969 17.281 15.281 1 95.44 123 CYS B N 1
ATOM 5277 C CA . CYS B 1 123 ? -22.625 16.234 14.523 1 95.44 123 CYS B CA 1
ATOM 5278 C C . CYS B 1 123 ? -24.062 16.016 15.016 1 95.44 123 CYS B C 1
ATOM 5280 O O . CYS B 1 123 ? -24.984 15.891 14.211 1 95.44 123 CYS B O 1
ATOM 5282 N N . GLU B 1 124 ? -24.172 16.016 16.328 1 94.88 124 GLU B N 1
ATOM 5283 C CA . GLU B 1 124 ? -25.5 15.867 16.922 1 94.88 124 GLU B CA 1
ATOM 5284 C C . GLU B 1 124 ? -26.422 17 16.484 1 94.88 124 GLU B C 1
ATOM 5286 O O . GLU B 1 124 ? -27.562 16.75 16.078 1 94.88 124 GLU B O 1
ATOM 5291 N N . HIS B 1 125 ? -25.953 18.172 16.594 1 95.19 125 HIS B N 1
ATOM 5292 C CA . HIS B 1 125 ? -26.734 19.328 16.188 1 95.19 125 HIS B CA 1
ATOM 5293 C C . HIS B 1 125 ? -27.156 19.234 14.719 1 95.19 125 HIS B C 1
ATOM 5295 O O . HIS B 1 125 ? -28.281 19.594 14.359 1 95.19 125 HIS B O 1
ATOM 5301 N N . THR B 1 126 ? -26.297 18.781 13.875 1 96.06 126 THR B N 1
ATOM 5302 C CA . THR B 1 126 ? -26.531 18.672 12.438 1 96.06 126 THR B CA 1
ATOM 5303 C C . THR B 1 126 ? -27.656 17.688 12.141 1 96.06 126 THR B C 1
ATOM 5305 O O . THR B 1 126 ? -28.578 17.984 11.391 1 96.06 126 THR B O 1
ATOM 5308 N N . ILE B 1 127 ? -27.609 16.516 12.742 1 95.06 127 ILE B N 1
ATOM 5309 C CA . ILE B 1 127 ? -28.578 15.469 12.406 1 95.06 127 ILE B CA 1
ATOM 5310 C C . ILE B 1 127 ? -29.906 15.773 13.07 1 95.06 127 ILE B C 1
ATOM 5312 O O . ILE B 1 127 ? -30.938 15.234 12.68 1 95.06 127 ILE B O 1
ATOM 5316 N N . LYS B 1 128 ? -29.969 16.609 14.039 1 94 128 LYS B N 1
ATOM 5317 C CA . LYS B 1 128 ? -31.203 16.938 14.758 1 94 128 LYS B CA 1
ATOM 5318 C C . LYS B 1 128 ? -32 18.016 14.016 1 94 128 LYS B C 1
ATOM 5320 O O . LYS B 1 128 ? -33.156 18.281 14.359 1 94 128 LYS B O 1
ATOM 5325 N N . ASP B 1 129 ? -31.375 18.641 13.07 1 95.69 129 ASP B N 1
ATOM 5326 C CA . ASP B 1 129 ? -32.125 19.562 12.227 1 95.69 129 ASP B CA 1
ATOM 5327 C C . ASP B 1 129 ? -33.125 18.812 11.344 1 95.69 129 ASP B C 1
ATOM 5329 O O . ASP B 1 129 ? -32.719 18.109 10.414 1 95.69 129 ASP B O 1
ATOM 5333 N N . PRO B 1 130 ? -34.375 18.969 11.602 1 94.19 130 PRO B N 1
ATOM 5334 C CA . PRO B 1 130 ? -35.344 18.109 10.922 1 94.19 130 PRO B CA 1
ATOM 5335 C C . PRO B 1 130 ? -35.438 18.375 9.414 1 94.19 130 PRO B C 1
ATOM 5337 O O . PRO B 1 130 ? -35.469 17.438 8.625 1 94.19 130 PRO B O 1
ATOM 5340 N N . ASN B 1 131 ? -35.438 19.641 9.031 1 95.25 131 ASN B N 1
ATOM 5341 C CA . ASN B 1 131 ? -35.531 19.953 7.617 1 95.25 131 ASN B CA 1
ATOM 5342 C C . ASN B 1 131 ? -34.312 19.438 6.844 1 95.25 131 ASN B C 1
ATOM 5344 O O . ASN B 1 131 ? -34.469 18.891 5.75 1 95.25 131 ASN B O 1
ATOM 5348 N N . LEU B 1 132 ? -33.188 19.672 7.402 1 96.38 132 LEU B N 1
ATOM 5349 C CA . LEU B 1 132 ? -31.969 19.203 6.77 1 96.38 132 LEU B CA 1
ATOM 5350 C C . LEU B 1 132 ? -31.969 17.672 6.652 1 96.38 132 LEU B C 1
ATOM 5352 O O . LEU B 1 132 ? -31.609 17.125 5.605 1 96.38 132 LEU B O 1
ATOM 5356 N N . THR B 1 133 ? -32.344 17.047 7.672 1 94.88 133 THR B N 1
ATOM 5357 C CA . THR B 1 133 ? -32.344 15.586 7.715 1 94.88 133 THR B CA 1
ATOM 5358 C C . THR B 1 133 ? -33.25 15.016 6.645 1 94.88 133 THR B C 1
ATOM 5360 O O . THR B 1 133 ? -32.875 14.078 5.93 1 94.88 133 THR B O 1
ATOM 5363 N N . VAL B 1 134 ? -34.469 15.555 6.582 1 95.88 134 VAL B N 1
ATOM 5364 C CA . VAL B 1 134 ? -35.406 15.07 5.59 1 95.88 134 VAL B CA 1
ATOM 5365 C C . VAL B 1 134 ? -34.844 15.242 4.188 1 95.88 134 VAL B C 1
ATOM 5367 O O . VAL B 1 134 ? -34.844 14.305 3.387 1 95.88 134 VAL B O 1
ATOM 5370 N N . LYS B 1 135 ? -34.312 16.375 3.947 1 96.25 135 LYS B N 1
ATOM 5371 C CA . LYS B 1 135 ? -33.75 16.672 2.635 1 96.25 135 LYS B CA 1
ATOM 5372 C C . LYS B 1 135 ? -32.594 15.727 2.295 1 96.25 135 LYS B C 1
ATOM 5374 O O . LYS B 1 135 ? -32.531 15.188 1.187 1 96.25 135 LYS B O 1
ATOM 5379 N N . MET B 1 136 ? -31.672 15.539 3.184 1 96.88 136 MET B N 1
ATOM 5380 C CA . MET B 1 136 ? -30.484 14.734 2.932 1 96.88 136 MET B CA 1
ATOM 5381 C C . MET B 1 136 ? -30.844 13.266 2.764 1 96.88 136 MET B C 1
ATOM 5383 O O . MET B 1 136 ? -30.25 12.57 1.935 1 96.88 136 MET B O 1
ATOM 5387 N N . ARG B 1 137 ? -31.734 12.75 3.506 1 95.31 137 ARG B N 1
ATOM 5388 C CA . ARG B 1 137 ? -32.125 11.344 3.434 1 95.31 137 ARG B CA 1
ATOM 5389 C C . ARG B 1 137 ? -32.844 11.047 2.125 1 95.31 137 ARG B C 1
ATOM 5391 O O . ARG B 1 137 ? -32.75 9.938 1.6 1 95.31 137 ARG B O 1
ATOM 5398 N N . GLU B 1 138 ? -33.5 11.992 1.562 1 96.44 138 GLU B N 1
ATOM 5399 C CA . GLU B 1 138 ? -34.281 11.797 0.341 1 96.44 138 GLU B CA 1
ATOM 5400 C C . GLU B 1 138 ? -33.375 11.859 -0.895 1 96.44 138 GLU B C 1
ATOM 5402 O O . GLU B 1 138 ? -33.75 11.352 -1.957 1 96.44 138 GLU B O 1
ATOM 5407 N N . GLU B 1 139 ? -32.25 12.414 -0.775 1 96.06 139 GLU B N 1
ATOM 5408 C CA . GLU B 1 139 ? -31.359 12.609 -1.916 1 96.06 139 GLU B CA 1
ATOM 5409 C C . GLU B 1 139 ? -30.781 11.281 -2.396 1 96.06 139 GLU B C 1
ATOM 5411 O O . GLU B 1 139 ? -30.422 11.133 -3.57 1 96.06 139 GLU B O 1
ATOM 5416 N N . ASN B 1 140 ? -30.625 10.266 -1.489 1 95 140 ASN B N 1
ATOM 5417 C CA . ASN B 1 140 ? -30.062 8.969 -1.829 1 95 140 ASN B CA 1
ATOM 5418 C C . ASN B 1 140 ? -28.672 9.102 -2.463 1 95 140 ASN B C 1
ATOM 5420 O O . ASN B 1 140 ? -28.438 8.617 -3.57 1 95 140 ASN B O 1
ATOM 5424 N N . PHE B 1 141 ? -27.734 9.648 -1.773 1 98.56 141 PHE B N 1
ATOM 5425 C CA . PHE B 1 141 ? -26.375 9.906 -2.25 1 98.56 141 PHE B CA 1
ATOM 5426 C C . PHE B 1 141 ? -25.672 8.594 -2.562 1 98.56 141 PHE B C 1
ATOM 5428 O O . PHE B 1 141 ? -25.797 7.617 -1.825 1 98.56 141 PHE B O 1
ATOM 5435 N N . ASP B 1 142 ? -24.906 8.617 -3.678 1 98.38 142 ASP B N 1
ATOM 5436 C CA . ASP B 1 142 ? -24.109 7.461 -4.07 1 98.38 142 ASP B CA 1
ATOM 5437 C C . ASP B 1 142 ? -22.906 7.289 -3.15 1 98.38 142 ASP B C 1
ATOM 5439 O O . ASP B 1 142 ? -22.469 6.164 -2.887 1 98.38 142 ASP B O 1
ATOM 5443 N N . LEU B 1 143 ? -22.375 8.406 -2.766 1 98.69 143 LEU B N 1
ATOM 5444 C CA . LEU B 1 143 ? -21.125 8.367 -2.01 1 98.69 143 LEU B CA 1
ATOM 5445 C C . LEU B 1 143 ? -21.047 9.539 -1.037 1 98.69 143 LEU B C 1
ATOM 5447 O O . LEU B 1 143 ? -21.469 10.648 -1.363 1 98.69 143 LEU B O 1
ATOM 5451 N N . GLY B 1 144 ? -20.562 9.25 0.129 1 98.75 144 GLY B N 1
ATOM 5452 C CA . GLY B 1 144 ? -20.25 10.266 1.118 1 98.75 144 GLY B CA 1
ATOM 5453 C C . GLY B 1 144 ? -18.766 10.328 1.451 1 98.75 144 GLY B C 1
ATOM 5454 O O . GLY B 1 144 ? -18.078 9.305 1.455 1 98.75 144 GLY B O 1
ATOM 5455 N N . ILE B 1 145 ? -18.25 11.531 1.757 1 98.75 145 ILE B N 1
ATOM 5456 C CA . ILE B 1 145 ? -16.859 11.719 2.141 1 98.75 145 ILE B CA 1
ATOM 5457 C C . ILE B 1 145 ? -16.781 12.461 3.473 1 98.75 145 ILE B C 1
ATOM 5459 O O . ILE B 1 145 ? -17.438 13.484 3.656 1 98.75 145 ILE B O 1
ATOM 5463 N N . SER B 1 146 ? -16.047 11.914 4.375 1 97.69 146 SER B N 1
ATOM 5464 C CA . SER B 1 146 ? -15.836 12.531 5.68 1 97.69 146 SER B CA 1
ATOM 5465 C C . SER B 1 146 ? -14.375 12.406 6.113 1 97.69 146 SER B C 1
ATOM 5467 O O . SER B 1 146 ? -13.664 11.508 5.66 1 97.69 146 SER B O 1
ATOM 5469 N N . GLU B 1 147 ? -13.969 13.312 6.93 1 96 147 GLU B N 1
ATOM 5470 C CA . GLU B 1 147 ? -12.609 13.273 7.461 1 96 147 GLU B CA 1
ATOM 5471 C C . GLU B 1 147 ? -12.539 12.43 8.734 1 96 147 GLU B C 1
ATOM 5473 O O . GLU B 1 147 ? -13.438 12.492 9.578 1 96 147 GLU B O 1
ATOM 5478 N N . ILE B 1 148 ? -11.445 11.711 8.922 1 94.56 148 ILE B N 1
ATOM 5479 C CA . ILE B 1 148 ? -11.336 10.766 10.023 1 94.56 148 ILE B CA 1
ATOM 5480 C C . ILE B 1 148 ? -10.969 11.508 11.312 1 94.56 148 ILE B C 1
ATOM 5482 O O . ILE B 1 148 ? -11.117 10.969 12.406 1 94.56 148 ILE B O 1
ATOM 5486 N N . PHE B 1 149 ? -10.508 12.742 11.164 1 89.25 149 PHE B N 1
ATOM 5487 C CA .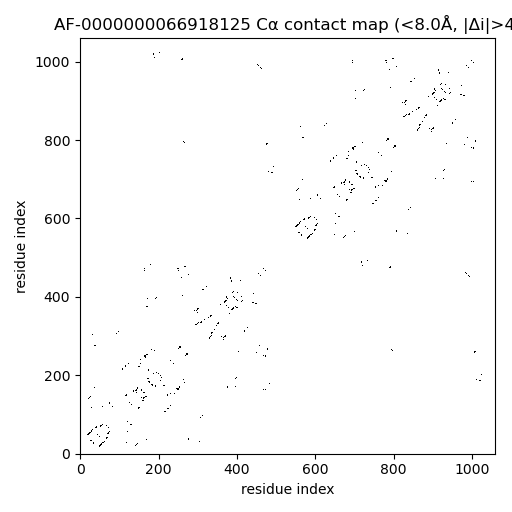 PHE B 1 149 ? -10.242 13.547 12.352 1 89.25 149 PHE B CA 1
ATOM 5488 C C . PHE B 1 149 ? -11.484 13.664 13.219 1 89.25 149 PHE B C 1
ATOM 5490 O O . PHE B 1 149 ? -11.391 13.734 14.445 1 89.25 149 PHE B O 1
ATOM 5497 N N . ALA B 1 150 ? -12.633 13.664 12.555 1 91.12 150 ALA B N 1
ATOM 5498 C CA . ALA B 1 150 ? -13.93 13.656 13.219 1 91.12 150 ALA B CA 1
ATOM 5499 C C . ALA B 1 150 ? -14.75 12.438 12.805 1 91.12 150 ALA B C 1
ATOM 5501 O O . ALA B 1 150 ? -15.633 12.539 11.953 1 91.12 150 ALA B O 1
ATOM 5502 N N . PRO B 1 151 ? -14.547 11.367 13.539 1 94.44 151 PRO B N 1
ATOM 5503 C CA . PRO B 1 151 ? -15.172 10.125 13.086 1 94.44 151 PRO B CA 1
ATOM 5504 C C . PRO B 1 151 ? -16.688 10.18 13.117 1 94.44 151 PRO B C 1
ATOM 5506 O O . PRO B 1 151 ? -17.359 9.414 12.422 1 94.44 151 PRO B O 1
ATOM 5509 N N . CYS B 1 152 ? -17.266 11.125 13.906 1 95.69 152 CYS B N 1
ATOM 5510 C CA . CYS B 1 152 ? -18.719 11.227 13.977 1 95.69 152 CYS B CA 1
ATOM 5511 C C . CYS B 1 152 ? -19.312 11.594 12.617 1 95.69 152 CYS B C 1
ATOM 5513 O O . CYS B 1 152 ? -20.484 11.352 12.359 1 95.69 152 CYS B O 1
ATOM 5515 N N . GLY B 1 153 ? -18.484 12.203 11.742 1 97.12 153 GLY B N 1
ATOM 5516 C CA . GLY B 1 153 ? -18.938 12.492 10.391 1 97.12 153 GLY B CA 1
ATOM 5517 C C . GLY B 1 153 ? -19.406 11.25 9.641 1 97.12 153 GLY B C 1
ATOM 5518 O O . GLY B 1 153 ? -20.328 11.32 8.82 1 97.12 153 GLY B O 1
ATOM 5519 N N . LEU B 1 154 ? -18.797 10.109 9.914 1 97.5 154 LEU B N 1
ATOM 5520 C CA . LEU B 1 154 ? -19.203 8.844 9.32 1 97.5 154 LEU B CA 1
ATOM 5521 C C . LEU B 1 154 ? -20.625 8.469 9.766 1 97.5 154 LEU B C 1
ATOM 5523 O O . LEU B 1 154 ? -21.391 7.906 8.984 1 97.5 154 LEU B O 1
ATOM 5527 N N . GLY B 1 155 ? -20.875 8.758 11.008 1 97.06 155 GLY B N 1
ATOM 5528 C CA . GLY B 1 155 ? -22.219 8.516 11.516 1 97.06 155 GLY B CA 1
ATOM 5529 C C . GLY B 1 155 ? -23.266 9.383 10.844 1 97.06 155 GLY B C 1
ATOM 5530 O O . GLY B 1 155 ? -24.375 8.914 10.57 1 97.06 155 GLY B O 1
ATOM 5531 N N . VAL B 1 156 ? -22.938 10.617 10.602 1 97.25 156 VAL B N 1
ATOM 5532 C CA . VAL B 1 156 ? -23.844 11.531 9.914 1 97.25 156 VAL B CA 1
ATOM 5533 C C . VAL B 1 156 ? -24.156 11 8.516 1 97.25 156 VAL B C 1
ATOM 5535 O O . VAL B 1 156 ? -25.312 10.992 8.094 1 97.25 156 VAL B O 1
ATOM 5538 N N . LEU B 1 157 ? -23.125 10.562 7.812 1 97.75 157 LEU B N 1
ATOM 5539 C CA . LEU B 1 157 ? -23.328 10.016 6.473 1 97.75 157 LEU B CA 1
ATOM 5540 C C . LEU B 1 157 ? -24.25 8.805 6.516 1 97.75 157 LEU B C 1
ATOM 5542 O O . LEU B 1 157 ? -25.141 8.664 5.668 1 97.75 157 LEU B O 1
ATOM 5546 N N . LYS B 1 158 ? -23.984 7.941 7.492 1 96.38 158 LYS B N 1
ATOM 5547 C CA . LYS B 1 158 ? -24.859 6.785 7.656 1 96.38 158 LYS B CA 1
ATOM 5548 C C . LYS B 1 158 ? -26.281 7.219 7.98 1 96.38 158 LYS B C 1
ATOM 5550 O O . LYS B 1 158 ? -27.234 6.676 7.434 1 96.38 158 LYS B O 1
ATOM 5555 N N . TYR B 1 159 ? -26.406 8.188 8.891 1 95.94 159 TYR B N 1
ATOM 5556 C CA . TYR B 1 159 ? -27.703 8.711 9.297 1 95.94 159 TYR B CA 1
ATOM 5557 C C . TYR B 1 159 ? -28.469 9.266 8.102 1 95.94 159 TYR B C 1
ATOM 5559 O O . TYR B 1 159 ? -29.703 9.18 8.047 1 95.94 159 TYR B O 1
ATOM 5567 N N . TYR B 1 160 ? -27.844 9.758 7.125 1 96.69 160 TYR B N 1
ATOM 5568 C CA . TYR B 1 160 ? -28.453 10.367 5.949 1 96.69 160 TYR B CA 1
ATOM 5569 C C . TYR B 1 160 ? -28.562 9.367 4.805 1 96.69 160 TYR B C 1
ATOM 5571 O O . TYR B 1 160 ? -28.797 9.75 3.658 1 96.69 160 TYR B O 1
ATOM 5579 N N . ASN B 1 161 ? -28.281 8.125 4.984 1 95.19 161 ASN B N 1
ATOM 5580 C CA . ASN B 1 161 ? -28.516 7.004 4.086 1 95.19 161 ASN B CA 1
ATOM 5581 C C . ASN B 1 161 ? -27.578 7.047 2.881 1 95.19 161 ASN B C 1
ATOM 5583 O O . ASN B 1 161 ? -27.984 6.734 1.761 1 95.19 161 ASN B O 1
ATOM 5587 N N . VAL B 1 162 ? -26.406 7.512 3.145 1 97.5 162 VAL B N 1
ATOM 5588 C CA . VAL B 1 162 ? -25.422 7.473 2.07 1 97.5 162 VAL B CA 1
ATOM 5589 C C . VAL B 1 162 ? -25.031 6.023 1.78 1 97.5 162 VAL B C 1
ATOM 5591 O O . VAL B 1 162 ? -24.812 5.238 2.703 1 97.5 162 VAL B O 1
ATOM 5594 N N . ARG B 1 163 ? -24.922 5.68 0.526 1 97 163 ARG B N 1
ATOM 5595 C CA . ARG B 1 163 ? -24.766 4.285 0.137 1 97 163 ARG B CA 1
ATOM 5596 C C . ARG B 1 163 ? -23.344 3.799 0.394 1 97 163 ARG B C 1
ATOM 5598 O O . ARG B 1 163 ? -23.141 2.697 0.913 1 97 163 ARG B O 1
ATOM 5605 N N . ASN B 1 164 ? -22.359 4.562 -0.05 1 97.94 164 ASN B N 1
ATOM 5606 C CA . ASN B 1 164 ? -20.938 4.238 0.09 1 97.94 164 ASN B CA 1
ATOM 5607 C C . ASN B 1 164 ? -20.156 5.398 0.706 1 97.94 164 ASN B C 1
ATOM 5609 O O . ASN B 1 164 ? -20.625 6.539 0.694 1 97.94 164 ASN B O 1
ATOM 5613 N N . THR B 1 165 ? -19.031 5.074 1.298 1 98.19 165 THR B N 1
ATOM 5614 C CA . THR B 1 165 ? -18.281 6.141 1.951 1 98.19 165 THR B CA 1
ATOM 5615 C C . THR B 1 165 ? -16.797 6.027 1.642 1 98.19 165 THR B C 1
ATOM 5617 O O . THR B 1 165 ? -16.281 4.926 1.417 1 98.19 165 THR B O 1
ATOM 5620 N N . ILE B 1 166 ? -16.172 7.129 1.56 1 98.19 166 ILE B N 1
ATOM 5621 C CA . ILE B 1 166 ? -14.719 7.293 1.592 1 98.19 166 ILE B CA 1
ATOM 5622 C C . ILE B 1 166 ? -14.328 8.164 2.785 1 98.19 166 ILE B C 1
ATOM 5624 O O . ILE B 1 166 ? -14.992 9.156 3.088 1 98.19 166 ILE B O 1
ATOM 5628 N N . THR B 1 167 ? -13.312 7.73 3.453 1 97.5 167 THR B N 1
ATOM 5629 C CA . THR B 1 167 ? -12.75 8.547 4.523 1 97.5 167 THR B CA 1
ATOM 5630 C C . THR B 1 167 ? -11.445 9.195 4.078 1 97.5 167 THR B C 1
ATOM 5632 O O . THR B 1 167 ? -10.648 8.586 3.365 1 97.5 167 THR B O 1
ATOM 5635 N N . VAL B 1 168 ? -11.266 10.461 4.492 1 97.31 168 VAL B N 1
ATOM 5636 C CA . VAL B 1 168 ? -10.062 11.18 4.078 1 97.31 168 VAL B CA 1
ATOM 5637 C C . VAL B 1 168 ? -9.352 11.75 5.305 1 97.31 168 VAL B C 1
ATOM 5639 O O . VAL B 1 168 ? -9.938 11.828 6.391 1 97.31 168 VAL B O 1
ATOM 5642 N N . SER B 1 169 ? -8.102 12.047 5.125 1 95.25 169 SER B N 1
ATOM 5643 C CA . SER B 1 169 ? -7.312 12.75 6.125 1 95.25 169 SER B CA 1
ATOM 5644 C C . SER B 1 169 ? -6.535 13.906 5.5 1 95.25 169 SER B C 1
ATOM 5646 O O . SER B 1 169 ? -5.824 13.719 4.512 1 95.25 169 SER B O 1
ATOM 5648 N N . SER B 1 170 ? -6.68 15.086 6.066 1 92.38 170 SER B N 1
ATOM 5649 C CA . SER B 1 170 ? -5.992 16.266 5.559 1 92.38 170 SER B CA 1
ATOM 5650 C C . SER B 1 170 ? -4.508 16.234 5.906 1 92.38 170 SER B C 1
ATOM 5652 O O . SER B 1 170 ? -3.707 16.953 5.293 1 92.38 170 SER B O 1
ATOM 5654 N N . GLY B 1 171 ? -4.125 15.484 6.832 1 88.56 171 GLY B N 1
ATOM 5655 C CA . GLY B 1 171 ? -2.736 15.305 7.227 1 88.56 171 GLY B CA 1
ATOM 5656 C C . GLY B 1 171 ? -2.219 13.906 6.988 1 88.56 171 GLY B C 1
ATOM 5657 O O . GLY B 1 171 ? -2.633 13.234 6.035 1 88.56 171 GLY B O 1
ATOM 5658 N N . ALA B 1 172 ? -1.195 13.586 7.727 1 82.69 172 ALA B N 1
ATOM 5659 C CA . ALA B 1 172 ? -0.641 12.234 7.648 1 82.69 172 ALA B CA 1
ATOM 5660 C C . ALA B 1 172 ? -1.562 11.219 8.32 1 82.69 172 ALA B C 1
ATOM 5662 O O . ALA B 1 172 ? -2.586 11.594 8.898 1 82.69 172 ALA B O 1
ATOM 5663 N N . TYR B 1 173 ? -1.266 10.023 8.164 1 77.56 173 TYR B N 1
ATOM 5664 C CA . TYR B 1 173 ? -2 8.969 8.852 1 77.56 173 TYR B CA 1
ATOM 5665 C C . TYR B 1 173 ? -1.703 8.977 10.352 1 77.56 173 TYR B C 1
ATOM 5667 O O . TYR B 1 173 ? -0.618 9.383 10.766 1 77.56 173 TYR B O 1
ATOM 5675 N N . PHE B 1 174 ? -2.715 8.656 11.102 1 85.69 174 PHE B N 1
ATOM 5676 C CA . PHE B 1 174 ? -2.484 8.352 12.508 1 85.69 174 PHE B CA 1
ATOM 5677 C C . PHE B 1 174 ? -2.348 6.848 12.719 1 85.69 174 PHE B C 1
ATOM 5679 O O . PHE B 1 174 ? -3.059 6.059 12.094 1 85.69 174 PHE B O 1
ATOM 5686 N N . ASP B 1 175 ? -1.458 6.488 13.555 1 88.31 175 ASP B N 1
ATOM 5687 C CA . ASP B 1 175 ? -1.177 5.078 13.797 1 88.31 175 ASP B CA 1
ATOM 5688 C C . ASP B 1 175 ? -2.426 4.344 14.273 1 88.31 175 ASP B C 1
ATOM 5690 O O . ASP B 1 175 ? -2.623 3.168 13.961 1 88.31 175 ASP B O 1
ATOM 5694 N N . SER B 1 176 ? -3.227 5.094 14.914 1 88.44 176 SER B N 1
ATOM 5695 C CA . SER B 1 176 ? -4.461 4.508 15.422 1 88.44 176 SER B CA 1
ATOM 5696 C C . SER B 1 176 ? -5.41 4.145 14.289 1 88.44 176 SER B C 1
ATOM 5698 O O . SER B 1 176 ? -6.191 3.195 14.398 1 88.44 176 SER B O 1
ATOM 5700 N N . ASN B 1 177 ? -5.352 4.859 13.211 1 89.88 177 ASN B N 1
ATOM 5701 C CA . ASN B 1 177 ? -6.258 4.605 12.094 1 89.88 177 ASN B CA 1
ATOM 5702 C C . ASN B 1 177 ? -5.895 3.318 11.359 1 89.88 177 ASN B C 1
ATOM 5704 O O . ASN B 1 177 ? -6.77 2.52 11.023 1 89.88 177 ASN B O 1
ATOM 5708 N N . TYR B 1 178 ? -4.633 3.139 11.055 1 86 178 TYR B N 1
ATOM 5709 C CA . TYR B 1 178 ? -4.32 1.898 10.359 1 86 178 TYR B CA 1
ATOM 5710 C C . TYR B 1 178 ? -4.426 0.701 11.297 1 86 178 TYR B C 1
ATOM 5712 O O . TYR B 1 178 ? -4.816 -0.391 10.875 1 86 178 TYR B O 1
ATOM 5720 N N . ALA B 1 179 ? -4.168 0.991 12.57 1 87.25 179 ALA B N 1
ATOM 5721 C CA . ALA B 1 179 ? -4.43 -0.076 13.531 1 87.25 179 ALA B CA 1
ATOM 5722 C C . ALA B 1 179 ? -5.906 -0.464 13.531 1 87.25 179 ALA B C 1
ATOM 5724 O O . ALA B 1 179 ? -6.242 -1.64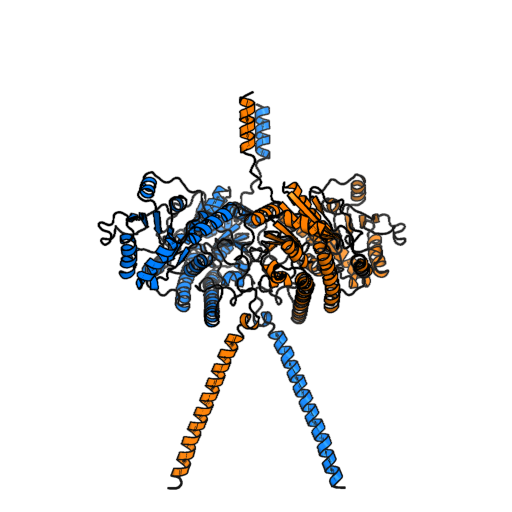6 13.633 1 87.25 179 ALA B O 1
ATOM 5725 N N . ALA B 1 180 ? -6.699 0.511 13.445 1 88.81 180 ALA B N 1
ATOM 5726 C CA . ALA B 1 180 ? -8.141 0.285 13.453 1 88.81 180 ALA B CA 1
ATOM 5727 C C . ALA B 1 180 ? -8.578 -0.516 12.227 1 88.81 180 ALA B C 1
ATOM 5729 O O . ALA B 1 180 ? -9.602 -1.196 12.25 1 88.81 180 ALA B O 1
ATOM 5730 N N . LEU B 1 181 ? -7.82 -0.476 11.195 1 87 181 LEU B N 1
ATOM 5731 C CA . LEU B 1 181 ? -8.125 -1.224 9.977 1 87 181 LEU B CA 1
ATOM 5732 C C . LEU B 1 181 ? -7.461 -2.598 10.008 1 87 181 LEU B C 1
ATOM 5734 O O . LEU B 1 181 ? -7.52 -3.342 9.031 1 87 181 LEU B O 1
ATOM 5738 N N . GLY B 1 182 ? -6.809 -2.883 11.141 1 82.25 182 GLY B N 1
ATOM 5739 C CA . GLY B 1 182 ? -6.305 -4.227 11.367 1 82.25 182 GLY B CA 1
ATOM 5740 C C . GLY B 1 182 ? -4.844 -4.387 10.992 1 82.25 182 GLY B C 1
ATOM 5741 O O . GLY B 1 182 ? -4.316 -5.5 10.984 1 82.25 182 GLY B O 1
ATOM 5742 N N . LEU B 1 183 ? -4.152 -3.318 10.703 1 85.62 183 LEU B N 1
ATOM 5743 C CA . LEU B 1 183 ? -2.736 -3.377 10.359 1 85.62 183 LEU B CA 1
ATOM 5744 C C . LEU B 1 183 ? -1.872 -3.369 11.617 1 85.62 183 LEU B C 1
ATOM 5746 O O . LEU B 1 183 ? -2.098 -2.566 12.523 1 85.62 183 LEU B O 1
ATOM 5750 N N . PRO B 1 184 ? -0.93 -4.289 11.602 1 83.25 184 PRO B N 1
ATOM 5751 C CA . PRO B 1 184 ? 0.035 -4.188 12.703 1 83.25 184 PRO B CA 1
ATOM 5752 C C . PRO B 1 184 ? 0.885 -2.922 12.625 1 83.25 184 PRO B C 1
ATOM 5754 O O . PRO B 1 184 ? 1.385 -2.574 11.547 1 83.25 184 PRO B O 1
ATOM 5757 N N . VAL B 1 185 ? 0.948 -2.256 13.773 1 85.75 185 VAL B N 1
ATOM 5758 C CA . VAL B 1 185 ? 1.777 -1.057 13.844 1 85.75 185 VAL B CA 1
ATOM 5759 C C . VAL B 1 185 ? 3.135 -1.401 14.453 1 85.75 185 VAL B C 1
ATOM 5761 O O . VAL B 1 185 ? 3.213 -1.836 15.602 1 85.75 185 VAL B O 1
ATOM 5764 N N . PRO B 1 186 ? 4.184 -1.244 13.625 1 87.69 186 PRO B N 1
ATOM 5765 C CA . PRO B 1 186 ? 5.508 -1.551 14.172 1 87.69 186 PRO B CA 1
ATOM 5766 C C . PRO B 1 186 ? 6.051 -0.436 15.062 1 87.69 186 PRO B C 1
ATOM 5768 O O . PRO B 1 186 ? 7.004 0.249 14.688 1 87.69 186 PRO B O 1
ATOM 5771 N N . VAL B 1 187 ? 5.578 -0.42 16.25 1 88.75 187 VAL B N 1
ATOM 5772 C CA . VAL B 1 187 ? 5.836 0.681 17.172 1 88.75 187 VAL B CA 1
ATOM 5773 C C . VAL B 1 187 ? 7.312 0.693 17.562 1 88.75 187 VAL B C 1
ATOM 5775 O O . VAL B 1 187 ? 7.871 1.75 17.859 1 88.75 187 VAL B O 1
ATOM 5778 N N . SER B 1 188 ? 7.918 -0.432 17.484 1 89.69 188 SER B N 1
ATOM 5779 C CA . SER B 1 188 ? 9.32 -0.526 17.859 1 89.69 188 SER B CA 1
ATOM 5780 C C . SER B 1 188 ? 10.234 -0.047 16.734 1 89.69 188 SER B C 1
ATOM 5782 O O . SER B 1 188 ? 11.422 0.2 16.953 1 89.69 188 SER B O 1
ATOM 5784 N N . GLN B 1 189 ? 9.719 0.101 15.57 1 88.12 189 GLN B N 1
ATOM 5785 C CA . GLN B 1 189 ? 10.531 0.417 14.398 1 88.12 189 GLN B CA 1
ATOM 5786 C C . GLN B 1 189 ? 10.211 1.808 13.859 1 88.12 189 GLN B C 1
ATOM 5788 O O . GLN B 1 189 ? 11.086 2.498 13.344 1 88.12 189 GLN B O 1
ATOM 5793 N N . LEU B 1 190 ? 9 2.119 13.977 1 86.75 190 LEU B N 1
ATOM 5794 C CA . LEU B 1 190 ? 8.523 3.344 13.352 1 86.75 190 LEU B CA 1
ATOM 5795 C C . LEU B 1 190 ? 7.961 4.305 14.398 1 86.75 190 LEU B C 1
ATOM 5797 O O . LEU B 1 190 ? 7.137 3.914 15.227 1 86.75 190 LEU B O 1
ATOM 5801 N N . SER B 1 191 ? 8.469 5.484 14.258 1 87 191 SER B N 1
ATOM 5802 C CA . SER B 1 191 ? 7.945 6.496 15.172 1 87 191 SER B CA 1
ATOM 5803 C C . SER B 1 191 ? 6.496 6.844 14.836 1 87 191 SER B C 1
ATOM 5805 O O . SER B 1 191 ? 6.109 6.852 13.664 1 87 191 SER B O 1
ATOM 5807 N N . THR B 1 192 ? 5.773 7.098 15.891 1 86.06 192 THR B N 1
ATOM 5808 C CA . THR B 1 192 ? 4.363 7.438 15.711 1 86.06 192 THR B CA 1
ATOM 5809 C C . THR B 1 192 ? 4.215 8.859 15.18 1 86.06 192 THR B C 1
ATOM 5811 O O . THR B 1 192 ? 5.172 9.641 15.203 1 86.06 192 THR B O 1
ATOM 5814 N N . THR B 1 193 ? 3.053 9.195 14.75 1 80.06 193 THR B N 1
ATOM 5815 C CA . THR B 1 193 ? 2.758 10.484 14.125 1 80.06 193 THR B CA 1
ATOM 5816 C C . THR B 1 193 ? 2.965 11.625 15.117 1 80.06 193 THR B C 1
ATOM 5818 O O . THR B 1 193 ? 3.326 12.734 14.727 1 80.06 193 THR B O 1
ATOM 5821 N N . ILE B 1 194 ? 2.834 11.383 16.422 1 76.25 194 ILE B N 1
ATOM 5822 C CA . ILE B 1 194 ? 2.871 12.492 17.375 1 76.25 194 ILE B CA 1
ATOM 5823 C C . ILE B 1 194 ? 4.172 12.438 18.172 1 76.25 194 ILE B C 1
ATOM 5825 O O . ILE B 1 194 ? 4.414 13.289 19.031 1 76.25 194 ILE B O 1
ATOM 5829 N N . ALA B 1 195 ? 5.02 11.414 17.828 1 76.81 195 ALA B N 1
ATOM 5830 C CA . ALA B 1 195 ? 6.293 11.32 18.531 1 76.81 195 ALA B CA 1
ATOM 5831 C C . ALA B 1 195 ? 7.445 11.773 17.641 1 76.81 195 ALA B C 1
ATOM 5833 O O . ALA B 1 195 ? 7.824 11.07 16.703 1 76.81 195 ALA B O 1
ATOM 5834 N N . PRO B 1 196 ? 7.949 12.914 17.812 1 74.56 196 PRO B N 1
ATOM 5835 C CA . PRO B 1 196 ? 9.07 13.406 17 1 74.56 196 PRO B CA 1
ATOM 5836 C C . PRO B 1 196 ? 10.352 12.609 17.219 1 74.56 196 PRO B C 1
ATOM 5838 O O . PRO B 1 196 ? 11.375 13.18 17.625 1 74.56 196 PRO B O 1
ATOM 5841 N N . LEU B 1 197 ? 10.266 11.367 16.938 1 84.25 197 LEU B N 1
ATOM 5842 C CA . LEU B 1 197 ? 11.422 10.523 17.219 1 84.25 197 LEU B CA 1
ATOM 5843 C C . LEU B 1 197 ? 12.148 10.148 15.93 1 84.25 197 LEU B C 1
ATOM 5845 O O . LEU B 1 197 ? 11.562 10.203 14.852 1 84.25 197 LEU B O 1
ATOM 5849 N N . PRO B 1 198 ? 13.375 9.914 16.156 1 82.62 198 PRO B N 1
ATOM 5850 C CA . PRO B 1 198 ? 14.141 9.516 14.977 1 82.62 198 PRO B CA 1
ATOM 5851 C C . PRO B 1 198 ? 13.773 8.117 14.477 1 82.62 198 PRO B C 1
ATOM 5853 O O . PRO B 1 198 ? 13.109 7.355 15.188 1 82.62 198 PRO B O 1
ATOM 5856 N N . GLN B 1 199 ? 14.195 7.848 13.227 1 78.56 199 GLN B N 1
ATOM 5857 C CA . GLN B 1 199 ? 13.961 6.539 12.633 1 78.56 199 GLN B CA 1
ATOM 5858 C C . GLN B 1 199 ? 14.641 5.434 13.43 1 78.56 199 GLN B C 1
ATOM 5860 O O . GLN B 1 199 ? 14.062 4.363 13.633 1 78.56 199 GLN B O 1
ATOM 5865 N N . GLU B 1 200 ? 15.891 5.723 13.789 1 84.56 200 GLU B N 1
ATOM 5866 C CA . GLU B 1 200 ? 16.594 4.801 14.68 1 84.56 200 GLU B CA 1
ATOM 5867 C C . GLU B 1 200 ? 16.438 5.223 16.141 1 84.56 200 GLU B C 1
ATOM 5869 O O . GLU B 1 200 ? 17.047 6.207 16.562 1 84.56 200 GLU B O 1
ATOM 5874 N N . MET B 1 201 ? 15.688 4.406 16.812 1 89.81 201 MET B N 1
ATOM 5875 C CA . MET B 1 201 ? 15.367 4.758 18.203 1 89.81 201 MET B CA 1
ATOM 5876 C C . MET B 1 201 ? 16.203 3.943 19.172 1 89.81 201 MET B C 1
ATOM 5878 O O . MET B 1 201 ? 16.438 2.754 18.953 1 89.81 201 MET B O 1
ATOM 5882 N N . ASN B 1 202 ? 16.672 4.609 20.203 1 90.88 202 ASN B N 1
ATOM 5883 C CA . ASN B 1 202 ? 17.266 3.871 21.312 1 90.88 202 ASN B CA 1
ATOM 5884 C C . ASN B 1 202 ? 16.188 3.293 22.234 1 90.88 202 ASN B C 1
ATOM 5886 O O . ASN B 1 202 ? 14.992 3.43 21.953 1 90.88 202 ASN B O 1
ATOM 5890 N N . MET B 1 203 ? 16.578 2.648 23.281 1 91.19 203 MET B N 1
ATOM 5891 C CA . MET B 1 203 ? 15.641 1.929 24.141 1 91.19 203 MET B CA 1
ATOM 5892 C C . MET B 1 203 ? 14.633 2.887 24.766 1 91.19 203 MET B C 1
ATOM 5894 O O . MET B 1 203 ? 13.43 2.609 24.766 1 91.19 203 MET B O 1
ATOM 5898 N N . PHE B 1 204 ? 15.109 3.977 25.328 1 90.25 204 PHE B N 1
ATOM 5899 C CA . PHE B 1 204 ? 14.234 4.953 25.969 1 90.25 204 PHE B CA 1
ATOM 5900 C C . PHE B 1 204 ? 13.289 5.582 24.953 1 90.25 204 PHE B C 1
ATOM 5902 O O . PHE B 1 204 ? 12.102 5.781 25.234 1 90.25 204 PHE B O 1
ATOM 5909 N N . GLU B 1 205 ? 13.742 5.867 23.781 1 90.38 205 GLU B N 1
ATOM 5910 C CA . GLU B 1 205 ? 12.93 6.438 22.719 1 90.38 205 GLU B CA 1
ATOM 5911 C C . GLU B 1 205 ? 11.844 5.465 22.266 1 90.38 205 GLU B C 1
ATOM 5913 O O . GLU B 1 205 ? 10.719 5.871 21.969 1 90.38 205 GLU B O 1
ATOM 5918 N N . ARG B 1 206 ? 12.203 4.242 22.188 1 92.19 206 ARG B N 1
ATOM 5919 C CA . ARG B 1 206 ? 11.227 3.223 21.844 1 92.19 206 ARG B CA 1
ATOM 5920 C C . ARG B 1 206 ? 10.094 3.168 22.859 1 92.19 206 ARG B C 1
ATOM 5922 O O . ARG B 1 206 ? 8.938 2.947 22.5 1 92.19 206 ARG B O 1
ATOM 5929 N N . LEU B 1 207 ? 10.492 3.326 24.141 1 89.94 207 LEU B N 1
ATOM 5930 C CA . LEU B 1 207 ? 9.484 3.334 25.188 1 89.94 207 LEU B CA 1
ATOM 5931 C C . LEU B 1 207 ? 8.562 4.543 25.047 1 89.94 207 LEU B C 1
ATOM 5933 O O . LEU B 1 207 ? 7.344 4.422 25.172 1 89.94 207 LEU B O 1
ATOM 5937 N N . ILE B 1 208 ? 9.148 5.684 24.797 1 87.56 208 ILE B N 1
ATOM 5938 C CA . ILE B 1 208 ? 8.367 6.895 24.578 1 87.56 208 ILE B CA 1
ATOM 5939 C C . ILE B 1 208 ? 7.422 6.703 23.406 1 87.56 208 ILE B C 1
ATOM 5941 O O . ILE B 1 208 ? 6.262 7.121 23.453 1 87.56 208 ILE B O 1
ATOM 5945 N N . ASN B 1 209 ? 7.949 6.039 22.422 1 90.19 209 ASN B N 1
ATOM 5946 C CA . ASN B 1 209 ? 7.148 5.777 21.219 1 90.19 209 ASN B CA 1
ATOM 5947 C C . ASN B 1 209 ? 5.953 4.887 21.547 1 90.19 209 ASN B C 1
ATOM 5949 O O . ASN B 1 209 ? 4.859 5.098 21.016 1 90.19 209 ASN B O 1
ATOM 5953 N N . LEU B 1 210 ? 6.195 3.936 22.344 1 90.06 210 LEU B N 1
ATOM 5954 C CA . LEU B 1 210 ? 5.117 3.045 22.75 1 90.06 210 LEU B CA 1
ATOM 5955 C C . LEU B 1 210 ? 4.035 3.812 23.5 1 90.06 210 LEU B C 1
ATOM 5957 O O . LEU B 1 210 ? 2.842 3.613 23.266 1 90.06 210 LEU B O 1
ATOM 5961 N N . ILE B 1 211 ? 4.434 4.645 24.375 1 87.38 211 ILE B N 1
ATOM 5962 C CA . ILE B 1 211 ? 3.5 5.453 25.156 1 87.38 211 ILE B CA 1
ATOM 5963 C C . ILE B 1 211 ? 2.721 6.379 24.219 1 87.38 211 ILE B C 1
ATOM 5965 O O . ILE B 1 211 ? 1.51 6.555 24.391 1 87.38 211 ILE B O 1
ATOM 5969 N N . SER B 1 212 ? 3.439 6.953 23.312 1 85.69 212 SER B N 1
ATOM 5970 C CA . SER B 1 212 ? 2.799 7.824 22.328 1 85.69 212 SER B CA 1
ATOM 5971 C C . SER B 1 212 ? 1.743 7.07 21.531 1 85.69 212 SER B C 1
ATOM 5973 O O . SER B 1 212 ? 0.663 7.602 21.266 1 85.69 212 SER B O 1
ATOM 5975 N N . PHE B 1 213 ? 2.055 5.875 21.172 1 89.25 213 PHE B N 1
ATOM 5976 C CA . PHE B 1 213 ? 1.106 5.055 20.422 1 89.25 213 PHE B CA 1
ATOM 5977 C C . PHE B 1 213 ? -0.143 4.781 21.25 1 89.25 213 PHE B C 1
ATOM 5979 O O . PHE B 1 213 ? -1.263 4.879 20.75 1 89.25 213 PHE B O 1
ATOM 5986 N N . MET B 1 214 ? 0.067 4.469 22.484 1 87.94 214 MET B N 1
ATOM 5987 C CA . MET B 1 214 ? -1.056 4.195 23.391 1 87.94 214 MET B CA 1
ATOM 5988 C C . MET B 1 214 ? -1.918 5.438 23.578 1 87.94 214 MET B C 1
ATOM 5990 O O . MET B 1 214 ? -3.145 5.344 23.641 1 87.94 214 MET B O 1
ATOM 5994 N N . ALA B 1 215 ? -1.285 6.527 23.609 1 84.62 215 ALA B N 1
ATOM 5995 C CA . ALA B 1 215 ? -2.006 7.793 23.734 1 84.62 215 ALA B CA 1
ATOM 5996 C C . ALA B 1 215 ? -2.861 8.062 22.5 1 84.62 215 ALA B C 1
ATOM 5998 O O . ALA B 1 215 ? -4.02 8.469 22.609 1 84.62 215 ALA B O 1
ATOM 5999 N N . GLU B 1 216 ? -2.268 7.875 21.344 1 85.69 216 GLU B N 1
ATOM 6000 C CA . GLU B 1 216 ? -3.016 8.07 20.109 1 85.69 216 GLU B CA 1
ATOM 6001 C C . GLU B 1 216 ? -4.227 7.145 20.047 1 85.69 216 GLU B C 1
ATOM 6003 O O . GLU B 1 216 ? -5.309 7.559 19.609 1 85.69 216 GLU B O 1
ATOM 6008 N N . LYS B 1 217 ? -3.998 5.988 20.391 1 87.94 217 LYS B N 1
ATOM 6009 C CA . LYS B 1 217 ? -5.078 5.008 20.375 1 87.94 217 LYS B CA 1
ATOM 6010 C C . LYS B 1 217 ? -6.195 5.406 21.344 1 87.94 217 LYS B C 1
ATOM 6012 O O . LYS B 1 217 ? -7.379 5.25 21.031 1 87.94 217 LYS B O 1
ATOM 6017 N N . LYS B 1 218 ? -5.824 5.832 22.5 1 88.69 218 LYS B N 1
ATOM 6018 C CA . LYS B 1 218 ? -6.812 6.262 23.484 1 88.69 218 LYS B CA 1
ATOM 6019 C C . LYS B 1 218 ? -7.648 7.426 22.969 1 88.69 218 LYS B C 1
ATOM 6021 O O . LYS B 1 218 ? -8.875 7.426 23.094 1 88.69 218 LYS B O 1
ATOM 6026 N N . VAL B 1 219 ? -6.969 8.344 22.359 1 87.19 219 VAL B N 1
ATOM 6027 C CA . VAL B 1 219 ? -7.652 9.508 21.812 1 87.19 219 VAL B CA 1
ATOM 6028 C C . VAL B 1 219 ? -8.641 9.07 20.734 1 87.19 219 VAL B C 1
ATOM 6030 O O . VAL B 1 219 ? -9.781 9.547 20.703 1 87.19 219 VAL B O 1
ATOM 6033 N N . TYR B 1 220 ? -8.211 8.234 19.922 1 90.88 220 TYR B N 1
ATOM 6034 C CA . TYR B 1 220 ? -9.062 7.73 18.859 1 90.88 220 TYR B CA 1
ATOM 6035 C C . TYR B 1 220 ? -10.273 6.992 19.422 1 90.88 220 TYR B C 1
ATOM 6037 O O . TYR B 1 220 ? -11.406 7.219 19 1 90.88 220 TYR B O 1
ATOM 6045 N N . ASN B 1 221 ? -10.023 6.148 20.391 1 91.12 221 ASN B N 1
ATOM 6046 C CA . ASN B 1 221 ? -11.102 5.383 21 1 91.12 221 ASN B CA 1
ATOM 6047 C C . ASN B 1 221 ? -12.094 6.293 21.719 1 91.12 221 ASN B C 1
ATOM 6049 O O . ASN B 1 221 ? -13.297 6.047 21.703 1 91.12 221 ASN B O 1
ATOM 6053 N N . ASP B 1 222 ? -11.594 7.27 22.359 1 90.69 222 ASP B N 1
ATOM 6054 C CA . ASP B 1 222 ? -12.461 8.234 23.031 1 90.69 222 ASP B CA 1
ATOM 6055 C C . ASP B 1 222 ? -13.344 8.969 22.031 1 90.69 222 ASP B C 1
ATOM 6057 O O . ASP B 1 222 ? -14.531 9.203 22.281 1 90.69 222 ASP B O 1
ATOM 6061 N N . ALA B 1 223 ? -12.742 9.359 20.938 1 92.75 223 ALA B N 1
ATOM 6062 C CA . ALA B 1 223 ? -13.508 10.031 19.891 1 92.75 223 ALA B CA 1
ATOM 6063 C C . ALA B 1 223 ? -14.633 9.141 19.375 1 92.75 223 ALA B C 1
ATOM 6065 O O . ALA B 1 223 ? -15.742 9.609 19.125 1 92.75 223 ALA B O 1
ATOM 6066 N N . LEU B 1 224 ? -14.312 7.855 19.188 1 94.62 224 LEU B N 1
ATOM 6067 C CA . LEU B 1 224 ? -15.336 6.902 18.75 1 94.62 224 LEU B CA 1
ATOM 6068 C C . LEU B 1 224 ? -16.438 6.785 19.781 1 94.62 224 LEU B C 1
ATOM 6070 O O . LEU B 1 224 ? -17.625 6.738 19.438 1 94.62 224 LEU B O 1
ATOM 6074 N N . GLU B 1 225 ? -16.031 6.742 21.016 1 93.75 225 GLU B N 1
ATOM 6075 C CA . GLU B 1 225 ? -16.984 6.566 22.094 1 93.75 225 GLU B CA 1
ATOM 6076 C C . GLU B 1 225 ? -17.953 7.75 22.172 1 93.75 225 GLU B C 1
ATOM 6078 O O . GLU B 1 225 ? -19.172 7.566 22.25 1 93.75 225 GLU B O 1
ATOM 6083 N N . VAL B 1 226 ? -17.453 8.922 22.188 1 93.5 226 VAL B N 1
ATOM 6084 C CA . VAL B 1 226 ? -18.281 10.117 22.297 1 93.5 226 VAL B CA 1
ATOM 6085 C C . VAL B 1 226 ? -19.188 10.234 21.062 1 93.5 226 VAL B C 1
ATOM 6087 O O . VAL B 1 226 ? -20.359 10.609 21.172 1 93.5 226 VAL B O 1
ATOM 6090 N N . GLY B 1 227 ? -18.625 9.961 19.891 1 94.44 227 GLY B N 1
ATOM 6091 C CA . GLY B 1 227 ? -19.422 9.977 18.672 1 94.44 227 GLY B CA 1
ATOM 6092 C C . GLY B 1 227 ? -20.531 8.945 18.672 1 94.44 227 GLY B C 1
ATOM 6093 O O . GLY B 1 227 ? -21.672 9.242 18.297 1 94.44 227 GLY B O 1
ATOM 6094 N N . ASN B 1 228 ? -20.156 7.73 19.078 1 95.81 228 ASN B N 1
ATOM 6095 C CA . ASN B 1 228 ? -21.156 6.664 19.156 1 95.81 228 ASN B CA 1
ATOM 6096 C C . ASN B 1 228 ? -22.297 7.027 20.094 1 95.81 228 ASN B C 1
ATOM 6098 O O . ASN B 1 228 ? -23.453 6.668 19.859 1 95.81 228 ASN B O 1
ATOM 6102 N N . ALA B 1 229 ? -21.984 7.668 21.172 1 93.38 229 ALA B N 1
ATOM 6103 C CA . ALA B 1 229 ? -22.984 8.062 22.156 1 93.38 229 ALA B CA 1
ATOM 6104 C C . ALA B 1 229 ? -24.031 8.977 21.531 1 93.38 229 ALA B C 1
ATOM 6106 O O . ALA B 1 229 ? -25.219 8.922 21.891 1 93.38 229 ALA B O 1
ATOM 6107 N N . VAL B 1 230 ? -23.656 9.789 20.594 1 93.56 230 VAL B N 1
ATOM 6108 C CA . VAL B 1 230 ? -24.578 10.688 19.906 1 93.56 230 VAL B CA 1
ATOM 6109 C C . VAL B 1 230 ? -25.625 9.875 19.141 1 93.56 230 VAL B C 1
ATOM 6111 O O . VAL B 1 230 ? -26.812 10.148 19.25 1 93.56 230 VAL B O 1
ATOM 6114 N N . PHE B 1 231 ? -25.156 8.898 18.438 1 93.75 231 PHE B N 1
ATOM 6115 C CA . PHE B 1 231 ? -26.031 8.18 17.531 1 93.75 231 PHE B CA 1
ATOM 6116 C C . PHE B 1 231 ? -26.844 7.121 18.266 1 93.75 231 PHE B C 1
ATOM 6118 O O . PHE B 1 231 ? -27.891 6.691 17.797 1 93.75 231 PHE B O 1
ATOM 6125 N N . LYS B 1 232 ? -26.297 6.637 19.328 1 91 232 LYS B N 1
ATOM 6126 C CA . LYS B 1 232 ? -27.047 5.699 20.141 1 91 232 LYS B CA 1
ATOM 6127 C C . LYS B 1 232 ? -28.375 6.316 20.609 1 91 232 LYS B C 1
ATOM 6129 O O . LYS B 1 232 ? -29.375 5.617 20.734 1 91 232 LYS B O 1
ATOM 6134 N N . LYS B 1 233 ? -28.469 7.551 20.703 1 85 233 LYS B N 1
ATOM 6135 C CA . LYS B 1 233 ? -29.641 8.266 21.203 1 85 233 LYS B CA 1
ATOM 6136 C C . LYS B 1 233 ? -30.609 8.57 20.062 1 85 233 LYS B C 1
ATOM 6138 O O . LYS B 1 233 ? -31.828 8.648 20.297 1 85 233 LYS B O 1
ATOM 6143 N N . VAL B 1 234 ? -30.047 8.703 18.891 1 82.38 234 VAL B N 1
ATOM 6144 C CA . VAL B 1 234 ? -30.875 9.391 17.891 1 82.38 234 VAL B CA 1
ATOM 6145 C C . VAL B 1 234 ? -31.141 8.461 16.719 1 82.38 234 VAL B C 1
ATOM 6147 O O . VAL B 1 234 ? -32.031 8.727 15.898 1 82.38 234 VAL B O 1
ATOM 6150 N N . TYR B 1 235 ? -30.438 7.359 16.547 1 81.19 235 TYR B N 1
ATOM 6151 C CA . TYR B 1 235 ? -30.578 6.543 15.352 1 81.19 235 TYR B CA 1
ATOM 6152 C C . TYR B 1 235 ? -31.547 5.398 15.578 1 81.19 235 TYR B C 1
ATOM 6154 O O . TYR B 1 235 ? -31.172 4.332 16.062 1 81.19 235 TYR B O 1
ATOM 6162 N N . PRO B 1 236 ? -32.75 5.504 15.242 1 70.75 236 PRO B N 1
ATOM 6163 C CA . PRO B 1 236 ? -33.844 4.562 15.523 1 70.75 236 PRO B CA 1
ATOM 6164 C C . PRO B 1 236 ? -33.688 3.244 14.766 1 70.75 236 PRO B C 1
ATOM 6166 O O . PRO B 1 236 ? -34.188 2.213 15.203 1 70.75 236 PRO B O 1
ATOM 6169 N N . GLU B 1 237 ? -33.062 3.27 13.664 1 75.38 237 GLU B N 1
ATOM 6170 C CA . GLU B 1 237 ? -33.062 2.135 12.742 1 75.38 237 GLU B CA 1
ATOM 6171 C C . GLU B 1 237 ? -32.031 1.079 13.172 1 75.38 237 GLU B C 1
ATOM 6173 O O . GLU B 1 237 ? -31.984 -0.007 12.594 1 75.38 237 GLU B O 1
ATOM 6178 N N . GLY B 1 238 ? -31.281 1.436 14.242 1 79.81 238 GLY B N 1
ATOM 6179 C CA . GLY B 1 238 ? -30.281 0.476 14.664 1 79.81 238 GLY B CA 1
ATOM 6180 C C . GLY B 1 238 ? -29.141 1.109 15.453 1 79.81 238 GLY B C 1
ATOM 6181 O O . GLY B 1 238 ? -29.375 1.97 16.312 1 79.81 238 GLY B O 1
ATOM 6182 N N . GLN B 1 239 ? -28.078 0.449 15.289 1 86.56 239 GLN B N 1
ATOM 6183 C CA . GLN B 1 239 ? -26.891 0.939 15.984 1 86.56 239 GLN B CA 1
ATOM 6184 C C . GLN B 1 239 ? -25.828 1.408 14.992 1 86.56 239 GLN B C 1
ATOM 6186 O O . GLN B 1 239 ? -25.594 0.753 13.977 1 86.56 239 GLN B O 1
ATOM 6191 N N . ILE B 1 240 ? -25.531 2.619 15.188 1 92.25 240 ILE B N 1
ATOM 6192 C CA . ILE B 1 240 ? -24.375 3.135 14.453 1 92.25 240 ILE B CA 1
ATOM 6193 C C . ILE B 1 240 ? -23.109 2.932 15.273 1 92.25 240 ILE B C 1
ATOM 6195 O O . ILE B 1 240 ? -23.047 3.312 16.453 1 92.25 240 ILE B O 1
ATOM 6199 N N . ASP B 1 241 ? -22.172 2.188 14.734 1 95 241 ASP B N 1
ATOM 6200 C CA . ASP B 1 241 ? -20.844 1.977 15.289 1 95 241 ASP B CA 1
ATOM 6201 C C . ASP B 1 241 ? -19.766 2.615 14.406 1 95 241 ASP B C 1
ATOM 6203 O O . ASP B 1 241 ? -19.453 2.1 13.336 1 95 241 ASP B O 1
ATOM 6207 N N . LEU B 1 242 ? -19.219 3.648 14.93 1 96.38 242 LEU B N 1
ATOM 6208 C CA . LEU B 1 242 ? -18.297 4.441 14.141 1 96.38 242 LEU B CA 1
ATOM 6209 C C . LEU B 1 242 ? -17.062 3.617 13.766 1 96.38 242 LEU B C 1
ATOM 6211 O O . LEU B 1 242 ? -16.5 3.801 12.688 1 96.38 242 LEU B O 1
ATOM 6215 N N . HIS B 1 243 ? -16.609 2.746 14.633 1 93.81 243 HIS B N 1
ATOM 6216 C CA . HIS B 1 243 ? -15.492 1.867 14.328 1 93.81 243 HIS B CA 1
ATOM 6217 C C . HIS B 1 243 ? -15.805 0.958 13.148 1 93.81 243 HIS B C 1
ATOM 6219 O O . HIS B 1 243 ? -14.977 0.788 12.25 1 93.81 243 HIS B O 1
ATOM 6225 N N . LYS B 1 244 ? -16.953 0.398 13.172 1 93.12 244 LYS B N 1
ATOM 6226 C CA . LYS B 1 244 ? -17.391 -0.462 12.078 1 93.12 244 LYS B CA 1
ATOM 6227 C C . LYS B 1 244 ? -17.516 0.324 10.773 1 93.12 244 LYS B C 1
ATOM 6229 O O . LYS B 1 244 ? -17.125 -0.163 9.711 1 93.12 244 LYS B O 1
ATOM 6234 N N . LEU B 1 245 ? -18.078 1.529 10.883 1 95.56 245 LEU B N 1
ATOM 6235 C CA . LEU B 1 245 ? -18.234 2.354 9.688 1 95.56 245 LEU B CA 1
ATOM 6236 C C . LEU B 1 245 ? -16.875 2.688 9.078 1 95.56 245 LEU B C 1
ATOM 6238 O O . LEU B 1 245 ? -16.734 2.711 7.852 1 95.56 245 LEU B O 1
ATOM 6242 N N . PHE B 1 246 ? -15.914 3.006 9.883 1 95.44 246 PHE B N 1
ATOM 6243 C CA . PHE B 1 246 ? -14.578 3.301 9.367 1 95.44 246 PHE B CA 1
ATOM 6244 C C . PHE B 1 246 ? -13.992 2.09 8.656 1 95.44 246 PHE B C 1
ATOM 6246 O O . PHE B 1 246 ? -13.414 2.223 7.574 1 95.44 246 PHE B O 1
ATOM 6253 N N . LYS B 1 247 ? -14.156 0.908 9.203 1 92.06 247 LYS B N 1
ATOM 6254 C CA . LYS B 1 247 ? -13.664 -0.321 8.586 1 92.06 247 LYS B CA 1
ATOM 6255 C C . LYS B 1 247 ? -14.352 -0.579 7.25 1 92.06 247 LYS B C 1
ATOM 6257 O O . LYS B 1 247 ? -13.75 -1.157 6.34 1 92.06 247 LYS B O 1
ATOM 6262 N N . GLU B 1 248 ? -15.523 -0.086 7.184 1 93.44 248 GLU B N 1
ATOM 6263 C CA . GLU B 1 248 ? -16.344 -0.384 6.008 1 93.44 248 GLU B CA 1
ATOM 6264 C C . GLU B 1 248 ? -16.156 0.682 4.93 1 93.44 248 GLU B C 1
ATOM 6266 O O . GLU B 1 248 ? -16.734 0.575 3.846 1 93.44 248 GLU B O 1
ATOM 6271 N N . THR B 1 249 ? -15.391 1.731 5.223 1 95.81 249 THR B N 1
ATOM 6272 C CA . THR B 1 249 ? -15.133 2.721 4.18 1 95.81 249 THR B CA 1
ATOM 6273 C C . THR B 1 249 ? -14.484 2.068 2.967 1 95.81 249 THR B C 1
ATOM 6275 O O . THR B 1 249 ? -13.711 1.113 3.105 1 95.81 249 THR B O 1
ATOM 6278 N N . ALA B 1 250 ? -14.781 2.562 1.788 1 96.94 250 ALA B N 1
ATOM 6279 C CA . ALA B 1 250 ? -14.211 1.981 0.575 1 96.94 250 ALA B CA 1
ATOM 6280 C C . ALA B 1 250 ? -12.711 2.23 0.502 1 96.94 250 ALA B C 1
ATOM 6282 O O . ALA B 1 250 ? -11.938 1.311 0.226 1 96.94 250 ALA B O 1
ATOM 6283 N N . TYR B 1 251 ? -12.352 3.459 0.743 1 96.69 251 TYR B N 1
ATOM 6284 C CA . TYR B 1 251 ? -10.945 3.854 0.762 1 96.69 251 TYR B CA 1
ATOM 6285 C C . TYR B 1 251 ? -10.672 4.836 1.893 1 96.69 251 TYR B C 1
ATOM 6287 O O . TYR B 1 251 ? -11.562 5.578 2.311 1 96.69 251 TYR B O 1
ATOM 6295 N N . PHE B 1 252 ? -9.516 4.738 2.395 1 95.75 252 PHE B N 1
ATOM 6296 C CA . PHE B 1 252 ? -8.945 5.738 3.293 1 95.75 252 PHE B CA 1
ATOM 6297 C C . PHE B 1 252 ? -7.84 6.52 2.6 1 95.75 252 PHE B C 1
ATOM 6299 O O . PHE B 1 252 ? -6.723 6.02 2.447 1 95.75 252 PHE B O 1
ATOM 6306 N N . ILE B 1 253 ? -8.148 7.777 2.203 1 96.81 253 ILE B N 1
ATOM 6307 C CA . ILE B 1 253 ? -7.238 8.555 1.37 1 96.81 253 ILE B CA 1
ATOM 6308 C C . ILE B 1 253 ? -6.594 9.664 2.203 1 96.81 253 ILE B C 1
ATOM 6310 O O . ILE B 1 253 ? -7.293 10.516 2.762 1 96.81 253 ILE B O 1
ATOM 6314 N N . ILE B 1 254 ? -5.301 9.672 2.18 1 94.38 254 ILE B N 1
ATOM 6315 C CA . ILE B 1 254 ? -4.586 10.562 3.088 1 94.38 254 ILE B CA 1
ATOM 6316 C C . ILE B 1 254 ? -3.773 11.578 2.285 1 94.38 254 ILE B C 1
ATOM 6318 O O . ILE B 1 254 ? -3.227 11.242 1.23 1 94.38 254 ILE B O 1
ATOM 6322 N N . ASN B 1 255 ? -3.691 12.758 2.855 1 94.06 255 ASN B N 1
ATOM 6323 C CA . ASN B 1 255 ? -2.949 13.844 2.229 1 94.06 255 ASN B CA 1
ATOM 6324 C C . ASN B 1 255 ? -1.46 13.773 2.559 1 94.06 255 ASN B C 1
ATOM 6326 O O . ASN B 1 255 ? -0.876 14.742 3.039 1 94.06 255 ASN B O 1
ATOM 6330 N N . SER B 1 256 ? -0.829 12.68 2.432 1 92.88 256 SER B N 1
ATOM 6331 C CA . SER B 1 256 ? 0.612 12.477 2.539 1 92.88 256 SER B CA 1
ATOM 6332 C C . SER B 1 256 ? 1.178 11.844 1.27 1 92.88 256 SER B C 1
ATOM 6334 O O . SER B 1 256 ? 0.448 11.211 0.505 1 92.88 256 SER B O 1
ATOM 6336 N N . ASP B 1 257 ? 2.377 12.156 1.067 1 94.44 257 ASP B N 1
ATOM 6337 C CA . ASP B 1 257 ? 3.07 11.609 -0.098 1 94.44 257 ASP B CA 1
ATOM 6338 C C . ASP B 1 257 ? 4.18 10.648 0.321 1 94.44 257 ASP B C 1
ATOM 6340 O O . ASP B 1 257 ? 4.996 10.977 1.187 1 94.44 257 ASP B O 1
ATOM 6344 N N . PRO B 1 258 ? 4.191 9.484 -0.361 1 92.88 258 PRO B N 1
ATOM 6345 C CA . PRO B 1 258 ? 5.23 8.523 0.022 1 92.88 258 PRO B CA 1
ATOM 6346 C C . PRO B 1 258 ? 6.641 9.078 -0.149 1 92.88 258 PRO B C 1
ATOM 6348 O O . PRO B 1 258 ? 7.559 8.68 0.575 1 92.88 258 PRO B O 1
ATOM 6351 N N . LEU B 1 259 ? 6.891 9.992 -1.022 1 95.38 259 LEU B N 1
ATOM 6352 C CA . LEU B 1 259 ? 8.227 10.5 -1.32 1 95.38 259 LEU B CA 1
ATOM 6353 C C . LEU B 1 259 ? 8.734 11.391 -0.191 1 95.38 259 LEU B C 1
ATOM 6355 O O . LEU B 1 259 ? 9.93 11.68 -0.115 1 95.38 259 LEU B O 1
ATOM 6359 N N . VAL B 1 260 ? 7.84 11.828 0.677 1 94.31 260 VAL B N 1
ATOM 6360 C CA . VAL B 1 260 ? 8.266 12.648 1.804 1 94.31 260 VAL B CA 1
ATOM 6361 C C . VAL B 1 260 ? 7.73 12.055 3.107 1 94.31 260 VAL B C 1
ATOM 6363 O O . VAL B 1 260 ? 7.391 12.789 4.039 1 94.31 260 VAL B O 1
ATOM 6366 N N . SER B 1 261 ? 7.52 10.773 3.09 1 89.25 261 SER B N 1
ATOM 6367 C CA . SER B 1 261 ? 7.125 10.016 4.273 1 89.25 261 SER B CA 1
ATOM 6368 C C . SER B 1 261 ? 7.906 8.711 4.379 1 89.25 261 SER B C 1
ATOM 6370 O O . SER B 1 261 ? 8.367 8.172 3.371 1 89.25 261 SER B O 1
ATOM 6372 N N . TYR B 1 262 ? 8.062 8.227 5.609 1 83.31 262 TYR B N 1
ATOM 6373 C CA . TYR B 1 262 ? 8.656 6.906 5.781 1 83.31 262 TYR B CA 1
ATOM 6374 C C . TYR B 1 262 ? 7.707 5.816 5.297 1 83.31 262 TYR B C 1
ATOM 6376 O O . TYR B 1 262 ? 6.488 6.008 5.281 1 83.31 262 TYR B O 1
ATOM 6384 N N . GLY B 1 263 ? 8.414 4.773 4.941 1 82.25 263 GLY B N 1
ATOM 6385 C CA . GLY B 1 263 ? 7.586 3.621 4.617 1 82.25 263 GLY B CA 1
ATOM 6386 C C . GLY B 1 263 ? 6.711 3.172 5.773 1 82.25 263 GLY B C 1
ATOM 6387 O O . GLY B 1 263 ? 7.184 3.049 6.906 1 82.25 263 GLY B O 1
ATOM 6388 N N . THR B 1 264 ? 5.41 3.125 5.598 1 83.25 264 THR B N 1
ATOM 6389 C CA . THR B 1 264 ? 4.434 2.697 6.59 1 83.25 264 THR B CA 1
ATOM 6390 C C . THR B 1 264 ? 3.592 1.54 6.059 1 83.25 264 THR B C 1
ATOM 6392 O O . THR B 1 264 ? 3.324 1.46 4.859 1 83.25 264 THR B O 1
ATOM 6395 N N . PRO B 1 265 ? 3.24 0.656 7.031 1 85.44 265 PRO B N 1
ATOM 6396 C CA . PRO B 1 265 ? 2.34 -0.413 6.594 1 85.44 265 PRO B CA 1
ATOM 6397 C C . PRO B 1 265 ? 1.057 0.119 5.961 1 85.44 265 PRO B C 1
ATOM 6399 O O . PRO B 1 265 ? 0.501 1.117 6.426 1 85.44 265 PRO B O 1
ATOM 6402 N N . SER B 1 266 ? 0.681 -0.561 4.949 1 88.62 266 SER B N 1
ATOM 6403 C CA . SER B 1 266 ? -0.498 -0.145 4.195 1 88.62 266 SER B CA 1
ATOM 6404 C C . SER B 1 266 ? -1.269 -1.35 3.666 1 88.62 266 SER B C 1
ATOM 6406 O O . SER B 1 266 ? -0.834 -2.492 3.828 1 88.62 266 SER B O 1
ATOM 6408 N N . THR B 1 267 ? -2.488 -1.156 3.195 1 89.06 267 THR B N 1
ATOM 6409 C CA . THR B 1 267 ? -3.328 -2.09 2.451 1 89.06 267 THR B CA 1
ATOM 6410 C C . THR B 1 267 ? -3.9 -1.424 1.203 1 89.06 267 THR B C 1
ATOM 6412 O O . THR B 1 267 ? -3.773 -0.211 1.025 1 89.06 267 THR B O 1
ATOM 6415 N N . PRO B 1 268 ? -4.516 -2.184 0.343 1 89.88 268 PRO B N 1
ATOM 6416 C CA . PRO B 1 268 ? -5.113 -1.566 -0.844 1 89.88 268 PRO B CA 1
ATOM 6417 C C . PRO B 1 268 ? -6.191 -0.541 -0.496 1 89.88 268 PRO B C 1
ATOM 6419 O O . PRO B 1 268 ? -6.562 0.282 -1.339 1 89.88 268 PRO B O 1
ATOM 6422 N N . LYS B 1 269 ? -6.629 -0.575 0.703 1 92 269 LYS B N 1
ATOM 6423 C CA . LYS B 1 269 ? -7.645 0.37 1.162 1 92 269 LYS B CA 1
ATOM 6424 C C . LYS B 1 269 ? -7.023 1.73 1.474 1 92 269 LYS B C 1
ATOM 6426 O O . LYS B 1 269 ? -7.707 2.756 1.411 1 92 269 LYS B O 1
ATOM 6431 N N . PHE B 1 270 ? -5.793 1.721 1.792 1 92.38 270 PHE B N 1
ATOM 6432 C CA . PHE B 1 270 ? -5.066 2.896 2.258 1 92.38 270 PHE B CA 1
ATOM 6433 C C . PHE B 1 270 ? -4.293 3.541 1.114 1 92.38 270 PHE B C 1
ATOM 6435 O O . PHE B 1 270 ? -3.4 2.918 0.533 1 92.38 270 PHE B O 1
ATOM 6442 N N . LEU B 1 271 ? -4.641 4.832 0.823 1 93.94 271 LEU B N 1
ATOM 6443 C CA . LEU B 1 271 ? -4.02 5.496 -0.315 1 93.94 271 LEU B CA 1
ATOM 6444 C C . LEU B 1 271 ? -3.357 6.801 0.116 1 93.94 271 LEU B C 1
ATOM 6446 O O . LEU B 1 271 ? -4.004 7.66 0.721 1 93.94 271 LEU B O 1
ATOM 6450 N N . GLN B 1 272 ? -2.07 6.961 -0.167 1 93.88 272 GLN B N 1
ATOM 6451 C CA . GLN B 1 272 ? -1.356 8.219 0.023 1 93.88 272 GLN B CA 1
ATOM 6452 C C . GLN B 1 272 ? -1.305 9.023 -1.272 1 93.88 272 GLN B C 1
ATOM 6454 O O . GLN B 1 272 ? -0.485 8.75 -2.15 1 93.88 272 GLN B O 1
ATOM 6459 N N . LEU B 1 273 ? -2.15 10.055 -1.339 1 95.31 273 LEU B N 1
ATOM 6460 C CA . LEU B 1 273 ? -2.229 10.859 -2.555 1 95.31 273 LEU B CA 1
ATOM 6461 C C . LEU B 1 273 ? -1.899 12.32 -2.264 1 95.31 273 LEU B C 1
ATOM 6463 O O . LEU B 1 273 ? -2.615 13.219 -2.705 1 95.31 273 LEU B O 1
ATOM 6467 N N . GLY B 1 274 ? -0.86 12.5 -1.524 1 92.62 274 GLY B N 1
ATOM 6468 C CA . GLY B 1 274 ? -0.473 13.82 -1.067 1 92.62 274 GLY B CA 1
ATOM 6469 C C . GLY B 1 274 ? -0.374 14.836 -2.191 1 92.62 274 GLY B C 1
ATOM 6470 O O . GLY B 1 274 ? 0.19 14.547 -3.25 1 92.62 274 GLY B O 1
ATOM 6471 N N . GLY B 1 275 ? -1.007 16.078 -1.962 1 89.5 275 GLY B N 1
ATOM 6472 C CA . GLY B 1 275 ? -0.921 17.188 -2.891 1 89.5 275 GLY B CA 1
ATOM 6473 C C . GLY B 1 275 ? -1.906 17.094 -4.039 1 89.5 275 GLY B C 1
ATOM 6474 O O . GLY B 1 275 ? -1.816 17.844 -5.012 1 89.5 275 GLY B O 1
ATOM 6475 N N . PHE B 1 276 ? -2.865 16.141 -3.957 1 90.56 276 PHE B N 1
ATOM 6476 C CA . PHE B 1 276 ? -3.789 15.93 -5.066 1 90.56 276 PHE B CA 1
ATOM 6477 C C . PHE B 1 276 ? -4.723 17.125 -5.219 1 90.56 276 PHE B C 1
ATOM 6479 O O . PHE B 1 276 ? -5.379 17.281 -6.25 1 90.56 276 PHE B O 1
ATOM 6486 N N . LEU B 1 277 ? -4.707 18.031 -4.262 1 91.25 277 LEU B N 1
ATOM 6487 C CA . LEU B 1 277 ? -5.57 19.219 -4.324 1 91.25 277 LEU B CA 1
ATOM 6488 C C . LEU B 1 277 ? -4.777 20.453 -4.73 1 91.25 277 LEU B C 1
ATOM 6490 O O . LEU B 1 277 ? -5.316 21.562 -4.762 1 91.25 277 LEU B O 1
ATOM 6494 N N . ASN B 1 278 ? -3.49 20.203 -4.98 1 87.25 278 ASN B N 1
ATOM 6495 C CA . ASN B 1 278 ? -2.666 21.344 -5.367 1 87.25 278 ASN B CA 1
ATOM 6496 C C . ASN B 1 278 ? -3.051 21.875 -6.746 1 87.25 278 ASN B C 1
ATOM 6498 O O . ASN B 1 278 ? -3.312 21.094 -7.664 1 87.25 278 ASN B O 1
ATOM 6502 N N . SER B 1 279 ? -3.15 23.125 -6.84 1 85.25 279 SER B N 1
ATOM 6503 C CA . SER B 1 279 ? -3.422 23.781 -8.109 1 85.25 279 SER B CA 1
ATOM 6504 C C . SER B 1 279 ? -2.129 24.141 -8.836 1 85.25 279 SER B C 1
ATOM 6506 O O . SER B 1 279 ? -1.035 23.922 -8.305 1 85.25 279 SER B O 1
ATOM 6508 N N . ASN B 1 280 ? -2.311 24.609 -10 1 91.06 280 ASN B N 1
ATOM 6509 C CA . ASN B 1 280 ? -1.169 25.203 -10.68 1 91.06 280 ASN B CA 1
ATOM 6510 C C . ASN B 1 280 ? -0.836 26.578 -10.117 1 91.06 280 ASN B C 1
ATOM 6512 O O . ASN B 1 280 ? -1.735 27.359 -9.797 1 91.06 280 ASN B O 1
ATOM 6516 N N . PRO B 1 281 ? 0.448 26.734 -9.914 1 94.94 281 PRO B N 1
ATOM 6517 C CA . PRO B 1 281 ? 0.827 28.062 -9.422 1 94.94 281 PRO B CA 1
ATOM 6518 C C . PRO B 1 281 ? 0.458 29.188 -10.398 1 94.94 281 PRO B C 1
ATOM 6520 O O . PRO B 1 281 ? 0.519 28.984 -11.609 1 94.94 281 PRO B O 1
ATOM 6523 N N . LYS B 1 282 ? 0.157 30.312 -9.875 1 94.62 282 LYS B N 1
ATOM 6524 C CA . LYS B 1 282 ? -0.14 31.5 -10.656 1 94.62 282 LYS B CA 1
ATOM 6525 C C . LYS B 1 282 ? 1.081 32.406 -10.758 1 94.62 282 LYS B C 1
ATOM 6527 O O . LYS B 1 282 ? 1.932 32.438 -9.867 1 94.62 282 LYS B O 1
ATOM 6532 N N . PRO B 1 283 ? 1.058 33.156 -11.859 1 95.12 283 PRO B N 1
ATOM 6533 C CA . PRO B 1 283 ? 2.156 34.125 -11.953 1 95.12 283 PRO B CA 1
ATOM 6534 C C . PRO B 1 283 ? 2.111 35.188 -10.844 1 95.12 283 PRO B C 1
ATOM 6536 O O . PRO B 1 283 ? 1.033 35.656 -10.477 1 95.12 283 PRO B O 1
ATOM 6539 N N . LEU B 1 284 ? 3.322 35.531 -10.414 1 96.88 284 LEU B N 1
ATOM 6540 C CA . LEU B 1 284 ? 3.418 36.531 -9.359 1 96.88 284 LEU B CA 1
ATOM 6541 C C . LEU B 1 284 ? 3.123 37.938 -9.898 1 96.88 284 LEU B C 1
ATOM 6543 O O . LEU B 1 284 ? 3.516 38.25 -11.023 1 96.88 284 LEU B O 1
ATOM 6547 N N . SER B 1 285 ? 2.426 38.781 -9.117 1 96.56 285 SER B N 1
ATOM 6548 C CA . SER B 1 285 ? 2.213 40.156 -9.484 1 96.56 285 SER B CA 1
ATOM 6549 C C . SER B 1 285 ? 3.529 40.938 -9.523 1 96.56 285 SER B C 1
ATOM 6551 O O . SER B 1 285 ? 4.562 40.438 -9.078 1 96.56 285 SER B O 1
ATOM 6553 N N . GLU B 1 286 ? 3.445 42.125 -10.031 1 96.69 286 GLU B N 1
ATOM 6554 C CA . GLU B 1 286 ? 4.629 42.969 -10.148 1 96.69 286 GLU B CA 1
ATOM 6555 C C . GLU B 1 286 ? 5.223 43.281 -8.773 1 96.69 286 GLU B C 1
ATOM 6557 O O . GLU B 1 286 ? 6.441 43.344 -8.625 1 96.69 286 GLU B O 1
ATOM 6562 N N . LYS B 1 287 ? 4.395 43.375 -7.887 1 96.44 287 LYS B N 1
ATOM 6563 C CA . LYS B 1 287 ? 4.828 43.656 -6.523 1 96.44 287 LYS B CA 1
ATOM 6564 C C . LYS B 1 287 ? 5.781 42.594 -6.004 1 96.44 287 LYS B C 1
ATOM 6566 O O . LYS B 1 287 ? 6.887 42.906 -5.555 1 96.44 287 LYS B O 1
ATOM 6571 N N . TRP B 1 288 ? 5.387 41.406 -6.062 1 97.31 288 TRP B N 1
ATOM 6572 C CA . TRP B 1 288 ? 6.188 40.312 -5.547 1 97.31 288 TRP B CA 1
ATOM 6573 C C . TRP B 1 288 ? 7.438 40.094 -6.395 1 97.31 288 TRP B C 1
ATOM 6575 O O . TRP B 1 288 ? 8.508 39.781 -5.867 1 97.31 288 TRP B O 1
ATOM 6585 N N . ASN B 1 289 ? 7.285 40.281 -7.703 1 96.81 289 ASN B N 1
ATOM 6586 C CA . ASN B 1 289 ? 8.43 40.156 -8.594 1 96.81 289 ASN B CA 1
ATOM 6587 C C . ASN B 1 289 ? 9.523 41.156 -8.242 1 96.81 289 ASN B C 1
ATOM 6589 O O . ASN B 1 289 ? 10.711 40.812 -8.234 1 96.81 289 ASN B O 1
ATOM 6593 N N . LYS B 1 290 ? 9.133 42.344 -7.984 1 97.19 290 LYS B N 1
ATOM 6594 C CA . LYS B 1 290 ? 10.086 43.375 -7.617 1 97.19 290 LYS B CA 1
ATOM 6595 C C . LYS B 1 290 ? 10.812 43.031 -6.324 1 97.19 290 LYS B C 1
ATOM 6597 O O . LYS B 1 290 ? 12.031 43.188 -6.23 1 97.19 290 LYS B O 1
ATOM 6602 N N . LEU B 1 291 ? 10.102 42.562 -5.359 1 97.56 291 LEU B N 1
ATOM 6603 C CA . LEU B 1 291 ? 10.688 42.219 -4.066 1 97.56 291 LEU B CA 1
ATOM 6604 C C . LEU B 1 291 ? 11.695 41.094 -4.207 1 97.56 291 LEU B C 1
ATOM 6606 O O . LEU B 1 291 ? 12.758 41.125 -3.584 1 97.56 291 LEU B O 1
ATOM 6610 N N . LEU B 1 292 ? 11.398 40.094 -5.023 1 98.12 292 LEU B N 1
ATOM 6611 C CA . LEU B 1 292 ? 12.242 38.906 -5.199 1 98.12 292 LEU B CA 1
ATOM 6612 C C . LEU B 1 292 ? 13.531 39.281 -5.938 1 98.12 292 LEU B C 1
ATOM 6614 O O . LEU B 1 292 ? 14.492 38.5 -5.93 1 98.12 292 LEU B O 1
ATOM 6618 N N . ASN B 1 293 ? 13.523 40.438 -6.566 1 97.81 293 ASN B N 1
ATOM 6619 C CA . ASN B 1 293 ? 14.695 40.875 -7.316 1 97.81 293 ASN B CA 1
ATOM 6620 C C . ASN B 1 293 ? 15.57 41.812 -6.5 1 97.81 293 ASN B C 1
ATOM 6622 O O . ASN B 1 293 ? 16.672 42.188 -6.93 1 97.81 293 ASN B O 1
ATOM 6626 N N . GLU B 1 294 ? 15.109 42.188 -5.332 1 97.56 294 GLU B N 1
ATOM 6627 C CA . GLU B 1 294 ? 15.844 43.156 -4.523 1 97.56 294 GLU B CA 1
ATOM 6628 C C . GLU B 1 294 ? 17.188 42.594 -4.062 1 97.56 294 GLU B C 1
ATOM 6630 O O . GLU B 1 294 ? 18.172 43.344 -3.947 1 97.56 294 GLU B O 1
ATOM 6635 N N . ARG B 1 295 ? 17.172 41.375 -3.732 1 97.88 295 ARG B N 1
ATOM 6636 C CA . ARG B 1 295 ? 18.375 40.688 -3.285 1 97.88 295 ARG B CA 1
ATOM 6637 C C . ARG B 1 295 ? 18.484 39.312 -3.955 1 97.88 295 ARG B C 1
ATOM 6639 O O . ARG B 1 295 ? 17.531 38.812 -4.559 1 97.88 295 ARG B O 1
ATOM 6646 N N . LYS B 1 296 ? 19.609 38.688 -3.861 1 96.38 296 LYS B N 1
ATOM 6647 C CA . LYS B 1 296 ? 19.875 37.406 -4.539 1 96.38 296 LYS B CA 1
ATOM 6648 C C . LYS B 1 296 ? 19.219 36.25 -3.799 1 96.38 296 LYS B C 1
ATOM 6650 O O . LYS B 1 296 ? 18.891 35.219 -4.406 1 96.38 296 LYS B O 1
ATOM 6655 N N . THR B 1 297 ? 19.172 36.375 -2.525 1 98.06 297 THR B N 1
ATOM 6656 C CA . THR B 1 297 ? 18.625 35.344 -1.688 1 98.06 297 THR B CA 1
ATOM 6657 C C . THR B 1 297 ? 17.297 35.75 -1.067 1 98.06 297 THR B C 1
ATOM 6659 O O . THR B 1 297 ? 17.188 36.844 -0.509 1 98.06 297 THR B O 1
ATOM 6662 N N . ASN B 1 298 ? 16.281 34.938 -1.195 1 98.69 298 ASN B N 1
ATOM 6663 C CA . ASN B 1 298 ? 14.953 35.219 -0.677 1 98.69 298 ASN B CA 1
ATOM 6664 C C . ASN B 1 298 ? 14.469 34.125 0.252 1 98.69 298 ASN B C 1
ATOM 6666 O O . ASN B 1 298 ? 14.609 32.938 -0.059 1 98.69 298 ASN B O 1
ATOM 6670 N N . VAL B 1 299 ? 13.906 34.5 1.382 1 98.81 299 VAL B N 1
ATOM 6671 C CA . VAL B 1 299 ? 13.391 33.562 2.377 1 98.81 299 VAL B CA 1
ATOM 6672 C C . VAL B 1 299 ? 11.93 33.875 2.676 1 98.81 299 VAL B C 1
ATOM 6674 O O . VAL B 1 299 ? 11.578 35.031 2.936 1 98.81 299 VAL B O 1
ATOM 6677 N N . LEU B 1 300 ? 11.086 32.906 2.527 1 98.75 300 LEU B N 1
ATOM 6678 C CA . LEU B 1 300 ? 9.688 33.031 2.918 1 98.75 300 LEU B CA 1
ATOM 6679 C C . LEU B 1 300 ? 9.484 32.562 4.359 1 98.75 300 LEU B C 1
ATOM 6681 O O . LEU B 1 300 ? 9.93 31.469 4.738 1 98.75 300 LEU B O 1
ATOM 6685 N N . VAL B 1 301 ? 8.867 33.406 5.176 1 98.38 301 VAL B N 1
ATOM 6686 C CA . VAL B 1 301 ? 8.586 33.094 6.57 1 98.38 301 VAL B CA 1
ATOM 6687 C C . VAL B 1 301 ? 7.078 33.062 6.801 1 98.38 301 VAL B C 1
ATOM 6689 O O . VAL B 1 301 ? 6.426 34.125 6.75 1 98.38 301 VAL B O 1
ATOM 6692 N N . SER B 1 302 ? 6.555 31.906 7.023 1 96.75 302 SER B N 1
ATOM 6693 C CA . SER B 1 302 ? 5.121 31.75 7.246 1 96.75 302 SER B CA 1
ATOM 6694 C C . SER B 1 302 ? 4.836 30.594 8.203 1 96.75 302 SER B C 1
ATOM 6696 O O . SER B 1 302 ? 5.289 29.469 7.977 1 96.75 302 SER B O 1
ATOM 6698 N N . PHE B 1 303 ? 4.062 30.812 9.25 1 92.88 303 PHE B N 1
ATOM 6699 C CA . PHE B 1 303 ? 3.777 29.797 10.258 1 92.88 303 PHE B CA 1
ATOM 6700 C C . PHE B 1 303 ? 2.324 29.344 10.18 1 92.88 303 PHE B C 1
ATOM 6702 O O . PHE B 1 303 ? 1.698 29.062 11.203 1 92.88 303 PHE B O 1
ATOM 6709 N N . GLY B 1 304 ? 1.732 29.406 9.016 1 82.75 304 GLY B N 1
ATOM 6710 C CA . GLY B 1 304 ? 0.416 28.828 8.781 1 82.75 304 GLY B CA 1
ATOM 6711 C C . GLY B 1 304 ? -0.716 29.781 9.117 1 82.75 304 GLY B C 1
ATOM 6712 O O . GLY B 1 304 ? -0.492 30.984 9.305 1 82.75 304 GLY B O 1
ATOM 6713 N N . SER B 1 305 ? -1.944 29.281 9.148 1 72.75 305 SER B N 1
ATOM 6714 C CA . SER B 1 305 ? -3.137 30.109 9.273 1 72.75 305 SER B CA 1
ATOM 6715 C C . SER B 1 305 ? -3.652 30.109 10.711 1 72.75 305 SER B C 1
ATOM 6717 O O . SER B 1 305 ? -4.43 30.984 11.094 1 72.75 305 SER B O 1
ATOM 6719 N N . ILE B 1 306 ? -3.16 29.172 11.461 1 75.38 306 ILE B N 1
ATOM 6720 C CA . ILE B 1 306 ? -3.752 28.984 12.781 1 75.38 306 ILE B CA 1
ATOM 6721 C C . ILE B 1 306 ? -2.998 29.844 13.805 1 75.38 306 ILE B C 1
ATOM 6723 O O . ILE B 1 306 ? -3.604 30.625 14.539 1 75.38 306 ILE B O 1
ATOM 6727 N N . VAL B 1 307 ? -1.724 29.781 13.719 1 83.25 307 VAL B N 1
ATOM 6728 C CA . VAL B 1 307 ? -0.907 30.422 14.75 1 83.25 307 VAL B CA 1
ATOM 6729 C C . VAL B 1 307 ? -0.666 31.875 14.383 1 83.25 307 VAL B C 1
ATOM 6731 O O . VAL B 1 307 ? -0.587 32.219 13.195 1 83.25 307 VAL B O 1
ATOM 6734 N N . LYS B 1 308 ? -0.599 32.656 15.43 1 88.12 308 LYS B N 1
ATOM 6735 C CA . LYS B 1 308 ? -0.31 34.094 15.273 1 88.12 308 LYS B CA 1
ATOM 6736 C C . LYS B 1 308 ? 1.13 34.406 15.672 1 88.12 308 LYS B C 1
ATOM 6738 O O . LYS B 1 308 ? 1.467 34.406 16.859 1 88.12 308 LYS B O 1
ATOM 6743 N N . PRO B 1 309 ? 1.89 34.719 14.695 1 92.06 309 PRO B N 1
ATOM 6744 C CA . PRO B 1 309 ? 3.295 35 15 1 92.06 309 PRO B CA 1
ATOM 6745 C C . PRO B 1 309 ? 3.461 36.125 16.031 1 92.06 309 PRO B C 1
ATOM 6747 O O . PRO B 1 309 ? 4.473 36.188 16.734 1 92.06 309 PRO B O 1
ATOM 6750 N N . SER B 1 310 ? 2.496 37.031 16.125 1 91.75 310 SER B N 1
ATOM 6751 C CA . SER B 1 310 ? 2.582 38.094 17.109 1 91.75 310 SER B CA 1
ATOM 6752 C C . SER B 1 310 ? 2.582 37.562 18.531 1 91.75 310 SER B C 1
ATOM 6754 O O . SER B 1 310 ? 2.967 38.281 19.469 1 91.75 310 SER B O 1
ATOM 6756 N N . LYS B 1 311 ? 2.139 36.312 18.688 1 90.44 311 LYS B N 1
ATOM 6757 C CA . LYS B 1 311 ? 2.033 35.719 20.016 1 90.44 311 LYS B CA 1
ATOM 6758 C C . LYS B 1 311 ? 3.312 34.969 20.391 1 90.44 311 LYS B C 1
ATOM 6760 O O . LYS B 1 311 ? 3.4 34.375 21.469 1 90.44 311 LYS B O 1
ATOM 6765 N N . MET B 1 312 ? 4.262 35.031 19.516 1 93.25 312 MET B N 1
ATOM 6766 C CA . MET B 1 312 ? 5.582 34.531 19.906 1 93.25 312 MET B CA 1
ATOM 6767 C C . MET B 1 312 ? 6.055 35.219 21.188 1 93.25 312 MET B C 1
ATOM 6769 O O . MET B 1 312 ? 5.691 36.344 21.469 1 93.25 312 MET B O 1
ATOM 6773 N N . THR B 1 313 ? 6.852 34.469 21.938 1 93.5 313 THR B N 1
ATOM 6774 C CA . THR B 1 313 ? 7.457 35.125 23.109 1 93.5 313 THR B CA 1
ATOM 6775 C C . THR B 1 313 ? 8.375 36.25 22.672 1 93.5 313 THR B C 1
ATOM 6777 O O . THR B 1 313 ? 8.789 36.344 21.516 1 93.5 313 THR B O 1
ATOM 6780 N N . ASN B 1 314 ? 8.633 37.094 23.625 1 94.69 314 ASN B N 1
ATOM 6781 C CA . ASN B 1 314 ? 9.562 38.188 23.312 1 94.69 314 ASN B CA 1
ATOM 6782 C C . ASN B 1 314 ? 10.922 37.656 22.891 1 94.69 314 ASN B C 1
ATOM 6784 O O . ASN B 1 314 ? 11.555 38.219 21.984 1 94.69 314 ASN B O 1
ATOM 6788 N N . ASN B 1 315 ? 11.32 36.625 23.531 1 96.25 315 ASN B N 1
ATOM 6789 C CA . ASN B 1 315 ? 12.602 36 23.172 1 96.25 315 ASN B CA 1
ATOM 6790 C C . ASN B 1 315 ? 12.586 35.469 21.734 1 96.25 315 ASN B C 1
ATOM 6792 O O . ASN B 1 315 ? 13.555 35.656 21 1 96.25 315 ASN B O 1
ATOM 6796 N N . MET B 1 316 ? 11.562 34.812 21.359 1 96.56 316 MET B N 1
ATOM 6797 C CA . MET B 1 316 ? 11.438 34.281 20 1 96.56 316 MET B CA 1
ATOM 6798 C C . MET B 1 316 ? 11.469 35.406 18.969 1 96.56 316 MET B C 1
ATOM 6800 O O . MET B 1 316 ? 12.172 35.281 17.969 1 96.56 316 MET B O 1
ATOM 6804 N N . LYS B 1 317 ? 10.734 36.438 19.25 1 96.25 317 LYS B N 1
ATOM 6805 C CA . LYS B 1 317 ? 10.719 37.594 18.344 1 96.25 317 LYS B CA 1
ATOM 6806 C C . LYS B 1 317 ? 12.109 38.219 18.219 1 96.25 317 LYS B C 1
ATOM 6808 O O . LYS B 1 317 ? 12.578 38.469 17.109 1 96.25 317 LYS B O 1
ATOM 6813 N N . ASN B 1 318 ? 12.641 38.406 19.344 1 96.81 318 ASN B N 1
ATOM 6814 C CA . ASN B 1 318 ? 13.984 38.969 19.344 1 96.81 318 ASN B CA 1
ATOM 6815 C C . ASN B 1 318 ? 14.961 38.125 18.531 1 96.81 318 ASN B C 1
ATOM 6817 O O . ASN B 1 318 ? 15.766 38.656 17.766 1 96.81 318 ASN B O 1
ATOM 6821 N N . ASN B 1 319 ? 14.906 36.844 18.766 1 97.81 319 ASN B N 1
ATOM 6822 C CA . ASN B 1 319 ? 15.805 35.938 18.047 1 97.81 319 ASN B CA 1
ATOM 6823 C C . ASN B 1 319 ? 15.555 35.969 16.547 1 97.81 319 ASN B C 1
ATOM 6825 O O . ASN B 1 319 ? 16.5 36.031 15.758 1 97.81 319 ASN B O 1
ATOM 6829 N N . LEU B 1 320 ? 14.32 35.906 16.172 1 97.75 320 LEU B N 1
ATOM 6830 C CA . LEU B 1 320 ? 13.961 35.906 14.766 1 97.75 320 LEU B CA 1
ATOM 6831 C C . LEU B 1 320 ? 14.391 37.219 14.094 1 97.75 320 LEU B C 1
ATOM 6833 O O . LEU B 1 320 ? 14.984 37.188 13.016 1 97.75 320 LEU B O 1
ATOM 6837 N N . PHE B 1 321 ? 14.141 38.312 14.734 1 97.38 321 PHE B N 1
ATOM 6838 C CA . PHE B 1 321 ? 14.43 39.625 14.148 1 97.38 321 PHE B CA 1
ATOM 6839 C C . PHE B 1 321 ? 15.93 39.906 14.156 1 97.38 321 PHE B C 1
ATOM 6841 O O . PHE B 1 321 ? 16.453 40.562 13.242 1 97.38 321 PHE B O 1
ATOM 6848 N N . ARG B 1 322 ? 16.562 39.438 15.203 1 97.38 322 ARG B N 1
ATOM 6849 C CA . ARG B 1 322 ? 18.016 39.531 15.195 1 97.38 322 ARG B CA 1
ATOM 6850 C C . ARG B 1 322 ? 18.609 38.781 14.008 1 97.38 322 ARG B C 1
ATOM 6852 O O . ARG B 1 322 ? 19.547 39.25 13.367 1 97.38 322 ARG B O 1
ATOM 6859 N N . LEU B 1 323 ? 18.078 37.594 13.727 1 98.12 323 LEU B N 1
ATOM 6860 C CA . LEU B 1 323 ? 18.5 36.812 12.57 1 98.12 323 LEU B CA 1
ATOM 6861 C C . LEU B 1 323 ? 18.344 37.625 11.281 1 98.12 323 LEU B C 1
ATOM 6863 O O . LEU B 1 323 ? 19.234 37.625 10.43 1 98.12 323 LEU B O 1
ATOM 6867 N N . PHE B 1 324 ? 17.234 38.344 11.141 1 98.19 324 PHE B N 1
ATOM 6868 C CA . PHE B 1 324 ? 16.984 39.156 9.969 1 98.19 324 PHE B CA 1
ATOM 6869 C C . PHE B 1 324 ? 18.016 40.281 9.852 1 98.19 324 PHE B C 1
ATOM 6871 O O . PHE B 1 324 ? 18.562 40.5 8.773 1 98.19 324 PHE B O 1
ATOM 6878 N N . LYS B 1 325 ? 18.234 40.875 10.953 1 97.25 325 LYS B N 1
ATOM 6879 C CA . LYS B 1 325 ? 19.141 42 11 1 97.25 325 LYS B CA 1
ATOM 6880 C C . LYS B 1 325 ? 20.562 41.594 10.656 1 97.25 325 LYS B C 1
ATOM 6882 O O . LYS B 1 325 ? 21.312 42.344 10.023 1 97.25 325 LYS B O 1
ATOM 6887 N N . GLU B 1 326 ? 20.891 40.469 11.07 1 97.25 326 GLU B N 1
ATOM 6888 C CA . GLU B 1 326 ? 22.266 40 10.867 1 97.25 326 GLU B CA 1
ATOM 6889 C C . GLU B 1 326 ? 22.469 39.5 9.43 1 97.25 326 GLU B C 1
ATOM 6891 O O . GLU B 1 326 ? 23.578 39.188 9.031 1 97.25 326 GLU B O 1
ATOM 6896 N N . HIS B 1 327 ? 21.469 39.438 8.641 1 97.69 327 HIS B N 1
ATOM 6897 C CA . HIS B 1 327 ? 21.562 39.031 7.25 1 97.69 327 HIS B CA 1
ATOM 6898 C C . HIS B 1 327 ? 20.922 40.031 6.312 1 97.69 327 HIS B C 1
ATOM 6900 O O . HIS B 1 327 ? 19.969 39.719 5.602 1 97.69 327 HIS B O 1
ATOM 6906 N N . PRO B 1 328 ? 21.484 41.188 6.219 1 96.94 328 PRO B N 1
ATOM 6907 C CA . PRO B 1 328 ? 20.906 42.25 5.43 1 96.94 328 PRO B CA 1
ATOM 6908 C C . PRO B 1 328 ? 20.891 41.969 3.932 1 96.94 328 PRO B C 1
ATOM 6910 O O . PRO B 1 328 ? 20.172 42.625 3.172 1 96.94 328 PRO B O 1
ATOM 6913 N N . ASN B 1 329 ? 21.625 40.969 3.494 1 97.31 329 ASN B N 1
ATOM 6914 C CA . ASN B 1 329 ? 21.703 40.656 2.074 1 97.31 329 ASN B CA 1
ATOM 6915 C C . ASN B 1 329 ? 20.609 39.656 1.67 1 97.31 329 ASN B C 1
ATOM 6917 O O . ASN B 1 329 ? 20.531 39.25 0.51 1 97.31 329 ASN B O 1
ATOM 6921 N N . ILE B 1 330 ? 19.766 39.312 2.592 1 98.44 330 ILE B N 1
ATOM 6922 C CA . ILE B 1 330 ? 18.688 38.375 2.34 1 98.44 330 ILE B CA 1
ATOM 6923 C C . ILE B 1 330 ? 17.344 39.094 2.43 1 98.44 330 ILE B C 1
ATOM 6925 O O . ILE B 1 330 ? 17.141 39.938 3.328 1 98.44 330 ILE B O 1
ATOM 6929 N N . THR B 1 331 ? 16.5 38.906 1.44 1 98.69 331 THR B N 1
ATOM 6930 C CA . THR B 1 331 ? 15.117 39.375 1.529 1 98.69 331 THR B CA 1
ATOM 6931 C C . THR B 1 331 ? 14.266 38.406 2.326 1 98.69 331 THR B C 1
ATOM 6933 O O . THR B 1 331 ? 14.188 37.219 1.992 1 98.69 331 THR B O 1
ATOM 6936 N N . PHE B 1 332 ? 13.672 38.875 3.369 1 98.62 332 PHE B N 1
ATOM 6937 C CA . PHE B 1 332 ? 12.742 38.062 4.145 1 98.62 332 PHE B CA 1
ATOM 6938 C C . PHE B 1 332 ? 11.305 38.5 3.885 1 98.62 332 PHE B C 1
ATOM 6940 O O . PHE B 1 332 ? 10.93 39.656 4.176 1 98.62 332 PHE B O 1
ATOM 6947 N N . LEU B 1 333 ? 10.523 37.656 3.27 1 98.38 333 LEU B N 1
ATOM 6948 C CA . LEU B 1 333 ? 9.078 37.844 3.146 1 98.38 333 LEU B CA 1
ATOM 6949 C C . LEU B 1 333 ? 8.344 37.188 4.297 1 98.38 333 LEU B C 1
ATOM 6951 O O . LEU B 1 333 ? 8.203 35.938 4.312 1 98.38 333 LEU B O 1
ATOM 6955 N N . CYS B 1 334 ? 7.793 37.969 5.176 1 97.5 334 CYS B N 1
ATOM 6956 C CA . CYS B 1 334 ? 7.32 37.438 6.445 1 97.5 334 CYS B CA 1
ATOM 6957 C C . CYS B 1 334 ? 5.82 37.656 6.613 1 97.5 334 CYS B C 1
ATOM 6959 O O . CYS B 1 334 ? 5.355 38.812 6.574 1 97.5 334 CYS B O 1
ATOM 6961 N N . LYS B 1 335 ? 5.094 36.594 6.797 1 96.81 335 LYS B N 1
ATOM 6962 C CA . LYS B 1 335 ? 3.695 36.688 7.195 1 96.81 335 LYS B CA 1
ATOM 6963 C C . LYS B 1 335 ? 3.57 37.031 8.688 1 96.81 335 LYS B C 1
ATOM 6965 O O . LYS B 1 335 ? 4.125 36.312 9.523 1 96.81 335 LYS B O 1
ATOM 6970 N N . TYR B 1 336 ? 2.871 38.094 8.969 1 94.75 336 TYR B N 1
ATOM 6971 C CA . TYR B 1 336 ? 2.682 38.562 10.336 1 94.75 336 TYR B CA 1
ATOM 6972 C C . TYR B 1 336 ? 1.278 39.125 10.531 1 94.75 336 TYR B C 1
ATOM 6974 O O . TYR B 1 336 ? 0.763 39.844 9.664 1 94.75 336 TYR B O 1
ATOM 6982 N N . ASP B 1 337 ? 0.609 38.75 11.633 1 91.44 337 ASP B N 1
ATOM 6983 C CA . ASP B 1 337 ? -0.815 39 11.805 1 91.44 337 ASP B CA 1
ATOM 6984 C C . ASP B 1 337 ? -1.048 40.438 12.32 1 91.44 337 ASP B C 1
ATOM 6986 O O . ASP B 1 337 ? -2.188 40.906 12.367 1 91.44 337 ASP B O 1
ATOM 6990 N N . GLU B 1 338 ? -0.014 41.156 12.688 1 93.12 338 GLU B N 1
ATOM 6991 C CA . GLU B 1 338 ? -0.109 42.531 13.164 1 93.12 338 GLU B CA 1
ATOM 6992 C C . GLU B 1 338 ? 0.718 43.469 12.289 1 93.12 338 GLU B C 1
ATOM 6994 O O . GLU B 1 338 ? 1.234 43.062 11.242 1 93.12 338 GLU B O 1
ATOM 6999 N N . LYS B 1 339 ? 0.656 44.688 12.766 1 93.06 339 LYS B N 1
ATOM 7000 C CA . LYS B 1 339 ? 1.494 45.656 12.078 1 93.06 339 LYS B CA 1
ATOM 7001 C C . LYS B 1 339 ? 2.975 45.375 12.281 1 93.06 339 LYS B C 1
ATOM 7003 O O . LYS B 1 339 ? 3.342 44.625 13.203 1 93.06 339 LYS B O 1
ATOM 7008 N N . ARG B 1 340 ? 3.727 45.906 11.391 1 94.69 340 ARG B N 1
ATOM 7009 C CA . ARG B 1 340 ? 5.172 45.75 11.469 1 94.69 340 ARG B CA 1
ATOM 7010 C C . ARG B 1 340 ? 5.68 46.031 12.883 1 94.69 340 ARG B C 1
ATOM 7012 O O . ARG B 1 340 ? 5.426 47.094 13.438 1 94.69 340 ARG B O 1
ATOM 7019 N N . PRO B 1 341 ? 6.34 45.062 13.453 1 94.06 341 PRO B N 1
ATOM 7020 C CA . PRO B 1 341 ? 6.875 45.281 14.797 1 94.06 341 PRO B CA 1
ATOM 7021 C C . PRO B 1 341 ? 7.902 46.406 14.852 1 94.06 341 PRO B C 1
ATOM 7023 O O . PRO B 1 341 ? 8.703 46.562 13.93 1 94.06 341 PRO B O 1
ATOM 7026 N N . GLU B 1 342 ? 7.957 47.062 15.969 1 92.19 342 GLU B N 1
ATOM 7027 C CA . GLU B 1 342 ? 8.867 48.188 16.172 1 92.19 342 GLU B CA 1
ATOM 7028 C C . GLU B 1 342 ? 10.328 47.719 16.078 1 92.19 342 GLU B C 1
ATOM 7030 O O . GLU B 1 342 ? 11.188 48.469 15.602 1 92.19 342 GLU B O 1
ATOM 7035 N N . LEU B 1 343 ? 10.539 46.562 16.531 1 91.38 343 LEU B N 1
ATOM 7036 C CA . LEU B 1 343 ? 11.898 46.031 16.547 1 91.38 343 LEU B CA 1
ATOM 7037 C C . LEU B 1 343 ? 12.469 45.938 15.141 1 91.38 343 LEU B C 1
ATOM 7039 O O . LEU B 1 343 ? 13.68 45.781 14.969 1 91.38 343 LEU B O 1
ATOM 7043 N N . LEU B 1 344 ? 11.625 45.938 14.18 1 94.31 344 LEU B N 1
ATOM 7044 C CA . LEU B 1 344 ? 12.062 45.812 12.797 1 94.31 344 LEU B CA 1
ATOM 7045 C C . LEU B 1 344 ? 12.109 47.188 12.109 1 94.31 344 LEU B C 1
ATOM 7047 O O . LEU B 1 344 ? 12.273 47.25 10.891 1 94.31 344 LEU B O 1
ATOM 7051 N N . ASN B 1 345 ? 11.977 48.094 12.992 1 90.81 345 ASN B N 1
ATOM 7052 C CA . ASN B 1 345 ? 12.102 49.438 12.414 1 90.81 345 ASN B CA 1
ATOM 7053 C C . ASN B 1 345 ? 13.477 49.656 11.797 1 90.81 345 ASN B C 1
ATOM 7055 O O . ASN B 1 345 ? 14.492 49.219 12.344 1 90.81 345 ASN B O 1
ATOM 7059 N N . LYS B 1 346 ? 13.664 50.125 10.695 1 90.5 346 LYS B N 1
ATOM 7060 C CA . LYS B 1 346 ? 14.883 50.469 9.969 1 90.5 346 LYS B CA 1
ATOM 7061 C C . LYS B 1 346 ? 15.531 49.219 9.383 1 90.5 346 LYS B C 1
ATOM 7063 O O . LYS B 1 346 ? 16.734 49.219 9.078 1 90.5 346 LYS B O 1
ATOM 7068 N N . VAL B 1 347 ? 14.906 48.156 9.547 1 95.38 347 VAL B N 1
ATOM 7069 C CA . VAL B 1 347 ? 15.375 46.938 8.883 1 95.38 347 VAL B CA 1
ATOM 7070 C C . VAL B 1 347 ? 14.758 46.844 7.484 1 95.38 347 VAL B C 1
ATOM 7072 O O . VAL B 1 347 ? 13.57 46.562 7.336 1 95.38 347 VAL B O 1
ATOM 7075 N N . ASP B 1 348 ? 15.477 47.031 6.426 1 95.38 348 ASP B N 1
ATOM 7076 C CA . ASP B 1 348 ? 14.938 47.25 5.09 1 95.38 348 ASP B CA 1
ATOM 7077 C C . ASP B 1 348 ? 14.82 45.969 4.301 1 95.38 348 ASP B C 1
ATOM 7079 O O . ASP B 1 348 ? 14.242 45.938 3.211 1 95.38 348 ASP B O 1
ATOM 7083 N N . ASN B 1 349 ? 15.375 44.906 4.84 1 98 349 ASN B N 1
ATOM 7084 C CA . ASN B 1 349 ? 15.344 43.656 4.07 1 98 349 ASN B CA 1
ATOM 7085 C C . ASN B 1 349 ? 14.211 42.75 4.523 1 98 349 ASN B C 1
ATOM 7087 O O . ASN B 1 349 ? 14.172 41.562 4.148 1 98 349 ASN B O 1
ATOM 7091 N N . VAL B 1 350 ? 13.328 43.219 5.43 1 98.19 350 VAL B N 1
ATOM 7092 C CA . VAL B 1 350 ? 12.211 42.438 5.922 1 98.19 350 VAL B CA 1
ATOM 7093 C C . VAL B 1 350 ? 10.891 43.062 5.457 1 98.19 350 VAL B C 1
ATOM 7095 O O . VAL B 1 350 ? 10.609 44.219 5.742 1 98.19 350 VAL B O 1
ATOM 7098 N N . TYR B 1 351 ? 10.117 42.281 4.789 1 97.62 351 TYR B N 1
ATOM 7099 C CA . TYR B 1 351 ? 8.812 42.75 4.316 1 97.62 351 TYR B CA 1
ATOM 7100 C C . TYR B 1 351 ? 7.691 42 5.027 1 97.62 351 TYR B C 1
ATOM 7102 O O . TYR B 1 351 ? 7.574 40.781 4.902 1 97.62 351 TYR B O 1
ATOM 7110 N N . ILE B 1 352 ? 6.863 42.688 5.719 1 96.56 352 ILE B N 1
ATOM 7111 C CA . ILE B 1 352 ? 5.828 42.125 6.574 1 96.56 352 ILE B CA 1
ATOM 7112 C C . ILE B 1 352 ? 4.465 42.281 5.906 1 96.56 352 ILE B C 1
ATOM 7114 O O . ILE B 1 352 ? 4.09 43.375 5.48 1 96.56 352 ILE B O 1
ATOM 7118 N N . TYR B 1 353 ? 3.764 41.188 5.805 1 95.56 353 TYR B N 1
ATOM 7119 C CA . TYR B 1 353 ? 2.422 41.188 5.234 1 95.56 353 TYR B CA 1
ATOM 7120 C C . TYR B 1 353 ? 1.477 40.312 6.055 1 95.56 353 TYR B C 1
ATOM 7122 O O . TYR B 1 353 ? 1.897 39.312 6.645 1 95.56 353 TYR B O 1
ATOM 7130 N N . LYS B 1 354 ? 0.221 40.688 6.09 1 93.81 354 LYS B N 1
ATOM 7131 C CA . LYS B 1 354 ? -0.788 39.844 6.758 1 93.81 354 LYS B CA 1
ATOM 7132 C C . LYS B 1 354 ? -1.115 38.625 5.938 1 93.81 354 LYS B C 1
ATOM 7134 O O . LYS B 1 354 ? -1.524 37.594 6.492 1 93.81 354 LYS B O 1
ATOM 7139 N N . TRP B 1 355 ? -0.987 38.812 4.676 1 91.94 355 TRP B N 1
ATOM 7140 C CA . TRP B 1 355 ? -1.215 37.719 3.758 1 91.94 355 TRP B CA 1
ATOM 7141 C C . TRP B 1 355 ? -0.149 37.688 2.668 1 91.94 355 TRP B C 1
ATOM 7143 O O . TRP B 1 355 ? 0.295 38.719 2.191 1 91.94 355 TRP B O 1
ATOM 7153 N N . LEU B 1 356 ? 0.323 36.438 2.309 1 94.88 356 LEU B N 1
ATOM 7154 C CA . LEU B 1 356 ? 1.277 36.188 1.233 1 94.88 356 LEU B CA 1
ATOM 7155 C C . LEU B 1 356 ? 0.78 35.094 0.309 1 94.88 356 LEU B C 1
ATOM 7157 O O . LEU B 1 356 ? 0.158 34.125 0.765 1 94.88 356 LEU B O 1
ATOM 7161 N N . PRO B 1 357 ? 0.971 35.219 -0.966 1 95.56 357 PRO B N 1
ATOM 7162 C CA . PRO B 1 357 ? 0.69 34.094 -1.852 1 95.56 357 PRO B CA 1
ATOM 7163 C C . PRO B 1 357 ? 1.72 32.969 -1.722 1 95.56 357 PRO B C 1
ATOM 7165 O O . PRO B 1 357 ? 2.494 32.719 -2.65 1 95.56 357 PRO B O 1
ATOM 7168 N N . GLN B 1 358 ? 1.674 32.281 -0.647 1 95.88 358 GLN B N 1
ATOM 7169 C CA . GLN B 1 358 ? 2.672 31.312 -0.241 1 95.88 358 GLN B CA 1
ATOM 7170 C C . GLN B 1 358 ? 2.949 30.312 -1.363 1 95.88 358 GLN B C 1
ATOM 7172 O O . GLN B 1 358 ? 4.105 30.078 -1.724 1 95.88 358 GLN B O 1
ATOM 7177 N N . TYR B 1 359 ? 1.876 29.734 -1.903 1 95.75 359 TYR B N 1
ATOM 7178 C CA . TYR B 1 359 ? 2.006 28.703 -2.926 1 95.75 359 TYR B CA 1
ATOM 7179 C C . TYR B 1 359 ? 2.748 29.234 -4.145 1 95.75 359 TYR B C 1
ATOM 7181 O O . TYR B 1 359 ? 3.664 28.594 -4.656 1 95.75 359 TYR B O 1
ATOM 7189 N N . ASP B 1 360 ? 2.373 30.391 -4.586 1 97.81 360 ASP B N 1
ATOM 7190 C CA . ASP B 1 360 ? 2.965 31 -5.773 1 97.81 360 ASP B CA 1
ATOM 7191 C C . ASP B 1 360 ? 4.402 31.438 -5.508 1 97.81 360 ASP B C 1
ATOM 7193 O O . ASP B 1 360 ? 5.254 31.359 -6.395 1 97.81 360 ASP B O 1
ATOM 7197 N N . LEU B 1 361 ? 4.66 31.922 -4.352 1 98.12 361 LEU B N 1
ATOM 7198 C CA . LEU B 1 361 ? 6.02 32.312 -3.982 1 98.12 361 LEU B CA 1
ATOM 7199 C C . LEU B 1 361 ? 6.934 31.078 -3.938 1 98.12 361 LEU B C 1
ATOM 7201 O O . LEU B 1 361 ? 8.062 31.125 -4.434 1 98.12 361 LEU B O 1
ATOM 7205 N N . LEU B 1 362 ? 6.426 30.016 -3.377 1 98.06 362 LEU B N 1
ATOM 7206 C CA . LEU B 1 362 ? 7.207 28.781 -3.301 1 98.06 362 LEU B CA 1
ATOM 7207 C C . LEU B 1 362 ? 7.531 28.266 -4.695 1 98.06 362 LEU B C 1
ATOM 7209 O O . LEU B 1 362 ? 8.578 27.641 -4.902 1 98.06 362 LEU B O 1
ATOM 7213 N N . ALA B 1 363 ? 6.664 28.5 -5.582 1 97.94 363 ALA B N 1
ATOM 7214 C CA . ALA B 1 363 ? 6.828 28.016 -6.949 1 97.94 363 ALA B CA 1
ATOM 7215 C C . ALA B 1 363 ? 7.875 28.812 -7.703 1 97.94 363 ALA B C 1
ATOM 7217 O O . ALA B 1 363 ? 8.328 28.406 -8.773 1 97.94 363 ALA B O 1
ATOM 7218 N N . ASP B 1 364 ? 8.281 30 -7.211 1 98 364 ASP B N 1
ATOM 7219 C CA . ASP B 1 364 ? 9.25 30.844 -7.887 1 98 364 ASP B CA 1
ATOM 7220 C C . ASP B 1 364 ? 10.68 30.344 -7.66 1 98 364 ASP B C 1
ATOM 7222 O O . ASP B 1 364 ? 11.086 30.125 -6.52 1 98 364 ASP B O 1
ATOM 7226 N N . PRO B 1 365 ? 11.414 30.188 -8.703 1 96.12 365 PRO B N 1
ATOM 7227 C CA . PRO B 1 365 ? 12.758 29.625 -8.57 1 96.12 365 PRO B CA 1
ATOM 7228 C C . PRO B 1 365 ? 13.703 30.516 -7.77 1 96.12 365 PRO B C 1
ATOM 7230 O O . PRO B 1 365 ? 14.766 30.078 -7.332 1 96.12 365 PRO B O 1
ATOM 7233 N N . ARG B 1 366 ? 13.422 31.812 -7.527 1 97.56 366 ARG B N 1
ATOM 7234 C CA . ARG B 1 366 ? 14.273 32.75 -6.789 1 97.56 366 ARG B CA 1
ATOM 7235 C C . ARG B 1 366 ? 14.102 32.562 -5.285 1 97.56 366 ARG B C 1
ATOM 7237 O O . ARG B 1 366 ? 14.844 33.156 -4.5 1 97.56 366 ARG B O 1
ATOM 7244 N N . LEU B 1 367 ? 13.07 31.688 -4.824 1 98.25 367 LEU B N 1
ATOM 7245 C CA . LEU B 1 367 ? 12.906 31.422 -3.402 1 98.25 367 LEU B CA 1
ATOM 7246 C C . LEU B 1 367 ? 13.938 30.406 -2.924 1 98.25 367 LEU B C 1
ATOM 7248 O O . LEU B 1 367 ? 14.07 29.328 -3.51 1 98.25 367 LEU B O 1
ATOM 7252 N N . ASN B 1 368 ? 14.594 30.719 -1.8 1 98.38 368 ASN B N 1
ATOM 7253 C CA . ASN B 1 368 ? 15.734 29.906 -1.396 1 98.38 368 ASN B CA 1
ATOM 7254 C C . ASN B 1 368 ? 15.414 29.062 -0.165 1 98.38 368 ASN B C 1
ATOM 7256 O O . ASN B 1 368 ? 16.016 28 0.042 1 98.38 368 ASN B O 1
ATOM 7260 N N . LEU B 1 369 ? 14.57 29.531 0.609 1 98.75 369 LEU B N 1
ATOM 7261 C CA . LEU B 1 369 ? 14.297 28.875 1.878 1 98.75 369 LEU B CA 1
ATOM 7262 C C . LEU B 1 369 ? 12.883 29.188 2.365 1 98.75 369 LEU B C 1
ATOM 7264 O O . LEU B 1 369 ? 12.398 30.312 2.188 1 98.75 369 LEU B O 1
ATOM 7268 N N . PHE B 1 370 ? 12.234 28.25 2.918 1 98.81 370 PHE B N 1
ATOM 7269 C CA . PHE B 1 370 ? 10.906 28.391 3.516 1 98.81 370 PHE B CA 1
ATOM 7270 C C . PHE B 1 370 ? 10.969 28.156 5.02 1 98.81 370 PHE B C 1
ATOM 7272 O O . PHE B 1 370 ? 11.227 27.031 5.469 1 98.81 370 PHE B O 1
ATOM 7279 N N . VAL B 1 371 ? 10.789 29.156 5.828 1 98.62 371 VAL B N 1
ATOM 7280 C CA . VAL B 1 371 ? 10.664 29.047 7.277 1 98.62 371 VAL B CA 1
ATOM 7281 C C . VAL B 1 371 ? 9.195 28.828 7.656 1 98.62 371 VAL B C 1
ATOM 7283 O O . VAL B 1 371 ? 8.352 29.672 7.391 1 98.62 371 VAL B O 1
ATOM 7286 N N . THR B 1 372 ? 8.883 27.688 8.289 1 97.56 372 THR B N 1
ATOM 7287 C CA . THR B 1 372 ? 7.492 27.312 8.492 1 97.56 372 THR B CA 1
ATOM 7288 C C . THR B 1 372 ? 7.34 26.484 9.766 1 97.56 372 THR B C 1
ATOM 7290 O O . THR B 1 372 ? 8.336 26.141 10.406 1 97.56 372 THR B O 1
ATOM 7293 N N . HIS B 1 373 ? 6.141 26.328 10.188 1 94.5 373 HIS B N 1
ATOM 7294 C CA . HIS B 1 373 ? 5.883 25.469 11.344 1 94.5 373 HIS B CA 1
ATOM 7295 C C . HIS B 1 373 ? 5.898 24 10.945 1 94.5 373 HIS B C 1
ATOM 7297 O O . HIS B 1 373 ? 5.875 23.109 11.812 1 94.5 373 HIS B O 1
ATOM 7303 N N . GLY B 1 374 ? 5.895 23.703 9.625 1 93.5 374 GLY B N 1
ATOM 7304 C CA . GLY B 1 374 ? 6.125 22.344 9.164 1 93.5 374 GLY B CA 1
ATOM 7305 C C . GLY B 1 374 ? 4.863 21.5 9.117 1 93.5 374 GLY B C 1
ATOM 7306 O O . GLY B 1 374 ? 4.895 20.297 9.375 1 93.5 374 GLY B O 1
ATOM 7307 N N . GLY B 1 375 ? 3.691 22.141 8.805 1 91.75 375 GLY B N 1
ATOM 7308 C CA . GLY B 1 375 ? 2.479 21.375 8.562 1 91.75 375 GLY B CA 1
ATOM 7309 C C . GLY B 1 375 ? 2.537 20.547 7.285 1 91.75 375 GLY B C 1
ATOM 7310 O O . GLY B 1 375 ? 3.422 20.75 6.449 1 91.75 375 GLY B O 1
ATOM 7311 N N . MET B 1 376 ? 1.606 19.656 7.129 1 91.56 376 MET B N 1
ATOM 7312 C CA . MET B 1 376 ? 1.609 18.734 5.996 1 91.56 376 MET B CA 1
ATOM 7313 C C . MET B 1 376 ? 1.509 19.5 4.676 1 91.56 376 MET B C 1
ATOM 7315 O O . MET B 1 376 ? 2.234 19.203 3.727 1 91.56 376 MET B O 1
ATOM 7319 N N . ASN B 1 377 ? 0.625 20.484 4.594 1 92.06 377 ASN B N 1
ATOM 7320 C CA . ASN B 1 377 ? 0.497 21.266 3.361 1 92.06 377 ASN B CA 1
ATOM 7321 C C . ASN B 1 377 ? 1.788 22 3.027 1 92.06 377 ASN B C 1
ATOM 7323 O O . ASN B 1 377 ? 2.201 22.047 1.867 1 92.06 377 ASN B O 1
ATOM 7327 N N . SER B 1 378 ? 2.357 22.625 4.066 1 94.44 378 SER B N 1
ATOM 7328 C CA . SER B 1 378 ? 3.619 23.328 3.863 1 94.44 378 SER B CA 1
ATOM 7329 C C . SER B 1 378 ? 4.707 22.375 3.363 1 94.44 378 SER B C 1
ATOM 7331 O O . SER B 1 378 ? 5.457 22.719 2.445 1 94.44 378 SER B O 1
ATOM 7333 N N . LEU B 1 379 ? 4.73 21.25 3.994 1 95.69 379 LEU B N 1
ATOM 7334 C CA . LEU B 1 379 ? 5.715 20.25 3.602 1 95.69 379 LEU B CA 1
ATOM 7335 C C . LEU B 1 379 ? 5.512 19.828 2.15 1 95.69 379 LEU B C 1
ATOM 7337 O O . LEU B 1 379 ? 6.469 19.781 1.373 1 95.69 379 LEU B O 1
ATOM 7341 N N . LEU B 1 380 ? 4.312 19.547 1.772 1 96 380 LEU B N 1
ATOM 7342 C CA . LEU B 1 380 ? 4.008 19.078 0.423 1 96 380 LEU B CA 1
ATOM 7343 C C . LEU B 1 380 ? 4.289 20.172 -0.603 1 96 380 LEU B C 1
ATOM 7345 O O . LEU B 1 380 ? 4.816 19.891 -1.683 1 96 380 LEU B O 1
ATOM 7349 N N . GLU B 1 381 ? 3.945 21.438 -0.28 1 96.38 381 GLU B N 1
ATOM 7350 C CA . GLU B 1 381 ? 4.188 22.562 -1.191 1 96.38 381 GLU B CA 1
ATOM 7351 C C . GLU B 1 381 ? 5.684 22.781 -1.396 1 96.38 381 GLU B C 1
ATOM 7353 O O . GLU B 1 381 ? 6.145 22.922 -2.531 1 96.38 381 GLU B O 1
ATOM 7358 N N . ALA B 1 382 ? 6.379 22.812 -0.283 1 97.88 382 ALA B N 1
ATOM 7359 C CA . ALA B 1 382 ? 7.824 23.016 -0.368 1 97.88 382 ALA B CA 1
ATOM 7360 C C . ALA B 1 382 ? 8.492 21.891 -1.15 1 97.88 382 ALA B C 1
ATOM 7362 O O . ALA B 1 382 ? 9.367 22.141 -1.984 1 97.88 382 ALA B O 1
ATOM 7363 N N . ALA B 1 383 ? 8.094 20.672 -0.892 1 97.56 383 ALA B N 1
ATOM 7364 C CA . ALA B 1 383 ? 8.656 19.516 -1.588 1 97.56 383 ALA B CA 1
ATOM 7365 C C . ALA B 1 383 ? 8.344 19.562 -3.08 1 97.56 383 ALA B C 1
ATOM 7367 O O . ALA B 1 383 ? 9.211 19.297 -3.914 1 97.56 383 ALA B O 1
ATOM 7368 N N . LYS B 1 384 ? 7.164 19.891 -3.383 1 97.44 384 LYS B N 1
ATOM 7369 C CA . LYS B 1 384 ? 6.73 19.984 -4.773 1 97.44 384 LYS B CA 1
ATOM 7370 C C . LYS B 1 384 ? 7.605 20.938 -5.57 1 97.44 384 LYS B C 1
ATOM 7372 O O . LYS B 1 384 ? 7.945 20.672 -6.723 1 97.44 384 LYS B O 1
ATOM 7377 N N . PHE B 1 385 ? 7.996 22.031 -4.949 1 98.19 385 PHE B N 1
ATOM 7378 C CA . PHE B 1 385 ? 8.688 23.078 -5.691 1 98.19 385 PHE B CA 1
ATOM 7379 C C . PHE B 1 385 ? 10.18 23.047 -5.395 1 98.19 385 PHE B C 1
ATOM 7381 O O . PHE B 1 385 ? 10.938 23.891 -5.906 1 98.19 385 PHE B O 1
ATOM 7388 N N . GLY B 1 386 ? 10.648 22.125 -4.582 1 98.44 386 GLY B N 1
ATOM 7389 C CA . GLY B 1 386 ? 12.062 21.906 -4.332 1 98.44 386 GLY B CA 1
ATOM 7390 C C . GLY B 1 386 ? 12.688 22.984 -3.467 1 98.44 386 GLY B C 1
ATOM 7391 O O . GLY B 1 386 ? 13.82 23.406 -3.703 1 98.44 386 GLY B O 1
ATOM 7392 N N . VAL B 1 387 ? 11.938 23.5 -2.482 1 98.75 387 VAL B N 1
ATOM 7393 C CA . VAL B 1 387 ? 12.43 24.547 -1.602 1 98.75 387 VAL B CA 1
ATOM 7394 C C . VAL B 1 387 ? 12.797 23.953 -0.242 1 98.75 387 VAL B C 1
ATOM 7396 O O . VAL B 1 387 ? 11.953 23.344 0.422 1 98.75 387 VAL B O 1
ATOM 7399 N N . PRO B 1 388 ? 14.039 24.125 0.226 1 98.81 388 PRO B N 1
ATOM 7400 C CA . PRO B 1 388 ? 14.398 23.656 1.569 1 98.81 388 PRO B CA 1
ATOM 7401 C C . PRO B 1 388 ? 13.586 24.359 2.664 1 98.81 388 PRO B C 1
ATOM 7403 O O . PRO B 1 388 ? 13.078 25.453 2.457 1 98.81 388 PRO B O 1
ATOM 7406 N N . MET B 1 389 ? 13.57 23.703 3.84 1 98.81 389 MET B N 1
ATOM 7407 C CA . MET B 1 389 ? 12.695 24.219 4.891 1 98.81 389 MET B CA 1
ATOM 7408 C C . MET B 1 389 ? 13.461 24.375 6.199 1 98.81 389 MET B C 1
ATOM 7410 O O . MET B 1 389 ? 14.328 23.562 6.523 1 98.81 389 MET B O 1
ATOM 7414 N N . LEU B 1 390 ? 13.18 25.391 6.891 1 98.81 390 LEU B N 1
ATOM 7415 C CA . LEU B 1 390 ? 13.445 25.516 8.32 1 98.81 390 LEU B CA 1
ATOM 7416 C C . LEU B 1 390 ? 12.164 25.359 9.125 1 98.81 390 LEU B C 1
ATOM 7418 O O . LEU B 1 390 ? 11.359 26.297 9.219 1 98.81 390 LEU B O 1
ATOM 7422 N N . ASP B 1 391 ? 12.055 24.188 9.773 1 97.56 391 ASP B N 1
ATOM 7423 C CA . ASP B 1 391 ? 10.812 23.875 10.461 1 97.56 391 ASP B CA 1
ATOM 7424 C C . ASP B 1 391 ? 10.898 24.234 11.945 1 97.56 391 ASP B C 1
ATOM 7426 O O . ASP B 1 391 ? 11.867 23.875 12.625 1 97.56 391 ASP B O 1
ATOM 7430 N N . ILE B 1 392 ? 9.93 24.938 12.391 1 96 392 ILE B N 1
ATOM 7431 C CA . ILE B 1 392 ? 9.711 25.203 13.805 1 96 392 ILE B CA 1
ATOM 7432 C C . ILE B 1 392 ? 8.352 24.672 14.234 1 96 392 ILE B C 1
ATOM 7434 O O . ILE B 1 392 ? 7.379 25.422 14.32 1 96 392 ILE B O 1
ATOM 7438 N N . PRO B 1 393 ? 8.336 23.391 14.602 1 92.06 393 PRO B N 1
ATOM 7439 C CA . PRO B 1 393 ? 7.047 22.766 14.906 1 92.06 393 PRO B CA 1
ATOM 7440 C C . PRO B 1 393 ? 6.406 23.328 16.172 1 92.06 393 PRO B C 1
ATOM 7442 O O . PRO B 1 393 ? 7.102 23.594 17.156 1 92.06 393 PRO B O 1
ATOM 7445 N N . LEU B 1 394 ? 5.121 23.438 16.141 1 88.06 394 LEU B N 1
ATOM 7446 C CA . LEU B 1 394 ? 4.406 24.047 17.25 1 88.06 394 LEU B CA 1
ATOM 7447 C C . LEU B 1 394 ? 3.445 23.062 17.891 1 88.06 394 LEU B C 1
ATOM 7449 O O . LEU B 1 394 ? 3.246 23.078 19.109 1 88.06 394 LEU B O 1
ATOM 7453 N N . PHE B 1 395 ? 2.799 22.219 17.094 1 79.88 395 PHE B N 1
ATOM 7454 C CA . PHE B 1 395 ? 1.854 21.266 17.656 1 79.88 395 PHE B CA 1
ATOM 7455 C C . PHE B 1 395 ? 1.544 20.156 16.656 1 79.88 395 PHE B C 1
ATOM 7457 O O . PHE B 1 395 ? 1.918 20.25 15.484 1 79.88 395 PHE B O 1
ATOM 7464 N N . GLY B 1 396 ? 0.961 19.078 17.172 1 78.94 396 GLY B N 1
ATOM 7465 C CA . GLY B 1 396 ? 0.404 18.016 16.359 1 78.94 396 GLY B CA 1
ATOM 7466 C C . GLY B 1 396 ? 1.46 17.203 15.625 1 78.94 396 GLY B C 1
ATOM 7467 O O . GLY B 1 396 ? 2.43 16.75 16.234 1 78.94 396 GLY B O 1
ATOM 7468 N N . ASP B 1 397 ? 1.183 17.078 14.297 1 81.81 397 ASP B N 1
ATOM 7469 C CA . ASP B 1 397 ? 2.027 16.219 13.477 1 81.81 397 ASP B CA 1
ATOM 7470 C C . ASP B 1 397 ? 3.252 16.984 12.969 1 81.81 397 ASP B C 1
ATOM 7472 O O . ASP B 1 397 ? 4.109 16.406 12.297 1 81.81 397 ASP B O 1
ATOM 7476 N N . GLN B 1 398 ? 3.404 18.203 13.375 1 89.56 398 GLN B N 1
ATOM 7477 C CA . GLN B 1 398 ? 4.457 19.062 12.836 1 89.56 398 GLN B CA 1
ATOM 7478 C C . GLN B 1 398 ? 5.836 18.562 13.25 1 89.56 398 GLN B C 1
ATOM 7480 O O . GLN B 1 398 ? 6.793 18.641 12.477 1 89.56 398 GLN B O 1
ATOM 7485 N N . SER B 1 399 ? 5.875 18.062 14.461 1 87.56 399 SER B N 1
ATOM 7486 C CA . SER B 1 399 ? 7.168 17.578 14.93 1 87.56 399 SER B CA 1
ATOM 7487 C C . SER B 1 399 ? 7.637 16.375 14.109 1 87.56 399 SER B C 1
ATOM 7489 O O . SER B 1 399 ? 8.828 16.25 13.812 1 87.56 399 SER B O 1
ATOM 7491 N N . LYS B 1 400 ? 6.734 15.516 13.828 1 87.31 400 LYS B N 1
ATOM 7492 C CA . LYS B 1 400 ? 7.082 14.375 12.992 1 87.31 400 LYS B CA 1
ATOM 7493 C C . LYS B 1 400 ? 7.465 14.82 11.586 1 87.31 400 LYS B C 1
ATOM 7495 O O . LYS B 1 400 ? 8.422 14.305 11 1 87.31 400 LYS B O 1
ATOM 7500 N N . ASN B 1 401 ? 6.715 15.719 11.039 1 91.94 401 ASN B N 1
ATOM 7501 C CA . ASN B 1 401 ? 7.043 16.266 9.727 1 91.94 401 ASN B CA 1
ATOM 7502 C C . ASN B 1 401 ? 8.445 16.875 9.703 1 91.94 401 ASN B C 1
ATOM 7504 O O . ASN B 1 401 ? 9.211 16.656 8.766 1 91.94 401 ASN B O 1
ATOM 7508 N N . ALA B 1 402 ? 8.695 17.625 10.766 1 93.69 402 ALA B N 1
ATOM 7509 C CA . ALA B 1 402 ? 9.992 18.266 10.867 1 93.69 402 ALA B CA 1
ATOM 7510 C C . ALA B 1 402 ? 11.125 17.25 10.922 1 93.69 402 ALA B C 1
ATOM 7512 O O . ALA B 1 402 ? 12.18 17.438 10.32 1 93.69 402 ALA B O 1
ATOM 7513 N N . LYS B 1 403 ? 10.914 16.234 11.633 1 91.38 403 LYS B N 1
ATOM 7514 C CA . LYS B 1 403 ? 11.914 15.18 11.711 1 91.38 403 LYS B CA 1
ATOM 7515 C C . LYS B 1 403 ? 12.125 14.531 10.352 1 91.38 403 LYS B C 1
ATOM 7517 O O . LYS B 1 403 ? 13.258 14.195 9.984 1 91.38 403 LYS B O 1
ATOM 7522 N N . THR B 1 404 ? 11.109 14.281 9.672 1 90.81 404 THR B N 1
ATOM 7523 C CA . THR B 1 404 ? 11.195 13.719 8.328 1 90.81 404 THR B CA 1
ATOM 7524 C C . THR B 1 404 ? 11.984 14.641 7.41 1 90.81 404 THR B C 1
ATOM 7526 O O . THR B 1 404 ? 12.828 14.188 6.637 1 90.81 404 THR B O 1
ATOM 7529 N N . VAL B 1 405 ? 11.703 15.898 7.527 1 95.56 405 VAL B N 1
ATOM 7530 C CA . VAL B 1 405 ? 12.406 16.906 6.738 1 95.56 405 VAL B CA 1
ATOM 7531 C C . VAL B 1 405 ? 13.906 16.828 7 1 95.56 405 VAL B C 1
ATOM 7533 O O . VAL B 1 405 ? 14.711 16.859 6.062 1 95.56 405 VAL B O 1
ATOM 7536 N N . GLU B 1 406 ? 14.258 16.641 8.195 1 95.12 406 GLU B N 1
ATOM 7537 C CA . GLU B 1 406 ? 15.664 16.547 8.562 1 95.12 406 GLU B CA 1
ATOM 7538 C C . GLU B 1 406 ? 16.281 15.25 8.039 1 95.12 406 GLU B C 1
ATOM 7540 O O . GLU B 1 406 ? 17.359 15.266 7.449 1 95.12 406 GLU B O 1
ATOM 7545 N N . GLU B 1 407 ? 15.609 14.25 8.195 1 91.88 407 GLU B N 1
ATOM 7546 C CA . GLU B 1 407 ? 16.141 12.938 7.852 1 91.88 407 GLU B CA 1
ATOM 7547 C C . GLU B 1 407 ? 16.297 12.781 6.344 1 91.88 407 GLU B C 1
ATOM 7549 O O . GLU B 1 407 ? 17.219 12.117 5.871 1 91.88 407 GLU B O 1
ATOM 7554 N N . LEU B 1 408 ? 15.438 13.359 5.633 1 93.88 408 LEU B N 1
ATOM 7555 C CA . LEU B 1 408 ? 15.5 13.258 4.18 1 93.88 408 LEU B CA 1
ATOM 7556 C C . LEU B 1 408 ? 16.375 14.359 3.594 1 93.88 408 LEU B C 1
ATOM 7558 O O . LEU B 1 408 ? 16.531 14.453 2.373 1 93.88 408 LEU B O 1
ATOM 7562 N N . LYS B 1 409 ? 16.891 15.227 4.457 1 97.06 409 LYS B N 1
ATOM 7563 C CA . LYS B 1 409 ? 17.766 16.328 4.062 1 97.06 409 LYS B CA 1
ATOM 7564 C C . LYS B 1 409 ? 17.031 17.328 3.178 1 97.06 409 LYS B C 1
ATOM 7566 O O . LYS B 1 409 ? 17.594 17.828 2.199 1 97.06 409 LYS B O 1
ATOM 7571 N N . LEU B 1 410 ? 15.789 17.531 3.514 1 98.12 410 LEU B N 1
ATOM 7572 C CA . LEU B 1 410 ? 14.977 18.547 2.852 1 98.12 410 LEU B CA 1
ATOM 7573 C C . LEU B 1 410 ? 15.078 19.891 3.58 1 98.12 410 LEU B C 1
ATOM 7575 O O . LEU B 1 410 ? 14.609 20.906 3.078 1 98.12 410 LEU B O 1
ATOM 7579 N N . GLY B 1 411 ? 15.656 19.828 4.688 1 98.5 411 GLY B N 1
ATOM 7580 C CA . GLY B 1 411 ? 15.812 21 5.547 1 98.5 411 GLY B CA 1
ATOM 7581 C C . GLY B 1 411 ? 16.297 20.641 6.941 1 98.5 411 GLY B C 1
ATOM 7582 O O . GLY B 1 411 ? 16.938 19.609 7.145 1 98.5 411 GLY B O 1
ATOM 7583 N N . ARG B 1 412 ? 16.078 21.609 7.805 1 98.25 412 ARG B N 1
ATOM 7584 C CA . ARG B 1 412 ? 16.406 21.469 9.219 1 98.25 412 ARG B CA 1
ATOM 7585 C C . ARG B 1 412 ? 15.266 21.938 10.102 1 98.25 412 ARG B C 1
ATOM 7587 O O . ARG B 1 412 ? 14.312 22.562 9.617 1 98.25 412 ARG B O 1
ATOM 7594 N N . SER B 1 413 ? 15.375 21.547 11.359 1 96.81 413 SER B N 1
ATOM 7595 C CA . SER B 1 413 ? 14.336 21.969 12.289 1 96.81 413 SER B CA 1
ATOM 7596 C C . SER B 1 413 ? 14.938 22.484 13.594 1 96.81 413 SER B C 1
ATOM 7598 O O . SER B 1 413 ? 16.094 22.188 13.906 1 96.81 413 SER B O 1
ATOM 7600 N N . ILE B 1 414 ? 14.227 23.328 14.242 1 96.06 414 ILE B N 1
ATOM 7601 C CA . ILE B 1 414 ? 14.562 23.797 15.578 1 96.06 414 ILE B CA 1
ATOM 7602 C C . ILE B 1 414 ? 13.328 23.734 16.469 1 96.06 414 ILE B C 1
ATOM 7604 O O . ILE B 1 414 ? 12.227 24.078 16.047 1 96.06 414 ILE B O 1
ATOM 7608 N N . SER B 1 415 ? 13.484 23.188 17.688 1 91.88 415 SER B N 1
ATOM 7609 C CA . SER B 1 415 ? 12.352 23.141 18.594 1 91.88 415 SER B CA 1
ATOM 7610 C C . SER B 1 415 ? 11.93 24.531 19.031 1 91.88 415 SER B C 1
ATOM 7612 O O . SER B 1 415 ? 12.75 25.453 19.047 1 91.88 415 SER B O 1
ATOM 7614 N N . LYS B 1 416 ? 10.758 24.641 19.375 1 91.88 416 LYS B N 1
ATOM 7615 C CA . LYS B 1 416 ? 10.297 25.953 19.828 1 91.88 416 LYS B CA 1
ATOM 7616 C C . LYS B 1 416 ? 11.031 26.391 21.094 1 91.88 416 LYS B C 1
ATOM 7618 O O . LYS B 1 416 ? 11.219 27.578 21.328 1 91.88 416 LYS B O 1
ATOM 7623 N N . TYR B 1 417 ? 11.531 25.438 21.828 1 92.12 417 TYR B N 1
ATOM 7624 C CA . TYR B 1 417 ? 12.273 25.75 23.031 1 92.12 417 TYR B CA 1
ATOM 7625 C C . TYR B 1 417 ? 13.664 26.297 22.703 1 92.12 417 TYR B C 1
ATOM 7627 O O . TYR B 1 417 ? 14.102 27.281 23.281 1 92.12 417 TYR B O 1
ATOM 7635 N N . ASP B 1 418 ? 14.242 25.594 21.812 1 94.5 418 ASP B N 1
ATOM 7636 C CA . ASP B 1 418 ? 15.539 26.078 21.375 1 94.5 418 ASP B CA 1
ATOM 7637 C C . ASP B 1 418 ? 15.414 27.406 20.641 1 94.5 418 ASP B C 1
ATOM 7639 O O . ASP B 1 418 ? 16.266 28.281 20.781 1 94.5 418 ASP B O 1
ATOM 7643 N N . PHE B 1 419 ? 14.375 27.547 19.906 1 96 419 PHE B N 1
ATOM 7644 C CA . PHE B 1 419 ? 14.086 28.797 19.219 1 96 419 PHE B CA 1
ATOM 7645 C C . PHE B 1 419 ? 13.938 29.938 20.203 1 96 419 PHE B C 1
ATOM 7647 O O . PHE B 1 419 ? 14.398 31.047 19.953 1 96 419 PHE B O 1
ATOM 7654 N N . ASP B 1 420 ? 13.367 29.688 21.281 1 95.44 420 ASP B N 1
ATOM 7655 C CA . ASP B 1 420 ? 13.125 30.688 22.328 1 95.44 420 ASP B CA 1
ATOM 7656 C C . ASP B 1 420 ? 14.406 31.016 23.078 1 95.44 420 ASP B C 1
ATOM 7658 O O . ASP B 1 420 ? 14.688 32.188 23.375 1 95.44 420 ASP B O 1
ATOM 7662 N N . LYS B 1 421 ? 15.25 30.047 23.344 1 95.38 421 LYS B N 1
ATOM 7663 C CA . LYS B 1 421 ? 16.297 30.219 24.359 1 95.38 421 LYS B CA 1
ATOM 7664 C C . LYS B 1 421 ? 17.656 30.391 23.719 1 95.38 421 LYS B C 1
ATOM 7666 O O . LYS B 1 421 ? 18.594 30.875 24.344 1 95.38 421 LYS B O 1
ATOM 7671 N N . ASP B 1 422 ? 17.75 29.984 22.5 1 96.38 422 ASP B N 1
ATOM 7672 C CA . ASP B 1 422 ? 19.109 29.812 21.969 1 96.38 422 ASP B CA 1
ATOM 7673 C C . ASP B 1 422 ? 19.234 30.438 20.578 1 96.38 422 ASP B C 1
ATOM 7675 O O . ASP B 1 422 ? 19.141 29.75 19.562 1 96.38 422 ASP B O 1
ATOM 7679 N N . TYR B 1 423 ? 19.688 31.656 20.562 1 98 423 TYR B N 1
ATOM 7680 C CA . TYR B 1 423 ? 19.844 32.344 19.281 1 98 423 TYR B CA 1
ATOM 7681 C C . TYR B 1 423 ? 20.953 31.688 18.453 1 98 423 TYR B C 1
ATOM 7683 O O . TYR B 1 423 ? 20.844 31.609 17.234 1 98 423 TYR B O 1
ATOM 7691 N N . ASP B 1 424 ? 22.016 31.266 19.047 1 98.19 424 ASP B N 1
ATOM 7692 C CA . ASP B 1 424 ? 23.141 30.688 18.328 1 98.19 424 ASP B CA 1
ATOM 7693 C C . ASP B 1 424 ? 22.719 29.422 17.578 1 98.19 424 ASP B C 1
ATOM 7695 O O . ASP B 1 424 ? 23.188 29.172 16.469 1 98.19 424 ASP B O 1
ATOM 7699 N N . LYS B 1 425 ? 21.906 28.703 18.219 1 97.94 425 LYS B N 1
ATOM 7700 C CA . LYS B 1 425 ? 21.406 27.516 17.547 1 97.94 425 LYS B CA 1
ATOM 7701 C C . LYS B 1 425 ? 20.578 27.859 16.328 1 97.94 425 LYS B C 1
ATOM 7703 O O . LYS B 1 425 ? 20.719 27.25 15.266 1 97.94 425 LYS B O 1
ATOM 7708 N N . LEU B 1 426 ? 19.688 28.812 16.516 1 98.31 426 LEU B N 1
ATOM 7709 C CA . LEU B 1 426 ? 18.906 29.281 15.391 1 98.31 426 LEU B CA 1
ATOM 7710 C C . LEU B 1 426 ? 19.797 29.75 14.25 1 98.31 426 LEU B C 1
ATOM 7712 O O . LEU B 1 426 ? 19.609 29.375 13.102 1 98.31 426 LEU B O 1
ATOM 7716 N N . LYS B 1 427 ? 20.734 30.578 14.594 1 98.31 427 LYS B N 1
ATOM 7717 C CA . LYS B 1 427 ? 21.672 31.125 13.609 1 98.31 427 LYS B CA 1
ATOM 7718 C C . LYS B 1 427 ? 22.438 30.016 12.906 1 98.31 427 LYS B C 1
ATOM 7720 O O . LYS B 1 427 ? 22.594 30.031 11.68 1 98.31 427 LYS B O 1
ATOM 7725 N N . ASN B 1 428 ? 22.922 29.031 13.664 1 98.25 428 ASN B N 1
ATOM 7726 C CA . ASN B 1 428 ? 23.688 27.922 13.102 1 98.25 428 ASN B CA 1
ATOM 7727 C C . ASN B 1 428 ? 22.844 27.094 12.141 1 98.25 428 ASN B C 1
ATOM 7729 O O . ASN B 1 428 ? 23.312 26.703 11.07 1 98.25 428 ASN B O 1
ATOM 7733 N N . VAL B 1 429 ? 21.641 26.766 12.555 1 98.31 429 VAL B N 1
ATOM 7734 C CA . VAL B 1 429 ? 20.734 26 11.711 1 98.31 429 VAL B CA 1
ATOM 7735 C C . VAL B 1 429 ? 20.453 26.75 10.414 1 98.31 429 VAL B C 1
ATOM 7737 O O . VAL B 1 429 ? 20.516 26.172 9.328 1 98.31 429 VAL B O 1
ATOM 7740 N N . PHE B 1 430 ? 20.188 28.047 10.562 1 98.5 430 PHE B N 1
ATOM 7741 C CA . PHE B 1 430 ? 19.891 28.891 9.406 1 98.5 430 PHE B CA 1
ATOM 7742 C C . PHE B 1 430 ? 21.078 28.953 8.461 1 98.5 430 PHE B C 1
ATOM 7744 O O . PHE B 1 430 ? 20.938 28.766 7.25 1 98.5 430 PHE B O 1
ATOM 7751 N N . ASN B 1 431 ? 22.234 29.156 8.992 1 98.19 431 ASN B N 1
ATOM 7752 C CA . ASN B 1 431 ? 23.438 29.25 8.18 1 98.19 431 ASN B CA 1
ATOM 7753 C C . ASN B 1 431 ? 23.75 27.938 7.473 1 98.19 431 ASN B C 1
ATOM 7755 O O . ASN B 1 431 ? 24.219 27.922 6.332 1 98.19 431 ASN B O 1
ATOM 7759 N N . ASP B 1 432 ? 23.547 26.875 8.164 1 98.31 432 ASP B N 1
ATOM 7760 C CA . ASP B 1 432 ? 23.734 25.562 7.547 1 98.31 432 ASP B CA 1
ATOM 7761 C C . ASP B 1 432 ? 22.828 25.391 6.34 1 98.31 432 ASP B C 1
ATOM 7763 O O . ASP B 1 432 ? 23.266 24.922 5.285 1 98.31 432 ASP B O 1
ATOM 7767 N N . LEU B 1 433 ? 21.609 25.797 6.488 1 98.31 433 LEU B N 1
ATOM 7768 C CA . LEU B 1 433 ? 20.625 25.688 5.41 1 98.31 433 LEU B CA 1
ATOM 7769 C C . LEU B 1 433 ? 21.016 26.562 4.227 1 98.31 433 LEU B C 1
ATOM 7771 O O . LEU B 1 433 ? 20.828 26.156 3.072 1 98.31 433 LEU B O 1
ATOM 7775 N N . MET B 1 434 ? 21.547 27.719 4.512 1 97.12 434 MET B N 1
ATOM 7776 C CA . MET B 1 434 ? 21.875 28.703 3.471 1 97.12 434 MET B CA 1
ATOM 7777 C C . MET B 1 434 ? 23.156 28.312 2.734 1 97.12 434 MET B C 1
ATOM 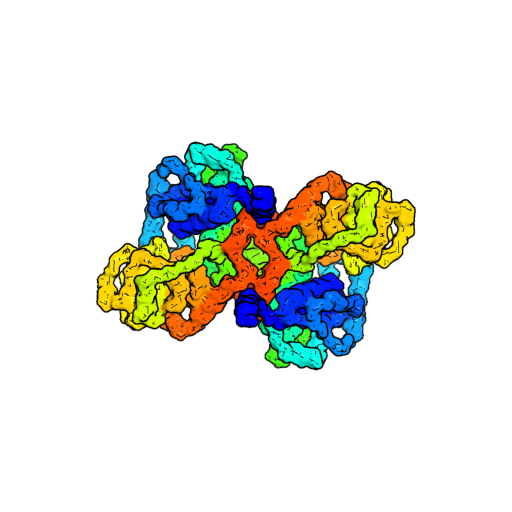7779 O O . MET B 1 434 ? 23.312 28.609 1.551 1 97.12 434 MET B O 1
ATOM 7783 N N . ASN B 1 435 ? 23.969 27.547 3.418 1 96.81 435 ASN B N 1
ATOM 7784 C CA . ASN B 1 435 ? 25.312 27.359 2.855 1 96.81 435 ASN B CA 1
ATOM 7785 C C . ASN B 1 435 ? 25.531 25.922 2.41 1 96.81 435 ASN B C 1
ATOM 7787 O O . ASN B 1 435 ? 26.438 25.641 1.606 1 96.81 435 ASN B O 1
ATOM 7791 N N . ASN B 1 436 ? 24.875 25 3.008 1 97.81 436 ASN B N 1
ATOM 7792 C CA . ASN B 1 436 ? 25.031 23.594 2.658 1 97.81 436 ASN B CA 1
ATOM 7793 C C . ASN B 1 436 ? 24.125 23.203 1.5 1 97.81 436 ASN B C 1
ATOM 7795 O O . ASN B 1 436 ? 22.906 23.125 1.663 1 97.81 436 ASN B O 1
ATOM 7799 N N . LYS B 1 437 ? 24.641 22.891 0.422 1 97.62 437 LYS B N 1
ATOM 7800 C CA . LYS B 1 437 ? 23.906 22.672 -0.822 1 97.62 437 LYS B CA 1
ATOM 7801 C C . LYS B 1 437 ? 23.109 21.375 -0.765 1 97.62 437 LYS B C 1
ATOM 7803 O O . LYS B 1 437 ? 22.234 21.141 -1.607 1 97.62 437 LYS B O 1
ATOM 7808 N N . ILE B 1 438 ? 23.375 20.562 0.202 1 98.31 438 ILE B N 1
ATOM 7809 C CA . ILE B 1 438 ? 22.75 19.25 0.269 1 98.31 438 ILE B CA 1
ATOM 7810 C C . ILE B 1 438 ? 21.234 19.406 0.371 1 98.31 438 ILE B C 1
ATOM 7812 O O . ILE B 1 438 ? 20.469 18.625 -0.198 1 98.31 438 ILE B O 1
ATOM 7816 N N . TYR B 1 439 ? 20.781 20.422 1.042 1 98.5 439 TYR B N 1
ATOM 7817 C CA . TYR B 1 439 ? 19.359 20.625 1.254 1 98.5 439 TYR B CA 1
ATOM 7818 C C . TYR B 1 439 ? 18.672 21.062 -0.033 1 98.5 439 TYR B C 1
ATOM 7820 O O . TYR B 1 439 ? 17.594 20.562 -0.373 1 98.5 439 TYR B O 1
ATOM 7828 N N . LEU B 1 440 ? 19.297 21.984 -0.725 1 98.25 440 LEU B N 1
ATOM 7829 C CA . LEU B 1 440 ? 18.75 22.438 -2 1 98.25 440 LEU B CA 1
ATOM 7830 C C . LEU B 1 440 ? 18.766 21.312 -3.021 1 98.25 440 LEU B C 1
ATOM 7832 O O . LEU B 1 440 ? 17.766 21.078 -3.719 1 98.25 440 LEU B O 1
ATOM 7836 N N . ASP B 1 441 ? 19.859 20.594 -3.109 1 98.12 441 ASP B N 1
ATOM 7837 C CA . ASP B 1 441 ? 20 19.516 -4.078 1 98.12 441 ASP B CA 1
ATOM 7838 C C . ASP B 1 441 ? 18.969 18.406 -3.836 1 98.12 441 ASP B C 1
ATOM 7840 O O . ASP B 1 441 ? 18.344 17.922 -4.777 1 98.12 441 ASP B O 1
ATOM 7844 N N . THR B 1 442 ? 18.781 18.047 -2.609 1 97.94 442 THR B N 1
ATOM 7845 C CA . THR B 1 442 ? 17.828 16.984 -2.281 1 97.94 442 THR B CA 1
ATOM 7846 C C . THR B 1 442 ? 16.406 17.453 -2.52 1 97.94 442 THR B C 1
ATOM 7848 O O . THR B 1 442 ? 15.562 16.688 -3 1 97.94 442 THR B O 1
ATOM 7851 N N . SER B 1 443 ? 16.125 18.672 -2.139 1 98.5 443 SER B N 1
ATOM 7852 C CA . SER B 1 443 ? 14.789 19.219 -2.367 1 98.5 443 SER B CA 1
ATOM 7853 C C . SER B 1 443 ? 14.445 19.25 -3.855 1 98.5 443 SER B C 1
ATOM 7855 O O . SER B 1 443 ? 13.328 18.906 -4.246 1 98.5 443 SER B O 1
ATOM 7857 N N . LYS B 1 444 ? 15.391 19.625 -4.633 1 98.31 444 LYS B N 1
ATOM 7858 C CA . LYS B 1 444 ? 15.18 19.656 -6.078 1 98.31 444 LYS B CA 1
ATOM 7859 C C . LYS B 1 444 ? 14.977 18.25 -6.637 1 98.31 444 LYS B C 1
ATOM 7861 O O . LYS B 1 444 ? 14.156 18.047 -7.531 1 98.31 444 LYS B O 1
ATOM 7866 N N . LYS B 1 445 ? 15.75 17.344 -6.137 1 97.81 445 LYS B N 1
ATOM 7867 C CA . LYS B 1 445 ? 15.586 15.953 -6.555 1 97.81 445 LYS B CA 1
ATOM 7868 C C . LYS B 1 445 ? 14.188 15.445 -6.242 1 97.81 445 LYS B C 1
ATOM 7870 O O . LYS B 1 445 ? 13.539 14.828 -7.09 1 97.81 445 LYS B O 1
ATOM 7875 N N . ILE B 1 446 ? 13.727 15.703 -5.043 1 97.69 446 ILE B N 1
ATOM 7876 C CA . ILE B 1 446 ? 12.398 15.266 -4.629 1 97.69 446 ILE B CA 1
ATOM 7877 C C . ILE B 1 446 ? 11.336 15.945 -5.492 1 97.69 446 ILE B C 1
ATOM 7879 O O . ILE B 1 446 ? 10.359 15.32 -5.898 1 97.69 446 ILE B O 1
ATOM 7883 N N . SER B 1 447 ? 11.539 17.188 -5.707 1 97.88 447 SER B N 1
ATOM 7884 C CA . SER B 1 447 ? 10.625 17.922 -6.578 1 97.88 447 SER B CA 1
ATOM 7885 C C . SER B 1 447 ? 10.523 17.281 -7.949 1 97.88 447 SER B C 1
ATOM 7887 O O . SER B 1 447 ? 9.422 17.094 -8.477 1 97.88 447 SER B O 1
ATOM 7889 N N . LEU B 1 448 ? 11.641 16.938 -8.508 1 97.88 448 LEU B N 1
ATOM 7890 C CA . LEU B 1 448 ? 11.672 16.266 -9.805 1 97.88 448 LEU B CA 1
ATOM 7891 C C . LEU B 1 448 ? 10.984 14.914 -9.742 1 97.88 448 LEU B C 1
ATOM 7893 O O . LEU B 1 448 ? 10.25 14.539 -10.656 1 97.88 448 LEU B O 1
ATOM 7897 N N . MET B 1 449 ? 11.219 14.141 -8.711 1 97.5 449 MET B N 1
ATOM 7898 C CA . MET B 1 449 ? 10.578 12.844 -8.516 1 97.5 449 MET B CA 1
ATOM 7899 C C . MET B 1 449 ? 9.062 12.992 -8.453 1 97.5 449 MET B C 1
ATOM 7901 O O . MET B 1 449 ? 8.328 12.195 -9.055 1 97.5 449 MET B O 1
ATOM 7905 N N . MET B 1 450 ? 8.633 13.992 -7.715 1 96.5 450 MET B N 1
ATOM 7906 C CA . MET B 1 450 ? 7.195 14.219 -7.59 1 96.5 450 MET B CA 1
ATOM 7907 C C . MET B 1 450 ? 6.582 14.586 -8.938 1 96.5 450 MET B C 1
ATOM 7909 O O . MET B 1 450 ? 5.477 14.148 -9.258 1 96.5 450 MET B O 1
ATOM 7913 N N . ALA B 1 451 ? 7.305 15.336 -9.711 1 95.62 451 ALA B N 1
ATOM 7914 C CA . ALA B 1 451 ? 6.82 15.773 -11.016 1 95.62 451 ALA B CA 1
ATOM 7915 C C . ALA B 1 451 ? 6.734 14.602 -11.992 1 95.62 451 ALA B C 1
ATOM 7917 O O . ALA B 1 451 ? 5.934 14.617 -12.93 1 95.62 451 ALA B O 1
ATOM 7918 N N . GLN B 1 452 ? 7.555 13.602 -11.727 1 95.56 452 GLN B N 1
ATOM 7919 C CA . GLN B 1 452 ? 7.645 12.508 -12.695 1 95.56 452 GLN B CA 1
ATOM 7920 C C . GLN B 1 452 ? 7.129 11.203 -12.094 1 95.56 452 GLN B C 1
ATOM 7922 O O . GLN B 1 452 ? 7.426 10.117 -12.602 1 95.56 452 GLN B O 1
ATOM 7927 N N . ARG B 1 453 ? 6.48 11.312 -10.984 1 94.38 453 ARG B N 1
ATOM 7928 C CA . ARG B 1 453 ? 5.98 10.094 -10.367 1 94.38 453 ARG B CA 1
ATOM 7929 C C . ARG B 1 453 ? 5.07 9.328 -11.32 1 94.38 453 ARG B C 1
ATOM 7931 O O . ARG B 1 453 ? 4.516 9.906 -12.25 1 94.38 453 ARG B O 1
ATOM 7938 N N . PRO B 1 454 ? 4.855 8.031 -11.117 1 94.75 454 PRO B N 1
ATOM 7939 C CA . PRO B 1 454 ? 4.203 7.129 -12.07 1 94.75 454 PRO B CA 1
ATOM 7940 C C . PRO B 1 454 ? 2.711 7.418 -12.227 1 94.75 454 PRO B C 1
ATOM 7942 O O . PRO B 1 454 ? 2.076 6.914 -13.156 1 94.75 454 PRO B O 1
ATOM 7945 N N . TYR B 1 455 ? 2.152 8.211 -11.352 1 94.06 455 TYR B N 1
ATOM 7946 C CA . TYR B 1 455 ? 0.729 8.523 -11.43 1 94.06 455 TYR B CA 1
ATOM 7947 C C . TYR B 1 455 ? 0.467 9.969 -11.016 1 94.06 455 TYR B C 1
ATOM 7949 O O . TYR B 1 455 ? 1.28 10.578 -10.32 1 94.06 455 TYR B O 1
ATOM 7957 N N . ASP B 1 456 ? -0.628 10.508 -11.469 1 94.5 456 ASP B N 1
ATOM 7958 C CA . ASP B 1 456 ? -1.111 11.805 -11.023 1 94.5 456 ASP B CA 1
ATOM 7959 C C . ASP B 1 456 ? -2.082 11.664 -9.852 1 94.5 456 ASP B C 1
ATOM 7961 O O . ASP B 1 456 ? -3.152 11.062 -10 1 94.5 456 ASP B O 1
ATOM 7965 N N . PRO B 1 457 ? -1.725 12.172 -8.742 1 95.56 457 PRO B N 1
ATOM 7966 C CA . PRO B 1 457 ? -2.547 11.945 -7.547 1 95.56 457 PRO B CA 1
ATOM 7967 C C . PRO B 1 457 ? -3.973 12.469 -7.711 1 95.56 457 PRO B C 1
ATOM 7969 O O . PRO B 1 457 ? -4.918 11.859 -7.195 1 95.56 457 PRO B O 1
ATOM 7972 N N . LYS B 1 458 ? -4.16 13.578 -8.359 1 96.06 458 LYS B N 1
ATOM 7973 C CA . LYS B 1 458 ? -5.488 14.148 -8.562 1 96.06 458 LYS B CA 1
ATOM 7974 C C . LYS B 1 458 ? -6.367 13.219 -9.391 1 96.06 458 LYS B C 1
ATOM 7976 O O . LYS B 1 458 ? -7.512 12.938 -9.016 1 96.06 458 LYS B O 1
ATOM 7981 N N . THR B 1 459 ? -5.828 12.758 -10.492 1 95.88 459 THR B N 1
ATOM 7982 C CA . THR B 1 459 ? -6.555 11.828 -11.359 1 95.88 459 THR B CA 1
ATOM 7983 C C . THR B 1 459 ? -6.891 10.547 -10.609 1 95.88 459 THR B C 1
ATOM 7985 O O . THR B 1 459 ? -8.008 10.023 -10.719 1 95.88 459 THR B O 1
ATOM 7988 N N . LEU B 1 460 ? -5.957 10.047 -9.922 1 96.62 460 LEU B N 1
ATOM 7989 C CA . LEU B 1 460 ? -6.18 8.82 -9.172 1 96.62 460 LEU B CA 1
ATOM 7990 C C . LEU B 1 460 ? -7.27 9.008 -8.125 1 96.62 460 LEU B C 1
ATOM 7992 O O . LEU B 1 460 ? -8.094 8.117 -7.91 1 96.62 460 LEU B O 1
ATOM 7996 N N . PHE B 1 461 ? -7.258 10.188 -7.469 1 97.69 461 PHE B N 1
ATOM 7997 C CA . PHE B 1 461 ? -8.297 10.477 -6.484 1 97.69 461 PHE B CA 1
ATOM 7998 C C . PHE B 1 461 ? -9.68 10.414 -7.121 1 97.69 461 PHE B C 1
ATOM 8000 O O . PHE B 1 461 ? -10.578 9.75 -6.602 1 97.69 461 PHE B O 1
ATOM 8007 N N . LEU B 1 462 ? -9.836 11.086 -8.219 1 97.88 462 LEU B N 1
ATOM 8008 C CA . LEU B 1 462 ? -11.117 11.117 -8.914 1 97.88 462 LEU B CA 1
ATOM 8009 C C . LEU B 1 462 ? -11.562 9.711 -9.312 1 97.88 462 LEU B C 1
ATOM 8011 O O . LEU B 1 462 ? -12.719 9.336 -9.102 1 97.88 462 LEU B O 1
ATOM 8015 N N . LYS B 1 463 ? -10.648 8.938 -9.781 1 97.5 463 LYS B N 1
ATOM 8016 C CA . LYS B 1 463 ? -10.984 7.59 -10.242 1 97.5 463 LYS B CA 1
ATOM 8017 C C . LYS B 1 463 ? -11.352 6.684 -9.07 1 97.5 463 LYS B C 1
ATOM 8019 O O . LYS B 1 463 ? -12.242 5.836 -9.195 1 97.5 463 LYS B O 1
ATOM 8024 N N . TYR B 1 464 ? -10.68 6.84 -7.949 1 97.94 464 TYR B N 1
ATOM 8025 C CA . TYR B 1 464 ? -11.008 6.047 -6.773 1 97.94 464 TYR B CA 1
ATOM 8026 C C . TYR B 1 464 ? -12.383 6.426 -6.23 1 97.94 464 TYR B C 1
ATOM 8028 O O . TYR B 1 464 ? -13.133 5.566 -5.766 1 97.94 464 TYR B O 1
ATOM 8036 N N . VAL B 1 465 ? -12.648 7.738 -6.27 1 98.19 465 VAL B N 1
ATOM 8037 C CA . VAL B 1 465 ? -13.961 8.195 -5.832 1 98.19 465 VAL B CA 1
ATOM 8038 C C . VAL B 1 465 ? -15.047 7.578 -6.711 1 98.19 465 VAL B C 1
ATOM 8040 O O . VAL B 1 465 ? -16.047 7.055 -6.203 1 98.19 465 VAL B O 1
ATOM 8043 N N . GLU B 1 466 ? -14.867 7.605 -7.98 1 98.19 466 GLU B N 1
ATOM 8044 C CA . GLU B 1 466 ? -15.836 7.047 -8.914 1 98.19 466 GLU B CA 1
ATOM 8045 C C . GLU B 1 466 ? -15.969 5.539 -8.734 1 98.19 466 GLU B C 1
ATOM 8047 O O . GLU B 1 466 ? -17.078 5 -8.766 1 98.19 466 GLU B O 1
ATOM 8052 N N . PHE B 1 467 ? -14.836 4.895 -8.586 1 98 467 PHE B N 1
ATOM 8053 C CA . PHE B 1 467 ? -14.836 3.455 -8.359 1 98 467 PHE B CA 1
ATOM 8054 C C . PHE B 1 467 ? -15.617 3.111 -7.09 1 98 467 PHE B C 1
ATOM 8056 O O . PHE B 1 467 ? -16.422 2.172 -7.082 1 98 467 PHE B O 1
ATOM 8063 N N . ALA B 1 468 ? -15.406 3.879 -6.047 1 98.06 468 ALA B N 1
ATOM 8064 C CA . ALA B 1 468 ? -16.094 3.662 -4.773 1 98.06 468 ALA B CA 1
ATOM 8065 C C . ALA B 1 468 ? -17.594 3.959 -4.898 1 98.06 468 ALA B C 1
ATOM 8067 O O . ALA B 1 468 ? -18.422 3.285 -4.281 1 98.06 468 ALA B O 1
ATOM 8068 N N . ALA B 1 469 ? -17.906 4.984 -5.641 1 98.12 469 ALA B N 1
ATOM 8069 C CA . ALA B 1 469 ? -19.312 5.332 -5.832 1 98.12 469 ALA B CA 1
ATOM 8070 C C . ALA B 1 469 ? -20.062 4.215 -6.555 1 98.12 469 ALA B C 1
ATOM 8072 O O . ALA B 1 469 ? -21.219 3.918 -6.227 1 98.12 469 ALA B O 1
ATOM 8073 N N . LYS B 1 470 ? -19.422 3.598 -7.406 1 97.19 470 LYS B N 1
ATOM 8074 C CA . LYS B 1 470 ? -20.047 2.586 -8.242 1 97.19 470 LYS B CA 1
ATOM 8075 C C . LYS B 1 470 ? -20.109 1.237 -7.531 1 97.19 470 LYS B C 1
ATOM 8077 O O . LYS B 1 470 ? -21.141 0.563 -7.547 1 97.19 470 LYS B O 1
ATOM 8082 N N . PHE B 1 471 ? -18.969 0.816 -6.883 1 96.75 471 PHE B N 1
ATOM 8083 C CA . PHE B 1 471 ? -18.859 -0.566 -6.434 1 96.75 471 PHE B CA 1
ATOM 8084 C C . PHE B 1 471 ? -18.938 -0.65 -4.914 1 96.75 471 PHE B C 1
ATOM 8086 O O . PHE B 1 471 ? -19.156 -1.729 -4.359 1 96.75 471 PHE B O 1
ATOM 8093 N N . GLY B 1 472 ? -18.719 0.509 -4.254 1 96.25 472 GLY B N 1
ATOM 8094 C CA . GLY B 1 472 ? -18.797 0.519 -2.801 1 96.25 472 GLY B CA 1
ATOM 8095 C C . GLY B 1 472 ? -17.594 -0.111 -2.139 1 96.25 472 GLY B C 1
ATOM 8096 O O . GLY B 1 472 ? -16.484 -0.05 -2.676 1 96.25 472 GLY B O 1
ATOM 8097 N N . ARG B 1 473 ? -17.781 -0.539 -0.97 1 93.06 473 ARG B N 1
ATOM 8098 C CA . ARG B 1 473 ? -16.703 -1.095 -0.162 1 93.06 473 ARG B CA 1
ATOM 8099 C C . ARG B 1 473 ? -16.25 -2.445 -0.706 1 93.06 473 ARG B C 1
ATOM 8101 O O . ARG B 1 473 ? -17.062 -3.225 -1.203 1 93.06 473 ARG B O 1
ATOM 8108 N N . ILE B 1 474 ? -14.977 -2.693 -0.617 1 92.06 474 ILE B N 1
ATOM 8109 C CA . ILE B 1 474 ? -14.375 -3.99 -0.91 1 92.06 474 ILE B CA 1
ATOM 8110 C C . ILE B 1 474 ? -13.891 -4.641 0.385 1 92.06 474 ILE B C 1
ATOM 8112 O O . ILE B 1 474 ? -12.805 -4.324 0.877 1 92.06 474 ILE B O 1
ATOM 8116 N N . ASP B 1 475 ? -14.555 -5.543 0.844 1 86.69 475 ASP B N 1
ATOM 8117 C CA . ASP B 1 475 ? -14.367 -6.086 2.186 1 86.69 475 ASP B CA 1
ATOM 8118 C C . ASP B 1 475 ? -12.977 -6.695 2.342 1 86.69 475 ASP B C 1
ATOM 8120 O O . ASP B 1 475 ? -12.344 -6.535 3.385 1 86.69 475 ASP B O 1
ATOM 8124 N N . HIS B 1 476 ? -12.562 -7.301 1.302 1 87.75 476 HIS B N 1
ATOM 8125 C CA . HIS B 1 476 ? -11.336 -8.07 1.453 1 87.75 476 HIS B CA 1
ATOM 8126 C C . HIS B 1 476 ? -10.102 -7.184 1.307 1 87.75 476 HIS B C 1
ATOM 8128 O O . HIS B 1 476 ? -8.977 -7.676 1.323 1 87.75 476 HIS B O 1
ATOM 8134 N N . PHE B 1 477 ? -10.297 -5.875 1.239 1 90.56 477 PHE B N 1
ATOM 8135 C CA . PHE B 1 477 ? -9.172 -4.945 1.3 1 90.56 477 PHE B CA 1
ATOM 8136 C C . PHE B 1 477 ? -8.719 -4.738 2.74 1 90.56 477 PHE B C 1
ATOM 8138 O O . PHE B 1 477 ? -7.613 -4.25 2.982 1 90.56 477 PHE B O 1
ATOM 8145 N N . THR B 1 478 ? -9.609 -5.004 3.656 1 86.31 478 THR B N 1
ATOM 8146 C CA . THR B 1 478 ? -9.242 -4.984 5.07 1 86.31 478 THR B CA 1
ATOM 8147 C C . THR B 1 478 ? -8.602 -6.305 5.48 1 86.31 478 THR B C 1
ATOM 8149 O O . THR B 1 478 ? -9.023 -7.375 5.035 1 86.31 478 THR B O 1
ATOM 8152 N N . ILE B 1 479 ? -7.512 -6.199 6.293 1 85.12 479 ILE B N 1
ATOM 8153 C CA . ILE B 1 479 ? -6.895 -7.43 6.777 1 85.12 479 ILE B CA 1
ATOM 8154 C C . ILE B 1 479 ? -7.91 -8.234 7.582 1 85.12 479 ILE B C 1
ATOM 8156 O O . ILE B 1 479 ? -8.594 -7.695 8.453 1 85.12 479 ILE B O 1
ATOM 8160 N N . PRO B 1 480 ? -7.996 -9.438 7.191 1 79.94 480 PRO B N 1
ATOM 8161 C CA . PRO B 1 480 ? -8.922 -10.281 7.953 1 79.94 480 PRO B CA 1
ATOM 8162 C C . PRO B 1 480 ? -8.562 -10.359 9.438 1 79.94 480 PRO B C 1
ATOM 8164 O O . PRO B 1 480 ? -7.383 -10.359 9.789 1 79.94 480 PRO B O 1
ATOM 8167 N N . GLY B 1 481 ? -9.609 -10.383 10.273 1 78.12 481 GLY B N 1
ATOM 8168 C CA . GLY B 1 481 ? -9.391 -10.5 11.703 1 78.12 481 GLY B CA 1
ATOM 8169 C C . GLY B 1 481 ? -8.875 -9.211 12.328 1 78.12 481 GLY B C 1
ATOM 8170 O O . GLY B 1 481 ? -8.133 -9.25 13.312 1 78.12 481 GLY B O 1
ATOM 8171 N N . ALA B 1 482 ? -9.156 -8.156 11.766 1 78.44 482 ALA B N 1
ATOM 8172 C CA . ALA B 1 482 ? -8.672 -6.852 12.227 1 78.44 482 ALA B CA 1
ATOM 8173 C C . ALA B 1 482 ? -9.039 -6.617 13.688 1 78.44 482 ALA B C 1
ATOM 8175 O O . ALA B 1 482 ? -8.359 -5.863 14.391 1 78.44 482 ALA B O 1
ATOM 8176 N N . ASP B 1 483 ? -10 -7.371 14.195 1 80.25 483 ASP B N 1
ATOM 8177 C CA . ASP B 1 483 ? -10.438 -7.16 15.57 1 80.25 483 ASP B CA 1
ATOM 8178 C C . ASP B 1 483 ? -9.984 -8.305 16.469 1 80.25 483 ASP B C 1
ATOM 8180 O O . ASP B 1 483 ? -10.562 -8.523 17.547 1 80.25 483 ASP B O 1
ATOM 8184 N N . ILE B 1 484 ? -9.016 -8.961 16.031 1 83.56 484 ILE B N 1
ATOM 8185 C CA . ILE B 1 484 ? -8.508 -10.055 16.844 1 83.56 484 ILE B CA 1
ATOM 8186 C C . ILE B 1 484 ? -7.926 -9.508 18.141 1 83.56 484 ILE B C 1
ATOM 8188 O O . ILE B 1 484 ? -7.23 -8.484 18.141 1 83.56 484 ILE B O 1
ATOM 8192 N N . PRO B 1 485 ? -8.32 -10.102 19.234 1 85.56 485 PRO B N 1
ATOM 8193 C CA . PRO B 1 485 ? -7.738 -9.617 20.5 1 85.56 485 PRO B CA 1
ATOM 8194 C C . PRO B 1 485 ? -6.234 -9.883 20.594 1 85.56 485 PRO B C 1
ATOM 8196 O O . PRO B 1 485 ? -5.734 -10.836 19.984 1 85.56 485 PRO B O 1
ATOM 8199 N N . TYR B 1 486 ? -5.562 -9.102 21.422 1 81.81 486 TYR B N 1
ATOM 8200 C CA . TYR B 1 486 ? -4.105 -9.156 21.5 1 81.81 486 TYR B CA 1
ATOM 8201 C C . TYR B 1 486 ? -3.643 -10.516 22.016 1 81.81 486 TYR B C 1
ATOM 8203 O O . TYR B 1 486 ? -2.586 -11.008 21.625 1 81.81 486 TYR B O 1
ATOM 8211 N N . TRP B 1 487 ? -4.391 -11.07 22.938 1 87.44 487 TRP B N 1
ATOM 8212 C CA . TRP B 1 487 ? -3.957 -12.344 23.484 1 87.44 487 TRP B CA 1
ATOM 8213 C C . TRP B 1 487 ? -3.996 -13.445 22.422 1 87.44 487 TRP B C 1
ATOM 8215 O O . TRP B 1 487 ? -3.205 -14.391 22.469 1 87.44 487 TRP B O 1
ATOM 8225 N N . LYS B 1 488 ? -4.879 -13.289 21.469 1 88.5 488 LYS B N 1
ATOM 8226 C CA . LYS B 1 488 ? -4.898 -14.203 20.344 1 88.5 488 LYS B CA 1
ATOM 8227 C C . LYS B 1 488 ? -3.844 -13.82 19.312 1 88.5 488 LYS B C 1
ATOM 8229 O O . LYS B 1 488 ? -3.178 -14.688 18.734 1 88.5 488 LYS B O 1
ATOM 8234 N N . PHE B 1 489 ? -3.672 -12.562 19.188 1 86.5 489 PHE B N 1
ATOM 8235 C CA . PHE B 1 489 ? -2.725 -12.047 18.219 1 86.5 489 PHE B CA 1
ATOM 8236 C C . PHE B 1 489 ? -1.302 -12.461 18.562 1 86.5 489 PHE B C 1
ATOM 8238 O O . PHE B 1 489 ? -0.511 -12.797 17.672 1 86.5 489 PHE B O 1
ATOM 8245 N N . LEU B 1 490 ? -1.002 -12.555 19.844 1 84.44 490 LEU B N 1
ATOM 8246 C CA . LEU B 1 490 ? 0.353 -12.836 20.312 1 84.44 490 LEU B CA 1
ATOM 8247 C C . LEU B 1 490 ? 0.506 -14.297 20.703 1 84.44 490 LEU B C 1
ATOM 8249 O O . LEU B 1 490 ? 1.496 -14.68 21.328 1 84.44 490 LEU B O 1
ATOM 8253 N N . TYR B 1 491 ? -0.434 -15.117 20.453 1 90.38 491 TYR B N 1
ATOM 8254 C CA . TYR B 1 491 ? -0.4 -16.562 20.672 1 90.38 491 TYR B CA 1
ATOM 8255 C C . TYR B 1 491 ? -0.293 -16.875 22.156 1 90.38 491 TYR B C 1
ATOM 8257 O O . TYR B 1 491 ? 0.316 -17.875 22.547 1 90.38 491 TYR B O 1
ATOM 8265 N N . ILE B 1 492 ? -0.821 -16 22.953 1 89.06 492 ILE B N 1
ATOM 8266 C CA . ILE B 1 492 ? -0.789 -16.25 24.391 1 89.06 492 ILE B CA 1
ATOM 8267 C C . ILE B 1 492 ? -1.66 -17.469 24.734 1 89.06 492 ILE B C 1
ATOM 8269 O O . ILE B 1 492 ? -1.329 -18.25 25.625 1 89.06 492 ILE B O 1
ATOM 8273 N N . ASP B 1 493 ? -2.762 -17.562 24.047 1 90.31 493 ASP B N 1
ATOM 8274 C CA . ASP B 1 493 ? -3.637 -18.719 24.234 1 90.31 493 ASP B CA 1
ATOM 8275 C C . ASP B 1 493 ? -2.904 -20.016 23.922 1 90.31 493 ASP B C 1
ATOM 8277 O O . ASP B 1 493 ? -2.971 -20.969 24.703 1 90.31 493 ASP B O 1
ATOM 8281 N N . VAL B 1 494 ? -2.141 -20.047 22.875 1 90.25 494 VAL B N 1
ATOM 8282 C CA . VAL B 1 494 ? -1.392 -21.234 22.469 1 90.25 494 VAL B CA 1
ATOM 8283 C C . VAL B 1 494 ? -0.254 -21.484 23.453 1 90.25 494 VAL B C 1
ATOM 8285 O O . VAL B 1 494 ? -0.039 -22.625 23.891 1 90.25 494 VAL B O 1
ATOM 8288 N N . MET B 1 495 ? 0.45 -20.469 23.828 1 89.94 495 MET B N 1
ATOM 8289 C CA . MET B 1 495 ? 1.565 -20.578 24.766 1 89.94 495 MET B CA 1
ATOM 8290 C C . MET B 1 495 ? 1.086 -21.094 26.125 1 89.94 495 MET B C 1
ATOM 8292 O O . MET B 1 495 ? 1.749 -21.906 26.75 1 89.94 495 MET B O 1
ATOM 8296 N N . THR B 1 496 ? -0.007 -20.594 26.562 1 90.19 496 THR B N 1
ATOM 8297 C CA . THR B 1 496 ? -0.557 -21 27.844 1 90.19 496 THR B CA 1
ATOM 8298 C C . THR B 1 496 ? -0.888 -22.484 27.859 1 90.19 496 THR B C 1
ATOM 8300 O O . THR B 1 496 ? -0.618 -23.188 28.844 1 90.19 496 THR B O 1
ATOM 8303 N N . ILE B 1 497 ? -1.421 -22.969 26.828 1 90.19 497 ILE B N 1
ATOM 8304 C CA . ILE B 1 497 ? -1.757 -24.375 26.734 1 90.19 497 ILE B CA 1
ATOM 8305 C C . ILE B 1 497 ? -0.477 -25.219 26.703 1 90.19 497 ILE B C 1
ATOM 8307 O O . ILE B 1 497 ? -0.385 -26.234 27.375 1 90.19 497 ILE B O 1
ATOM 8311 N N . PHE B 1 498 ? 0.463 -24.734 25.984 1 90 498 PHE B N 1
ATOM 8312 C CA . PHE B 1 498 ? 1.733 -25.438 25.891 1 90 498 PHE B CA 1
ATOM 8313 C C . PHE B 1 498 ? 2.438 -25.469 27.234 1 90 498 PHE B C 1
ATOM 8315 O O . PHE B 1 498 ? 2.891 -26.531 27.688 1 90 498 PHE B O 1
ATOM 8322 N N . ILE B 1 499 ? 2.549 -24.359 27.859 1 91.12 499 ILE B N 1
ATOM 8323 C CA . ILE B 1 499 ? 3.191 -24.266 29.156 1 91.12 499 ILE B CA 1
ATOM 8324 C C . ILE B 1 499 ? 2.406 -25.094 30.188 1 91.12 499 ILE B C 1
ATOM 8326 O O . ILE B 1 499 ? 2.992 -25.797 31 1 91.12 499 ILE B O 1
ATOM 8330 N N . GLY B 1 500 ? 1.118 -25.016 30.109 1 91.06 500 GLY B N 1
ATOM 8331 C CA . GLY B 1 500 ? 0.281 -25.812 30.984 1 91.06 500 GLY B CA 1
ATOM 8332 C C . GLY B 1 500 ? 0.498 -27.312 30.812 1 91.06 500 GLY B C 1
ATOM 8333 O O . GLY B 1 500 ? 0.596 -28.047 31.812 1 91.06 500 GLY B O 1
ATOM 8334 N N . THR B 1 501 ? 0.572 -27.703 29.641 1 91.81 501 THR B N 1
ATOM 8335 C CA . THR B 1 501 ? 0.802 -29.109 29.359 1 91.81 501 THR B CA 1
ATOM 8336 C C . THR B 1 501 ? 2.174 -29.547 29.859 1 91.81 501 THR B C 1
ATOM 8338 O O . THR B 1 501 ? 2.312 -30.641 30.422 1 91.81 501 THR B O 1
ATOM 8341 N N . LEU B 1 502 ? 3.1 -28.703 29.656 1 92.38 502 LEU B N 1
ATOM 8342 C CA . LEU B 1 502 ? 4.441 -29 30.141 1 92.38 502 LEU B CA 1
ATOM 8343 C C . LEU B 1 502 ? 4.457 -29.094 31.656 1 92.38 502 LEU B C 1
ATOM 8345 O O . LEU B 1 502 ? 5.102 -29.969 32.219 1 92.38 502 LEU B O 1
ATOM 8349 N N . CYS B 1 503 ? 3.787 -28.172 32.219 1 93.56 503 CYS B N 1
ATOM 8350 C CA . CYS B 1 503 ? 3.689 -28.188 33.688 1 93.56 503 CYS B CA 1
ATOM 8351 C C . CYS B 1 503 ? 2.992 -29.469 34.156 1 93.56 503 CYS B C 1
ATOM 8353 O O . CYS B 1 503 ? 3.408 -30.062 35.156 1 93.56 503 CYS B O 1
ATOM 8355 N N . LEU B 1 504 ? 2 -29.844 33.5 1 94.19 504 LEU B N 1
ATOM 8356 C CA . LEU B 1 504 ? 1.271 -31.062 33.844 1 94.19 504 LEU B CA 1
ATOM 8357 C C . LEU B 1 504 ? 2.164 -32.281 33.688 1 94.19 504 LEU B C 1
ATOM 8359 O O . LEU B 1 504 ? 2.15 -33.188 34.562 1 94.19 504 LEU B O 1
ATOM 8363 N N . ILE B 1 505 ? 2.852 -32.312 32.625 1 93.69 505 ILE B N 1
ATOM 8364 C CA . ILE B 1 505 ? 3.781 -33.406 32.406 1 93.69 505 ILE B CA 1
ATOM 8365 C C . ILE B 1 505 ? 4.816 -33.438 33.531 1 93.69 505 ILE B C 1
ATOM 8367 O O . ILE B 1 505 ? 5.129 -34.531 34.062 1 93.69 505 ILE B O 1
ATOM 8371 N N . PHE B 1 506 ? 5.328 -32.281 33.812 1 94.25 506 PHE B N 1
ATOM 8372 C CA . PHE B 1 506 ? 6.309 -32.188 34.906 1 94.25 506 PHE B CA 1
ATOM 8373 C C . PHE B 1 506 ? 5.711 -32.656 36.219 1 94.25 506 PHE B C 1
ATOM 8375 O O . PHE B 1 506 ? 6.348 -33.406 36.969 1 94.25 506 PHE B O 1
ATOM 8382 N N . PHE B 1 507 ? 4.523 -32.281 36.469 1 94.19 507 PHE B N 1
ATOM 8383 C CA . PHE B 1 507 ? 3.84 -32.656 37.688 1 94.19 507 PHE B CA 1
ATOM 8384 C C . PHE B 1 507 ? 3.621 -34.156 37.75 1 94.19 507 PHE B C 1
ATOM 8386 O O . PHE B 1 507 ? 3.861 -34.781 38.781 1 94.19 507 PHE B O 1
ATOM 8393 N N . ILE B 1 508 ? 3.193 -34.688 36.688 1 94.94 508 ILE B N 1
ATOM 8394 C CA . ILE B 1 508 ? 2.938 -36.125 36.625 1 94.94 508 ILE B CA 1
ATOM 8395 C C . ILE B 1 508 ? 4.246 -36.906 36.781 1 94.94 508 ILE B C 1
ATOM 8397 O O . ILE B 1 508 ? 4.293 -37.906 37.5 1 94.94 508 ILE B O 1
ATOM 8401 N N . THR B 1 509 ? 5.219 -36.469 36.125 1 94.81 509 THR B N 1
ATOM 8402 C CA . THR B 1 509 ? 6.523 -37.094 36.219 1 94.81 509 THR B CA 1
ATOM 8403 C C . THR B 1 509 ? 7.031 -37.062 37.656 1 94.81 509 THR B C 1
ATOM 8405 O O . THR B 1 509 ? 7.57 -38.031 38.156 1 94.81 509 THR B O 1
ATOM 8408 N N . LYS B 1 510 ? 6.887 -35.938 38.25 1 94.56 510 LYS B N 1
ATOM 8409 C CA . LYS B 1 510 ? 7.293 -35.781 39.656 1 94.56 510 LYS B CA 1
ATOM 8410 C C . LYS B 1 510 ? 6.523 -36.719 40.562 1 94.56 510 LYS B C 1
ATOM 8412 O O . LYS B 1 510 ? 7.098 -37.312 41.469 1 94.56 510 LYS B O 1
ATOM 8417 N N . MET B 1 511 ? 5.293 -36.844 40.312 1 94.88 511 MET B N 1
ATOM 8418 C CA . MET B 1 511 ? 4.445 -37.75 41.094 1 94.88 511 MET B CA 1
ATOM 8419 C C . MET B 1 511 ? 4.848 -39.188 40.906 1 94.88 511 MET B C 1
ATOM 8421 O O . MET B 1 511 ? 4.859 -39.969 41.844 1 94.88 511 MET B O 1
ATOM 8425 N N . VAL B 1 512 ? 5.141 -39.438 39.656 1 94.5 512 VAL B N 1
ATOM 8426 C CA . VAL B 1 512 ? 5.539 -40.812 39.312 1 94.5 512 VAL B CA 1
ATOM 8427 C C . VAL B 1 512 ? 6.871 -41.125 40 1 94.5 512 VAL B C 1
ATOM 8429 O O . VAL B 1 512 ? 7.027 -42.188 40.562 1 94.5 512 VAL B O 1
ATOM 8432 N N . ILE B 1 513 ? 7.762 -40.188 39.938 1 93.94 513 ILE B N 1
ATOM 8433 C CA . ILE B 1 513 ? 9.07 -40.375 40.562 1 93.94 513 ILE B CA 1
ATOM 8434 C C . ILE B 1 513 ? 8.906 -40.531 42.062 1 93.94 513 ILE B C 1
ATOM 8436 O O . ILE B 1 513 ? 9.547 -41.375 42.688 1 93.94 513 ILE B O 1
ATOM 8440 N N . LYS B 1 514 ? 8.094 -39.719 42.594 1 93.69 514 LYS B N 1
ATOM 8441 C CA . LYS B 1 514 ? 7.824 -39.781 44.031 1 93.69 514 LYS B CA 1
ATOM 8442 C C . LYS B 1 514 ? 7.227 -41.125 44.438 1 93.69 514 LYS B C 1
ATOM 8444 O O . LYS B 1 514 ? 7.598 -41.719 45.469 1 93.69 514 LYS B O 1
ATOM 8449 N N . ASN B 1 515 ? 6.395 -41.688 43.625 1 92.5 515 ASN B N 1
ATOM 8450 C CA . ASN B 1 515 ? 5.762 -42.969 43.906 1 92.5 515 ASN B CA 1
ATOM 8451 C C . ASN B 1 515 ? 6.746 -44.125 43.75 1 92.5 515 ASN B C 1
ATOM 8453 O O . ASN B 1 515 ? 6.711 -45.094 44.531 1 92.5 515 ASN B O 1
ATOM 8457 N N . ILE B 1 516 ? 7.555 -44 42.781 1 92.62 516 ILE B N 1
ATOM 8458 C CA . ILE B 1 516 ? 8.57 -45 42.562 1 92.62 516 ILE B CA 1
ATOM 8459 C C . ILE B 1 516 ? 9.555 -45.031 43.719 1 92.62 516 ILE B C 1
ATOM 8461 O O . ILE B 1 516 ? 9.922 -46.094 44.219 1 92.62 516 ILE B O 1
ATOM 8465 N N . LYS B 1 517 ? 9.953 -43.875 44.156 1 91.81 517 LYS B N 1
ATOM 8466 C CA . LYS B 1 517 ? 10.852 -43.75 45.312 1 91.81 517 LYS B CA 1
ATOM 8467 C C . LYS B 1 517 ? 10.211 -44.344 46.562 1 91.81 517 LYS B C 1
ATOM 8469 O O . LYS B 1 517 ? 10.883 -45 47.344 1 91.81 517 LYS B O 1
ATOM 8474 N N . LYS B 1 518 ? 8.984 -44.156 46.688 1 91.56 518 LYS B N 1
ATOM 8475 C CA . LYS B 1 518 ? 8.258 -44.688 47.844 1 91.56 518 LYS B CA 1
ATOM 8476 C C . LYS B 1 518 ? 8.211 -46.219 47.781 1 91.56 518 LYS B C 1
ATOM 8478 O O . LYS B 1 518 ? 8.375 -46.906 48.812 1 91.56 518 LYS B O 1
ATOM 8483 N N . ILE B 1 519 ? 8.117 -46.781 46.625 1 89.75 519 ILE B N 1
ATOM 8484 C CA . ILE B 1 519 ? 8.039 -48.219 46.438 1 89.75 519 ILE B CA 1
ATOM 8485 C C . ILE B 1 519 ? 9.406 -48.844 46.719 1 89.75 519 ILE B C 1
ATOM 8487 O O . ILE B 1 519 ? 9.508 -49.875 47.406 1 89.75 519 ILE B O 1
ATOM 8491 N N . PHE B 1 520 ? 10.375 -48.188 46.312 1 88.81 520 PHE B N 1
ATOM 8492 C CA . PHE B 1 520 ? 11.727 -48.719 46.469 1 88.81 520 PHE B CA 1
ATOM 8493 C C . PHE B 1 520 ? 12.195 -48.531 47.906 1 88.81 520 PHE B C 1
ATOM 8495 O O . PHE B 1 520 ? 12.883 -49.406 48.469 1 88.81 520 PHE B O 1
ATOM 8502 N N . PHE B 1 521 ? 11.828 -47.438 48.531 1 84.19 521 PHE B N 1
ATOM 8503 C CA . PHE B 1 521 ? 12.219 -47.219 49.906 1 84.19 521 PHE B CA 1
ATOM 8504 C C . PHE B 1 521 ? 11.414 -48.125 50.844 1 84.19 521 PHE B C 1
ATOM 8506 O O . PHE B 1 521 ? 11.922 -48.562 51.875 1 84.19 521 PHE B O 1
ATOM 8513 N N . ASN B 1 522 ? 10.266 -48.406 50.531 1 79.06 522 ASN B N 1
ATOM 8514 C CA . ASN B 1 522 ? 9.469 -49.312 51.344 1 79.06 522 ASN B CA 1
ATOM 8515 C C . ASN B 1 522 ? 9.93 -50.75 51.156 1 79.06 522 ASN B C 1
ATOM 8517 O O . ASN B 1 522 ? 9.883 -51.562 52.125 1 79.06 522 ASN B O 1
ATOM 8521 N N . ASN B 1 523 ? 10.438 -51.125 50.156 1 74.81 523 ASN B N 1
ATOM 8522 C CA . ASN B 1 523 ? 10.969 -52.469 49.938 1 74.81 523 ASN B CA 1
ATOM 8523 C C . ASN B 1 523 ? 12.305 -52.656 50.656 1 74.81 523 ASN B C 1
ATOM 8525 O O . ASN B 1 523 ? 12.641 -53.75 51.062 1 74.81 523 ASN B O 1
ATOM 8529 N N . LYS B 1 524 ? 12.992 -51.719 50.844 1 66.56 524 LYS B N 1
ATOM 8530 C CA . LYS B 1 524 ? 14.219 -51.844 51.625 1 66.56 524 LYS B CA 1
ATOM 8531 C C . LYS B 1 524 ? 13.914 -51.938 53.125 1 66.56 524 LYS B C 1
ATOM 8533 O O . LYS B 1 524 ? 14.625 -52.625 53.844 1 66.56 524 LYS B O 1
ATOM 8538 N N . LYS B 1 525 ? 13.039 -51.344 53.469 1 61.53 525 LYS B N 1
ATOM 8539 C CA . LYS B 1 525 ? 12.727 -51.438 54.875 1 61.53 525 LYS B CA 1
ATOM 8540 C C . LYS B 1 525 ? 12.172 -52.812 55.219 1 61.53 525 LYS B C 1
ATOM 8542 O O . LYS B 1 525 ? 12.43 -53.344 56.312 1 61.53 525 LYS B O 1
ATOM 8547 N N . ASN B 1 526 ? 11.539 -53.5 54.562 1 65.38 526 ASN B N 1
ATOM 8548 C CA . ASN B 1 526 ? 11.008 -54.844 54.812 1 65.38 526 ASN B CA 1
ATOM 8549 C C . ASN B 1 526 ? 12.078 -55.906 54.656 1 65.38 526 ASN B C 1
ATOM 8551 O O . ASN B 1 526 ? 11.953 -57 55.188 1 65.38 526 ASN B O 1
ATOM 8555 N N . GLN B 1 527 ? 12.984 -55.75 54 1 56.84 527 GLN B N 1
ATOM 8556 C CA . GLN B 1 527 ? 14.039 -56.75 53.906 1 56.84 527 GLN B CA 1
ATOM 8557 C C . GLN B 1 527 ? 14.969 -56.688 55.125 1 56.84 527 GLN B C 1
ATOM 8559 O O . GLN B 1 527 ? 15.734 -57.625 55.375 1 56.84 527 GLN B O 1
ATOM 8564 N N . LYS B 1 528 ? 15.102 -55.562 55.688 1 53.94 528 LYS B N 1
ATOM 8565 C CA . LYS B 1 528 ? 15.969 -55.594 56.875 1 53.94 528 LYS B CA 1
ATOM 8566 C C . LYS B 1 528 ? 15.258 -56.25 58.062 1 53.94 528 LYS B C 1
ATOM 8568 O O . LYS B 1 528 ? 15.875 -56.469 59.125 1 53.94 528 LYS B O 1
ATOM 8573 N N . ILE B 1 529 ? 14.117 -56.375 58.094 1 57.75 529 ILE B N 1
ATOM 8574 C CA . ILE B 1 529 ? 13.453 -57 59.219 1 57.75 529 ILE B CA 1
ATOM 8575 C C . ILE B 1 529 ? 13.359 -58.5 58.969 1 57.75 529 ILE B C 1
ATOM 8577 O O . ILE B 1 529 ? 12.984 -59.281 59.875 1 57.75 529 ILE B O 1
ATOM 8581 N N . ASP B 1 530 ? 13.766 -59 57.844 1 41.19 530 ASP B N 1
ATOM 8582 C CA . ASP B 1 530 ? 13.953 -60.438 57.875 1 41.19 530 ASP B CA 1
ATOM 8583 C C . ASP B 1 530 ? 15.414 -60.812 58.125 1 41.19 530 ASP B C 1
ATOM 8585 O O . ASP B 1 530 ? 16.312 -60.188 57.562 1 41.19 530 ASP B O 1
#

Foldseek 3Di:
DVVVVVVVVVVVVPPPPPPAFEEEEEAAQQDQLRNVVSLLVQQLSQVVPHAYEYEYLDQEPPHDDPSRPRYHYDYFPDDDVVSNVCSVLLVCCQQCLLPDDQLPLVVVLVSLLSVLLSLLVSLLSGCPRPVNLVVLLVVAGLEYEEELSQLLVLVSCVSSNHPFYEYEHSADDAQLLCLLLQDDFPLQQDAGLSQLDARDDDPVSSVSRVVNNVSSNSSSVSSQVSSQVSCVPPPPVDGDRSSVSSNQHAAYEYQADPLLDDDGDDFPRYHHLHCLSPDDADDDDPVVVVLLPPAQEEEEEDADDSYAPVSHDPLLVVLVLVLLQVCLRYAYEHAHCDPDDPSCPPRPRYDYDVDDPLLNVLQDPSYAEYEYCQGSNNLSSNLQNQHAYEHEHRHGSRSNSQSSSVVLLLAHYDYSVCSRPPSPVVNVRVVCSRPPCSNSVSSVVSNVCVVPPPDNSNVVVNVSSVVCSVPHHDNVSRPPPSVPDPCVVVCVVVVVVVVVVVVVVVVVVVVVVVVVVVVVVVVVVVVVVD/DVVVVVVVVVVVVPPPPPPAFEEEEEAAQQDQLRNVVSLLVQQLSQVVPHAYAYEYLDQEPPHDDVSRPRYHYDYFPDDDVVSNVCSVLLVCCQQCLLPDDQLPLVVVLVSLLSVLLSLLVSLLSGCPRVVNLVVLLVVAGLEYEEELSQLLVLVSCVSSNHPFYEYEHSADDFPLLVLLLQDDFPLQQDATLSQLDARDDDPVSSVSRVVNNVSSNSSSVSSQVSSQVSCVPPPPVDGDRSSVSSNQHAAYEYQADPLLDDDGDDFPRYHYLHCLSPDDADDDDPVVVVLLPPAQEEEEADADDSYAPVSHDPLLVVLVLVLLQVCLRYAYEHAHCDPDDPSCPPRPRYDYDVDDPVLNVLQDPSYAEYEYQQGSNVLSSNLQNQHAYEHEHRHGSRSNSQSSSVVLLLAHYDYSVCSRPPSPVVNVRVVCSRPPCSNSVSSVVSNVCVVPPPDNSNVVVNVSSVVCSVPHHDNVSRPPPSVPDVCVVVCVVVVVVVVVVVVVVVVVVVVVVVVVVVVVVVVVVVVVVD

Secondary structure (DSSP, 8-state):
-HHHHHHHHHHHHTS------EEEEEEEESSHHHHHHHHHHHHHHHHTT-EEEEEEEE--TT---TT--SSEEE--SS--HHHHHTTHHHHHHHHHTTTS-TT-HHHHHHHHHHHHHHHHHHHHHHHH-HHHHHHHHHH--SEEEEETTSTHHHHHHHHTT-SEEEEEESSS--HHHHHHTT----TTTS--TT----SS--HHHHHHHHHHHHHHHHHHHHHHHHHHHHHHHH-TTS---HHHHHHT-S-EEES--GGGS----B-TTEEE-TTTTPPPPPPPPHHHHHHHTSSSEEEEE--TTTS-GGGS-HHHHHHHHHHHHT-TTEEEEEE-SSSPPGGGTT-TTEEEES---HHHHHTSTTEEEEEE---HHHHHHHHHHT--EEE---STTHHHHHHHHHHTTSEEE--HHHHHH-HHHHHHHHHHHHH-HHHHHHHHHHHHHHHT-SS-HHHHHHHHHHHHHHH---GGGSPTTTT--HHHHTTHHHHHHHHHHHHHHHHHHHHHHHHHHHHHHHHHHHHH--/-HHHHHHHHHHHHTS------EEEEEEEESSHHHHHHHHHHHHHHHHTT-EEEEEEEE--TT---TT--SSEEE--SS--HHHHHTTHHHHHHHHHTTTS-TT-HHHHHHHHHHHHHHHHHHHHHHHH-HHHHHHHHHH--SEEEEETTSTHHHHHHHHTT-SEEEEEESSPPPHHHHHHTT----TTTS--TT----SS--HHHHHHHHHHHHHHHHHHHHHHHHHHHHHHHH-TTS---HHHHHHT-S-EEES--GGGS----B-TTEEE-TTTT--PPPPPPHHHHHHHTSSSEEEEE--TTTS-GGGS-HHHHHHHHHHHHT-TTEEEEEE-SSSPPGGGTT-TTEEEES---HHHHHTSTTEEEEEE---HHHHHHHHHHT--EEE---STTHHHHHHHHHHTTSEEE--HHHHHH-HHHHHHHHHHHHH-HHHHHHHHHHHHHHHT-SS-HHHHHHHHHHHHHHH---GGGSPTTTT--HHHHTTHHHHHHHHHHHHHHHHHHHHHHHHHHHHHHHHHHHHS--

Radius of gyration: 33.71 Å; Cα contacts (8 Å, |Δi|>4): 1859; chains: 2; bounding box: 72×111×132 Å

Organism: Strongyloides stercoralis (NCBI:txid6248)

Solvent-accessible surface area (backbone atoms only — not comparable to full-atom values): 54921 Å² total; per-residue (Å²): 112,63,65,61,45,49,51,50,53,54,56,62,64,68,50,76,82,69,84,64,47,40,34,37,34,52,30,60,34,63,48,67,73,60,27,50,48,45,38,50,50,40,26,51,45,21,73,73,59,30,51,32,34,35,38,44,41,75,36,32,88,84,62,77,68,82,78,58,48,79,37,45,80,46,53,53,95,65,85,53,68,73,54,46,58,52,41,52,57,55,49,50,48,39,64,32,37,70,72,47,75,62,77,43,59,66,57,46,38,53,54,49,47,55,47,33,50,54,53,25,50,40,48,47,55,42,64,65,26,61,70,52,40,55,56,47,42,69,64,54,28,36,22,26,38,24,42,58,92,43,52,34,44,54,46,52,39,53,73,28,49,34,71,17,40,35,34,30,35,75,35,69,72,50,63,44,59,46,36,63,40,31,42,83,74,57,46,64,29,42,56,38,45,73,32,68,52,56,59,81,59,54,73,69,52,32,51,51,27,46,52,44,45,52,40,47,36,48,44,51,51,48,36,40,49,51,22,27,56,50,34,64,74,68,41,85,92,54,79,59,50,43,68,59,51,60,60,53,29,31,34,41,41,26,35,29,38,66,94,78,37,68,28,49,77,34,30,84,29,51,41,64,36,34,64,38,83,61,72,80,71,56,85,75,54,70,68,56,52,53,58,59,63,72,33,83,40,27,33,41,35,43,56,69,88,71,48,45,65,75,61,42,51,70,50,31,50,49,38,53,50,48,53,50,64,74,37,66,68,34,31,36,44,31,51,30,76,59,74,80,55,73,89,52,61,92,46,85,37,60,47,74,31,73,71,71,66,57,68,37,50,50,60,35,86,63,47,57,34,38,36,28,28,28,43,53,65,56,47,48,51,30,39,57,51,22,33,16,34,42,18,38,31,47,54,66,52,8,39,29,44,25,48,47,32,38,75,66,31,27,28,44,60,47,52,49,63,47,43,42,73,29,54,66,57,50,52,50,55,52,48,46,62,76,67,41,60,62,22,46,54,41,12,39,49,49,12,51,48,64,74,56,44,63,64,56,40,43,61,41,49,54,33,45,51,52,43,27,41,72,68,31,50,56,74,47,32,40,28,48,60,41,78,58,50,63,53,60,56,68,41,45,63,59,47,50,53,52,52,48,48,50,49,48,50,51,49,50,50,50,50,49,51,52,51,51,50,50,54,55,54,53,52,51,57,58,53,70,74,100,114,63,65,63,45,49,52,51,52,54,57,62,65,67,50,74,83,70,84,64,47,39,33,38,35,52,28,61,34,62,48,68,71,57,27,51,48,46,37,52,51,42,27,52,44,21,72,73,58,30,51,31,34,36,38,45,39,76,34,31,88,85,62,77,68,81,78,59,46,78,39,46,79,45,54,51,93,66,85,56,68,73,53,47,59,52,42,53,58,54,51,48,49,40,62,32,37,70,71,47,75,61,78,42,61,68,56,47,39,54,55,49,48,55,49,32,50,52,52,25,50,38,48,46,56,42,65,65,25,62,70,51,39,55,55,47,42,69,64,55,28,35,23,26,37,25,42,58,91,43,50,37,45,54,46,52,38,53,74,28,50,35,70,18,40,35,34,32,33,75,33,66,74,48,64,44,57,50,36,64,42,31,43,79,72,57,45,62,29,42,54,37,43,73,34,64,52,58,60,80,60,54,72,70,51,33,50,52,26,45,51,45,45,52,43,46,37,48,43,52,52,49,37,41,50,53,23,28,56,50,34,63,75,66,41,84,93,54,79,59,50,43,67,59,52,61,60,52,28,32,34,41,42,24,34,29,35,67,92,78,38,70,28,48,78,33,31,85,30,51,40,64,35,34,64,39,81,61,73,81,72,56,84,76,53,70,68,57,51,53,56,60,63,71,32,84,40,28,33,42,34,43,55,68,87,72,49,44,64,75,58,40,50,69,49,31,48,49,38,54,51,49,54,51,64,75,36,68,70,34,30,34,45,31,50,29,76,58,75,81,56,72,89,50,60,92,46,86,35,58,47,75,30,74,71,72,67,56,69,35,51,50,60,35,87,63,47,59,34,36,36,27,28,28,44,54,65,56,47,48,52,29,39,57,49,22,33,16,34,43,18,40,32,47,54,67,53,9,38,29,44,25,46,48,30,37,74,65,32,28,29,44,61,45,51,51,64,47,43,41,73,29,54,66,57,50,52,51,56,51,50,45,61,76,67,41,59,60,22,46,53,41,12,40,49,50,13,52,47,63,74,57,43,62,65,56,41,42,62,41,50,54,33,45,51,51,44,26,42,73,68,31,50,55,74,47,33,40,31,49,60,41,78,59,52,66,54,60,55,68,40,45,63,59,49,49,52,51,52,48,49,50,49,48,50,52,50,50,51,51,52,49,50,52,51,50,50,49,53,56,54,53,53,53,56,58,55,68,74,99

InterPro domains:
  IPR002213 UDP-glucuronosyl/UDP-glucosyltransferase [PF00201] (23-525)
  IPR002213 UDP-glucuronosyl/UDP-glucosyltransferase [cd03784] (21-451)
  IPR035595 UDP-glycosyltransferase family, conserved site [PS00375] (355-398)
  IPR050271 UDP-glycosyltransferase [PTHR48043] (29-506)

Sequence (1060 aa):
MIKSFMYLILFLIFFPKYDCYKILVFNHVFVSSHSNFMVKIANLLSDAGHNVTIIQSPMNKEIDDSNIKGPKIVAPSKRNPDIDAKSSVLNRVNEQSWTQNNENPIDIINELKDTSEWLASSCEHTIKDPNLTVKMREENFDLGISEIFAPCGLGVLKYYNVRNTITVSSGAYFDSNYAALGLPVPVSQLSTTIAPLPQEMNMFERLINLISFMAEKKVYNDALEVGNAVFKKVYPEGQIDLHKLFKETAYFIINSDPLVSYGTPSTPKFLQLGGFLNSNPKPLSEKWNKLLNERKTNVLVSFGSIVKPSKMTNNMKNNLFRLFKEHPNITFLCKYDEKRPELLNKVDNVYIYKWLPQYDLLADPRLNLFVTHGGMNSLLEAAKFGVPMLDIPLFGDQSKNAKTVEELKLGRSISKYDFDKDYDKLKNVFNDLMNNKIYLDTSKKISLMMAQRPYDPKTLFLKYVEFAAKFGRIDHFTIPGADIPYWKFLYIDVMTIFIGTLCLIFFITKMVIKNIKKIFFNNKKNQKIDMIKSFMYLILFLIFFPKYDCYKILVFNHVFVSSHSNFMVKIANLLSDAGHNVTIIQSPMNKEIDDSNIKGPKIVAPSKRNPDIDAKSSVLNRVNEQSWTQNNENPIDIINELKDTSEWLASSCEHTIKDPNLTVKMREENFDLGISEIFAPCGLGVLKYYNVRNTITVSSGAYFDSNYAALGLPVPVSQLSTTIAPLPQEMNMFERLINLISFMAEKKVYNDALEVGNAVFKKVYPEGQIDLHKLFKETAYFIINSDPLVSYGTPSTPKFLQLGGFLNSNPKPLSEKWNKLLNERKTNVLVSFGSIVKPSKMTNNMKNNLFRLFKEHPNITFLCKYDEKRPELLNKVDNVYIYKWLPQYDLLADPRLNLFVTHGGMNSLLEAAKFGVPMLDIPLFGDQSKNAKTVEELKLGRSISKYDFDKDYDKLKNVFNDLMNNKIYLDTSKKISLMMAQRPYDPKTLFLKYVEFAAKFGRIDHFTIPGADIPYWKFLYIDVMTIFIGTLCLIFFITKMVIKNIKKIFFNNKKNQKID

pLDDT: mean 89.87, std 10.73, range [41.19, 98.81]